Protein AF-0000000074616116 (afdb_homodimer)

Nearest PDB structures (foldseek):
  5i9f-assembly1_A  TM=6.399E-01  e=6.291E-17  unidentified
  5i9g-assembly1_C  TM=6.390E-01  e=1.702E-16  unidentified
  6een-assembly1_D  TM=7.008E-01  e=3.699E-13  Zea mays
  6een-assembly1_C  TM=6.831E-01  e=3.416E-13  Zea mays
  6een-assembly1_A  TM=6.807E-01  e=3.155E-13  Zea mays

pLDDT: mean 84.77, std 21.92, range [18.62, 98.56]

InterPro domains:
  IPR002885 Pentatricopeptide repeat [PF01535] (227-245)
  IPR002885 Pentatricopeptide repeat [PF01535] (395-420)
  IPR002885 Pentatricopeptide repeat [PF01535] (430-453)
  IPR002885 Pentatricopeptide repeat [PF13041] (247-294)
  IPR002885 Pentatricopeptide repeat [PF13041] (317-363)
  IPR002885 Pentatricopeptide repeat [PS51375] (248-282)
  IPR002885 Pentatricopeptide repeat [PS51375] (283-317)
  IPR002885 Pentatricopeptide repeat [PS51375] (318-352)
  IPR002885 Pentatricopeptide repeat [PS51375] (353-387)
  IPR002885 Pentatricopeptide repeat [PS51375] (388-422)
  IPR002885 Pentatricopeptide repeat [TIGR00756] (227-249)
  IPR002885 Pentatricopeptide repeat [TIGR00756] (250-284)
  IPR002885 Pentatricopeptide repeat [TIGR00756] (285-319)
  IPR002885 Pentatricopeptide repeat [TIGR00756] (321-353)
  IPR002885 Pentatricopeptide repeat [TIGR00756] (367-389)
  IPR011990 Tetratricopeptide-like helical domain superfamily [G3DSA:1.25.40.10] (89-278)
  IPR011990 Tetratricopeptide-like helical domain superfamily [G3DSA:1.25.40.10] (279-346)
  IPR011990 Tetratricopeptide-like helical domain superfamily [G3DSA:1.25.40.10] (347-496)
  IPR051240 Mitochondrial RNA Processing and Respiration [PTHR47933] (29-489)

Structure (mmCIF, N/CA/C/O backbone):
data_AF-0000000074616116-model_v1
#
loop_
_entity.id
_entity.type
_entity.pdbx_description
1 polymer 'Pentatricopeptide repeat-containing protein'
#
loop_
_atom_site.group_PDB
_atom_site.id
_atom_site.type_symbol
_atom_site.label_atom_id
_atom_site.label_alt_id
_atom_site.label_comp_id
_atom_site.label_asym_id
_atom_site.label_entity_id
_atom_site.label_seq_id
_atom_site.pdbx_PDB_ins_code
_atom_site.Cartn_x
_atom_site.Cartn_y
_atom_site.Cartn_z
_atom_site.occupancy
_atom_site.B_iso_or_equiv
_atom_site.auth_seq_id
_atom_site.auth_comp_id
_atom_site.auth_asym_id
_atom_site.auth_atom_id
_atom_site.pdbx_PDB_model_num
ATOM 1 N N . MET A 1 1 ? -58.969 -51.438 5.18 1 20.97 1 MET A N 1
ATOM 2 C CA . MET A 1 1 ? -58.312 -52.25 4.168 1 20.97 1 MET A CA 1
ATOM 3 C C . MET A 1 1 ? -57.312 -51.438 3.361 1 20.97 1 MET A C 1
ATOM 5 O O . MET A 1 1 ? -57.719 -50.594 2.553 1 20.97 1 MET A O 1
ATOM 9 N N . ALA A 1 2 ? -56.219 -51.125 3.98 1 21.45 2 ALA A N 1
ATOM 10 C CA . ALA A 1 2 ? -55.219 -50.094 4.277 1 21.45 2 ALA A CA 1
ATOM 11 C C . ALA A 1 2 ? -54.156 -50.031 3.188 1 21.45 2 ALA A C 1
ATOM 13 O O . ALA A 1 2 ? -53.281 -50.906 3.105 1 21.45 2 ALA A O 1
ATOM 14 N N . LEU A 1 3 ? -54.656 -49.719 1.864 1 20.5 3 LEU A N 1
ATOM 15 C CA . LEU A 1 3 ? -54 -49.812 0.57 1 20.5 3 LEU A CA 1
ATOM 16 C C . LEU A 1 3 ? -52.656 -49.094 0.584 1 20.5 3 LEU A C 1
ATOM 18 O O . LEU A 1 3 ? -52.594 -47.906 0.919 1 20.5 3 LEU A O 1
ATOM 22 N N . LYS A 1 4 ? -51.5 -49.812 0.824 1 24.41 4 LYS A N 1
ATOM 23 C CA . LYS A 1 4 ? -50.062 -49.719 1.037 1 24.41 4 LYS A CA 1
ATOM 24 C C . LYS A 1 4 ? -49.375 -48.969 -0.111 1 24.41 4 LYS A C 1
ATOM 26 O O . LYS A 1 4 ? -49.094 -49.562 -1.159 1 24.41 4 LYS A O 1
ATOM 31 N N . ILE A 1 5 ? -50.031 -47.781 -0.531 1 22.16 5 ILE A N 1
ATOM 32 C CA . ILE A 1 5 ? -49.656 -47.125 -1.783 1 22.16 5 ILE A CA 1
ATOM 33 C C . ILE A 1 5 ? -48.156 -46.906 -1.827 1 22.16 5 ILE A C 1
ATOM 35 O O . ILE A 1 5 ? -47.594 -46.344 -0.898 1 22.16 5 ILE A O 1
ATOM 39 N N . LEU A 1 6 ? -47.406 -47.75 -2.512 1 22.39 6 LEU A N 1
ATOM 40 C CA . LEU A 1 6 ? -46.031 -48.031 -2.854 1 22.39 6 LEU A CA 1
ATOM 41 C C . LEU A 1 6 ? -45.312 -46.781 -3.318 1 22.39 6 LEU A C 1
ATOM 43 O O . LEU A 1 6 ? -45.594 -46.25 -4.387 1 22.39 6 LEU A O 1
ATOM 47 N N . GLN A 1 7 ? -45.031 -45.719 -2.35 1 20.61 7 GLN A N 1
ATOM 48 C CA . GLN A 1 7 ? -44.594 -44.344 -2.422 1 20.61 7 GLN A CA 1
ATOM 49 C C . GLN A 1 7 ? -43.188 -44.25 -3.057 1 20.61 7 GLN A C 1
ATOM 51 O O . GLN A 1 7 ? -42.219 -44.781 -2.51 1 20.61 7 GLN A O 1
ATOM 56 N N . PHE A 1 8 ? -43.094 -44.438 -4.41 1 20.72 8 PHE A N 1
ATOM 57 C CA . PHE A 1 8 ? -41.938 -44.469 -5.289 1 20.72 8 PHE A CA 1
ATOM 58 C C . PHE A 1 8 ? -41.031 -43.281 -5.082 1 20.72 8 PHE A C 1
ATOM 60 O O . PHE A 1 8 ? -41.438 -42.125 -5.352 1 20.72 8 PHE A O 1
ATOM 67 N N . GLN A 1 9 ? -40.219 -43.156 -3.99 1 21.36 9 GLN A N 1
ATOM 68 C CA . GLN A 1 9 ? -39.406 -42.062 -3.502 1 21.36 9 GLN A CA 1
ATOM 69 C C . GLN A 1 9 ? -38.25 -41.75 -4.469 1 21.36 9 GLN A C 1
ATOM 71 O O . GLN A 1 9 ? -37.312 -42.531 -4.613 1 21.36 9 GLN A O 1
ATOM 76 N N . PRO A 1 10 ? -38.562 -41.219 -5.738 1 20.91 10 PRO A N 1
ATOM 77 C CA . PRO A 1 10 ? -37.531 -41.125 -6.766 1 20.91 10 PRO A CA 1
ATOM 78 C C . PRO A 1 10 ? -36.281 -40.375 -6.277 1 20.91 10 PRO A C 1
ATOM 80 O O . PRO A 1 10 ? -36.406 -39.406 -5.512 1 20.91 10 PRO A O 1
ATOM 83 N N . GLN A 1 11 ? -35.156 -41.031 -6.09 1 21.34 11 GLN A N 1
ATOM 84 C CA . GLN A 1 11 ? -33.781 -40.75 -5.645 1 21.34 11 GLN A CA 1
ATOM 85 C C . GLN A 1 11 ? -33.156 -39.656 -6.516 1 21.34 11 GLN A C 1
ATOM 87 O O . GLN A 1 11 ? -32.656 -39.938 -7.602 1 21.34 11 GLN A O 1
ATOM 92 N N . LEU A 1 12 ? -33.938 -38.531 -6.863 1 18.86 12 LEU A N 1
ATOM 93 C CA . LEU A 1 12 ? -33.375 -37.625 -7.844 1 18.86 12 LEU A CA 1
ATOM 94 C C . LEU A 1 12 ? -31.969 -37.188 -7.434 1 18.86 12 LEU A C 1
ATOM 96 O O . LEU A 1 12 ? -31.781 -36.594 -6.355 1 18.86 12 LEU A O 1
ATOM 100 N N . LYS A 1 13 ? -30.891 -37.875 -7.859 1 23.33 13 LYS A N 1
ATOM 101 C CA . LYS A 1 13 ? -29.438 -37.719 -7.812 1 23.33 13 LYS A CA 1
ATOM 102 C C . LYS A 1 13 ? -29.031 -36.312 -8.305 1 23.33 13 LYS A C 1
ATOM 104 O O . LYS A 1 13 ? -29.016 -36.062 -9.508 1 23.33 13 LYS A O 1
ATOM 109 N N . ARG A 1 14 ? -29.594 -35.25 -7.703 1 20.36 14 ARG A N 1
ATOM 110 C CA . ARG A 1 14 ? -29.359 -33.875 -8.125 1 20.36 14 ARG A CA 1
ATOM 111 C C . ARG A 1 14 ? -27.875 -33.562 -8.203 1 20.36 14 ARG A C 1
ATOM 113 O O . ARG A 1 14 ? -27.156 -33.688 -7.207 1 20.36 14 ARG A O 1
ATOM 120 N N . TYR A 1 15 ? -27.25 -33.875 -9.383 1 19.55 15 TYR A N 1
ATOM 121 C CA . TYR A 1 15 ? -25.891 -33.531 -9.773 1 19.55 15 TYR A CA 1
ATOM 122 C C . TYR A 1 15 ? -25.594 -32.062 -9.516 1 19.55 15 TYR A C 1
ATOM 124 O O . TYR A 1 15 ? -26.141 -31.188 -10.195 1 19.55 15 TYR A O 1
ATOM 132 N N . ALA A 1 16 ? -25.766 -31.547 -8.258 1 19.86 16 ALA A N 1
ATOM 133 C CA . ALA A 1 16 ? -25.484 -30.188 -7.828 1 19.86 16 ALA A CA 1
ATOM 134 C C . ALA A 1 16 ? -24.109 -29.719 -8.32 1 19.86 16 ALA A C 1
ATOM 136 O O . ALA A 1 16 ? -23.094 -30.328 -7.988 1 19.86 16 ALA A O 1
ATOM 137 N N . PHE A 1 17 ? -24.109 -29.281 -9.609 1 20.22 17 PHE A N 1
ATOM 138 C CA . PHE A 1 17 ? -22.953 -28.656 -10.25 1 20.22 17 PHE A CA 1
ATOM 139 C C . PHE A 1 17 ? -22.328 -27.609 -9.336 1 20.22 17 PHE A C 1
ATOM 141 O O . PHE A 1 17 ? -22.938 -26.578 -9.047 1 20.22 17 PHE A O 1
ATOM 148 N N . ASN A 1 18 ? -21.703 -27.969 -8.203 1 21.25 18 ASN A N 1
ATOM 149 C CA . ASN A 1 18 ? -20.891 -27.203 -7.262 1 21.25 18 ASN A CA 1
ATOM 150 C C . ASN A 1 18 ? -19.922 -26.266 -7.98 1 21.25 18 ASN A C 1
ATOM 152 O O . ASN A 1 18 ? -18.844 -26.688 -8.414 1 21.25 18 ASN A O 1
ATOM 156 N N . SER A 1 19 ? -20.438 -25.438 -8.969 1 22.75 19 SER A N 1
ATOM 157 C CA . SER A 1 19 ? -19.594 -24.453 -9.656 1 22.75 19 SER A CA 1
ATOM 158 C C . SER A 1 19 ? -18.891 -23.531 -8.664 1 22.75 19 SER A C 1
ATOM 160 O O . SER A 1 19 ? -19.531 -22.625 -8.109 1 22.75 19 SER A O 1
ATOM 162 N N . SER A 1 20 ? -18.203 -23.969 -7.633 1 25.7 20 SER A N 1
ATOM 163 C CA . SER A 1 20 ? -17.344 -23.219 -6.727 1 25.7 20 SER A CA 1
ATOM 164 C C . SER A 1 20 ? -16.469 -22.219 -7.484 1 25.7 20 SER A C 1
ATOM 166 O O . SER A 1 20 ? -15.539 -22.609 -8.188 1 25.7 20 SER A O 1
ATOM 168 N N . ILE A 1 21 ? -17.078 -21.281 -8.148 1 23.56 21 ILE A N 1
ATOM 169 C CA . ILE A 1 21 ? -16.312 -20.188 -8.734 1 23.56 21 ILE A CA 1
ATOM 170 C C . ILE A 1 21 ? -15.352 -19.609 -7.703 1 23.56 21 ILE A C 1
ATOM 172 O O . ILE A 1 21 ? -15.773 -18.969 -6.734 1 23.56 21 ILE A O 1
ATOM 176 N N . SER A 1 22 ? -14.461 -20.375 -7.129 1 24.86 22 SER A N 1
ATOM 177 C CA . SER A 1 22 ? -13.273 -20.031 -6.352 1 24.86 22 SER A CA 1
ATOM 178 C C . SER A 1 22 ? -12.523 -18.859 -6.977 1 24.86 22 SER A C 1
ATOM 180 O O . SER A 1 22 ? -12.148 -18.906 -8.148 1 24.86 22 SER A O 1
ATOM 182 N N . SER A 1 23 ? -13.078 -17.625 -6.852 1 25.2 23 SER A N 1
ATOM 183 C CA . SER A 1 23 ? -12.211 -16.484 -7.117 1 25.2 23 SER A CA 1
ATOM 184 C C . SER A 1 23 ? -10.742 -16.828 -6.91 1 25.2 23 SER A C 1
ATOM 186 O O . SER A 1 23 ? -10.312 -17.078 -5.785 1 25.2 23 SER A O 1
ATOM 188 N N . SER A 1 24 ? -10.234 -17.594 -7.734 1 24.34 24 SER A N 1
ATOM 189 C CA . SER A 1 24 ? -8.906 -18.156 -7.957 1 24.34 24 SER A CA 1
ATOM 190 C C . SER A 1 24 ? -7.855 -17.062 -8.047 1 24.34 24 SER A C 1
ATOM 192 O O . SER A 1 24 ? -7.688 -16.438 -9.094 1 24.34 24 SER A O 1
ATOM 194 N N . PHE A 1 25 ? -7.973 -15.953 -7.203 1 26.59 25 PHE A N 1
ATOM 195 C CA . PHE A 1 25 ? -6.641 -15.375 -7.074 1 26.59 25 PHE A CA 1
ATOM 196 C C . PHE A 1 25 ? -5.566 -16.453 -7.172 1 26.59 25 PHE A C 1
ATOM 198 O O . PHE A 1 25 ? -5.734 -17.547 -6.645 1 26.59 25 PHE A O 1
ATOM 205 N N . LEU A 1 26 ? -4.945 -16.422 -8.305 1 25.41 26 LEU A N 1
ATOM 206 C CA . LEU A 1 26 ? -3.816 -17.312 -8.516 1 25.41 26 LEU A CA 1
ATOM 207 C C . LEU A 1 26 ? -3.09 -17.594 -7.207 1 25.41 26 LEU A C 1
ATOM 209 O O . LEU A 1 26 ? -2.365 -16.734 -6.699 1 25.41 26 LEU A O 1
ATOM 213 N N . LYS A 1 27 ? -3.803 -18.062 -6.297 1 27.02 27 LYS A N 1
ATOM 214 C CA . LYS A 1 27 ? -3.074 -18.828 -5.285 1 27.02 27 LYS A CA 1
ATOM 215 C C . LYS A 1 27 ? -1.913 -19.594 -5.902 1 27.02 27 LYS A C 1
ATOM 217 O O . LYS A 1 27 ? -2.125 -20.516 -6.703 1 27.02 27 LYS A O 1
ATOM 222 N N . PHE A 1 28 ? -0.947 -18.875 -6.285 1 27.17 28 PHE A N 1
ATOM 223 C CA . PHE A 1 28 ? 0.203 -19.781 -6.312 1 27.17 28 PHE A CA 1
ATOM 224 C C . PHE A 1 28 ? 0.051 -20.891 -5.285 1 27.17 28 PHE A C 1
ATOM 226 O O . PHE A 1 28 ? 0.019 -20.625 -4.082 1 27.17 28 PHE A O 1
ATOM 233 N N . HIS A 1 29 ? -0.91 -21.703 -5.523 1 27.42 29 HIS A N 1
ATOM 234 C CA . HIS A 1 29 ? -0.774 -22.938 -4.754 1 27.42 29 HIS A CA 1
ATOM 235 C C . HIS A 1 29 ? 0.688 -23.219 -4.434 1 27.42 29 HIS A C 1
ATOM 237 O O . HIS A 1 29 ? 1.471 -23.547 -5.328 1 27.42 29 HIS A O 1
ATOM 243 N N . PHE A 1 30 ? 1.17 -22.359 -3.689 1 26.77 30 PHE A N 1
ATOM 244 C CA . PHE A 1 30 ? 2.336 -22.953 -3.051 1 26.77 30 PHE A CA 1
ATOM 245 C C . PHE A 1 30 ? 2.035 -24.375 -2.6 1 26.77 30 PHE A C 1
ATOM 247 O O . PHE A 1 30 ? 1.069 -24.609 -1.872 1 26.77 30 PHE A O 1
ATOM 254 N N . PHE A 1 31 ? 2.131 -25.281 -3.551 1 27.88 31 PHE A N 1
ATOM 255 C CA . PHE A 1 31 ? 2.215 -26.688 -3.156 1 27.88 31 PHE A CA 1
ATOM 256 C C . PHE A 1 31 ? 2.709 -26.812 -1.72 1 27.88 31 PHE A C 1
ATOM 258 O O . PHE A 1 31 ? 3.748 -26.25 -1.363 1 27.88 31 PHE A O 1
ATOM 265 N N . SER A 1 32 ? 1.782 -26.656 -0.846 1 29.41 32 SER A N 1
ATOM 266 C CA . SER A 1 32 ? 2.16 -27.219 0.446 1 29.41 32 SER A CA 1
ATOM 267 C C . SER A 1 32 ? 3.111 -28.406 0.277 1 29.41 32 SER A C 1
ATOM 269 O O . SER A 1 32 ? 2.852 -29.312 -0.519 1 29.41 32 SER A O 1
ATOM 271 N N . SER A 1 33 ? 4.332 -28.172 0.363 1 30.95 33 SER A N 1
ATOM 272 C CA . SER A 1 33 ? 5.156 -29.344 0.64 1 30.95 33 SER A CA 1
ATOM 273 C C . SER A 1 33 ? 4.414 -30.344 1.519 1 30.95 33 SER A C 1
ATOM 275 O O . SER A 1 33 ? 4.039 -30.031 2.65 1 30.95 33 SER A O 1
ATOM 277 N N . GLU A 1 34 ? 3.424 -31.125 1.016 1 31.2 34 GLU A N 1
ATOM 278 C CA . GLU A 1 34 ? 3.002 -32.312 1.751 1 31.2 34 GLU A CA 1
ATOM 279 C C . GLU A 1 34 ? 4.059 -32.75 2.768 1 31.2 34 GLU A C 1
ATOM 281 O O . GLU A 1 34 ? 5.234 -32.406 2.625 1 31.2 34 GLU A O 1
ATOM 286 N N . SER A 1 35 ? 3.533 -33.312 3.859 1 32.31 35 SER A N 1
ATOM 287 C CA . SER A 1 35 ? 4.227 -33.969 4.957 1 32.31 35 SER A CA 1
ATOM 288 C C . SER A 1 35 ? 5.453 -34.719 4.457 1 32.31 35 SER A C 1
ATOM 290 O O . SER A 1 35 ? 5.465 -35.219 3.33 1 32.31 35 SER A O 1
ATOM 292 N N . SER A 1 36 ? 6.543 -34.375 4.906 1 36.31 36 SER A N 1
ATOM 293 C CA . SER A 1 36 ? 7.723 -35.25 4.93 1 36.31 36 SER A CA 1
ATOM 294 C C . SER A 1 36 ? 7.328 -36.688 5.082 1 36.31 36 SER A C 1
ATOM 296 O O . SER A 1 36 ? 7.207 -37.219 6.199 1 36.31 36 SER A O 1
ATOM 298 N N . SER A 1 37 ? 6.258 -37.156 4.473 1 40 37 SER A N 1
ATOM 299 C CA . SER A 1 37 ? 6.277 -38.594 4.609 1 40 37 SER A CA 1
ATOM 300 C C . SER A 1 37 ? 7.672 -39.156 4.355 1 40 37 SER A C 1
ATOM 302 O O . SER A 1 37 ? 8.484 -38.531 3.666 1 40 37 SER A O 1
ATOM 304 N N . PRO A 1 38 ? 8.016 -40.094 5.031 1 46.81 38 PRO A N 1
ATOM 305 C CA . PRO A 1 38 ? 9.281 -40.812 4.82 1 46.81 38 PRO A CA 1
ATOM 306 C C . PRO A 1 38 ? 9.672 -40.906 3.346 1 46.81 38 PRO A C 1
ATOM 308 O O . PRO A 1 38 ? 8.797 -40.906 2.475 1 46.81 38 PRO A O 1
ATOM 311 N N . TYR A 1 39 ? 10.719 -40.344 3.041 1 54.72 39 TYR A N 1
ATOM 312 C CA . TYR A 1 39 ? 11.359 -40.469 1.74 1 54.72 39 TYR A CA 1
ATOM 313 C C . TYR A 1 39 ? 10.953 -41.75 1.06 1 54.72 39 TYR A C 1
ATOM 315 O O . TYR A 1 39 ? 11.398 -42.844 1.459 1 54.72 39 TYR A O 1
ATOM 323 N N . SER A 1 40 ? 9.711 -41.75 0.562 1 68.06 40 SER A N 1
ATOM 324 C CA . SER A 1 40 ? 9.227 -42.938 -0.176 1 68.06 40 SER A CA 1
ATOM 325 C C . SER A 1 40 ? 10.195 -43.312 -1.287 1 68.06 40 SER A C 1
ATOM 327 O O . SER A 1 40 ? 11.016 -42.5 -1.724 1 68.06 40 SER A O 1
ATOM 329 N N . PRO A 1 41 ? 10.25 -44.5 -1.5 1 75.94 41 PRO A N 1
ATOM 330 C CA . PRO A 1 41 ? 11.094 -44.969 -2.598 1 75.94 41 PRO A CA 1
ATOM 331 C C . PRO A 1 41 ? 10.867 -44.188 -3.896 1 75.94 41 PRO A C 1
ATOM 333 O O . PRO A 1 41 ? 11.812 -43.938 -4.648 1 75.94 41 PRO A O 1
ATOM 336 N N . LEU A 1 42 ? 9.664 -43.719 -4.004 1 83.88 42 LEU A N 1
ATOM 337 C CA . LEU A 1 42 ? 9.359 -42.938 -5.203 1 83.88 42 LEU A CA 1
ATOM 338 C C . LEU A 1 42 ? 10.086 -41.594 -5.176 1 83.88 42 LEU A C 1
ATOM 340 O O . LEU A 1 42 ? 10.586 -41.125 -6.203 1 83.88 42 LEU A O 1
ATOM 344 N N . ASP A 1 43 ? 10.211 -41.062 -4.031 1 83.81 43 ASP A N 1
ATOM 345 C CA . ASP A 1 43 ? 10.867 -39.75 -3.904 1 83.81 43 ASP A CA 1
ATOM 346 C C . ASP A 1 43 ? 12.359 -39.844 -4.211 1 83.81 43 ASP A C 1
ATOM 348 O O . ASP A 1 43 ? 12.945 -38.938 -4.781 1 83.81 43 ASP A O 1
ATOM 352 N N . LYS A 1 44 ? 12.891 -40.969 -3.879 1 84.75 44 LYS A N 1
ATOM 353 C CA . LYS A 1 44 ? 14.297 -41.188 -4.191 1 84.75 44 LYS A CA 1
ATOM 354 C C . LYS A 1 44 ? 14.516 -41.281 -5.699 1 84.75 44 LYS A C 1
ATOM 356 O O . LYS A 1 44 ? 15.484 -40.75 -6.227 1 84.75 44 LYS A O 1
ATOM 361 N N . ASP A 1 45 ? 13.578 -42.031 -6.281 1 88.56 45 ASP A N 1
ATOM 362 C CA . ASP A 1 45 ? 13.664 -42.156 -7.73 1 88.56 45 ASP A CA 1
ATOM 363 C C . ASP A 1 45 ? 13.516 -40.781 -8.414 1 88.56 45 ASP A C 1
ATOM 365 O O . ASP A 1 45 ? 14.203 -40.5 -9.391 1 88.56 45 ASP A O 1
ATOM 369 N N . VAL A 1 46 ? 12.617 -40 -7.879 1 91.31 46 VAL A N 1
ATOM 370 C CA . VAL A 1 46 ? 12.398 -38.688 -8.438 1 91.31 46 VAL A CA 1
ATOM 371 C C . VAL A 1 46 ? 13.672 -37.844 -8.32 1 91.31 46 VAL A C 1
ATOM 373 O O . VAL A 1 46 ? 14.094 -37.188 -9.281 1 91.31 46 VAL A O 1
ATOM 376 N N . ASP A 1 47 ? 14.328 -37.938 -7.184 1 86.56 47 ASP A N 1
ATOM 377 C CA . ASP A 1 47 ? 15.562 -37.188 -6.945 1 86.56 47 ASP A CA 1
ATOM 378 C C . ASP A 1 47 ? 16.672 -37.656 -7.895 1 86.56 47 ASP A C 1
ATOM 380 O O . ASP A 1 47 ? 17.406 -36.812 -8.438 1 86.56 47 ASP A O 1
ATOM 384 N N . LYS A 1 48 ? 16.719 -38.875 -8.031 1 87.38 48 LYS A N 1
ATOM 385 C CA . LYS A 1 48 ? 17.75 -39.438 -8.898 1 87.38 48 LYS A CA 1
ATOM 386 C C . LYS A 1 48 ? 17.562 -38.969 -10.344 1 87.38 48 LYS A C 1
ATOM 388 O O . LYS A 1 48 ? 18.5 -38.469 -10.969 1 87.38 48 LYS A O 1
ATOM 393 N N . LEU A 1 49 ? 16.375 -39.094 -10.828 1 90.5 49 LEU A N 1
ATOM 394 C CA . LEU A 1 49 ? 16.094 -38.719 -12.203 1 90.5 49 LEU A CA 1
ATOM 395 C C . LEU A 1 49 ? 16.281 -37.219 -12.398 1 90.5 49 LEU A C 1
ATOM 397 O O . LEU A 1 49 ? 16.812 -36.781 -13.422 1 90.5 49 LEU A O 1
ATOM 401 N N . PHE A 1 50 ? 15.789 -36.5 -11.383 1 90.06 50 PHE A N 1
ATOM 402 C CA . PHE A 1 50 ? 15.938 -35.031 -11.445 1 90.06 50 PHE A CA 1
ATOM 403 C C . PHE A 1 50 ? 17.406 -34.656 -11.562 1 90.06 50 PHE A C 1
ATOM 405 O O . PHE A 1 50 ? 17.766 -33.781 -12.359 1 90.06 50 PHE A O 1
ATOM 412 N N . HIS A 1 51 ? 18.25 -35.25 -10.812 1 85.62 51 HIS A N 1
ATOM 413 C CA . HIS A 1 51 ? 19.672 -34.969 -10.852 1 85.62 51 HIS A CA 1
ATOM 414 C C . HIS A 1 51 ? 20.281 -35.344 -12.195 1 85.62 51 HIS A C 1
ATOM 416 O O . HIS A 1 51 ? 21.172 -34.656 -12.695 1 85.62 51 HIS A O 1
ATOM 422 N N . ILE A 1 52 ? 19.812 -36.406 -12.703 1 86.88 52 ILE A N 1
ATOM 423 C CA . ILE A 1 52 ? 20.297 -36.812 -14.008 1 86.88 52 ILE A CA 1
ATOM 424 C C . ILE A 1 52 ? 19.938 -35.781 -15.062 1 86.88 52 ILE A C 1
ATOM 426 O O . ILE A 1 52 ? 20.781 -35.375 -15.867 1 86.88 52 ILE A O 1
ATOM 430 N N . ILE A 1 53 ? 18.719 -35.312 -15.062 1 88.25 53 ILE A N 1
ATOM 431 C CA . ILE A 1 53 ? 18.234 -34.344 -16.047 1 88.25 53 ILE A CA 1
ATOM 432 C C . ILE A 1 53 ? 18.984 -33.031 -15.898 1 88.25 53 ILE A C 1
ATOM 434 O O . ILE A 1 53 ? 19.391 -32.406 -16.906 1 88.25 53 ILE A O 1
ATOM 438 N N . HIS A 1 54 ? 19.203 -32.656 -14.648 1 82.31 54 HIS A N 1
ATOM 439 C CA . HIS A 1 54 ? 19.781 -31.359 -14.344 1 82.31 54 HIS A CA 1
ATOM 440 C C . HIS A 1 54 ? 21.266 -31.328 -14.703 1 82.31 54 HIS A C 1
ATOM 442 O O . HIS A 1 54 ? 21.797 -30.281 -15.094 1 82.31 54 HIS A O 1
ATOM 448 N N . ASN A 1 55 ? 21.984 -32.469 -14.539 1 77.44 55 ASN A N 1
ATOM 449 C CA . ASN A 1 55 ? 23.438 -32.469 -14.664 1 77.44 55 ASN A CA 1
ATOM 450 C C . ASN A 1 55 ? 23.875 -32.938 -16.047 1 77.44 55 ASN A C 1
ATOM 452 O O . ASN A 1 55 ? 25.047 -32.875 -16.391 1 77.44 55 ASN A O 1
ATOM 456 N N . CYS A 1 56 ? 23.031 -33.406 -16.812 1 77.62 56 CYS A N 1
ATOM 457 C CA . CYS A 1 56 ? 23.438 -33.938 -18.094 1 77.62 56 CYS A CA 1
ATOM 458 C C . CYS A 1 56 ? 23.625 -32.844 -19.125 1 77.62 56 CYS A C 1
ATOM 460 O O . CYS A 1 56 ? 22.703 -32.031 -19.344 1 77.62 56 CYS A O 1
ATOM 462 N N . PRO A 1 57 ? 24.859 -32.625 -19.641 1 74.19 57 PRO A N 1
ATOM 463 C CA . PRO A 1 57 ? 25.188 -31.516 -20.531 1 74.19 57 PRO A CA 1
ATOM 464 C C . PRO A 1 57 ? 24.547 -31.656 -21.922 1 74.19 57 PRO A C 1
ATOM 466 O O . PRO A 1 57 ? 24.406 -30.672 -22.641 1 74.19 57 PRO A O 1
ATOM 469 N N . SER A 1 58 ? 24.297 -33 -22.359 1 78.81 58 SER A N 1
ATOM 470 C CA . SER A 1 58 ? 23.766 -33.219 -23.703 1 78.81 58 SER A CA 1
ATOM 471 C C . SER A 1 58 ? 22.656 -34.281 -23.703 1 78.81 58 SER A C 1
ATOM 473 O O . SER A 1 58 ? 22.516 -35.031 -22.75 1 78.81 58 SER A O 1
ATOM 475 N N . ILE A 1 59 ? 21.875 -34.25 -24.781 1 82.38 59 ILE A N 1
ATOM 476 C CA . ILE A 1 59 ? 20.766 -35.188 -24.938 1 82.38 59 ILE A CA 1
ATOM 477 C C . ILE A 1 59 ? 21.297 -36.625 -25 1 82.38 59 ILE A C 1
ATOM 479 O O . ILE A 1 59 ? 20.672 -37.531 -24.469 1 82.38 59 ILE A O 1
ATOM 483 N N . GLU A 1 60 ? 22.422 -36.781 -25.703 1 85 60 GLU A N 1
ATOM 484 C CA . GLU A 1 60 ? 22.984 -38.094 -25.859 1 85 60 GLU A CA 1
ATOM 485 C C . GLU A 1 60 ? 23.422 -38.688 -24.516 1 85 60 GLU A C 1
ATOM 487 O O . GLU A 1 60 ? 23.172 -39.875 -24.234 1 85 60 GLU A O 1
ATOM 492 N N . THR A 1 61 ? 23.953 -37.812 -23.781 1 86.12 61 THR A N 1
ATOM 493 C CA . THR A 1 61 ? 24.391 -38.25 -22.469 1 86.12 61 THR A CA 1
ATOM 494 C C . THR A 1 61 ? 23.203 -38.594 -21.578 1 86.12 61 THR A C 1
ATOM 496 O O . THR A 1 61 ? 23.234 -39.531 -20.797 1 86.12 61 THR A O 1
ATOM 499 N N . LEU A 1 62 ? 22.156 -37.906 -21.766 1 87.62 62 LEU A N 1
ATOM 500 C CA . LEU A 1 62 ? 20.938 -38.125 -20.984 1 87.62 62 LEU A CA 1
ATOM 501 C C . LEU A 1 62 ? 20.328 -39.5 -21.312 1 87.62 62 LEU A C 1
ATOM 503 O O . LEU A 1 62 ? 20.016 -40.25 -20.406 1 87.62 62 LEU A O 1
ATOM 507 N N . LYS A 1 63 ? 20.297 -39.719 -22.578 1 85.62 63 LYS A N 1
ATOM 508 C CA . LYS A 1 63 ? 19.719 -41 -23.016 1 85.62 63 LYS A CA 1
ATOM 509 C C . LYS A 1 63 ? 20.547 -42.188 -22.516 1 85.62 63 LYS A C 1
ATOM 511 O O . LYS A 1 63 ? 20 -43.156 -22.047 1 85.62 63 LYS A O 1
ATOM 516 N N . LYS A 1 64 ? 21.828 -42 -22.641 1 86.88 64 LYS A N 1
ATOM 517 C CA . LYS A 1 64 ? 22.719 -43.062 -22.219 1 86.88 64 LYS A CA 1
ATOM 518 C C . LYS A 1 64 ? 22.609 -43.312 -20.703 1 86.88 64 LYS A C 1
ATOM 520 O O . LYS A 1 64 ? 22.547 -44.469 -20.266 1 86.88 64 LYS A O 1
ATOM 525 N N . THR A 1 65 ? 22.547 -42.25 -20.047 1 87.5 65 THR A N 1
ATOM 526 C CA . THR A 1 65 ? 22.484 -42.375 -18.594 1 87.5 65 THR A CA 1
ATOM 527 C C . THR A 1 65 ? 21.156 -42.969 -18.156 1 87.5 65 THR A C 1
ATOM 529 O O . THR A 1 65 ? 21.109 -43.844 -17.266 1 87.5 65 THR A O 1
ATOM 532 N N . LEU A 1 66 ? 20.078 -42.625 -18.766 1 87.81 66 LEU A N 1
ATOM 533 C CA . LEU A 1 66 ? 18.75 -43.125 -18.422 1 87.81 66 LEU A CA 1
ATOM 534 C C . LEU A 1 66 ? 18.609 -44.594 -18.797 1 87.81 66 LEU A C 1
ATOM 536 O O . LEU A 1 66 ? 17.984 -45.375 -18.062 1 87.81 66 LEU A O 1
ATOM 540 N N . LYS A 1 67 ? 19.203 -44.906 -19.891 1 85.25 67 LYS A N 1
ATOM 541 C CA . LYS A 1 67 ? 19.188 -46.312 -20.312 1 85.25 67 LYS A CA 1
ATOM 542 C C . LYS A 1 67 ? 19.953 -47.188 -19.328 1 85.25 67 LYS A C 1
ATOM 544 O O . LYS A 1 67 ? 19.531 -48.312 -19.047 1 85.25 67 LYS A O 1
ATOM 549 N N . SER A 1 68 ? 20.969 -46.594 -18.828 1 84.31 68 SER A N 1
ATOM 550 C CA . SER A 1 68 ? 21.828 -47.344 -17.922 1 84.31 68 SER A CA 1
ATOM 551 C C . SER A 1 68 ? 21.156 -47.5 -16.562 1 84.31 68 SER A C 1
ATOM 553 O O . SER A 1 68 ? 21.453 -48.469 -15.836 1 84.31 68 SER A O 1
ATOM 555 N N . THR A 1 69 ? 20.297 -46.688 -16.156 1 81.12 69 THR A N 1
ATOM 556 C CA . THR A 1 69 ? 19.656 -46.75 -14.844 1 81.12 69 THR A CA 1
ATOM 557 C C . THR A 1 69 ? 18.578 -47.812 -14.805 1 81.12 69 THR A C 1
ATOM 559 O O . THR A 1 69 ? 18.188 -48.281 -13.734 1 81.12 69 THR A O 1
ATOM 562 N N . GLU A 1 70 ? 18.156 -48.5 -15.812 1 76.94 70 GLU A N 1
ATOM 563 C CA . GLU A 1 70 ? 17.125 -49.531 -15.953 1 76.94 70 GLU A CA 1
ATOM 564 C C . GLU A 1 70 ? 15.93 -49.25 -15.055 1 76.94 70 GLU A C 1
ATOM 566 O O . GLU A 1 70 ? 15.383 -50.156 -14.43 1 76.94 70 GLU A O 1
ATOM 571 N N . MET A 1 71 ? 15.555 -48.031 -14.914 1 82 71 MET A N 1
ATOM 572 C CA . MET A 1 71 ? 14.414 -47.688 -14.07 1 82 71 MET A CA 1
ATOM 573 C C . MET A 1 71 ? 13.109 -47.75 -14.852 1 82 71 MET A C 1
ATOM 575 O O . MET A 1 71 ? 13.062 -47.406 -16.031 1 82 71 MET A O 1
ATOM 579 N N . HIS A 1 72 ? 12.102 -48.312 -14.125 1 84.62 72 HIS A N 1
ATOM 580 C CA . HIS A 1 72 ? 10.766 -48.344 -14.727 1 84.62 72 HIS A CA 1
ATOM 581 C C . HIS A 1 72 ? 10.094 -46.969 -14.625 1 84.62 72 HIS A C 1
ATOM 583 O O . HIS A 1 72 ? 9.93 -46.438 -13.523 1 84.62 72 HIS A O 1
ATOM 589 N N . LEU A 1 73 ? 9.742 -46.5 -15.812 1 89.88 73 LEU A N 1
ATOM 590 C CA . LEU A 1 73 ? 9.164 -45.156 -15.875 1 89.88 73 LEU A CA 1
ATOM 591 C C . LEU A 1 73 ? 7.641 -45.219 -15.867 1 89.88 73 LEU A C 1
ATOM 593 O O . LEU A 1 73 ? 7.031 -45.625 -16.859 1 89.88 73 LEU A O 1
ATOM 597 N N . SER A 1 74 ? 7.055 -44.969 -14.781 1 92 74 SER A N 1
ATOM 598 C CA . SER A 1 74 ? 5.605 -44.844 -14.672 1 92 74 SER A CA 1
ATOM 599 C C . SER A 1 74 ? 5.141 -43.406 -14.859 1 92 74 SER A C 1
ATOM 601 O O . SER A 1 74 ? 5.945 -42.469 -14.781 1 92 74 SER A O 1
ATOM 603 N N . ASN A 1 75 ? 3.865 -43.25 -15.156 1 93.69 75 ASN A N 1
ATOM 604 C CA . ASN A 1 75 ? 3.307 -41.906 -15.312 1 93.69 75 ASN A CA 1
ATOM 605 C C . ASN A 1 75 ? 3.439 -41.094 -14.031 1 93.69 75 ASN A C 1
ATOM 607 O O . ASN A 1 75 ? 3.729 -39.906 -14.086 1 93.69 75 ASN A O 1
ATOM 611 N N . GLU A 1 76 ? 3.213 -41.719 -12.945 1 93.69 76 GLU A N 1
ATOM 612 C CA . GLU A 1 76 ? 3.326 -41.062 -11.664 1 93.69 76 GLU A CA 1
ATOM 613 C C . GLU A 1 76 ? 4.742 -40.531 -11.438 1 93.69 76 GLU A C 1
ATOM 615 O O . GLU A 1 76 ? 4.93 -39.406 -10.992 1 93.69 76 GLU A O 1
ATOM 620 N N . LEU A 1 77 ? 5.684 -41.375 -11.781 1 93.69 77 LEU A N 1
ATOM 621 C CA . LEU A 1 77 ? 7.082 -41 -11.633 1 93.69 77 LEU A CA 1
ATOM 622 C C . LEU A 1 77 ? 7.426 -39.844 -12.547 1 93.69 77 LEU A C 1
ATOM 624 O O . LEU A 1 77 ? 8.031 -38.844 -12.109 1 93.69 77 LEU A O 1
ATOM 628 N N . VAL A 1 78 ? 7.023 -39.906 -13.766 1 94.94 78 VAL A N 1
ATOM 629 C CA . VAL A 1 78 ? 7.328 -38.906 -14.758 1 94.94 78 VAL A CA 1
ATOM 630 C C . VAL A 1 78 ? 6.684 -37.562 -14.359 1 94.94 78 VAL A C 1
ATOM 632 O O . VAL A 1 78 ? 7.312 -36.5 -14.445 1 94.94 78 VAL A O 1
ATOM 635 N N . GLU A 1 79 ? 5.438 -37.625 -13.883 1 95.12 79 GLU A N 1
ATOM 636 C CA . GLU A 1 79 ? 4.723 -36.438 -13.438 1 95.12 79 GLU A CA 1
ATOM 637 C C . GLU A 1 79 ? 5.465 -35.719 -12.305 1 95.12 79 GLU A C 1
ATOM 639 O O . GLU A 1 79 ? 5.633 -34.5 -12.32 1 95.12 79 GLU A O 1
ATOM 644 N N . LYS A 1 80 ? 5.91 -36.469 -11.398 1 93.62 80 LYS A N 1
ATOM 645 C CA . LYS A 1 80 ? 6.598 -35.906 -10.234 1 93.62 80 LYS A CA 1
ATOM 646 C C . LYS A 1 80 ? 7.945 -35.312 -10.625 1 93.62 80 LYS A C 1
ATOM 648 O O . LYS A 1 80 ? 8.352 -34.281 -10.078 1 93.62 80 LYS A O 1
ATOM 653 N N . VAL A 1 81 ? 8.586 -35.969 -11.523 1 93.69 81 VAL A N 1
ATOM 654 C CA . VAL A 1 81 ? 9.875 -35.469 -11.984 1 93.69 81 VAL A CA 1
ATOM 655 C C . VAL A 1 81 ? 9.688 -34.125 -12.703 1 93.69 81 VAL A C 1
ATOM 657 O O . VAL A 1 81 ? 10.414 -33.156 -12.438 1 93.69 81 VAL A O 1
ATOM 660 N N . LEU A 1 82 ? 8.664 -34.125 -13.562 1 94.44 82 LEU A N 1
ATOM 661 C CA . LEU A 1 82 ? 8.414 -32.875 -14.305 1 94.44 82 LEU A CA 1
ATOM 662 C C . LEU A 1 82 ? 7.98 -31.766 -13.367 1 94.44 82 LEU A C 1
ATOM 664 O O . LEU A 1 82 ? 8.352 -30.594 -13.57 1 94.44 82 LEU A O 1
ATOM 668 N N . LYS A 1 83 ? 7.199 -32.062 -12.406 1 91.75 83 LYS A N 1
ATOM 669 C CA . LYS A 1 83 ? 6.797 -31.078 -11.406 1 91.75 83 LYS A CA 1
ATOM 670 C C . LYS A 1 83 ? 8.008 -30.516 -10.672 1 91.75 83 LYS A C 1
ATOM 672 O O . LYS A 1 83 ? 8.086 -29.312 -10.43 1 91.75 83 LYS A O 1
ATOM 677 N N . ARG A 1 84 ? 8.898 -31.359 -10.367 1 86.19 84 ARG A N 1
ATOM 678 C CA . ARG A 1 84 ? 10.125 -30.922 -9.703 1 86.19 84 ARG A CA 1
ATOM 679 C C . ARG A 1 84 ? 10.93 -30 -10.609 1 86.19 84 ARG A C 1
ATOM 681 O O . ARG A 1 84 ? 11.484 -29 -10.141 1 86.19 84 ARG A O 1
ATOM 688 N N . VAL A 1 85 ? 11.008 -30.375 -11.828 1 87.69 85 VAL A N 1
ATOM 689 C CA . VAL A 1 85 ? 11.711 -29.547 -12.797 1 87.69 85 VAL A CA 1
ATOM 690 C C . VAL A 1 85 ? 11.047 -28.172 -12.883 1 87.69 85 VAL A C 1
ATOM 692 O O . VAL A 1 85 ? 11.734 -27.141 -12.914 1 87.69 85 VAL A O 1
ATOM 695 N N . ARG A 1 86 ? 9.781 -28.172 -12.844 1 88.81 86 ARG A N 1
ATOM 696 C CA . ARG A 1 86 ? 9.008 -26.938 -12.93 1 88.81 86 ARG A CA 1
ATOM 697 C C . ARG A 1 86 ? 9.312 -26.031 -11.742 1 88.81 86 ARG A C 1
ATOM 699 O O . ARG A 1 86 ? 9.594 -24.844 -11.922 1 88.81 86 ARG A O 1
ATOM 706 N N . PHE A 1 87 ? 9.367 -26.516 -10.578 1 77.81 87 PHE A N 1
ATOM 707 C CA . PHE A 1 87 ? 9.5 -25.719 -9.367 1 77.81 87 PHE A CA 1
ATOM 708 C C . PHE A 1 87 ? 10.945 -25.281 -9.164 1 77.81 87 PHE A C 1
ATOM 710 O O . PHE A 1 87 ? 11.203 -24.25 -8.547 1 77.81 87 PHE A O 1
ATOM 717 N N . SER A 1 88 ? 11.859 -26.094 -9.773 1 71.94 88 SER A N 1
ATOM 718 C CA . SER A 1 88 ? 13.273 -25.766 -9.617 1 71.94 88 SER A CA 1
ATOM 719 C C . SER A 1 88 ? 13.75 -24.812 -10.703 1 71.94 88 SER A C 1
ATOM 721 O O . SER A 1 88 ? 14.906 -24.391 -10.711 1 71.94 88 SER A O 1
ATOM 723 N N . HIS A 1 89 ? 12.898 -24.547 -11.602 1 74.69 89 HIS A N 1
ATOM 724 C CA . HIS A 1 89 ? 13.227 -23.672 -12.727 1 74.69 89 HIS A CA 1
ATOM 725 C C . HIS A 1 89 ? 14.43 -24.203 -13.5 1 74.69 89 HIS A C 1
ATOM 727 O O . HIS A 1 89 ? 15.32 -23.422 -13.859 1 74.69 89 HIS A O 1
ATOM 733 N N . SER A 1 90 ? 14.445 -25.438 -13.672 1 77 90 SER A N 1
ATOM 734 C CA . SER A 1 90 ? 15.531 -26.094 -14.383 1 77 90 SER A CA 1
ATOM 735 C C . SER A 1 90 ? 15.453 -25.828 -15.883 1 77 90 SER A C 1
ATOM 737 O O . SER A 1 90 ? 14.508 -25.203 -16.359 1 77 90 SER A O 1
ATOM 739 N N . ASN A 1 91 ? 16.453 -26.25 -16.562 1 84.56 91 ASN A N 1
ATOM 740 C CA . ASN A 1 91 ? 16.562 -26.016 -18 1 84.56 91 ASN A CA 1
ATOM 741 C C . ASN A 1 91 ? 15.422 -26.688 -18.75 1 84.56 91 ASN A C 1
ATOM 743 O O . ASN A 1 91 ? 15.266 -27.906 -18.703 1 84.56 91 ASN A O 1
ATOM 747 N N . PRO A 1 92 ? 14.68 -25.969 -19.453 1 91.75 92 PRO A N 1
ATOM 748 C CA . PRO A 1 92 ? 13.508 -26.516 -20.141 1 91.75 92 PRO A CA 1
ATOM 749 C C . PRO A 1 92 ? 13.875 -27.469 -21.266 1 91.75 92 PRO A C 1
ATOM 751 O O . PRO A 1 92 ? 13.109 -28.391 -21.578 1 91.75 92 PRO A O 1
ATOM 754 N N . ILE A 1 93 ? 15.039 -27.281 -21.891 1 91.25 93 ILE A N 1
ATOM 755 C CA . ILE A 1 93 ? 15.445 -28.109 -23.016 1 91.25 93 ILE A CA 1
ATOM 756 C C . ILE A 1 93 ? 15.789 -29.516 -22.516 1 91.25 93 ILE A C 1
ATOM 758 O O . ILE A 1 93 ? 15.422 -30.5 -23.141 1 91.25 93 ILE A O 1
ATOM 762 N N . GLN A 1 94 ? 16.422 -29.562 -21.375 1 90.69 94 GLN A N 1
ATOM 763 C CA . GLN A 1 94 ? 16.734 -30.859 -20.781 1 90.69 94 GLN A CA 1
ATOM 764 C C . GLN A 1 94 ? 15.461 -31.578 -20.359 1 90.69 94 GLN A C 1
ATOM 766 O O . GLN A 1 94 ? 15.359 -32.812 -20.5 1 90.69 94 GLN A O 1
ATOM 771 N N . ALA A 1 95 ? 14.602 -30.844 -19.844 1 93.56 95 ALA A N 1
ATOM 772 C CA . ALA A 1 95 ? 13.312 -31.422 -19.469 1 93.56 95 ALA A CA 1
ATOM 773 C C . ALA A 1 95 ? 12.578 -31.969 -20.688 1 93.56 95 ALA A C 1
ATOM 775 O O . ALA A 1 95 ? 11.992 -33.062 -20.625 1 93.56 95 ALA A O 1
ATOM 776 N N . LEU A 1 96 ? 12.648 -31.219 -21.781 1 95.25 96 LEU A N 1
ATOM 777 C CA . LEU A 1 96 ? 12.008 -31.641 -23.016 1 95.25 96 LEU A CA 1
ATOM 778 C C . LEU A 1 96 ? 12.656 -32.906 -23.562 1 95.25 96 LEU A C 1
ATOM 780 O O . LEU A 1 96 ? 11.969 -33.812 -24.062 1 95.25 96 LEU A O 1
ATOM 784 N N . ASP A 1 97 ? 13.969 -32.969 -23.438 1 93.31 97 ASP A N 1
ATOM 785 C CA . ASP A 1 97 ? 14.688 -34.156 -23.875 1 93.31 97 ASP A CA 1
ATOM 786 C C . ASP A 1 97 ? 14.25 -35.375 -23.078 1 93.31 97 ASP A C 1
ATOM 788 O O . ASP A 1 97 ? 14.055 -36.469 -23.641 1 93.31 97 ASP A O 1
ATOM 792 N N . PHE A 1 98 ? 14.117 -35.156 -21.844 1 94.44 98 PHE A N 1
ATOM 793 C CA . PHE A 1 98 ? 13.625 -36.219 -20.984 1 94.44 98 PHE A CA 1
ATOM 794 C C . PHE A 1 98 ? 12.211 -36.656 -21.391 1 94.44 98 PHE A C 1
ATOM 796 O O . PHE A 1 98 ? 11.906 -37.844 -21.469 1 94.44 98 PHE A O 1
ATOM 803 N N . PHE A 1 99 ? 11.398 -35.75 -21.656 1 95.69 99 PHE A N 1
ATOM 804 C CA . PHE A 1 99 ? 10.016 -35.969 -22.062 1 95.69 99 PHE A CA 1
ATOM 805 C C . PHE A 1 99 ? 9.969 -36.812 -23.328 1 95.69 99 PHE A C 1
ATOM 807 O O . PHE A 1 99 ? 9.219 -37.781 -23.406 1 95.69 99 PHE A O 1
ATOM 814 N N . TYR A 1 100 ? 10.797 -36.438 -24.312 1 93.38 100 TYR A N 1
ATOM 815 C CA . TYR A 1 100 ? 10.836 -37.188 -25.578 1 93.38 100 TYR A CA 1
ATOM 816 C C . TYR A 1 100 ? 11.406 -38.562 -25.375 1 93.38 100 TYR A C 1
ATOM 818 O O . TYR A 1 100 ? 10.961 -39.531 -26.031 1 93.38 100 TYR A O 1
ATOM 826 N N . TYR A 1 101 ? 12.336 -38.625 -24.469 1 91.5 101 TYR A N 1
ATOM 827 C CA . TYR A 1 101 ? 12.914 -39.906 -24.188 1 91.5 101 TYR A CA 1
ATOM 828 C C . TYR A 1 101 ? 11.852 -40.875 -23.656 1 91.5 101 TYR A C 1
ATOM 830 O O . TYR A 1 101 ? 11.758 -42.031 -24.109 1 91.5 101 TYR A O 1
ATOM 838 N N . VAL A 1 102 ? 11.164 -40.406 -22.734 1 92.88 102 VAL A N 1
ATOM 839 C CA . VAL A 1 102 ? 10.117 -41.219 -22.125 1 92.88 102 VAL A CA 1
ATOM 840 C C . VAL A 1 102 ? 9.055 -41.562 -23.172 1 92.88 102 VAL A C 1
ATOM 842 O O . VAL A 1 102 ? 8.562 -42.688 -23.219 1 92.88 102 VAL A O 1
ATOM 845 N N . ASP A 1 103 ? 8.773 -40.625 -23.984 1 91.81 103 ASP A N 1
ATOM 846 C CA . ASP A 1 103 ? 7.758 -40.75 -25.016 1 91.81 103 ASP A CA 1
ATOM 847 C C . ASP A 1 103 ? 8.148 -41.844 -26.031 1 91.81 103 ASP A C 1
ATOM 849 O O . ASP A 1 103 ? 7.285 -42.469 -26.641 1 91.81 103 ASP A O 1
ATOM 853 N N . SER A 1 104 ? 9.43 -42.031 -26.234 1 89.06 104 SER A N 1
ATOM 854 C CA . SER A 1 104 ? 9.93 -42.969 -27.234 1 89.06 104 SER A CA 1
ATOM 855 C C . SER A 1 104 ? 9.875 -44.406 -26.75 1 89.06 104 SER A C 1
ATOM 857 O O . SER A 1 104 ? 9.992 -45.344 -27.531 1 89.06 104 SER A O 1
ATOM 859 N N . LYS A 1 105 ? 9.641 -44.5 -25.516 1 87.88 105 LYS A N 1
ATOM 860 C CA . LYS A 1 105 ? 9.562 -45.844 -24.969 1 87.88 105 LYS A CA 1
ATOM 861 C C . LYS A 1 105 ? 8.297 -46.562 -25.438 1 87.88 105 LYS A C 1
ATOM 863 O O . LYS A 1 105 ? 7.215 -45.969 -25.438 1 87.88 105 LYS A O 1
ATOM 868 N N . LYS A 1 106 ? 8.539 -47.781 -25.875 1 85.44 106 LYS A N 1
ATOM 869 C CA . LYS A 1 106 ? 7.422 -48.562 -26.406 1 85.44 106 LYS A CA 1
ATOM 870 C C . LYS A 1 106 ? 6.336 -48.75 -25.359 1 85.44 106 LYS A C 1
ATOM 872 O O . LYS A 1 106 ? 6.621 -49.125 -24.219 1 85.44 106 LYS A O 1
ATOM 877 N N . GLY A 1 107 ? 5.172 -48.438 -25.703 1 84.19 107 GLY A N 1
ATOM 878 C CA . GLY A 1 107 ? 4.027 -48.656 -24.844 1 84.19 107 GLY A CA 1
ATOM 879 C C . GLY A 1 107 ? 3.771 -47.531 -23.859 1 84.19 107 GLY A C 1
ATOM 880 O O . GLY A 1 107 ? 2.791 -47.562 -23.109 1 84.19 107 GLY A O 1
ATOM 881 N N . PHE A 1 108 ? 4.559 -46.531 -23.828 1 89.19 108 PHE A N 1
ATOM 882 C CA . PHE A 1 108 ? 4.383 -45.469 -22.875 1 89.19 108 PHE A CA 1
ATOM 883 C C . PHE A 1 108 ? 3.641 -44.281 -23.516 1 89.19 108 PHE A C 1
ATOM 885 O O . PHE A 1 108 ? 3.967 -43.875 -24.625 1 89.19 108 PHE A O 1
ATOM 892 N N . TYR A 1 109 ? 2.643 -43.844 -22.812 1 89.62 109 TYR A N 1
ATOM 893 C CA . TYR A 1 109 ? 1.913 -42.656 -23.203 1 89.62 109 TYR A CA 1
ATOM 894 C C . TYR A 1 109 ? 1.885 -41.625 -22.078 1 89.62 109 TYR A C 1
ATOM 896 O O . TYR A 1 109 ? 1.52 -41.938 -20.953 1 89.62 109 TYR A O 1
ATOM 904 N N . HIS A 1 110 ? 2.24 -40.469 -22.469 1 93.81 110 HIS A N 1
ATOM 905 C CA . HIS A 1 110 ? 2.23 -39.406 -21.469 1 93.81 110 HIS A CA 1
ATOM 906 C C . HIS A 1 110 ? 0.813 -39.125 -20.984 1 93.81 110 HIS A C 1
ATOM 908 O O . HIS A 1 110 ? -0.146 -39.281 -21.75 1 93.81 110 HIS A O 1
ATOM 914 N N . SER A 1 111 ? 0.752 -38.844 -19.734 1 94 111 SER A N 1
ATOM 915 C CA . SER A 1 111 ? -0.52 -38.375 -19.203 1 94 111 SER A CA 1
ATOM 916 C C . SER A 1 111 ? -0.764 -36.906 -19.562 1 94 111 SER A C 1
ATOM 918 O O . SER A 1 111 ? 0.154 -36.219 -20 1 94 111 SER A O 1
ATOM 920 N N . GLN A 1 112 ? -1.997 -36.5 -19.391 1 93.94 112 GLN A N 1
ATOM 921 C CA . GLN A 1 112 ? -2.346 -35.125 -19.594 1 93.94 112 GLN A CA 1
ATOM 922 C C . GLN A 1 112 ? -1.564 -34.188 -18.656 1 93.94 112 GLN A C 1
ATOM 924 O O . GLN A 1 112 ? -1.129 -33.125 -19.047 1 93.94 112 GLN A O 1
ATOM 929 N N . ILE A 1 113 ? -1.399 -34.594 -17.438 1 94.56 113 ILE A N 1
ATOM 930 C CA . ILE A 1 113 ? -0.696 -33.812 -16.422 1 94.56 113 ILE A CA 1
ATOM 931 C C . ILE A 1 113 ? 0.758 -33.625 -16.844 1 94.56 113 ILE A C 1
ATOM 933 O O . ILE A 1 113 ? 1.296 -32.5 -16.719 1 94.56 113 ILE A O 1
ATOM 937 N N . SER A 1 114 ? 1.334 -34.688 -17.344 1 96.12 114 SER A N 1
ATOM 938 C CA . SER A 1 114 ? 2.717 -34.594 -17.812 1 96.12 114 SER A CA 1
ATOM 939 C C . SER A 1 114 ? 2.846 -33.625 -18.984 1 96.12 114 SER A C 1
ATOM 941 O O . SER A 1 114 ? 3.781 -32.844 -19.047 1 96.12 114 SER A O 1
ATOM 943 N N . LEU A 1 115 ? 1.911 -33.75 -19.875 1 96.56 115 LEU A N 1
ATOM 944 C CA . LEU A 1 115 ? 1.927 -32.875 -21.031 1 96.56 115 LEU A CA 1
ATOM 945 C C . LEU A 1 115 ? 1.782 -31.406 -20.594 1 96.56 115 LEU A C 1
ATOM 947 O O . LEU A 1 115 ? 2.59 -30.562 -20.969 1 96.56 115 LEU A O 1
ATOM 951 N N . ASP A 1 116 ? 0.738 -31.141 -19.797 1 96.75 116 ASP A N 1
ATOM 952 C CA . ASP A 1 116 ? 0.479 -29.797 -19.328 1 96.75 116 ASP A CA 1
ATOM 953 C C . ASP A 1 116 ? 1.69 -29.219 -18.594 1 96.75 116 ASP A C 1
ATOM 955 O O . ASP A 1 116 ? 2.033 -28.047 -18.75 1 96.75 116 ASP A O 1
ATOM 959 N N . THR A 1 117 ? 2.303 -30.047 -17.766 1 96.94 117 THR A N 1
ATOM 960 C CA . THR A 1 117 ? 3.467 -29.594 -17 1 96.94 117 THR A CA 1
ATOM 961 C C . THR A 1 117 ? 4.621 -29.25 -17.938 1 96.94 117 THR A C 1
ATOM 963 O O . THR A 1 117 ? 5.316 -28.25 -17.734 1 96.94 117 THR A O 1
ATOM 966 N N . MET A 1 118 ? 4.852 -30.062 -18.938 1 97 118 MET A N 1
ATOM 967 C CA . MET A 1 118 ? 5.922 -29.812 -19.906 1 97 118 MET A CA 1
ATOM 968 C C . MET A 1 118 ? 5.668 -28.531 -20.688 1 97 118 MET A C 1
ATOM 970 O O . MET A 1 118 ? 6.59 -27.734 -20.906 1 97 118 MET A O 1
ATOM 974 N N . LEU A 1 119 ? 4.41 -28.391 -21.062 1 97.56 119 LEU A N 1
ATOM 975 C CA . LEU A 1 119 ? 4.035 -27.172 -21.766 1 97.56 119 LEU A CA 1
ATOM 976 C C . LEU A 1 119 ? 4.246 -25.938 -20.891 1 97.56 119 LEU A C 1
ATOM 978 O O . LEU A 1 119 ? 4.707 -24.906 -21.375 1 97.56 119 LEU A O 1
ATOM 982 N N . TYR A 1 120 ? 3.865 -26.094 -19.641 1 96.38 120 TYR A N 1
ATOM 983 C CA . TYR A 1 120 ? 4.078 -25.016 -18.672 1 96.38 120 TYR A CA 1
ATOM 984 C C . TYR A 1 120 ? 5.555 -24.625 -18.594 1 96.38 120 TYR A C 1
ATOM 986 O O . TYR A 1 120 ? 5.898 -23.453 -18.641 1 96.38 120 TYR A O 1
ATOM 994 N N . ILE A 1 121 ? 6.41 -25.578 -18.516 1 95 121 ILE A N 1
ATOM 995 C CA . ILE A 1 121 ? 7.848 -25.375 -18.406 1 95 121 ILE A CA 1
ATOM 996 C C . ILE A 1 121 ? 8.359 -24.641 -19.641 1 95 121 ILE A C 1
ATOM 998 O O . ILE A 1 121 ? 9.109 -23.672 -19.516 1 95 121 ILE A O 1
ATOM 1002 N N . LEU A 1 122 ? 7.934 -25.078 -20.781 1 96.31 122 LEU A N 1
ATOM 1003 C CA . LEU A 1 122 ? 8.352 -24.453 -22.031 1 96.31 122 LEU A CA 1
ATOM 1004 C C . LEU A 1 122 ? 7.855 -23.016 -22.125 1 96.31 122 LEU A C 1
ATOM 1006 O O . LEU A 1 122 ? 8.617 -22.109 -22.484 1 96.31 122 LEU A O 1
ATOM 1010 N N . GLY A 1 123 ? 6.602 -22.828 -21.781 1 94.94 123 GLY A N 1
ATOM 1011 C CA . GLY A 1 123 ? 6.016 -21.484 -21.828 1 94.94 123 GLY A CA 1
ATOM 1012 C C . GLY A 1 123 ? 6.668 -20.516 -20.859 1 94.94 123 GLY A C 1
ATOM 1013 O O . GLY A 1 123 ? 6.898 -19.359 -21.203 1 94.94 123 GLY A O 1
ATOM 1014 N N . ARG A 1 124 ? 6.91 -20.969 -19.719 1 91.62 124 ARG A N 1
ATOM 1015 C CA . ARG A 1 124 ? 7.535 -20.109 -18.703 1 91.62 124 ARG A CA 1
ATOM 1016 C C . ARG A 1 124 ? 8.906 -19.625 -19.172 1 91.62 124 ARG A C 1
ATOM 1018 O O . ARG A 1 124 ? 9.32 -18.516 -18.844 1 91.62 124 ARG A O 1
ATOM 1025 N N . SER A 1 125 ? 9.57 -20.484 -19.953 1 90.75 125 SER A N 1
ATOM 1026 C CA . SER A 1 125 ? 10.914 -20.172 -20.438 1 90.75 125 SER A CA 1
ATOM 1027 C C . SER A 1 125 ? 10.867 -19.531 -21.812 1 90.75 125 SER A C 1
ATOM 1029 O O . SER A 1 125 ? 11.883 -19.5 -22.516 1 90.75 125 SER A O 1
ATOM 1031 N N . ARG A 1 126 ? 9.688 -19.188 -22.312 1 92.38 126 ARG A N 1
ATOM 1032 C CA . ARG A 1 126 ? 9.453 -18.453 -23.547 1 92.38 126 ARG A CA 1
ATOM 1033 C C . ARG A 1 126 ? 9.844 -19.297 -24.766 1 92.38 126 ARG A C 1
ATOM 1035 O O . ARG A 1 126 ? 10.281 -18.75 -25.781 1 92.38 126 ARG A O 1
ATOM 1042 N N . LYS A 1 127 ? 9.922 -20.547 -24.531 1 95.12 127 LYS A N 1
ATOM 1043 C CA . LYS A 1 127 ? 10.156 -21.453 -25.656 1 95.12 127 LYS A CA 1
ATOM 1044 C C . LYS A 1 127 ? 8.859 -21.781 -26.375 1 95.12 127 LYS A C 1
ATOM 1046 O O . LYS A 1 127 ? 8.492 -22.953 -26.5 1 95.12 127 LYS A O 1
ATOM 1051 N N . PHE A 1 128 ? 8.219 -20.844 -27 1 96.19 128 PHE A N 1
ATOM 1052 C CA . PHE A 1 128 ? 6.875 -20.969 -27.547 1 96.19 128 PHE A CA 1
ATOM 1053 C C . PHE A 1 128 ? 6.887 -21.828 -28.812 1 96.19 128 PHE A C 1
ATOM 1055 O O . PHE A 1 128 ? 5.953 -22.594 -29.047 1 96.19 128 PHE A O 1
ATOM 1062 N N . ASP A 1 129 ? 7.961 -21.656 -29.547 1 95.69 129 ASP A N 1
ATOM 1063 C CA . ASP A 1 129 ? 8.055 -22.484 -30.75 1 95.69 129 ASP A CA 1
ATOM 1064 C C . ASP A 1 129 ? 8.047 -23.969 -30.406 1 95.69 129 ASP A C 1
ATOM 1066 O O . ASP A 1 129 ? 7.336 -24.75 -31.047 1 95.69 129 ASP A O 1
ATOM 1070 N N . LYS A 1 130 ? 8.852 -24.281 -29.422 1 97 130 LYS A N 1
ATOM 1071 C CA . LYS A 1 130 ? 8.906 -25.672 -28.984 1 97 130 LYS A CA 1
ATOM 1072 C C . LYS A 1 130 ? 7.582 -26.109 -28.375 1 97 130 LYS A C 1
ATOM 1074 O O . LYS A 1 130 ? 7.176 -27.266 -28.5 1 97 130 LYS A O 1
ATOM 1079 N N . MET A 1 131 ? 6.941 -25.203 -27.719 1 97.56 131 MET A N 1
ATOM 1080 C CA . MET A 1 131 ? 5.637 -25.453 -27.109 1 97.56 131 MET A CA 1
ATOM 1081 C C . MET A 1 131 ? 4.609 -25.828 -28.172 1 97.56 131 MET A C 1
ATOM 1083 O O . MET A 1 131 ? 3.908 -26.828 -28.047 1 97.56 131 MET A O 1
ATOM 1087 N N . TRP A 1 132 ? 4.57 -25.078 -29.281 1 97.44 132 TRP A N 1
ATOM 1088 C CA . TRP A 1 132 ? 3.615 -25.328 -30.359 1 97.44 132 TRP A CA 1
ATOM 1089 C C . TRP A 1 132 ? 3.971 -26.609 -31.109 1 97.44 132 TRP A C 1
ATOM 1091 O O . TRP A 1 132 ? 3.084 -27.375 -31.5 1 97.44 132 TRP A O 1
ATOM 1101 N N . GLN A 1 133 ? 5.285 -26.812 -31.234 1 97.31 133 GLN A N 1
ATOM 1102 C CA . GLN A 1 133 ? 5.727 -28.047 -31.875 1 97.31 133 GLN A CA 1
ATOM 1103 C C . GLN A 1 133 ? 5.277 -29.281 -31.078 1 97.31 133 GLN A C 1
ATOM 1105 O O . GLN A 1 133 ? 4.801 -30.25 -31.656 1 97.31 133 GLN A O 1
ATOM 1110 N N . LEU A 1 134 ? 5.457 -29.156 -29.828 1 97.19 134 LEU A N 1
ATOM 1111 C CA . LEU A 1 134 ? 5.043 -30.266 -28.969 1 97.19 134 LEU A CA 1
ATOM 1112 C C . LEU A 1 134 ? 3.539 -30.516 -29.094 1 97.19 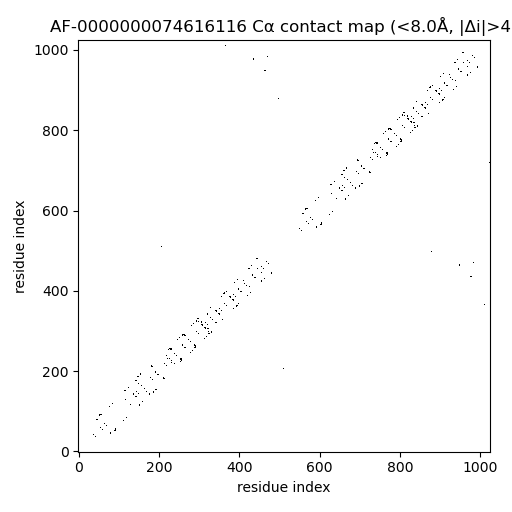134 LEU A C 1
ATOM 1114 O O . LEU A 1 134 ? 3.09 -31.656 -29.094 1 97.19 134 LEU A O 1
ATOM 1118 N N . LEU A 1 135 ? 2.766 -29.5 -29.203 1 97.75 135 LEU A N 1
ATOM 1119 C CA . LEU A 1 135 ? 1.317 -29.609 -29.344 1 97.75 135 LEU A CA 1
ATOM 1120 C C . LEU A 1 135 ? 0.939 -30.281 -30.656 1 97.75 135 LEU A C 1
ATOM 1122 O O . LEU A 1 135 ? 0.065 -31.141 -30.703 1 97.75 135 LEU A O 1
ATOM 1126 N N . ILE A 1 136 ? 1.589 -29.859 -31.656 1 96.81 136 ILE A N 1
ATOM 1127 C CA . ILE A 1 136 ? 1.318 -30.438 -32.969 1 96.81 136 ILE A CA 1
ATOM 1128 C C . ILE A 1 136 ? 1.659 -31.922 -32.969 1 96.81 136 ILE A C 1
ATOM 1130 O O . ILE A 1 136 ? 0.895 -32.75 -33.469 1 96.81 136 ILE A O 1
ATOM 1134 N N . GLU A 1 137 ? 2.781 -32.25 -32.312 1 95.31 137 GLU A N 1
ATOM 1135 C CA . GLU A 1 137 ? 3.189 -33.656 -32.188 1 95.31 137 GLU A CA 1
ATOM 1136 C C . GLU A 1 137 ? 2.184 -34.438 -31.391 1 95.31 137 GLU A C 1
ATOM 1138 O O . GLU A 1 137 ? 1.875 -35.594 -31.719 1 95.31 137 GLU A O 1
ATOM 1143 N N . THR A 1 138 ? 1.712 -33.844 -30.375 1 95.19 138 THR A N 1
ATOM 1144 C CA . THR A 1 138 ? 0.731 -34.5 -29.531 1 95.19 138 THR A CA 1
ATOM 1145 C C . THR A 1 138 ? -0.568 -34.75 -30.281 1 95.19 138 THR A C 1
ATOM 1147 O O . THR A 1 138 ? -1.181 -35.812 -30.156 1 95.19 138 THR A O 1
ATOM 1150 N N . LYS A 1 139 ? -0.941 -33.781 -31 1 94.88 139 LYS A N 1
ATOM 1151 C CA . LYS A 1 139 ? -2.146 -33.938 -31.812 1 94.88 139 LYS A CA 1
ATOM 1152 C C . LYS A 1 139 ? -2.033 -35.125 -32.75 1 94.88 139 LYS A C 1
ATOM 1154 O O . LYS A 1 139 ? -2.988 -35.906 -32.906 1 94.88 139 LYS A O 1
ATOM 1159 N N . ARG A 1 140 ? -0.861 -35.312 -33.375 1 92.19 140 ARG A N 1
ATOM 1160 C CA . ARG A 1 140 ? -0.631 -36.406 -34.312 1 92.19 140 ARG A CA 1
ATOM 1161 C C . ARG A 1 140 ? -0.682 -37.75 -33.594 1 92.19 140 ARG A C 1
ATOM 1163 O O . ARG A 1 140 ? -1.181 -38.719 -34.156 1 92.19 140 ARG A O 1
ATOM 1170 N N . LYS A 1 141 ? -0.256 -37.719 -32.375 1 90.62 141 LYS A N 1
ATOM 1171 C CA . LYS A 1 141 ? -0.205 -38.938 -31.625 1 90.62 141 LYS A CA 1
ATOM 1172 C C . LYS A 1 141 ? -1.54 -39.25 -30.953 1 90.62 141 LYS A C 1
ATOM 1174 O O . LYS A 1 141 ? -2.086 -40.344 -31.078 1 90.62 141 LYS A O 1
ATOM 1179 N N . ASP A 1 142 ? -1.946 -38.25 -30.188 1 91.5 142 ASP A N 1
ATOM 1180 C CA . ASP A 1 142 ? -3.211 -38.375 -29.469 1 91.5 142 ASP A CA 1
ATOM 1181 C C . ASP A 1 142 ? -3.838 -37.031 -29.219 1 91.5 142 ASP A C 1
ATOM 1183 O O . ASP A 1 142 ? -3.576 -36.406 -28.188 1 91.5 142 ASP A O 1
ATOM 1187 N N . LYS A 1 143 ? -4.758 -36.719 -29.984 1 91.5 143 LYS A N 1
ATOM 1188 C CA . LYS A 1 143 ? -5.402 -35.438 -29.938 1 91.5 143 LYS A CA 1
ATOM 1189 C C . LYS A 1 143 ? -6.203 -35.25 -28.641 1 91.5 143 LYS A C 1
ATOM 1191 O O . LYS A 1 143 ? -6.418 -34.125 -28.188 1 91.5 143 LYS A O 1
ATOM 1196 N N . SER A 1 144 ? -6.605 -36.344 -28.109 1 91.5 144 SER A N 1
ATOM 1197 C CA . SER A 1 144 ? -7.469 -36.281 -26.922 1 91.5 144 SER A CA 1
ATOM 1198 C C . SER A 1 144 ? -6.711 -35.781 -25.703 1 91.5 144 SER A C 1
ATOM 1200 O O . SER A 1 144 ? -7.32 -35.375 -24.719 1 91.5 144 SER A O 1
ATOM 1202 N N . LEU A 1 145 ? -5.41 -35.75 -25.781 1 93.25 145 LEU A N 1
ATOM 1203 C CA . LEU A 1 145 ? -4.582 -35.25 -24.672 1 93.25 145 LEU A CA 1
ATOM 1204 C C . LEU A 1 145 ? -4.641 -33.75 -24.562 1 93.25 145 LEU A C 1
ATOM 1206 O O . LEU A 1 145 ? -4.332 -33.156 -23.516 1 93.25 145 LEU A O 1
ATOM 1210 N N . ILE A 1 146 ? -5.031 -33.094 -25.656 1 95.31 146 ILE A N 1
ATOM 1211 C CA . ILE A 1 146 ? -5.133 -31.641 -25.672 1 95.31 146 ILE A CA 1
ATOM 1212 C C . ILE A 1 146 ? -6.52 -31.219 -25.203 1 95.31 146 ILE A C 1
ATOM 1214 O O . ILE A 1 146 ? -7.48 -31.234 -25.984 1 95.31 146 ILE A O 1
ATOM 1218 N N . SER A 1 147 ? -6.543 -30.891 -23.984 1 92.25 147 SER A N 1
ATOM 1219 C CA . SER A 1 147 ? -7.82 -30.578 -23.344 1 92.25 147 SER A CA 1
ATOM 1220 C C . SER A 1 147 ? -7.996 -29.078 -23.156 1 92.25 147 SER A C 1
ATOM 1222 O O . SER A 1 147 ? -7.137 -28.297 -23.562 1 92.25 147 SER A O 1
ATOM 1224 N N . HIS A 1 148 ? -9.148 -28.766 -22.531 1 91.06 148 HIS A N 1
ATOM 1225 C CA . HIS A 1 148 ? -9.422 -27.391 -22.172 1 91.06 148 HIS A CA 1
ATOM 1226 C C . HIS A 1 148 ? -8.398 -26.859 -21.172 1 91.06 148 HIS A C 1
ATOM 1228 O O . HIS A 1 148 ? -8.016 -25.688 -21.219 1 91.06 148 HIS A O 1
ATOM 1234 N N . ARG A 1 149 ? -8.039 -27.719 -20.359 1 92.44 149 ARG A N 1
ATOM 1235 C CA . ARG A 1 149 ? -7.027 -27.344 -19.375 1 92.44 149 ARG A CA 1
ATOM 1236 C C . ARG A 1 149 ? -5.699 -27.031 -20.047 1 92.44 149 ARG A C 1
ATOM 1238 O O . ARG A 1 149 ? -5.004 -26.078 -19.672 1 92.44 149 ARG A O 1
ATOM 1245 N N . THR A 1 150 ? -5.402 -27.828 -21.047 1 96.56 150 THR A N 1
ATOM 1246 C CA . THR A 1 150 ? -4.184 -27.609 -21.812 1 96.56 150 THR A CA 1
ATOM 1247 C C . THR A 1 150 ? -4.188 -26.219 -22.438 1 96.56 150 THR A C 1
ATOM 1249 O O . THR A 1 150 ? -3.186 -25.5 -22.391 1 96.56 150 THR A O 1
ATOM 1252 N N . LEU A 1 151 ? -5.348 -25.953 -22.984 1 96.75 151 LEU A N 1
ATOM 1253 C CA . LEU A 1 151 ? -5.52 -24.641 -23.578 1 96.75 151 LEU A CA 1
ATOM 1254 C C . LEU A 1 151 ? -5.25 -23.547 -22.562 1 96.75 151 LEU A C 1
ATOM 1256 O O . LEU A 1 151 ? -4.523 -22.594 -22.844 1 96.75 151 LEU A O 1
ATOM 1260 N N . GLN A 1 152 ? -5.742 -23.656 -21.406 1 96.06 152 GLN A N 1
ATOM 1261 C CA . GLN A 1 152 ? -5.586 -22.641 -20.359 1 96.06 152 GLN A CA 1
ATOM 1262 C C . GLN A 1 152 ? -4.133 -22.531 -19.922 1 96.06 152 GLN A C 1
ATOM 1264 O O . GLN A 1 152 ? -3.641 -21.422 -19.656 1 96.06 152 GLN A O 1
ATOM 1269 N N . VAL A 1 153 ? -3.473 -23.609 -19.812 1 96.56 153 VAL A N 1
ATOM 1270 C CA . VAL A 1 153 ? -2.068 -23.625 -19.406 1 96.56 153 VAL A CA 1
ATOM 1271 C C . VAL A 1 153 ? -1.235 -22.859 -20.422 1 96.56 153 VAL A C 1
ATOM 1273 O O . VAL A 1 153 ? -0.46 -21.969 -20.062 1 96.56 153 VAL A O 1
ATOM 1276 N N . VAL A 1 154 ? -1.461 -23.203 -21.688 1 97.81 154 VAL A N 1
ATOM 1277 C CA . VAL A 1 154 ? -0.68 -22.609 -22.766 1 97.81 154 VAL A CA 1
ATOM 1278 C C . VAL A 1 154 ? -0.986 -21.125 -22.875 1 97.81 154 VAL A C 1
ATOM 1280 O O . VAL A 1 154 ? -0.073 -20.297 -22.891 1 97.81 154 VAL A O 1
ATOM 1283 N N . LEU A 1 155 ? -2.266 -20.844 -22.891 1 97.62 155 LEU A N 1
ATOM 1284 C CA . LEU A 1 155 ? -2.654 -19.438 -23.016 1 97.62 155 LEU A CA 1
ATOM 1285 C C . LEU A 1 155 ? -2.215 -18.641 -21.781 1 97.62 155 LEU A C 1
ATOM 1287 O O . LEU A 1 155 ? -1.866 -17.453 -21.906 1 97.62 155 LEU A O 1
ATOM 1291 N N . GLY A 1 156 ? -2.316 -19.25 -20.656 1 97.19 156 GLY A N 1
ATOM 1292 C CA . GLY A 1 156 ? -1.855 -18.578 -19.453 1 97.19 156 GLY A CA 1
ATOM 1293 C C . GLY A 1 156 ? -0.403 -18.156 -19.516 1 97.19 156 GLY A C 1
ATOM 1294 O O . GLY A 1 156 ? -0.06 -17.047 -19.109 1 97.19 156 GLY A O 1
ATOM 1295 N N . ARG A 1 157 ? 0.414 -18.984 -20.062 1 95.69 157 ARG A N 1
ATOM 1296 C CA . ARG A 1 157 ? 1.835 -18.688 -20.188 1 95.69 157 ARG A CA 1
ATOM 1297 C C . ARG A 1 157 ? 2.068 -17.578 -21.203 1 95.69 157 ARG A C 1
ATOM 1299 O O . ARG A 1 157 ? 2.889 -16.688 -20.984 1 95.69 157 ARG A O 1
ATOM 1306 N N . ILE A 1 158 ? 1.33 -17.688 -22.25 1 96 158 ILE A N 1
ATOM 1307 C CA . ILE A 1 158 ? 1.454 -16.672 -23.297 1 96 158 ILE A CA 1
ATOM 1308 C C . ILE A 1 158 ? 0.997 -15.312 -22.766 1 96 158 ILE A C 1
ATOM 1310 O O . ILE A 1 158 ? 1.685 -14.305 -22.938 1 96 158 ILE A O 1
ATOM 1314 N N . ALA A 1 159 ? -0.155 -15.312 -22.109 1 95.69 159 ALA A N 1
ATOM 1315 C CA . ALA A 1 159 ? -0.752 -14.078 -21.609 1 95.69 159 ALA A CA 1
ATOM 1316 C C . ALA A 1 159 ? 0.147 -13.414 -20.578 1 95.69 159 ALA A C 1
ATOM 1318 O O . ALA A 1 159 ? 0.179 -12.18 -20.469 1 95.69 159 ALA A O 1
ATOM 1319 N N . LYS A 1 160 ? 0.836 -14.203 -19.875 1 91.56 160 LYS A N 1
ATOM 1320 C CA . LYS A 1 160 ? 1.719 -13.664 -18.844 1 91.56 160 LYS A CA 1
ATOM 1321 C C . LYS A 1 160 ? 2.883 -12.898 -19.453 1 91.56 160 LYS A C 1
ATOM 1323 O O . LYS A 1 160 ? 3.363 -11.914 -18.875 1 91.56 160 LYS A O 1
ATOM 1328 N N . ILE A 1 161 ? 3.303 -13.32 -20.625 1 88.94 161 ILE A N 1
ATOM 1329 C CA . ILE A 1 161 ? 4.535 -12.797 -21.188 1 88.94 161 ILE A CA 1
ATOM 1330 C C . ILE A 1 161 ? 4.211 -11.891 -22.375 1 88.94 161 ILE A C 1
ATOM 1332 O O . ILE A 1 161 ? 4.855 -10.859 -22.578 1 88.94 161 ILE A O 1
ATOM 1336 N N . CYS A 1 162 ? 3.207 -12.273 -23.125 1 89.88 162 CYS A N 1
ATOM 1337 C CA . CYS A 1 162 ? 2.957 -11.633 -24.422 1 89.88 162 CYS A CA 1
ATOM 1338 C C . CYS A 1 162 ? 1.755 -10.695 -24.344 1 89.88 162 CYS A C 1
ATOM 1340 O O . CYS A 1 162 ? 1.163 -10.531 -23.266 1 89.88 162 CYS A O 1
ATOM 1342 N N . SER A 1 163 ? 1.529 -9.969 -25.422 1 91 163 SER A N 1
ATOM 1343 C CA . SER A 1 163 ? 0.424 -9.023 -25.516 1 91 163 SER A CA 1
ATOM 1344 C C . SER A 1 163 ? -0.916 -9.742 -25.625 1 91 163 SER A C 1
ATOM 1346 O O . SER A 1 163 ? -0.958 -10.953 -25.844 1 91 163 SER A O 1
ATOM 1348 N N . VAL A 1 164 ? -1.947 -8.969 -25.438 1 94.25 164 VAL A N 1
ATOM 1349 C CA . VAL A 1 164 ? -3.303 -9.492 -25.578 1 94.25 164 VAL A CA 1
ATOM 1350 C C . VAL A 1 164 ? -3.512 -10.031 -27 1 94.25 164 VAL A C 1
ATOM 1352 O O . VAL A 1 164 ? -4.09 -11.102 -27.172 1 94.25 164 VAL A O 1
ATOM 1355 N N . ARG A 1 165 ? -3.006 -9.305 -27.969 1 93.56 165 ARG A N 1
ATOM 1356 C CA . ARG A 1 165 ? -3.143 -9.711 -29.359 1 93.56 165 ARG A CA 1
ATOM 1357 C C . ARG A 1 165 ? -2.498 -11.07 -29.609 1 93.56 165 ARG A C 1
ATOM 1359 O O . ARG A 1 165 ? -3.105 -11.945 -30.219 1 93.56 165 ARG A O 1
ATOM 1366 N N . GLN A 1 166 ? -1.347 -11.211 -29.062 1 95.06 166 GLN A N 1
ATOM 1367 C CA . GLN A 1 166 ? -0.625 -12.469 -29.234 1 95.06 166 GLN A CA 1
ATOM 1368 C C . GLN A 1 166 ? -1.343 -13.609 -28.516 1 95.06 166 GLN A C 1
ATOM 1370 O O . GLN A 1 166 ? -1.337 -14.75 -29 1 95.06 166 GLN A O 1
ATOM 1375 N N . THR A 1 167 ? -1.911 -13.273 -27.438 1 97.56 167 THR A N 1
ATOM 1376 C CA . THR A 1 167 ? -2.668 -14.281 -26.703 1 97.56 167 THR A CA 1
ATOM 1377 C C . THR A 1 167 ? -3.881 -14.742 -27.516 1 97.56 167 THR A C 1
ATOM 1379 O O . THR A 1 167 ? -4.148 -15.938 -27.609 1 97.56 167 THR A O 1
ATOM 1382 N N . VAL A 1 168 ? -4.539 -13.82 -28.141 1 97.69 168 VAL A N 1
ATOM 1383 C CA . VAL A 1 168 ? -5.723 -14.133 -28.938 1 97.69 168 VAL A CA 1
ATOM 1384 C C . VAL A 1 168 ? -5.309 -14.922 -30.188 1 97.69 168 VAL A C 1
ATOM 1386 O O . VAL A 1 168 ? -6.012 -15.844 -30.609 1 97.69 168 VAL A O 1
ATOM 1389 N N . GLU A 1 169 ? -4.195 -14.547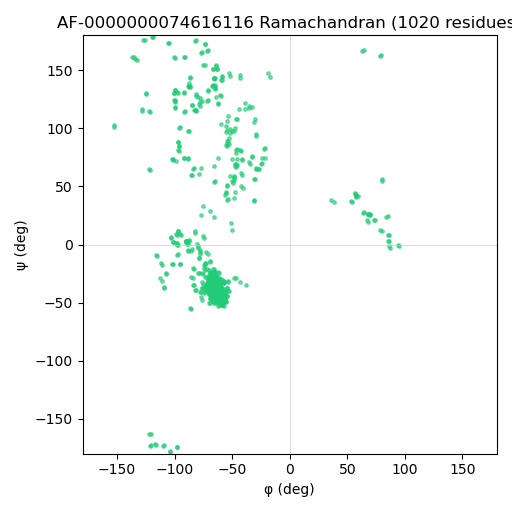 -30.719 1 96.81 169 GLU A N 1
ATOM 1390 C CA . GLU A 1 169 ? -3.67 -15.305 -31.859 1 96.81 169 GLU A CA 1
ATOM 1391 C C . GLU A 1 169 ? -3.377 -16.75 -31.453 1 96.81 169 GLU A C 1
ATOM 1393 O O . GLU A 1 169 ? -3.672 -17.672 -32.219 1 96.81 169 GLU A O 1
ATOM 1398 N N . GLY A 1 170 ? -2.729 -16.891 -30.266 1 97.25 170 GLY A N 1
ATOM 1399 C CA . GLY A 1 170 ? -2.518 -18.234 -29.75 1 97.25 170 GLY A CA 1
ATOM 1400 C C . GLY A 1 170 ? -3.809 -19 -29.547 1 97.25 170 GLY A C 1
ATOM 1401 O O . GLY A 1 170 ? -3.883 -20.188 -29.859 1 97.25 170 GLY A O 1
ATOM 1402 N N . PHE A 1 171 ? -4.844 -18.344 -29.094 1 98.12 171 PHE A N 1
ATOM 1403 C CA . PHE A 1 171 ? -6.16 -18.938 -28.906 1 98.12 171 PHE A CA 1
ATOM 1404 C C . PHE A 1 171 ? -6.707 -19.469 -30.234 1 98.12 171 PHE A C 1
ATOM 1406 O O . PHE A 1 171 ? -7.223 -20.578 -30.297 1 98.12 171 PHE A O 1
ATOM 1413 N N . LYS A 1 172 ? -6.543 -18.703 -31.25 1 96.81 172 LYS A N 1
ATOM 1414 C CA . LYS A 1 172 ? -7.086 -19.078 -32.562 1 96.81 172 LYS A CA 1
ATOM 1415 C C . LYS A 1 172 ? -6.363 -20.312 -33.125 1 96.81 172 LYS A C 1
ATOM 1417 O O . LYS A 1 172 ? -6.961 -21.109 -33.844 1 96.81 172 LYS A O 1
ATOM 1422 N N . LYS A 1 173 ? -5.145 -20.469 -32.75 1 96.19 173 LYS A N 1
ATOM 1423 C CA . LYS A 1 173 ? -4.383 -21.625 -33.188 1 96.19 173 LYS A CA 1
ATOM 1424 C C . LYS A 1 173 ? -4.969 -22.922 -32.625 1 96.19 173 LYS A C 1
ATOM 1426 O O . LYS A 1 173 ? -4.809 -23.984 -33.219 1 96.19 173 LYS A O 1
ATOM 1431 N N . PHE A 1 174 ? -5.664 -22.859 -31.562 1 96.94 174 PHE A N 1
ATOM 1432 C CA . PHE A 1 174 ? -6.219 -24.047 -30.922 1 96.94 174 PHE A CA 1
ATOM 1433 C C . PHE A 1 174 ? -7.395 -24.594 -31.719 1 96.94 174 PHE A C 1
ATOM 1435 O O . PHE A 1 174 ? -7.816 -25.734 -31.5 1 96.94 174 PHE A O 1
ATOM 1442 N N . ARG A 1 175 ? -7.883 -23.766 -32.594 1 94.62 175 ARG A N 1
ATOM 1443 C CA . ARG A 1 175 ? -8.977 -24.219 -33.438 1 94.62 175 ARG A CA 1
ATOM 1444 C C . ARG A 1 175 ? -8.609 -25.516 -34.156 1 94.62 175 ARG A C 1
ATOM 1446 O O . ARG A 1 175 ? -9.453 -26.406 -34.344 1 94.62 175 ARG A O 1
ATOM 1453 N N . ARG A 1 176 ? -7.281 -25.641 -34.469 1 93.44 176 ARG A N 1
ATOM 1454 C CA . ARG A 1 176 ? -6.816 -26.812 -35.219 1 93.44 176 ARG A CA 1
ATOM 1455 C C . ARG A 1 176 ? -6.258 -27.875 -34.25 1 93.44 176 ARG A C 1
ATOM 1457 O O . ARG A 1 176 ? -5.879 -28.953 -34.688 1 93.44 176 ARG A O 1
ATOM 1464 N N . LEU A 1 177 ? -6.262 -27.609 -33 1 95.31 177 LEU A N 1
ATOM 1465 C CA . LEU A 1 177 ? -5.559 -28.5 -32.094 1 95.31 177 LEU A CA 1
ATOM 1466 C C . LEU A 1 177 ? -6.543 -29.234 -31.188 1 95.31 177 LEU A C 1
ATOM 1468 O O . LEU A 1 177 ? -6.281 -30.375 -30.766 1 95.31 177 LEU A O 1
ATOM 1472 N N . VAL A 1 178 ? -7.699 -28.609 -30.891 1 93.81 178 VAL A N 1
ATOM 1473 C CA . VAL A 1 178 ? -8.656 -29.203 -29.969 1 93.81 178 VAL A CA 1
ATOM 1474 C C . VAL A 1 178 ? -9.789 -29.859 -30.75 1 93.81 178 VAL A C 1
ATOM 1476 O O . VAL A 1 178 ? -10.008 -29.547 -31.922 1 93.81 178 VAL A O 1
ATOM 1479 N N . TYR A 1 179 ? -10.461 -30.734 -30.031 1 90.69 179 TYR A N 1
ATOM 1480 C CA . TYR A 1 179 ? -11.594 -31.406 -30.656 1 90.69 179 TYR A CA 1
ATOM 1481 C C . TYR A 1 179 ? -12.742 -30.438 -30.875 1 90.69 179 TYR A C 1
ATOM 1483 O O . TYR A 1 179 ? -13.328 -30.391 -31.969 1 90.69 179 TYR A O 1
ATOM 1491 N N . ASP A 1 180 ? -13.07 -29.734 -29.797 1 91.19 180 ASP A N 1
ATOM 1492 C CA . ASP A 1 180 ? -14.164 -28.766 -29.859 1 91.19 180 ASP A CA 1
ATOM 1493 C C . ASP A 1 180 ? -13.68 -27.375 -29.484 1 91.19 180 ASP A C 1
ATOM 1495 O O . ASP A 1 180 ? -13.289 -27.125 -28.344 1 91.19 180 ASP A O 1
ATOM 1499 N N . PHE A 1 181 ? -13.742 -26.547 -30.453 1 95.12 181 PHE A N 1
ATOM 1500 C CA . PHE A 1 181 ? -13.414 -25.141 -30.25 1 95.12 181 PHE A CA 1
ATOM 1501 C C . PHE A 1 181 ? -14.672 -24.312 -30.016 1 95.12 181 PHE A C 1
ATOM 1503 O O . PHE A 1 181 ? -15.188 -23.672 -30.938 1 95.12 181 PHE A O 1
ATOM 1510 N N . ASP A 1 182 ? -15.109 -24.391 -28.75 1 95.44 182 ASP A N 1
ATOM 1511 C CA . ASP A 1 182 ? -16.438 -23.859 -28.422 1 95.44 182 ASP A CA 1
ATOM 1512 C C . ASP A 1 182 ? -16.344 -22.781 -27.344 1 95.44 182 ASP A C 1
ATOM 1514 O O . ASP A 1 182 ? -15.273 -22.203 -27.125 1 95.44 182 ASP A O 1
ATOM 1518 N N . THR A 1 183 ? -17.469 -22.5 -26.734 1 96.38 183 THR A N 1
ATOM 1519 C CA . THR A 1 183 ? -17.562 -21.422 -25.734 1 96.38 183 THR A CA 1
ATOM 1520 C C . THR A 1 183 ? -16.734 -21.75 -24.516 1 96.38 183 THR A C 1
ATOM 1522 O O . THR A 1 183 ? -16.219 -20.844 -23.844 1 96.38 183 THR A O 1
ATOM 1525 N N . ASN A 1 184 ? -16.562 -23.016 -24.297 1 95.62 184 ASN A N 1
ATOM 1526 C CA . ASN A 1 184 ? -15.711 -23.391 -23.172 1 95.62 184 ASN A CA 1
ATOM 1527 C C . ASN A 1 184 ? -14.266 -22.938 -23.406 1 95.62 184 ASN A C 1
ATOM 1529 O O . ASN A 1 184 ? -13.594 -22.5 -22.469 1 95.62 184 ASN A O 1
ATOM 1533 N N . CYS A 1 185 ? -13.852 -23.094 -24.594 1 96.88 185 CYS A N 1
ATOM 1534 C CA . CYS A 1 185 ? -12.531 -22.594 -24.953 1 96.88 185 CYS A CA 1
ATOM 1535 C C . CYS A 1 185 ? -12.461 -21.078 -24.812 1 96.88 185 CYS A C 1
ATOM 1537 O O . CYS 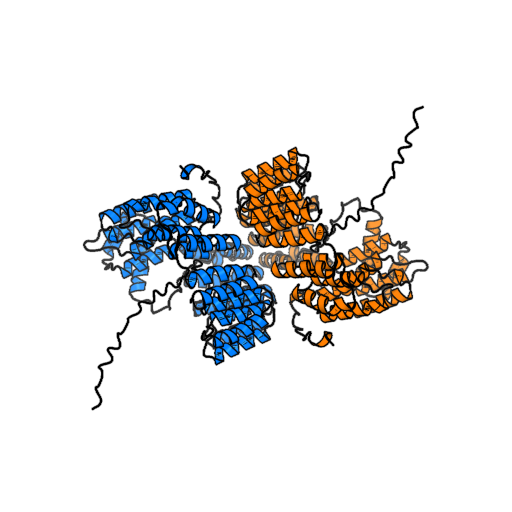A 1 185 ? -11.484 -20.531 -24.297 1 96.88 185 CYS A O 1
ATOM 1539 N N . PHE A 1 186 ? -13.531 -20.484 -25.266 1 97.69 186 PHE A N 1
ATOM 1540 C CA . PHE A 1 186 ? -13.641 -19.047 -25.172 1 97.69 186 PHE A CA 1
ATOM 1541 C C . PHE A 1 186 ? -13.586 -18.594 -23.719 1 97.69 186 PHE A C 1
ATOM 1543 O O . PHE A 1 186 ? -12.891 -17.625 -23.375 1 97.69 186 PHE A O 1
ATOM 1550 N N . ASN A 1 187 ? -14.281 -19.266 -22.875 1 96.81 187 ASN A N 1
ATOM 1551 C CA . ASN A 1 187 ? -14.258 -18.984 -21.438 1 96.81 187 ASN A CA 1
ATOM 1552 C C . ASN A 1 187 ? -12.859 -19.141 -20.859 1 96.81 187 ASN A C 1
ATOM 1554 O O . ASN A 1 187 ? -12.453 -18.375 -19.984 1 96.81 187 ASN A O 1
ATOM 1558 N N . GLY A 1 188 ? -12.18 -20.172 -21.344 1 96.75 188 GLY A N 1
ATOM 1559 C CA . GLY A 1 188 ? -10.797 -20.344 -20.922 1 96.75 188 GLY A CA 1
ATOM 1560 C C . GLY A 1 188 ? -9.914 -19.156 -21.266 1 96.75 188 GLY A C 1
ATOM 1561 O O . GLY A 1 188 ? -9.109 -18.719 -20.438 1 96.75 188 GLY A O 1
ATOM 1562 N N . LEU A 1 189 ? -10.102 -18.625 -22.422 1 97.88 189 LEU A N 1
ATOM 1563 C CA . LEU A 1 189 ? -9.375 -17.438 -22.844 1 97.88 189 LEU A CA 1
ATOM 1564 C C . LEU A 1 189 ? -9.68 -16.25 -21.938 1 97.88 189 LEU A C 1
ATOM 1566 O O . LEU A 1 189 ? -8.758 -15.594 -21.438 1 97.88 189 LEU A O 1
ATOM 1570 N N . LEU A 1 190 ? -10.953 -16.078 -21.688 1 97.06 190 LEU A N 1
ATOM 1571 C CA . LEU A 1 190 ? -11.375 -14.945 -20.859 1 97.06 190 LEU A CA 1
ATOM 1572 C C . LEU A 1 190 ? -10.828 -15.07 -19.438 1 97.06 190 LEU A C 1
ATOM 1574 O O . LEU A 1 190 ? -10.398 -14.086 -18.844 1 97.06 190 LEU A O 1
ATOM 1578 N N . ARG A 1 191 ? -10.82 -16.203 -18.953 1 95.69 191 ARG A N 1
ATOM 1579 C CA . ARG A 1 191 ? -10.312 -16.453 -17.594 1 95.69 191 ARG A CA 1
ATOM 1580 C C . ARG A 1 191 ? -8.828 -16.109 -17.516 1 95.69 191 ARG A C 1
ATOM 1582 O O . ARG A 1 191 ? -8.398 -15.445 -16.562 1 95.69 191 ARG A O 1
ATOM 1589 N N . VAL A 1 192 ? -8.156 -16.578 -18.469 1 96.06 192 VAL A N 1
ATOM 1590 C CA . VAL A 1 192 ? -6.719 -16.328 -18.516 1 96.06 192 VAL A CA 1
ATOM 1591 C C . VAL A 1 192 ? -6.461 -14.82 -18.609 1 96.06 192 VAL A C 1
ATOM 1593 O O . VAL A 1 192 ? -5.594 -14.289 -17.922 1 96.06 192 VAL A O 1
ATOM 1596 N N . LEU A 1 193 ? -7.203 -14.188 -19.438 1 95.94 193 LEU A N 1
ATOM 1597 C CA . LEU A 1 193 ? -7.016 -12.758 -19.625 1 95.94 193 LEU A CA 1
ATOM 1598 C C . LEU A 1 193 ? -7.379 -11.984 -18.359 1 95.94 193 LEU A C 1
ATOM 1600 O O . LEU A 1 193 ? -6.707 -11.008 -18.016 1 95.94 193 LEU A O 1
ATOM 1604 N N . CYS A 1 194 ? -8.391 -12.391 -17.672 1 93.25 194 CYS A N 1
ATOM 1605 C CA . CYS A 1 194 ? -8.805 -11.734 -16.438 1 93.25 194 CYS A CA 1
ATOM 1606 C C . CYS A 1 194 ? -7.699 -11.812 -15.391 1 93.25 194 CYS A C 1
ATOM 1608 O O . CYS A 1 194 ? -7.578 -10.922 -14.547 1 93.25 194 CYS A O 1
ATOM 1610 N N . GLN A 1 195 ? -6.957 -12.805 -15.5 1 91.38 195 GLN A N 1
ATOM 1611 C CA . GLN A 1 195 ? -5.91 -13.039 -14.516 1 91.38 195 GLN A CA 1
ATOM 1612 C C . GLN A 1 195 ? -4.652 -12.242 -14.844 1 91.38 195 GLN A C 1
ATOM 1614 O O . GLN A 1 195 ? -3.951 -11.781 -13.938 1 91.38 195 GLN A O 1
ATOM 1619 N N . GLU A 1 196 ? -4.379 -12.086 -16.141 1 90.06 196 GLU A N 1
ATOM 1620 C CA . GLU A 1 196 ? -3.051 -11.625 -16.531 1 90.06 196 GLU A CA 1
ATOM 1621 C C . GLU A 1 196 ? -3.107 -10.219 -17.109 1 90.06 196 GLU A C 1
ATOM 1623 O O . GLU A 1 196 ? -2.08 -9.539 -17.219 1 90.06 196 GLU A O 1
ATOM 1628 N N . LYS A 1 197 ? -4.301 -9.781 -17.516 1 88.44 197 LYS A N 1
ATOM 1629 C CA . LYS A 1 197 ? -4.426 -8.523 -18.234 1 88.44 197 LYS A CA 1
ATOM 1630 C C . LYS A 1 197 ? -5.43 -7.594 -17.562 1 88.44 197 LYS A C 1
ATOM 1632 O O . LYS A 1 197 ? -5.973 -7.926 -16.5 1 88.44 197 LYS A O 1
ATOM 1637 N N . SER A 1 198 ? -5.535 -6.383 -18.109 1 84.88 198 SER A N 1
ATOM 1638 C CA . SER A 1 198 ? -6.508 -5.441 -17.562 1 84.88 198 SER A CA 1
ATOM 1639 C C . SER A 1 198 ? -7.93 -5.824 -17.953 1 84.88 198 SER A C 1
ATOM 1641 O O . SER A 1 198 ? -8.148 -6.441 -19 1 84.88 198 SER A O 1
ATOM 1643 N N . MET A 1 199 ? -8.844 -5.43 -17.172 1 87.88 199 MET A N 1
ATOM 1644 C CA . MET A 1 199 ? -10.234 -5.75 -17.453 1 87.88 199 MET A CA 1
ATOM 1645 C C . MET A 1 199 ? -10.727 -4.98 -18.688 1 87.88 199 MET A C 1
ATOM 1647 O O . MET A 1 199 ? -11.688 -5.395 -19.344 1 87.88 199 MET A O 1
ATOM 1651 N N . VAL A 1 200 ? -10.102 -3.904 -18.938 1 82.75 200 VAL A N 1
ATOM 1652 C CA . VAL A 1 200 ? -10.438 -3.188 -20.172 1 82.75 200 VAL A CA 1
ATOM 1653 C C . VAL A 1 200 ? -10.07 -4.043 -21.375 1 82.75 200 VAL A C 1
ATOM 1655 O O . VAL A 1 200 ? -10.852 -4.148 -22.328 1 82.75 200 VAL A O 1
ATOM 1658 N N . ASP A 1 201 ? -8.945 -4.703 -21.328 1 88.19 201 ASP A N 1
ATOM 1659 C CA . ASP A 1 201 ? -8.531 -5.617 -22.391 1 88.19 201 ASP A CA 1
ATOM 1660 C C . ASP A 1 201 ? -9.492 -6.797 -22.5 1 88.19 201 ASP A C 1
ATOM 1662 O O . ASP A 1 201 ? -9.859 -7.199 -23.609 1 88.19 201 ASP A O 1
ATOM 1666 N N . VAL A 1 202 ? -9.859 -7.293 -21.391 1 94.56 202 VAL A N 1
ATOM 1667 C CA . VAL A 1 202 ? -10.781 -8.43 -21.359 1 94.56 202 VAL A CA 1
ATOM 1668 C C . VAL A 1 202 ? -12.102 -8.039 -22.016 1 94.56 202 VAL A C 1
ATOM 1670 O O . VAL A 1 202 ? -12.648 -8.797 -22.812 1 94.56 202 VAL A O 1
ATOM 1673 N N . ARG A 1 203 ? -12.562 -6.859 -21.672 1 92.19 203 ARG A N 1
ATOM 1674 C CA . ARG A 1 203 ? -13.805 -6.352 -22.266 1 92.19 203 ARG A CA 1
ATOM 1675 C C . ARG A 1 203 ? -13.695 -6.25 -23.781 1 92.19 203 ARG A C 1
ATOM 1677 O O . ARG A 1 203 ? -14.609 -6.656 -24.5 1 92.19 203 ARG A O 1
ATOM 1684 N N . ASN A 1 204 ? -12.609 -5.738 -24.219 1 91.75 204 ASN A N 1
ATOM 1685 C CA . ASN A 1 204 ? -12.398 -5.59 -25.656 1 91.75 204 ASN A CA 1
ATOM 1686 C C . ASN A 1 204 ? -12.375 -6.941 -26.359 1 91.75 204 ASN A C 1
ATOM 1688 O O . ASN A 1 204 ? -12.984 -7.098 -27.422 1 91.75 204 ASN A O 1
ATOM 1692 N N . VAL A 1 205 ? -11.742 -7.867 -25.797 1 96.56 205 VAL A N 1
ATOM 1693 C CA . VAL A 1 205 ? -11.672 -9.203 -26.391 1 96.56 205 VAL A CA 1
ATOM 1694 C C . VAL A 1 205 ? -13.047 -9.852 -26.375 1 96.56 205 VAL A C 1
ATOM 1696 O O . VAL A 1 205 ? -13.461 -10.477 -27.359 1 96.56 205 VAL A O 1
ATOM 1699 N N . TYR A 1 206 ? -13.727 -9.711 -25.297 1 97.38 206 TYR A N 1
ATOM 1700 C CA . TYR A 1 206 ? -15.078 -10.242 -25.188 1 97.38 206 TYR A CA 1
ATOM 1701 C C . TYR A 1 206 ? -15.961 -9.711 -26.297 1 97.38 206 TYR A C 1
ATOM 1703 O O . TYR A 1 206 ? -16.625 -10.484 -27 1 97.38 206 TYR A O 1
ATOM 1711 N N . HIS A 1 207 ? -15.953 -8.445 -26.516 1 95.5 207 HIS A N 1
ATOM 1712 C CA . HIS A 1 207 ? -16.828 -7.836 -27.516 1 95.5 207 HIS A CA 1
ATOM 1713 C C . HIS A 1 207 ? -16.391 -8.219 -28.938 1 95.5 207 HIS A C 1
ATOM 1715 O O . HIS A 1 207 ? -17.234 -8.367 -29.828 1 95.5 207 HIS A O 1
ATOM 1721 N N . ALA A 1 208 ? -15.148 -8.414 -29.094 1 95.38 208 ALA A N 1
ATOM 1722 C CA . ALA A 1 208 ? -14.633 -8.789 -30.406 1 95.38 208 ALA A CA 1
ATOM 1723 C C . ALA A 1 208 ? -15.023 -10.219 -30.766 1 95.38 208 ALA A C 1
ATOM 1725 O O . ALA A 1 208 ? -15.234 -10.539 -31.938 1 95.38 208 ALA A O 1
ATOM 1726 N N . LEU A 1 209 ? -15.203 -11.078 -29.766 1 96.94 209 LEU A N 1
ATOM 1727 C CA . LEU A 1 209 ? -15.336 -12.492 -30.062 1 96.94 209 LEU A CA 1
ATOM 1728 C C . LEU A 1 209 ? -16.719 -13.008 -29.688 1 96.94 209 LEU A C 1
ATOM 1730 O O . LEU A 1 209 ? -17.094 -14.133 -30.031 1 96.94 209 LEU A O 1
ATOM 1734 N N . LYS A 1 210 ? -17.484 -12.227 -29.016 1 95 210 LYS A N 1
ATOM 1735 C CA . LYS A 1 210 ? -18.781 -12.711 -28.5 1 95 210 LYS A CA 1
ATOM 1736 C C . LYS A 1 210 ? -19.703 -13.125 -29.641 1 95 210 LYS A C 1
ATOM 1738 O O . LYS A 1 210 ? -20.641 -13.891 -29.438 1 95 210 LYS A O 1
ATOM 1743 N N . GLY A 1 211 ? -19.5 -12.578 -30.875 1 94.88 211 GLY A N 1
ATOM 1744 C CA . GLY A 1 211 ? -20.266 -13 -32.031 1 94.88 211 GLY A CA 1
ATOM 1745 C C . GLY A 1 211 ? -19.938 -14.414 -32.5 1 94.88 211 GLY A C 1
ATOM 1746 O O . GLY A 1 211 ? -20.812 -15.133 -33 1 94.88 211 GLY A O 1
ATOM 1747 N N . ASP A 1 212 ? -18.703 -14.836 -32.344 1 95.31 212 ASP A N 1
ATOM 1748 C CA . ASP A 1 212 ? -18.219 -16.156 -32.75 1 95.31 212 ASP A CA 1
ATOM 1749 C C . ASP A 1 212 ? -18.516 -17.203 -31.672 1 95.31 212 ASP A C 1
ATOM 1751 O O . ASP A 1 212 ? -18.672 -18.375 -31.969 1 95.31 212 ASP A O 1
ATOM 1755 N N . PHE A 1 213 ? -18.562 -16.781 -30.453 1 97.25 213 PHE A N 1
ATOM 1756 C CA . PHE A 1 213 ? -18.812 -17.656 -29.312 1 97.25 213 PHE A CA 1
ATOM 1757 C C . PHE A 1 213 ? -19.938 -17.109 -28.453 1 97.25 213 PHE A C 1
ATOM 1759 O O . PHE A 1 213 ? -19.797 -16.062 -27.828 1 97.25 213 PHE A O 1
ATOM 1766 N N . ARG A 1 214 ? -20.922 -17.781 -28.375 1 95.44 214 ARG A N 1
ATOM 1767 C CA . ARG A 1 214 ? -22.078 -17.281 -27.625 1 95.44 214 ARG A CA 1
ATOM 1768 C C . ARG A 1 214 ? -21.812 -17.297 -26.125 1 95.44 214 ARG A C 1
ATOM 1770 O O . ARG A 1 214 ? -21.594 -18.359 -25.547 1 95.44 214 ARG A O 1
ATOM 1777 N N . PRO A 1 215 ? -21.938 -16.156 -25.5 1 96.94 215 PRO A N 1
ATOM 1778 C CA . PRO A 1 215 ? -21.688 -16.094 -24.047 1 96.94 215 PRO A CA 1
ATOM 1779 C C . PRO A 1 215 ? -22.703 -16.875 -23.25 1 96.94 215 PRO A C 1
ATOM 1781 O O . PRO A 1 215 ? -23.891 -16.922 -23.594 1 96.94 215 PRO A O 1
ATOM 1784 N N . ASN A 1 216 ? -22.281 -17.594 -22.297 1 97.06 216 ASN A N 1
ATOM 1785 C CA . ASN A 1 216 ? -23.141 -18.344 -21.391 1 97.06 216 ASN A CA 1
ATOM 1786 C C . ASN A 1 216 ? -22.922 -17.906 -19.938 1 97.06 216 ASN A C 1
ATOM 1788 O O . ASN A 1 216 ? -22.281 -16.891 -19.688 1 97.06 216 ASN A O 1
ATOM 1792 N N . LEU A 1 217 ? -23.562 -18.641 -19.031 1 96.5 217 LEU A N 1
ATOM 1793 C CA . LEU A 1 217 ? -23.5 -18.297 -17.609 1 96.5 217 LEU A CA 1
ATOM 1794 C C . LEU A 1 217 ? -22.062 -18.234 -17.125 1 96.5 217 LEU A C 1
ATOM 1796 O O . LEU A 1 217 ? -21.688 -17.297 -16.406 1 96.5 217 LEU A O 1
ATOM 1800 N N . GLN A 1 218 ? -21.297 -19.125 -17.562 1 96.44 218 GLN A N 1
ATOM 1801 C CA . GLN A 1 218 ? -19.891 -19.172 -17.172 1 96.44 218 GLN A CA 1
ATOM 1802 C C . GLN A 1 218 ? -19.125 -17.953 -17.703 1 96.44 218 GLN A C 1
ATOM 1804 O O . GLN A 1 218 ? -18.281 -17.391 -17 1 96.44 218 GLN A O 1
ATOM 1809 N N . THR A 1 219 ? -19.422 -17.516 -18.859 1 97.44 219 THR A N 1
ATOM 1810 C CA . THR A 1 219 ? -18.812 -16.344 -19.484 1 97.44 219 THR A CA 1
ATOM 1811 C C . THR A 1 219 ? -19.016 -15.109 -18.609 1 97.44 219 THR A C 1
ATOM 1813 O O . THR A 1 219 ? -18.047 -14.43 -18.25 1 97.44 219 THR A O 1
ATOM 1816 N N . PHE A 1 220 ? -20.234 -14.961 -18.25 1 97.06 220 PHE A N 1
ATOM 1817 C CA . PHE A 1 220 ? -20.578 -13.758 -17.5 1 97.06 220 PHE A CA 1
ATOM 1818 C C . PHE A 1 220 ? -20.016 -13.828 -16.078 1 97.06 220 PHE A C 1
ATOM 1820 O O . PHE A 1 220 ? -19.609 -12.812 -15.508 1 97.06 220 PHE A O 1
ATOM 1827 N N . ASN A 1 221 ? -20.016 -14.961 -15.516 1 95.75 221 ASN A N 1
ATOM 1828 C CA . ASN A 1 221 ? -19.422 -15.109 -14.188 1 95.75 221 ASN A CA 1
ATOM 1829 C C . ASN A 1 221 ? -17.938 -14.781 -14.188 1 95.75 221 ASN A C 1
ATOM 1831 O O . ASN A 1 221 ? -17.438 -14.164 -13.25 1 95.75 221 ASN A O 1
ATOM 1835 N N . ILE A 1 222 ? -17.219 -15.156 -15.203 1 96.06 222 ILE A N 1
ATOM 1836 C CA . ILE A 1 222 ? -15.805 -14.828 -15.359 1 96.06 222 ILE A CA 1
ATOM 1837 C C . ILE A 1 222 ? -15.641 -13.312 -15.461 1 96.06 222 ILE A C 1
ATOM 1839 O O . ILE A 1 222 ? -14.797 -12.727 -14.773 1 96.06 222 ILE A O 1
ATOM 1843 N N . LEU A 1 223 ? -16.453 -12.688 -16.219 1 95.31 223 LEU A N 1
ATOM 1844 C CA . LEU A 1 223 ? -16.375 -11.25 -16.453 1 95.31 223 LEU A CA 1
ATOM 1845 C C . LEU A 1 223 ? -16.719 -10.477 -15.18 1 95.31 223 LEU A C 1
ATOM 1847 O O . LEU A 1 223 ? -16.031 -9.523 -14.812 1 95.31 223 LEU A O 1
ATOM 1851 N N . LEU A 1 224 ? -17.734 -10.953 -14.5 1 94.56 224 LEU A N 1
ATOM 1852 C CA . LEU A 1 224 ? -18.203 -10.273 -13.297 1 94.56 224 LEU A CA 1
ATOM 1853 C C . LEU A 1 224 ? -17.188 -10.383 -12.172 1 94.56 224 LEU A C 1
ATOM 1855 O O . LEU A 1 224 ? -17.016 -9.445 -11.391 1 94.56 224 LEU A O 1
ATOM 1859 N N . SER A 1 225 ? -16.5 -11.391 -12.133 1 91 225 SER A N 1
ATOM 1860 C CA . SER A 1 225 ? -15.555 -11.633 -11.055 1 91 225 SER A CA 1
ATOM 1861 C C . SER A 1 225 ? -14.312 -10.758 -11.195 1 91 225 SER A C 1
ATOM 1863 O O . SER A 1 225 ? -13.594 -10.523 -10.219 1 91 225 SER A O 1
ATOM 1865 N N . GLY A 1 226 ? -14.109 -10.25 -12.305 1 87.94 226 GLY A N 1
ATOM 1866 C CA . GLY A 1 226 ? -12.891 -9.508 -12.562 1 87.94 226 GLY A CA 1
ATOM 1867 C C . GLY A 1 226 ? -13.047 -8.008 -12.367 1 87.94 226 GLY A C 1
ATOM 1868 O O . GLY A 1 226 ? -12.055 -7.289 -12.219 1 87.94 226 GLY A O 1
ATOM 1869 N N . TRP A 1 227 ? -14.227 -7.504 -12.328 1 82.19 227 TRP A N 1
ATOM 1870 C CA . TRP A 1 227 ? -14.422 -6.059 -12.344 1 82.19 227 TRP A CA 1
ATOM 1871 C C . TRP A 1 227 ? -14.352 -5.484 -10.93 1 82.19 227 TRP A C 1
ATOM 1873 O O . TRP A 1 227 ? -14.859 -6.086 -9.984 1 82.19 227 TRP A O 1
ATOM 1883 N N . LYS A 1 228 ? -13.781 -4.305 -10.977 1 78.81 228 LYS A N 1
ATOM 1884 C CA . LYS A 1 228 ? -13.719 -3.559 -9.727 1 78.81 228 LYS A CA 1
ATOM 1885 C C . LYS A 1 228 ? -14.695 -2.385 -9.742 1 78.81 228 LYS A C 1
ATOM 1887 O O . LYS A 1 228 ? -15.094 -1.894 -8.68 1 78.81 228 LYS A O 1
ATOM 1892 N N . SER A 1 229 ? -15.008 -1.923 -10.844 1 83.56 229 SER A N 1
ATOM 1893 C CA . SER A 1 229 ? -15.969 -0.83 -11 1 83.56 229 SER A CA 1
ATOM 1894 C C . SER A 1 229 ? -17.406 -1.338 -10.938 1 83.56 229 SER A C 1
ATOM 1896 O O . SER A 1 229 ? -17.766 -2.254 -11.68 1 83.56 229 SER A O 1
ATOM 1898 N N . SER A 1 230 ? -18.203 -0.708 -10.07 1 88 230 SER A N 1
ATOM 1899 C CA . SER A 1 230 ? -19.594 -1.117 -9.953 1 88 230 SER A CA 1
ATOM 1900 C C . SER A 1 230 ? -20.359 -0.857 -11.25 1 88 230 SER A C 1
ATOM 1902 O O . SER A 1 230 ? -21.188 -1.668 -11.656 1 88 230 SER A O 1
ATOM 1904 N N . GLU A 1 231 ? -20 0.242 -11.891 1 86.31 231 GLU A N 1
ATOM 1905 C CA . GLU A 1 231 ? -20.688 0.604 -13.133 1 86.31 231 GLU A CA 1
ATOM 1906 C C . GLU A 1 231 ? -20.438 -0.435 -14.219 1 86.31 231 GLU A C 1
ATOM 1908 O O . GLU A 1 231 ? -21.375 -0.853 -14.906 1 86.31 231 GLU A O 1
ATOM 1913 N N . GLU A 1 232 ? -19.234 -0.836 -14.344 1 87.06 232 GLU A N 1
ATOM 1914 C CA . GLU A 1 232 ? -18.891 -1.827 -15.359 1 87.06 232 GLU A CA 1
ATOM 1915 C C . GLU A 1 232 ? -19.5 -3.188 -15.031 1 87.06 232 GLU A C 1
ATOM 1917 O O . GLU A 1 232 ? -20.031 -3.863 -15.914 1 87.06 232 GLU A O 1
ATOM 1922 N N . ALA A 1 233 ? -19.406 -3.613 -13.812 1 92.88 233 ALA A N 1
ATOM 1923 C CA . ALA A 1 233 ? -19.984 -4.887 -13.391 1 92.88 233 ALA A CA 1
ATOM 1924 C C . ALA A 1 233 ? -21.5 -4.914 -13.633 1 92.88 233 ALA A C 1
ATOM 1926 O O . ALA A 1 233 ? -22.031 -5.914 -14.117 1 92.88 233 ALA A O 1
ATOM 1927 N N . GLU A 1 234 ? -22.156 -3.768 -13.336 1 94.31 234 GLU A N 1
ATOM 1928 C CA . GLU A 1 234 ? -23.594 -3.654 -13.578 1 94.31 234 GLU A CA 1
ATOM 1929 C C . GLU A 1 234 ? -23.922 -3.771 -15.062 1 94.31 234 GLU A C 1
ATOM 1931 O O . GLU A 1 234 ? -24.922 -4.383 -15.438 1 94.31 234 GLU A O 1
ATOM 1936 N N . GLY A 1 235 ? -23.078 -3.176 -15.836 1 92.94 235 GLY A N 1
ATOM 1937 C CA . GLY A 1 235 ? -23.25 -3.268 -17.281 1 92.94 235 GLY A CA 1
ATOM 1938 C C . GLY A 1 235 ? -23.25 -4.695 -17.781 1 92.94 235 GLY A C 1
ATOM 1939 O O . GLY A 1 235 ? -24.125 -5.082 -18.578 1 92.94 235 GLY A O 1
ATOM 1940 N N . PHE A 1 236 ? -22.359 -5.516 -17.359 1 95.31 236 PHE A N 1
ATOM 1941 C CA . PHE A 1 236 ? -22.281 -6.902 -17.797 1 95.31 236 PHE A CA 1
ATOM 1942 C C . PHE A 1 236 ? -23.422 -7.727 -17.219 1 95.31 236 PHE A C 1
ATOM 1944 O O . PHE A 1 236 ? -23.906 -8.656 -17.844 1 95.31 236 PHE A O 1
ATOM 1951 N N . PHE A 1 237 ? -23.812 -7.371 -16.031 1 96.62 237 PHE A N 1
ATOM 1952 C CA . PHE A 1 237 ? -24.938 -8.047 -15.406 1 96.62 237 PHE A CA 1
ATOM 1953 C C . PHE A 1 237 ? -26.219 -7.812 -16.188 1 96.62 237 PHE A C 1
ATOM 1955 O O . PHE A 1 237 ? -27 -8.742 -16.422 1 96.62 237 PHE A O 1
ATOM 1962 N N . GLU A 1 238 ? -26.406 -6.582 -16.625 1 96.19 238 GLU A N 1
ATOM 1963 C CA . GLU A 1 238 ? -27.562 -6.246 -17.453 1 96.19 238 GLU A CA 1
ATOM 1964 C C . GLU A 1 238 ? -27.484 -6.922 -18.812 1 96.19 238 GLU A C 1
ATOM 1966 O O . GLU A 1 238 ? -28.5 -7.414 -19.328 1 96.19 238 GLU A O 1
ATOM 1971 N N . GLU A 1 239 ? -26.297 -6.957 -19.359 1 96.06 239 GLU A N 1
ATOM 1972 C CA . GLU A 1 239 ? -26.125 -7.625 -20.641 1 96.06 239 GLU A CA 1
ATOM 1973 C C . GLU A 1 239 ? -26.453 -9.109 -20.547 1 96.06 239 GLU A C 1
ATOM 1975 O O . GLU A 1 239 ? -27.047 -9.688 -21.453 1 96.06 239 GLU A O 1
ATOM 1980 N N . MET A 1 240 ? -26.062 -9.719 -19.453 1 96.56 240 MET A N 1
ATOM 1981 C CA . MET A 1 240 ? -26.375 -11.125 -19.188 1 96.56 240 MET A CA 1
ATOM 1982 C C . MET A 1 240 ? -27.875 -11.375 -19.281 1 96.56 240 MET A C 1
ATOM 1984 O O . MET A 1 240 ? -28.312 -12.289 -19.969 1 96.56 240 MET A O 1
ATOM 1988 N N . LYS A 1 241 ? -28.641 -10.547 -18.734 1 95 241 LYS A N 1
ATOM 1989 C CA . LYS A 1 241 ? -30.094 -10.672 -18.719 1 95 241 LYS A CA 1
ATOM 1990 C C . LYS A 1 241 ? -30.688 -10.414 -20.109 1 95 241 LYS A C 1
ATOM 1992 O O . LYS A 1 241 ? -31.578 -11.133 -20.562 1 95 241 LYS A O 1
ATOM 1997 N N . GLU A 1 242 ? -30.109 -9.438 -20.75 1 95.88 242 GLU A N 1
ATOM 1998 C CA . GLU A 1 242 ? -30.578 -9.086 -22.078 1 95.88 242 GLU A CA 1
ATOM 1999 C C . GLU A 1 242 ? -30.344 -10.234 -23.062 1 95.88 242 GLU A C 1
ATOM 2001 O O . GLU A 1 242 ? -31.125 -10.422 -24 1 95.88 242 GLU A O 1
ATOM 2006 N N . MET A 1 243 ? -29.344 -10.984 -22.797 1 95.62 243 MET A N 1
ATOM 2007 C CA . MET A 1 243 ? -29 -12.094 -23.688 1 95.62 243 MET A CA 1
ATOM 2008 C C . MET A 1 243 ? -29.734 -13.359 -23.281 1 95.62 243 MET A C 1
ATOM 2010 O O . MET A 1 243 ? -29.516 -14.43 -23.859 1 95.62 243 MET A O 1
ATOM 2014 N N . GLY A 1 244 ? -30.547 -13.211 -22.203 1 95 244 GLY A N 1
ATOM 2015 C CA . GLY A 1 244 ? -31.391 -14.328 -21.797 1 95 244 GLY A CA 1
ATOM 2016 C C . GLY A 1 244 ? -30.688 -15.297 -20.875 1 95 244 GLY A C 1
ATOM 2017 O O . GLY A 1 244 ? -31.156 -16.422 -20.656 1 95 244 GLY A O 1
ATOM 2018 N N . VAL A 1 245 ? -29.531 -14.992 -20.422 1 96.62 245 VAL A N 1
ATOM 2019 C CA . VAL A 1 245 ? -28.797 -15.828 -19.469 1 96.62 245 VAL A CA 1
ATOM 2020 C C . VAL A 1 245 ? -29.25 -15.5 -18.047 1 96.62 245 VAL A C 1
ATOM 2022 O O . VAL A 1 245 ? -29.109 -14.359 -17.609 1 96.62 245 VAL A O 1
ATOM 2025 N N . LYS A 1 246 ? -29.766 -16.438 -17.359 1 95.31 246 LYS A N 1
ATOM 2026 C CA . LYS A 1 246 ? -30.25 -16.234 -15.992 1 95.31 246 LYS A CA 1
ATOM 2027 C C . LYS A 1 246 ? -29.109 -16.203 -14.992 1 95.31 246 LYS A C 1
ATOM 2029 O O . LYS A 1 246 ? -28.312 -17.125 -14.922 1 95.31 246 LYS A O 1
ATOM 2034 N N . PRO A 1 247 ? -29.031 -15.141 -14.195 1 96 247 PRO A N 1
ATOM 2035 C CA . PRO A 1 247 ? -27.984 -15.078 -13.18 1 96 247 PRO A CA 1
ATOM 2036 C C . PRO A 1 247 ? -28.141 -16.141 -12.094 1 96 247 PRO A C 1
ATOM 2038 O O . PRO A 1 247 ? -29.266 -16.516 -11.758 1 96 247 PRO A O 1
ATOM 2041 N N . ASP A 1 248 ? -27.094 -16.656 -11.641 1 95.62 248 ASP A N 1
ATOM 2042 C CA . ASP A 1 248 ? -27.094 -17.594 -10.523 1 95.62 248 ASP A CA 1
ATOM 2043 C C . ASP A 1 248 ? -26.484 -16.953 -9.273 1 95.62 248 ASP A C 1
ATOM 2045 O O . ASP A 1 248 ? -26.266 -15.742 -9.227 1 95.62 248 ASP A O 1
ATOM 2049 N N . VAL A 1 249 ? -26.312 -17.812 -8.242 1 95.44 249 VAL A N 1
ATOM 2050 C CA . VAL A 1 249 ? -25.812 -17.297 -6.965 1 95.44 249 VAL A CA 1
ATOM 2051 C C . VAL A 1 249 ? -24.422 -16.719 -7.145 1 95.44 249 VAL A C 1
ATOM 2053 O O . VAL A 1 249 ? -24.062 -15.727 -6.512 1 95.44 249 VAL A O 1
ATOM 2056 N N . VAL A 1 250 ? -23.625 -17.297 -7.98 1 95.62 250 VAL A N 1
ATOM 2057 C CA . VAL A 1 250 ? -22.266 -16.828 -8.234 1 95.62 250 VAL A CA 1
ATOM 2058 C C . VAL A 1 250 ? -22.297 -15.461 -8.906 1 95.62 250 VAL A C 1
ATOM 2060 O O . VAL A 1 250 ? -21.516 -14.578 -8.562 1 95.62 250 VAL A O 1
ATOM 2063 N N . SER A 1 251 ? -23.203 -15.242 -9.852 1 96.69 251 SER A N 1
ATOM 2064 C CA . SER A 1 251 ? -23.391 -13.961 -10.523 1 96.69 251 SER A CA 1
ATOM 2065 C C . SER A 1 251 ? -23.719 -12.852 -9.531 1 96.69 251 SER A C 1
ATOM 2067 O O . SER A 1 251 ? -23.078 -11.805 -9.523 1 96.69 251 SER A O 1
ATOM 2069 N N . TYR A 1 252 ? -24.672 -13.195 -8.719 1 96.62 252 TYR A N 1
ATOM 2070 C CA . TYR A 1 252 ? -25.109 -12.227 -7.723 1 96.62 252 TYR A CA 1
ATOM 2071 C C . TYR A 1 252 ? -23.984 -11.938 -6.723 1 96.62 252 TYR A C 1
ATOM 2073 O O . TYR A 1 252 ? -23.719 -10.781 -6.395 1 96.62 252 TYR A O 1
ATOM 2081 N N . ASN A 1 253 ? -23.359 -12.953 -6.273 1 95.94 253 ASN A N 1
ATOM 2082 C CA . ASN A 1 253 ? -22.281 -12.789 -5.305 1 95.94 253 ASN A CA 1
ATOM 2083 C C . ASN A 1 253 ? -21.141 -11.922 -5.863 1 95.94 253 ASN A C 1
ATOM 2085 O O . ASN A 1 253 ? -20.562 -11.125 -5.141 1 95.94 253 ASN A O 1
ATOM 2089 N N . SER A 1 254 ? -20.797 -12.094 -7.102 1 96.06 254 SER A N 1
ATOM 2090 C CA . SER A 1 254 ? -19.75 -11.289 -7.73 1 96.06 254 SER A CA 1
ATOM 2091 C C . SER A 1 254 ? -20.125 -9.805 -7.73 1 96.06 254 SER A C 1
ATOM 2093 O O . SER A 1 254 ? -19.281 -8.961 -7.406 1 96.06 254 SER A O 1
ATOM 2095 N N . LEU A 1 255 ? -21.328 -9.547 -8.062 1 96.44 255 LEU A N 1
ATOM 2096 C CA . LEU A 1 255 ? -21.781 -8.156 -8.094 1 96.44 255 LEU A CA 1
ATOM 2097 C C . LEU A 1 255 ? -21.875 -7.582 -6.684 1 96.44 255 LEU A C 1
ATOM 2099 O O . LEU A 1 255 ? -21.484 -6.438 -6.453 1 96.44 255 LEU A O 1
ATOM 2103 N N . ILE A 1 256 ? -22.375 -8.367 -5.75 1 96.38 256 ILE A N 1
ATOM 2104 C CA . ILE A 1 256 ? -22.453 -7.949 -4.355 1 96.38 256 ILE A CA 1
ATOM 2105 C C . ILE A 1 256 ? -21.047 -7.656 -3.828 1 96.38 256 ILE A C 1
ATOM 2107 O O . ILE A 1 256 ? -20.828 -6.676 -3.111 1 96.38 256 ILE A O 1
ATOM 2111 N N . ASP A 1 257 ? -20.141 -8.477 -4.176 1 95.31 257 ASP A N 1
ATOM 2112 C CA . ASP A 1 257 ? -18.75 -8.297 -3.758 1 95.31 257 ASP A CA 1
ATOM 2113 C C . ASP A 1 257 ? -18.188 -6.965 -4.254 1 95.31 257 ASP A C 1
ATOM 2115 O O . ASP A 1 257 ? -17.5 -6.262 -3.514 1 95.31 257 ASP A O 1
ATOM 2119 N N . VAL A 1 258 ? -18.5 -6.598 -5.438 1 93.12 258 VAL A N 1
ATOM 2120 C CA . VAL A 1 258 ? -18.047 -5.332 -6.008 1 93.12 258 VAL A CA 1
ATOM 2121 C C . VAL A 1 258 ? -18.641 -4.168 -5.223 1 93.12 258 VAL A C 1
ATOM 2123 O O . VAL A 1 258 ? -17.938 -3.229 -4.859 1 93.12 258 VAL A O 1
ATOM 2126 N N . TYR A 1 259 ? -19.922 -4.289 -4.965 1 93 259 TYR A N 1
ATOM 2127 C CA . TYR A 1 259 ? -20.594 -3.24 -4.199 1 93 259 TYR A CA 1
ATOM 2128 C C . TYR A 1 259 ? -19.938 -3.07 -2.828 1 93 259 TYR A C 1
ATOM 2130 O O . TYR A 1 259 ? -19.703 -1.946 -2.387 1 93 259 TYR A O 1
ATOM 2138 N N . CYS A 1 260 ? -19.656 -4.184 -2.225 1 93.06 260 CYS A N 1
ATOM 2139 C CA . CYS A 1 260 ? -19.109 -4.156 -0.878 1 93.06 260 CYS A CA 1
ATOM 2140 C C . CYS A 1 260 ? -17.688 -3.574 -0.884 1 93.06 260 CYS A C 1
ATOM 2142 O O . CYS A 1 260 ? -17.344 -2.768 -0.018 1 93.06 260 CYS A O 1
ATOM 2144 N N . LYS A 1 261 ? -16.938 -3.945 -1.788 1 89.19 261 LYS A N 1
ATOM 2145 C CA . LYS A 1 261 ? -15.562 -3.453 -1.885 1 89.19 261 LYS A CA 1
ATOM 2146 C C . LYS A 1 261 ? -15.531 -1.958 -2.195 1 89.19 261 LYS A C 1
ATOM 2148 O O . LYS A 1 261 ? -14.578 -1.262 -1.839 1 89.19 261 LYS A O 1
ATOM 2153 N N . ARG A 1 262 ? -16.562 -1.486 -2.762 1 85.56 262 ARG A N 1
ATOM 2154 C CA . ARG A 1 262 ? -16.672 -0.069 -3.094 1 85.56 262 ARG A CA 1
ATOM 2155 C C . ARG A 1 262 ? -17.469 0.682 -2.041 1 85.56 262 ARG A C 1
ATOM 2157 O O . ARG A 1 262 ? -17.812 1.85 -2.232 1 85.56 262 ARG A O 1
ATOM 2164 N N . MET A 1 263 ? -17.906 -0.025 -1.004 1 87.31 263 MET A N 1
ATOM 2165 C CA . MET A 1 263 ? -18.625 0.541 0.142 1 87.31 263 MET A CA 1
ATOM 2166 C C . MET A 1 263 ? -20 1.038 -0.263 1 87.31 263 MET A C 1
ATOM 2168 O O . MET A 1 263 ? -20.453 2.082 0.21 1 87.31 263 MET A O 1
ATOM 2172 N N . GLU A 1 264 ? -20.5 0.444 -1.304 1 89.88 264 GLU A N 1
ATOM 2173 C CA . GLU A 1 264 ? -21.875 0.677 -1.696 1 89.88 264 GLU A CA 1
ATOM 2174 C C . GLU A 1 264 ? -22.812 -0.345 -1.056 1 89.88 264 GLU A C 1
ATOM 2176 O O . GLU A 1 264 ? -23.406 -1.167 -1.752 1 89.88 264 GLU A O 1
ATOM 2181 N N . ILE A 1 265 ? -23.062 -0.179 0.221 1 91.56 265 ILE A N 1
ATOM 2182 C CA . ILE A 1 265 ? -23.703 -1.199 1.042 1 91.56 265 ILE A CA 1
ATOM 2183 C C . ILE A 1 265 ? -25.203 -1.231 0.745 1 91.56 265 ILE A C 1
ATOM 2185 O O . ILE A 1 265 ? -25.812 -2.305 0.699 1 91.56 265 ILE A O 1
ATOM 2189 N N . GLU A 1 266 ? -25.734 -0.054 0.531 1 91 266 GLU A N 1
ATOM 2190 C CA . GLU A 1 266 ? -27.156 -0.002 0.236 1 91 266 GLU A CA 1
ATOM 2191 C C . GLU A 1 266 ? -27.484 -0.735 -1.062 1 91 266 GLU A C 1
ATOM 2193 O O . GLU A 1 266 ? -28.484 -1.461 -1.142 1 91 266 GLU A O 1
ATOM 2198 N N . LYS A 1 267 ? -26.672 -0.566 -2.029 1 92.19 267 LYS A N 1
ATOM 2199 C CA . LYS A 1 267 ? -26.859 -1.276 -3.291 1 92.19 267 LYS A CA 1
ATOM 2200 C C . LYS A 1 267 ? -26.734 -2.785 -3.096 1 92.19 267 LYS A C 1
ATOM 2202 O O . LYS A 1 267 ? -27.469 -3.557 -3.717 1 92.19 267 LYS A O 1
ATOM 2207 N N . ALA A 1 268 ? -25.797 -3.184 -2.25 1 95.94 268 ALA A N 1
ATOM 2208 C CA . ALA A 1 268 ? -25.609 -4.602 -1.961 1 95.94 268 ALA A CA 1
ATOM 2209 C C . ALA A 1 268 ? -26.875 -5.203 -1.335 1 95.94 268 ALA A C 1
ATOM 2211 O O . ALA A 1 268 ? -27.328 -6.266 -1.758 1 95.94 268 ALA A O 1
ATOM 2212 N N . TYR A 1 269 ? -27.5 -4.445 -0.438 1 94.75 269 TYR A N 1
ATOM 2213 C CA . TYR A 1 269 ? -28.719 -4.922 0.211 1 94.75 269 TYR A CA 1
ATOM 2214 C C . TYR A 1 269 ? -29.859 -5.008 -0.784 1 94.75 269 TYR A C 1
ATOM 2216 O O . TYR A 1 269 ? -30.625 -5.977 -0.778 1 94.75 269 TYR A O 1
ATOM 2224 N N . ARG A 1 270 ? -29.938 -4.016 -1.601 1 95.88 270 ARG A N 1
ATOM 2225 C CA . ARG A 1 270 ? -30.984 -4.016 -2.609 1 95.88 270 ARG A CA 1
ATOM 2226 C C . ARG A 1 270 ? -30.844 -5.203 -3.553 1 95.88 270 ARG A C 1
ATOM 2228 O O . ARG A 1 270 ? -31.828 -5.809 -3.957 1 95.88 270 ARG A O 1
ATOM 2235 N N . LEU A 1 271 ? -29.625 -5.52 -3.906 1 96.81 271 LEU A N 1
ATOM 2236 C CA . LEU A 1 271 ? -29.391 -6.645 -4.801 1 96.81 271 LEU A CA 1
ATOM 2237 C C . LEU A 1 271 ? -29.734 -7.965 -4.129 1 96.81 271 LEU A C 1
ATOM 2239 O O . LEU A 1 271 ? -30.25 -8.883 -4.777 1 96.81 271 LEU A O 1
ATOM 2243 N N . ILE A 1 272 ? -29.516 -8.07 -2.852 1 95.19 272 ILE A N 1
ATOM 2244 C CA . ILE A 1 272 ? -29.859 -9.273 -2.105 1 95.19 272 ILE A CA 1
ATOM 2245 C C . ILE A 1 272 ? -31.375 -9.453 -2.092 1 95.19 272 ILE A C 1
ATOM 2247 O O . ILE A 1 272 ? -31.875 -10.578 -2.232 1 95.19 272 ILE A O 1
ATOM 2251 N N . ASP A 1 273 ? -32.031 -8.328 -1.985 1 95 273 ASP A N 1
ATOM 2252 C CA . ASP A 1 273 ? -33.5 -8.375 -2.055 1 95 273 ASP A CA 1
ATOM 2253 C C . ASP A 1 273 ? -33.969 -8.844 -3.432 1 95 273 ASP A C 1
ATOM 2255 O O . ASP A 1 273 ? -34.875 -9.664 -3.537 1 95 273 ASP A O 1
ATOM 2259 N N . LYS A 1 274 ? -33.281 -8.336 -4.379 1 94.81 274 LYS A N 1
ATOM 2260 C CA . LYS A 1 274 ? -33.625 -8.75 -5.742 1 94.81 274 LYS A CA 1
ATOM 2261 C C . LYS A 1 274 ? -33.344 -10.234 -5.945 1 94.81 274 LYS A C 1
ATOM 2263 O O . LYS A 1 274 ? -34.094 -10.93 -6.621 1 94.81 274 LYS A O 1
ATOM 2268 N N . MET A 1 275 ? -32.219 -10.695 -5.426 1 94.38 275 MET A N 1
ATOM 2269 C CA . MET A 1 275 ? -31.844 -12.109 -5.457 1 94.38 275 MET A CA 1
ATOM 2270 C C . MET A 1 275 ? -32.969 -12.977 -4.895 1 94.38 275 MET A C 1
ATOM 2272 O O . MET A 1 275 ? -33.344 -13.984 -5.496 1 94.38 275 MET A O 1
ATOM 2276 N N . ARG A 1 276 ? -33.594 -12.539 -3.865 1 91.81 276 ARG A N 1
ATOM 2277 C CA . ARG A 1 276 ? -34.656 -13.266 -3.211 1 91.81 276 ARG A CA 1
ATOM 2278 C C . ARG A 1 276 ? -35.938 -13.234 -4.055 1 91.81 276 ARG A C 1
ATOM 2280 O O . ARG A 1 276 ? -36.656 -14.234 -4.152 1 91.81 276 ARG A O 1
ATOM 2287 N N . GLU A 1 277 ? -36.156 -12.117 -4.617 1 94.19 277 GLU A N 1
ATOM 2288 C CA . GLU A 1 277 ? -37.312 -11.977 -5.477 1 94.19 277 GLU A CA 1
ATOM 2289 C C . GLU A 1 277 ? -37.25 -12.906 -6.688 1 94.19 277 GLU A C 1
ATOM 2291 O O . GLU A 1 277 ? -38.25 -13.367 -7.191 1 94.19 277 GLU A O 1
ATOM 2296 N N . GLU A 1 278 ? -36.031 -13.203 -7.109 1 93.69 278 GLU A N 1
ATOM 2297 C CA . GLU A 1 278 ? -35.844 -14.055 -8.273 1 93.69 278 GLU A CA 1
ATOM 2298 C C . GLU A 1 278 ? -35.594 -15.5 -7.863 1 93.69 278 GLU A C 1
ATOM 2300 O O . GLU A 1 278 ? -35.062 -16.297 -8.656 1 93.69 278 GLU A O 1
ATOM 2305 N N . ASP A 1 279 ? -35.812 -15.805 -6.598 1 91.75 279 ASP A N 1
ATOM 2306 C CA . ASP A 1 279 ? -35.781 -17.141 -6.023 1 91.75 279 ASP A CA 1
ATOM 2307 C C . ASP A 1 279 ? -34.344 -17.688 -5.988 1 91.75 279 ASP A C 1
ATOM 2309 O O . ASP A 1 279 ? -34.125 -18.859 -6.258 1 91.75 279 ASP A O 1
ATOM 2313 N N . VAL A 1 280 ? -33.406 -16.859 -5.941 1 93.81 280 VAL A N 1
ATOM 2314 C CA . VAL A 1 280 ? -32.031 -17.234 -5.66 1 93.81 280 VAL A CA 1
ATOM 2315 C C . VAL A 1 280 ? -31.703 -16.938 -4.199 1 93.81 280 VAL A C 1
ATOM 2317 O O . VAL A 1 280 ? -31.891 -15.812 -3.73 1 93.81 280 VAL A O 1
ATOM 2320 N N . CYS A 1 281 ? -31.25 -17.922 -3.463 1 90.94 281 CYS A N 1
ATOM 2321 C CA . CYS A 1 281 ? -31.016 -17.75 -2.031 1 90.94 281 CYS A CA 1
ATOM 2322 C C . CYS A 1 281 ? -29.578 -17.312 -1.756 1 90.94 281 CYS A C 1
ATOM 2324 O O . CYS A 1 281 ? -28.641 -17.906 -2.273 1 90.94 281 CYS A O 1
ATOM 2326 N N . PRO A 1 282 ? -29.469 -16.266 -0.939 1 93.56 282 PRO A N 1
ATOM 2327 C CA . PRO A 1 282 ? -28.125 -15.906 -0.49 1 93.56 282 PRO A CA 1
ATOM 2328 C C . PRO A 1 282 ? -27.438 -17.031 0.276 1 93.56 282 PRO A C 1
ATOM 2330 O O . PRO A 1 282 ? -28.094 -17.797 0.981 1 93.56 282 PRO A O 1
ATOM 2333 N N . ASP A 1 283 ? -26.234 -17.172 0.075 1 94.06 283 ASP A N 1
ATOM 2334 C CA . ASP A 1 283 ? -25.469 -18.203 0.774 1 94.06 283 ASP A CA 1
ATOM 2335 C C . ASP A 1 283 ? -24.391 -17.578 1.667 1 94.06 283 ASP A C 1
ATOM 2337 O O . ASP A 1 283 ? -24.406 -16.375 1.92 1 94.06 283 ASP A O 1
ATOM 2341 N N . VAL A 1 284 ? -23.547 -18.438 2.195 1 94.69 284 VAL A N 1
ATOM 2342 C CA . VAL A 1 284 ? -22.562 -17.984 3.17 1 94.69 284 VAL A CA 1
ATOM 2343 C C . VAL A 1 284 ? -21.609 -16.984 2.52 1 94.69 284 VAL A C 1
ATOM 2345 O O . VAL A 1 284 ? -21.172 -16.031 3.164 1 94.69 284 VAL A O 1
ATOM 2348 N N . ILE A 1 285 ? -21.328 -17.109 1.271 1 94.81 285 ILE A N 1
ATOM 2349 C CA . ILE A 1 285 ? -20.438 -16.219 0.537 1 94.81 285 ILE A CA 1
ATOM 2350 C C . ILE A 1 285 ? -21.062 -14.836 0.42 1 94.81 285 ILE A C 1
ATOM 2352 O O . ILE A 1 285 ? -20.375 -13.82 0.554 1 94.81 285 ILE A O 1
ATOM 2356 N N . THR A 1 286 ? -22.359 -14.812 0.205 1 95.88 286 THR A N 1
ATOM 2357 C CA . THR A 1 286 ? -23.109 -13.562 0.135 1 95.88 286 THR A CA 1
ATOM 2358 C C . THR A 1 286 ? -22.938 -12.758 1.424 1 95.88 286 THR A C 1
ATOM 2360 O O . THR A 1 286 ? -22.547 -11.594 1.39 1 95.88 286 THR A O 1
ATOM 2363 N N . TYR A 1 287 ? -23.203 -13.461 2.447 1 95.62 287 TYR A N 1
ATOM 2364 C CA . TYR A 1 287 ? -23.172 -12.789 3.742 1 95.62 287 TYR A CA 1
ATOM 2365 C C . TYR A 1 287 ? -21.75 -12.422 4.133 1 95.62 287 TYR A C 1
ATOM 2367 O O . TYR A 1 287 ? -21.516 -11.375 4.746 1 95.62 287 TYR A O 1
ATOM 2375 N N . THR A 1 288 ? -20.812 -13.25 3.809 1 96.31 288 THR A N 1
ATOM 2376 C CA . THR A 1 288 ? -19.406 -12.953 4.098 1 96.31 288 THR A CA 1
ATOM 2377 C C . THR A 1 288 ? -18.984 -11.672 3.396 1 96.31 288 THR A C 1
ATOM 2379 O O . THR A 1 288 ? -18.297 -10.828 3.992 1 96.31 288 THR A O 1
ATOM 2382 N N . SER A 1 289 ? -19.359 -11.438 2.139 1 96.12 289 SER A N 1
ATOM 2383 C CA . SER A 1 289 ? -19.062 -10.211 1.398 1 96.12 289 SER A CA 1
ATOM 2384 C C . SER A 1 289 ? -19.703 -9 2.07 1 96.12 289 SER A C 1
ATOM 2386 O O . SER A 1 289 ? -19.062 -7.949 2.197 1 96.12 289 SER A O 1
ATOM 2388 N N . LEU A 1 290 ? -20.875 -9.203 2.516 1 96.44 290 LEU A N 1
ATOM 2389 C CA . LEU A 1 290 ? -21.594 -8.117 3.18 1 96.44 290 LEU A CA 1
ATOM 2390 C C . LEU A 1 290 ? -20.922 -7.754 4.5 1 96.44 290 LEU A C 1
ATOM 2392 O O . LEU A 1 290 ? -20.781 -6.574 4.824 1 96.44 290 LEU A O 1
ATOM 2396 N N . ILE A 1 291 ? -20.547 -8.781 5.223 1 96.69 291 ILE A N 1
ATOM 2397 C CA . ILE A 1 291 ? -19.859 -8.578 6.492 1 96.69 291 ILE A CA 1
ATOM 2398 C C . ILE A 1 291 ? -18.562 -7.801 6.254 1 96.69 291 ILE A C 1
ATOM 2400 O O . ILE A 1 291 ? -18.281 -6.828 6.957 1 96.69 291 ILE A O 1
ATOM 2404 N N . GLY A 1 292 ? -17.828 -8.234 5.273 1 95.5 292 GLY A N 1
ATOM 2405 C CA . GLY A 1 292 ? -16.609 -7.504 4.914 1 95.5 292 GLY A CA 1
ATOM 2406 C C . GLY A 1 292 ? -16.875 -6.07 4.504 1 95.5 292 GLY A C 1
ATOM 2407 O O . GLY A 1 292 ? -16.156 -5.16 4.906 1 95.5 292 GLY A O 1
ATOM 2408 N N . GLY A 1 293 ? -17.906 -5.875 3.703 1 93.69 293 GLY A N 1
ATOM 2409 C CA . GLY A 1 293 ? -18.266 -4.547 3.24 1 93.69 293 GLY A CA 1
ATOM 2410 C C . GLY A 1 293 ? -18.656 -3.609 4.367 1 93.69 293 GLY A C 1
ATOM 2411 O O . GLY A 1 293 ? -18.281 -2.436 4.363 1 93.69 293 GLY A O 1
ATOM 2412 N N . LEU A 1 294 ? -19.391 -4.125 5.285 1 93.06 294 LEU A N 1
ATOM 2413 C CA . LEU A 1 294 ? -19.797 -3.33 6.438 1 93.06 294 LEU A CA 1
ATOM 2414 C C . LEU A 1 294 ? -18.594 -2.887 7.25 1 93.06 294 LEU A C 1
ATOM 2416 O O . LEU A 1 294 ? -18.562 -1.763 7.758 1 93.06 294 LEU A O 1
ATOM 2420 N N . GLY A 1 295 ? -17.641 -3.756 7.375 1 91.44 295 GLY A N 1
ATOM 2421 C CA . GLY A 1 295 ? -16.406 -3.389 8.039 1 91.44 295 GLY A CA 1
ATOM 2422 C C . GLY A 1 295 ? -15.664 -2.264 7.344 1 91.44 295 GLY A C 1
ATOM 2423 O O . GLY A 1 295 ? -15.203 -1.321 7.988 1 91.44 295 GLY A O 1
ATOM 2424 N N . LEU A 1 296 ? -15.562 -2.355 6.074 1 86.88 296 LEU A N 1
ATOM 2425 C CA . LEU A 1 296 ? -14.898 -1.331 5.277 1 86.88 296 LEU A CA 1
ATOM 2426 C C . LEU A 1 296 ? -15.609 0.011 5.414 1 86.88 296 LEU A C 1
ATOM 2428 O O . LEU A 1 296 ? -14.969 1.063 5.395 1 86.88 296 LEU A O 1
ATOM 2432 N N . ALA A 1 297 ? -16.859 -0.064 5.559 1 84.88 297 ALA A N 1
ATOM 2433 C CA . ALA A 1 297 ? -17.656 1.144 5.719 1 84.88 297 ALA A CA 1
ATOM 2434 C C . ALA A 1 297 ? -17.594 1.666 7.152 1 84.88 297 ALA A C 1
ATOM 2436 O O . ALA A 1 297 ? -18.297 2.607 7.512 1 84.88 297 ALA A O 1
ATOM 2437 N N . GLY A 1 298 ? -16.828 0.975 8.031 1 83.31 298 GLY A N 1
ATOM 2438 C CA . GLY A 1 298 ? -16.625 1.432 9.398 1 83.31 298 GLY A CA 1
ATOM 2439 C C . GLY A 1 298 ? -17.734 1.021 10.336 1 83.31 298 GLY A C 1
ATOM 2440 O O . GLY A 1 298 ? -18.031 1.731 11.297 1 83.31 298 GLY A O 1
ATOM 2441 N N . GLN A 1 299 ? -18.422 -0.052 9.961 1 89 299 GLN A N 1
ATOM 2442 C CA . GLN A 1 299 ? -19.531 -0.512 10.781 1 89 299 GLN A CA 1
ATOM 2443 C C . GLN A 1 299 ? -19.328 -1.949 11.25 1 89 299 GLN A C 1
ATOM 2445 O O . GLN A 1 299 ? -20.125 -2.83 10.945 1 89 299 GLN A O 1
ATOM 2450 N N . PRO A 1 300 ? -18.328 -2.201 12.047 1 92.81 300 PRO A N 1
ATOM 2451 C CA . PRO A 1 300 ? -18.031 -3.57 12.469 1 92.81 300 PRO A CA 1
ATOM 2452 C C . PRO A 1 300 ? -19.141 -4.168 13.344 1 92.81 300 PRO A C 1
ATOM 2454 O O . PRO A 1 300 ? -19.375 -5.375 13.289 1 92.81 300 PRO A O 1
ATOM 2457 N N . ASP A 1 301 ? -19.812 -3.314 14.109 1 93.56 301 ASP A N 1
ATOM 2458 C CA . ASP A 1 301 ? -20.891 -3.822 14.969 1 93.56 301 ASP A CA 1
ATOM 2459 C C . ASP A 1 301 ? -22.062 -4.32 14.141 1 93.56 301 ASP A C 1
ATOM 2461 O O . ASP A 1 301 ? -22.641 -5.367 14.438 1 93.56 301 ASP A O 1
ATOM 2465 N N . LYS A 1 302 ? -22.406 -3.543 13.141 1 93.19 302 LYS A N 1
ATOM 2466 C CA . LYS A 1 302 ? -23.469 -4 12.242 1 93.19 302 LYS A CA 1
ATOM 2467 C C . LYS A 1 302 ? -23.078 -5.309 11.562 1 93.19 302 LYS A C 1
ATOM 2469 O O . LYS A 1 302 ? -23.938 -6.168 11.32 1 93.19 302 LYS A O 1
ATOM 2474 N N . ALA A 1 303 ? -21.844 -5.484 11.219 1 95.56 303 ALA A N 1
ATOM 2475 C CA . ALA A 1 303 ? -21.328 -6.723 10.633 1 95.56 303 ALA A CA 1
ATOM 2476 C C . ALA A 1 303 ? -21.5 -7.895 11.586 1 95.56 303 ALA A C 1
ATOM 2478 O O . ALA A 1 303 ? -21.891 -8.992 11.18 1 95.56 303 ALA A O 1
ATOM 2479 N N . ARG A 1 304 ? -21.203 -7.625 12.805 1 95.88 304 ARG A N 1
ATOM 2480 C CA . ARG A 1 304 ? -21.375 -8.656 13.82 1 95.88 304 ARG A CA 1
ATOM 2481 C C . ARG A 1 304 ? -22.844 -9.07 13.93 1 95.88 304 ARG A C 1
ATOM 2483 O O . ARG A 1 304 ? -23.156 -10.258 14.07 1 95.88 304 ARG A O 1
ATOM 2490 N N . ASP A 1 305 ? -23.703 -8.086 13.898 1 95.38 305 ASP A N 1
ATOM 2491 C CA . ASP A 1 305 ? -25.125 -8.375 13.953 1 95.38 305 ASP A CA 1
ATOM 2492 C C . ASP A 1 305 ? -25.562 -9.242 12.773 1 95.38 305 ASP A C 1
ATOM 2494 O O . ASP A 1 305 ? -26.422 -10.117 12.922 1 95.38 305 ASP A O 1
ATOM 2498 N N . LEU A 1 306 ? -24.969 -8.984 11.711 1 95.19 306 LEU A N 1
ATOM 2499 C CA . LEU A 1 306 ? -25.297 -9.75 10.508 1 95.19 306 LEU A CA 1
ATOM 2500 C C . LEU A 1 306 ? -24.875 -11.211 10.664 1 95.19 306 LEU A C 1
ATOM 2502 O O . LEU A 1 306 ? -25.531 -12.109 10.141 1 95.19 306 LEU A O 1
ATOM 2506 N N . LEU A 1 307 ? -23.766 -11.461 11.312 1 93.38 307 LEU A N 1
ATOM 2507 C CA . LEU A 1 307 ? -23.312 -12.82 11.594 1 93.38 307 LEU A CA 1
ATOM 2508 C C . LEU A 1 307 ? -24.359 -13.602 12.367 1 93.38 307 LEU A C 1
ATOM 2510 O O . LEU A 1 307 ? -24.547 -14.805 12.141 1 93.38 307 LEU A O 1
ATOM 2514 N N . THR A 1 308 ? -25.078 -12.844 13.18 1 89.56 308 THR A N 1
ATOM 2515 C CA . THR A 1 308 ? -26.141 -13.461 13.953 1 89.56 308 THR A CA 1
ATOM 2516 C C . THR A 1 308 ? -27.406 -13.602 13.109 1 89.56 308 THR A C 1
ATOM 2518 O O . THR A 1 308 ? -28.078 -14.633 13.148 1 89.56 308 THR A O 1
ATOM 2521 N N . GLU A 1 309 ? -27.656 -12.633 12.336 1 90.81 309 GLU A N 1
ATOM 2522 C CA . GLU A 1 309 ? -28.875 -12.562 11.523 1 90.81 309 GLU A CA 1
ATOM 2523 C C . GLU A 1 309 ? -28.875 -13.656 10.453 1 90.81 309 GLU A C 1
ATOM 2525 O O . GLU A 1 309 ? -29.938 -14.211 10.141 1 90.81 309 GLU A O 1
ATOM 2530 N N . MET A 1 310 ? -27.75 -13.992 9.898 1 92.31 310 MET A N 1
ATOM 2531 C CA . MET A 1 310 ? -27.734 -14.938 8.789 1 92.31 310 MET A CA 1
ATOM 2532 C C . MET A 1 310 ? -28.172 -16.328 9.25 1 92.31 310 MET A C 1
ATOM 2534 O O . MET A 1 310 ? -28.719 -17.109 8.469 1 92.31 310 MET A O 1
ATOM 2538 N N . LYS A 1 311 ? -28.062 -16.562 10.586 1 89.88 311 LYS A N 1
ATOM 2539 C CA . LYS A 1 311 ? -28.531 -17.828 11.148 1 89.88 311 LYS A CA 1
ATOM 2540 C C . LYS A 1 311 ? -30.047 -17.922 11.078 1 89.88 311 LYS A C 1
ATOM 2542 O O . LYS A 1 311 ? -30.594 -19.016 10.898 1 89.88 311 LYS A O 1
ATOM 2547 N N . GLU A 1 312 ? -30.656 -16.812 11.164 1 88.69 312 GLU A N 1
ATOM 2548 C CA . GLU A 1 312 ? -32.125 -16.766 11.102 1 88.69 312 GLU A CA 1
ATOM 2549 C C . GLU A 1 312 ? -32.625 -17.125 9.711 1 88.69 312 GLU A C 1
ATOM 2551 O O . GLU A 1 312 ? -33.75 -17.625 9.555 1 88.69 312 GLU A O 1
ATOM 2556 N N . TYR A 1 313 ? -31.844 -16.969 8.758 1 86.31 313 TYR A N 1
ATOM 2557 C CA . TYR A 1 313 ? -32.219 -17.281 7.379 1 86.31 313 TYR A CA 1
ATOM 2558 C C . TYR A 1 313 ? -31.703 -18.656 6.973 1 86.31 313 TYR A C 1
ATOM 2560 O O . TYR A 1 313 ? -31.703 -19 5.785 1 86.31 313 TYR A O 1
ATOM 2568 N N . GLY A 1 314 ? -31.172 -19.375 8 1 86.88 314 GLY A N 1
ATOM 2569 C CA . GLY A 1 314 ? -30.75 -20.75 7.754 1 86.88 314 GLY A CA 1
ATOM 2570 C C . GLY A 1 314 ? -29.328 -20.844 7.219 1 86.88 314 GLY A C 1
ATOM 2571 O O . GLY A 1 314 ? -28.922 -21.891 6.719 1 86.88 314 GLY A O 1
ATOM 2572 N N . CYS A 1 315 ? -28.672 -19.812 7.098 1 91.19 315 CYS A N 1
ATOM 2573 C CA . CYS A 1 315 ? -27.281 -19.797 6.648 1 91.19 315 CYS A CA 1
ATOM 2574 C C . CYS A 1 315 ? -26.328 -19.672 7.832 1 91.19 315 CYS A C 1
ATOM 2576 O O . CYS A 1 315 ? -26.344 -18.672 8.539 1 91.19 315 CYS A O 1
ATOM 2578 N N . TYR A 1 316 ? -25.484 -20.625 8.055 1 92.5 316 TYR A N 1
ATOM 2579 C CA . TYR A 1 316 ? -24.594 -20.625 9.211 1 92.5 316 TYR A CA 1
ATOM 2580 C C . TYR A 1 316 ? -23.203 -20.141 8.82 1 92.5 316 TYR A C 1
ATOM 2582 O O . TYR A 1 316 ? -22.641 -20.562 7.801 1 92.5 316 TYR A O 1
ATOM 2590 N N . PRO A 1 317 ? -22.703 -19.234 9.664 1 95 317 PRO A N 1
ATOM 2591 C CA . PRO A 1 317 ? -21.375 -18.703 9.352 1 95 317 PRO A CA 1
ATOM 2592 C C . PRO A 1 317 ? -20.281 -19.766 9.43 1 95 317 PRO A C 1
ATOM 2594 O O . PRO A 1 317 ? -20.328 -20.656 10.289 1 95 317 PRO A O 1
ATOM 2597 N N . ASP A 1 318 ? -19.453 -19.781 8.5 1 95.31 318 ASP A N 1
ATOM 2598 C CA . ASP A 1 318 ? -18.266 -20.609 8.523 1 95.31 318 ASP A CA 1
ATOM 2599 C C . ASP A 1 318 ? -17.047 -19.812 8.969 1 95.31 318 ASP A C 1
ATOM 2601 O O . ASP A 1 318 ? -17.172 -18.656 9.391 1 95.31 318 ASP A O 1
ATOM 2605 N N . VAL A 1 319 ? -15.867 -20.422 8.922 1 94.88 319 VAL A N 1
ATOM 2606 C CA . VAL A 1 319 ? -14.648 -19.812 9.43 1 94.88 319 VAL A CA 1
ATOM 2607 C C . VAL A 1 319 ? -14.344 -18.531 8.641 1 94.88 319 VAL A C 1
ATOM 2609 O O . VAL A 1 319 ? -14.078 -17.484 9.234 1 94.88 319 VAL A O 1
ATOM 2612 N N . PRO A 1 320 ? -14.492 -18.516 7.301 1 94.56 320 PRO A N 1
ATOM 2613 C CA . PRO A 1 320 ? -14.242 -17.281 6.543 1 94.56 320 PRO A CA 1
ATOM 2614 C C . PRO A 1 320 ? -15.172 -16.141 6.941 1 94.56 320 PRO A C 1
ATOM 2616 O O . PRO A 1 320 ? -14.758 -14.984 6.977 1 94.56 320 PRO A O 1
ATOM 2619 N N . ALA A 1 321 ? -16.422 -16.484 7.234 1 96.5 321 ALA A N 1
ATOM 2620 C CA . ALA A 1 321 ? -17.359 -15.453 7.668 1 96.5 321 ALA A CA 1
ATOM 2621 C C . ALA A 1 321 ? -16.938 -14.859 9.008 1 96.5 321 ALA A C 1
ATOM 2623 O O . ALA A 1 321 ? -16.953 -13.633 9.188 1 96.5 321 ALA A O 1
ATOM 2624 N N . TYR A 1 322 ? -16.594 -15.742 9.938 1 96.69 322 TYR A N 1
ATOM 2625 C CA . TYR A 1 322 ? -16.094 -15.266 11.219 1 96.69 322 TYR A CA 1
ATOM 2626 C C . TYR A 1 322 ? -14.82 -14.453 11.039 1 96.69 322 TYR A C 1
ATOM 2628 O O . TYR A 1 322 ? -14.656 -13.406 11.672 1 96.69 322 TYR A O 1
ATOM 2636 N N . ASN A 1 323 ? -13.945 -14.906 10.219 1 96.69 323 ASN A N 1
ATOM 2637 C CA . ASN A 1 323 ? -12.703 -14.188 9.969 1 96.69 323 ASN A CA 1
ATOM 2638 C C . ASN A 1 323 ? -12.969 -12.781 9.422 1 96.69 323 ASN A C 1
ATOM 2640 O O . ASN A 1 323 ? -12.266 -11.836 9.766 1 96.69 323 ASN A O 1
ATOM 2644 N N . ALA A 1 324 ? -13.938 -12.641 8.555 1 97 324 ALA A N 1
ATOM 2645 C CA . ALA A 1 324 ? -14.305 -11.336 8.023 1 97 324 ALA A CA 1
ATOM 2646 C C . ALA A 1 324 ? -14.75 -10.391 9.141 1 97 324 ALA A C 1
ATOM 2648 O O . ALA A 1 324 ? -14.359 -9.227 9.164 1 97 324 ALA A O 1
ATOM 2649 N N . ALA A 1 325 ? -15.523 -10.93 10.031 1 97.19 325 ALA A N 1
ATOM 2650 C CA . ALA A 1 325 ? -15.992 -10.133 11.164 1 97.19 325 ALA A CA 1
ATOM 2651 C C . ALA A 1 325 ? -14.844 -9.773 12.094 1 97.19 325 ALA A C 1
ATOM 2653 O O . ALA A 1 325 ? -14.75 -8.641 12.578 1 97.19 325 ALA A O 1
ATOM 2654 N N . ILE A 1 326 ? -14 -10.727 12.344 1 97.19 326 ILE A N 1
ATOM 2655 C CA . ILE A 1 326 ? -12.836 -10.516 13.195 1 97.19 326 ILE A CA 1
ATOM 2656 C C . ILE A 1 326 ? -11.93 -9.445 12.586 1 97.19 326 ILE A C 1
ATOM 2658 O O . ILE A 1 326 ? -11.469 -8.539 13.281 1 97.19 326 ILE A O 1
ATOM 2662 N N . ARG A 1 327 ? -11.719 -9.539 11.344 1 96.88 327 ARG A N 1
ATOM 2663 C CA . ARG A 1 327 ? -10.898 -8.578 10.625 1 96.88 327 ARG A CA 1
ATOM 2664 C C . ARG A 1 327 ? -11.422 -7.16 10.812 1 96.88 327 ARG A C 1
ATOM 2666 O O . ARG A 1 327 ? -10.641 -6.223 11 1 96.88 327 ARG A O 1
ATOM 2673 N N . ASN A 1 328 ? -12.719 -7.039 10.734 1 95.38 328 ASN A N 1
ATOM 2674 C CA . ASN A 1 328 ? -13.328 -5.719 10.891 1 95.38 328 ASN A CA 1
ATOM 2675 C C . ASN A 1 328 ? -12.992 -5.105 12.242 1 95.38 328 ASN A C 1
ATOM 2677 O O . ASN A 1 328 ? -12.664 -3.92 12.328 1 95.38 328 ASN A O 1
ATOM 2681 N N . TYR A 1 329 ? -13.031 -5.906 13.25 1 95.25 329 TYR A N 1
ATOM 2682 C CA . TYR A 1 329 ? -12.703 -5.414 14.586 1 95.25 329 TYR A CA 1
ATOM 2683 C C . TYR A 1 329 ? -11.211 -5.148 14.719 1 95.25 329 TYR A C 1
ATOM 2685 O O . TYR A 1 329 ? -10.797 -4.219 15.414 1 95.25 329 TYR A O 1
ATOM 2693 N N . CYS A 1 330 ? -10.367 -5.949 14.07 1 92.88 330 CYS A N 1
ATOM 2694 C CA . CYS A 1 330 ? -8.93 -5.719 14.07 1 92.88 330 CYS A CA 1
ATOM 2695 C C . CYS A 1 330 ? -8.586 -4.391 13.406 1 92.88 330 CYS A C 1
ATOM 2697 O O . CYS A 1 330 ? -7.781 -3.617 13.938 1 92.88 330 CYS A O 1
ATOM 2699 N N . ILE A 1 331 ? -9.234 -4.105 12.352 1 86.69 331 ILE A N 1
ATOM 2700 C CA . ILE A 1 331 ? -9.023 -2.855 11.633 1 86.69 331 ILE A CA 1
ATOM 2701 C C . ILE A 1 331 ? -9.445 -1.678 12.508 1 86.69 331 ILE A C 1
ATOM 2703 O O . ILE A 1 331 ? -8.781 -0.64 12.523 1 86.69 331 ILE A O 1
ATOM 2707 N N . ALA A 1 332 ? -10.516 -1.913 13.219 1 85.5 332 ALA A N 1
ATOM 2708 C CA . ALA A 1 332 ? -11.031 -0.872 14.102 1 85.5 332 ALA A CA 1
ATOM 2709 C C . ALA A 1 332 ? -10.242 -0.811 15.406 1 85.5 332 ALA A C 1
ATOM 2711 O O . ALA A 1 332 ? -10.57 -0.034 16.297 1 85.5 332 ALA A O 1
ATOM 2712 N N . LYS A 1 333 ? -9.25 -1.76 15.562 1 83.38 333 LYS A N 1
ATOM 2713 C CA . LYS A 1 333 ? -8.383 -1.834 16.734 1 83.38 333 LYS A CA 1
ATOM 2714 C C . LYS A 1 333 ? -9.188 -2.141 18 1 83.38 333 LYS A C 1
ATOM 2716 O O . LYS A 1 333 ? -8.883 -1.626 19.078 1 83.38 333 LYS A O 1
ATOM 2721 N N . ARG A 1 334 ? -10.258 -2.779 17.859 1 90.88 334 ARG A N 1
ATOM 2722 C CA . ARG A 1 334 ? -11.086 -3.268 18.953 1 90.88 334 ARG A CA 1
ATOM 2723 C C . ARG A 1 334 ? -10.859 -4.758 19.188 1 90.88 334 ARG A C 1
ATOM 2725 O O . ARG A 1 334 ? -11.75 -5.57 18.922 1 90.88 334 ARG A O 1
ATOM 2732 N N . LEU A 1 335 ? -9.703 -5.117 19.781 1 93.31 335 LEU A N 1
ATOM 2733 C CA . LEU A 1 335 ? -9.203 -6.484 19.875 1 93.31 335 LEU A CA 1
ATOM 2734 C C . LEU A 1 335 ? -10.055 -7.309 20.828 1 93.31 335 LEU A C 1
ATOM 2736 O O . LEU A 1 335 ? -10.203 -8.523 20.656 1 93.31 335 LEU A O 1
ATOM 2740 N N . GLY A 1 336 ? -10.578 -6.57 21.828 1 94.12 336 GLY A N 1
ATOM 2741 C CA . GLY A 1 336 ? -11.477 -7.281 22.719 1 94.12 336 GLY A CA 1
ATOM 2742 C C . GLY A 1 336 ? -12.641 -7.934 22 1 94.12 336 GLY A C 1
ATOM 2743 O O . GLY A 1 336 ? -12.93 -9.109 22.234 1 94.12 336 GLY A O 1
ATOM 2744 N N . ASN A 1 337 ? -13.273 -7.176 21.156 1 95.62 337 ASN A N 1
ATOM 2745 C CA . ASN A 1 337 ? -14.383 -7.688 20.359 1 95.62 337 ASN A CA 1
ATOM 2746 C C . ASN A 1 337 ? -13.922 -8.789 19.406 1 95.62 337 ASN A C 1
ATOM 2748 O O . ASN A 1 337 ? -14.648 -9.758 19.188 1 95.62 337 ASN A O 1
ATOM 2752 N N . ALA A 1 338 ? -12.742 -8.641 18.875 1 96.88 338 ALA A N 1
ATOM 2753 C CA . ALA A 1 338 ? -12.188 -9.648 17.969 1 96.88 338 ALA A CA 1
ATOM 2754 C C . ALA A 1 338 ? -11.992 -10.984 18.688 1 96.88 338 ALA A C 1
ATOM 2756 O O . ALA A 1 338 ? -12.391 -12.031 18.188 1 96.88 338 ALA A O 1
ATOM 2757 N N . TYR A 1 339 ? -11.477 -10.906 19.906 1 95.94 339 TYR A N 1
ATOM 2758 C CA . TYR A 1 339 ? -11.266 -12.117 20.703 1 95.94 339 TYR A CA 1
ATOM 2759 C C . TYR A 1 339 ? -12.586 -12.75 21.094 1 95.94 339 TYR A C 1
ATOM 2761 O O . TYR A 1 339 ? -12.703 -13.977 21.156 1 95.94 339 TYR A O 1
ATOM 2769 N N . GLU A 1 340 ? -13.555 -11.891 21.344 1 96.56 340 GLU A N 1
ATOM 2770 C CA . GLU A 1 340 ? -14.883 -12.406 21.656 1 96.56 340 GLU A CA 1
ATOM 2771 C C . GLU A 1 340 ? -15.438 -13.234 20.5 1 96.56 340 GLU A C 1
ATOM 2773 O O . GLU A 1 340 ? -16.062 -14.273 20.719 1 96.56 340 GLU A O 1
ATOM 2778 N N . LEU A 1 341 ? -15.195 -12.812 19.344 1 97 341 LEU A N 1
ATOM 2779 C CA . LEU A 1 341 ? -15.672 -13.531 18.172 1 97 341 LEU A CA 1
ATOM 2780 C C . LEU A 1 341 ? -14.922 -14.844 17.984 1 97 341 LEU A C 1
ATOM 2782 O O . LEU A 1 341 ? -15.5 -15.844 17.562 1 97 341 LEU A O 1
ATOM 2786 N N . VAL A 1 342 ? -13.625 -14.867 18.281 1 96.25 342 VAL A N 1
ATOM 2787 C CA . VAL A 1 342 ? -12.852 -16.109 18.219 1 96.25 342 VAL A CA 1
ATOM 2788 C C . VAL A 1 342 ? -13.422 -17.125 19.188 1 96.25 342 VAL A C 1
ATOM 2790 O O . VAL A 1 342 ? -13.586 -18.297 18.844 1 96.25 342 VAL A O 1
ATOM 2793 N N . ASN A 1 343 ? -13.727 -16.609 20.375 1 95.19 343 ASN A N 1
ATOM 2794 C CA . ASN A 1 343 ? -14.312 -17.484 21.375 1 95.19 343 ASN A CA 1
ATOM 2795 C C . ASN A 1 343 ? -15.664 -18.031 20.922 1 95.19 343 ASN A C 1
ATOM 2797 O O . ASN A 1 343 ? -15.945 -19.219 21.094 1 95.19 343 ASN A O 1
ATOM 2801 N N . GLU A 1 344 ? -16.422 -17.141 20.391 1 94.69 344 GLU A N 1
ATOM 2802 C CA . GLU A 1 344 ? -17.719 -17.562 19.875 1 94.69 344 GLU A CA 1
ATOM 2803 C C . GLU A 1 344 ? -17.578 -18.625 18.797 1 94.69 344 GLU A C 1
ATOM 2805 O O . GLU A 1 344 ? -18.297 -19.625 18.781 1 94.69 344 GLU A O 1
ATOM 2810 N N . MET A 1 345 ? -16.719 -18.422 17.875 1 94.75 345 MET A N 1
ATOM 2811 C CA . MET A 1 345 ? -16.438 -19.359 16.797 1 94.75 345 MET A CA 1
ATOM 2812 C C . MET A 1 345 ? -16.047 -20.719 17.344 1 94.75 345 MET A C 1
ATOM 2814 O O . MET A 1 345 ? -16.547 -21.75 16.875 1 94.75 345 MET A O 1
ATOM 2818 N N . THR A 1 346 ? -15.203 -20.75 18.344 1 93.69 346 THR A N 1
ATOM 2819 C CA . THR A 1 346 ? -14.727 -21.984 18.953 1 93.69 346 THR A CA 1
ATOM 2820 C C . THR A 1 346 ? -15.867 -22.703 19.688 1 93.69 346 THR A C 1
ATOM 2822 O O . THR A 1 346 ? -15.977 -23.938 19.609 1 93.69 346 THR A O 1
ATOM 2825 N N . GLU A 1 347 ? -16.656 -21.938 20.328 1 94 347 GLU A N 1
ATOM 2826 C CA . GLU A 1 347 ? -17.797 -22.5 21.047 1 94 347 GLU A CA 1
ATOM 2827 C C . GLU A 1 347 ? -18.781 -23.156 20.094 1 94 347 GLU A C 1
ATOM 2829 O O . GLU A 1 347 ? -19.469 -24.125 20.453 1 94 347 GLU A O 1
ATOM 2834 N N . LYS A 1 348 ? -18.828 -22.75 18.922 1 92.75 348 LYS A N 1
ATOM 2835 C CA . LYS A 1 348 ? -19.734 -23.297 17.922 1 92.75 348 LYS A CA 1
ATOM 2836 C C . LYS A 1 348 ? -19.078 -24.453 17.172 1 92.75 348 LYS A C 1
ATOM 2838 O O . LYS A 1 348 ? -19.625 -24.938 16.172 1 92.75 348 LYS A O 1
ATOM 2843 N N . GLY A 1 349 ? -17.859 -24.781 17.609 1 93.06 349 GLY A N 1
ATOM 2844 C CA . GLY A 1 349 ? -17.203 -25.969 17.062 1 93.06 349 GLY A CA 1
ATOM 2845 C C . GLY A 1 349 ? -16.297 -25.641 15.891 1 93.06 349 GLY A C 1
ATOM 2846 O O . GLY A 1 349 ? -15.766 -26.562 15.25 1 93.06 349 GLY A O 1
ATOM 2847 N N . LEU A 1 350 ? -16.219 -24.453 15.523 1 94.25 350 LEU A N 1
ATOM 2848 C CA . LEU A 1 350 ? -15.312 -24.047 14.461 1 94.25 350 LEU A CA 1
ATOM 2849 C C . LEU A 1 350 ? -13.93 -23.75 15.016 1 94.25 350 LEU A C 1
ATOM 2851 O O . LEU A 1 350 ? -13.797 -23.125 16.078 1 94.25 350 LEU A O 1
ATOM 2855 N N . LYS A 1 351 ? -12.891 -24.219 14.375 1 92.12 351 LYS A N 1
ATOM 2856 C CA . LYS A 1 351 ? -11.523 -24.031 14.859 1 92.12 351 LYS A CA 1
ATOM 2857 C C . LYS A 1 351 ? -10.828 -22.891 14.117 1 92.12 351 LYS A C 1
ATOM 2859 O O . LYS A 1 351 ? -10.859 -22.828 12.891 1 92.12 351 LYS A O 1
ATOM 2864 N N . PRO A 1 352 ? -10.242 -22 14.961 1 92.56 352 PRO A N 1
ATOM 2865 C CA . PRO A 1 352 ? -9.414 -20.969 14.312 1 92.56 352 PRO A CA 1
ATOM 2866 C C . PRO A 1 352 ? -8.281 -21.562 13.484 1 92.56 352 PRO A C 1
ATOM 2868 O O . PRO A 1 352 ? -7.754 -22.625 13.82 1 92.56 352 PRO A O 1
ATOM 2871 N N . ASN A 1 353 ? -7.992 -20.953 12.422 1 92.94 353 ASN A N 1
ATOM 2872 C CA . ASN A 1 353 ? -6.93 -21.406 11.539 1 92.94 353 ASN A CA 1
ATOM 2873 C C . ASN A 1 353 ? -5.828 -20.359 11.398 1 92.94 353 ASN A C 1
ATOM 2875 O O . ASN A 1 353 ? -5.895 -19.297 12.023 1 92.94 353 ASN A O 1
ATOM 2879 N N . PRO A 1 354 ? -4.785 -20.609 10.656 1 93.5 354 PRO A N 1
ATOM 2880 C CA . PRO A 1 354 ? -3.66 -19.672 10.547 1 93.5 354 PRO A CA 1
ATOM 2881 C C . PRO A 1 354 ? -4.082 -18.297 10.023 1 93.5 354 PRO A C 1
ATOM 2883 O O . PRO A 1 354 ? -3.52 -17.281 10.438 1 93.5 354 PRO A O 1
ATOM 2886 N N . THR A 1 355 ? -5.078 -18.281 9.219 1 94.75 355 THR A N 1
ATOM 2887 C CA . THR A 1 355 ? -5.59 -17.016 8.688 1 94.75 355 THR A CA 1
ATOM 2888 C C . THR A 1 355 ? -6.23 -16.188 9.797 1 94.75 355 THR A C 1
ATOM 2890 O O . THR A 1 355 ? -6.086 -14.969 9.836 1 94.75 355 THR A O 1
ATOM 2893 N N . THR A 1 356 ? -6.902 -16.891 10.672 1 95.75 356 THR A N 1
ATOM 2894 C CA . THR A 1 356 ? -7.527 -16.219 11.805 1 95.75 356 THR A CA 1
ATOM 2895 C C . THR A 1 356 ? -6.48 -15.516 12.656 1 95.75 356 THR A C 1
ATOM 2897 O O . THR A 1 356 ? -6.613 -14.32 12.953 1 95.75 356 THR A O 1
ATOM 2900 N N . PHE A 1 357 ? -5.488 -16.281 12.953 1 95.94 357 PHE A N 1
ATOM 2901 C CA . PHE A 1 357 ? -4.465 -15.742 13.844 1 95.94 357 PHE A CA 1
ATOM 2902 C C . PHE A 1 357 ? -3.639 -14.672 13.133 1 95.94 357 PHE A C 1
ATOM 2904 O O . PHE A 1 357 ? -3.152 -13.734 13.773 1 95.94 357 PHE A O 1
ATOM 2911 N N . ASN A 1 358 ? -3.471 -14.805 11.852 1 96.62 358 ASN A N 1
ATOM 2912 C CA . ASN A 1 358 ? -2.734 -13.812 11.07 1 96.62 358 ASN A CA 1
ATOM 2913 C C . ASN A 1 358 ? -3.344 -12.422 11.219 1 96.62 358 ASN A C 1
ATOM 2915 O O . ASN A 1 358 ? -2.625 -11.422 11.195 1 96.62 358 ASN A O 1
ATOM 2919 N N . LEU A 1 359 ? -4.625 -12.352 11.398 1 96.81 359 LEU A N 1
ATOM 2920 C CA . LEU A 1 359 ? -5.312 -11.078 11.57 1 96.81 359 LEU A CA 1
ATOM 2921 C C . LEU A 1 359 ? -4.797 -10.344 12.805 1 96.81 359 LEU A C 1
ATOM 2923 O O . LEU A 1 359 ? -4.641 -9.125 12.781 1 96.81 359 LEU A O 1
ATOM 2927 N N . PHE A 1 360 ? -4.488 -11.078 13.789 1 97.12 360 PHE A N 1
ATOM 2928 C CA . PHE A 1 360 ? -3.986 -10.492 15.023 1 97.12 360 PHE A CA 1
ATOM 2929 C C . PHE A 1 360 ? -2.52 -10.094 14.883 1 97.12 360 PHE A C 1
ATOM 2931 O O . PHE A 1 360 ? -2.107 -9.039 15.359 1 97.12 360 PHE A O 1
ATOM 2938 N N . PHE A 1 361 ? -1.72 -10.922 14.234 1 97.38 361 PHE A N 1
ATOM 2939 C CA . PHE A 1 361 ? -0.306 -10.625 14.039 1 97.38 361 PHE A CA 1
ATOM 2940 C C . PHE A 1 361 ? -0.129 -9.312 13.281 1 97.38 361 PHE A C 1
ATOM 2942 O O . PHE A 1 361 ? 0.79 -8.539 13.57 1 97.38 361 PHE A O 1
ATOM 2949 N N . ARG A 1 362 ? -0.975 -9.078 12.352 1 95.81 362 ARG A N 1
ATOM 2950 C CA . ARG A 1 362 ? -0.938 -7.836 11.594 1 95.81 362 ARG A CA 1
ATOM 2951 C C . ARG A 1 362 ? -1.119 -6.633 12.508 1 95.81 362 ARG A C 1
ATOM 2953 O O . ARG A 1 362 ? -0.373 -5.656 12.414 1 95.81 362 ARG A O 1
ATOM 2960 N N . VAL A 1 363 ? -2.092 -6.777 13.367 1 94.69 363 VAL A N 1
ATOM 2961 C CA . VAL A 1 363 ? -2.365 -5.684 14.297 1 94.69 363 VAL A CA 1
ATOM 2962 C C . VAL A 1 363 ? -1.171 -5.484 15.227 1 94.69 363 VAL A C 1
ATOM 2964 O O . VAL A 1 363 ? -0.738 -4.352 15.453 1 94.69 363 VAL A O 1
ATOM 2967 N N . PHE A 1 364 ? -0.666 -6.605 15.68 1 96.44 364 PHE A N 1
ATOM 2968 C CA . PHE A 1 364 ? 0.459 -6.535 16.609 1 96.44 364 PHE A CA 1
ATOM 2969 C C . PHE A 1 364 ? 1.681 -5.926 15.93 1 96.44 364 PHE A C 1
ATOM 2971 O O . PHE A 1 364 ? 2.426 -5.164 16.547 1 96.44 364 PHE A O 1
ATOM 2978 N N . TYR A 1 365 ? 1.871 -6.16 14.656 1 96.19 365 TYR A N 1
ATOM 2979 C CA . TYR A 1 365 ? 2.994 -5.621 13.898 1 96.19 365 TYR A CA 1
ATOM 2980 C C . TYR A 1 365 ? 2.879 -4.109 13.75 1 96.19 365 TYR A C 1
ATOM 2982 O O . TYR A 1 365 ? 3.816 -3.375 14.07 1 96.19 365 TYR A O 1
ATOM 2990 N N . TRP A 1 366 ? 1.727 -3.775 13.438 1 88.5 366 TRP A N 1
ATOM 2991 C CA . TRP A 1 366 ? 1.536 -2.352 13.18 1 88.5 366 TRP A CA 1
ATOM 2992 C C . TRP A 1 366 ? 1.554 -1.56 14.484 1 88.5 366 TRP A C 1
ATOM 2994 O O . TRP A 1 366 ? 1.962 -0.396 14.508 1 88.5 366 TRP A O 1
ATOM 3004 N N . SER A 1 367 ? 1.166 -2.18 15.562 1 90.94 367 SER A N 1
ATOM 3005 C CA . SER A 1 367 ? 1.18 -1.52 16.859 1 90.94 367 SER A CA 1
ATOM 3006 C C . SER A 1 367 ? 2.512 -1.73 17.578 1 90.94 367 SER A C 1
ATOM 3008 O O . SER A 1 367 ? 2.676 -1.324 18.734 1 90.94 367 SER A O 1
ATOM 3010 N N . ASN A 1 368 ? 3.422 -2.385 16.938 1 94.12 368 ASN A N 1
ATOM 3011 C CA . ASN A 1 368 ? 4.723 -2.713 17.5 1 94.12 368 ASN A CA 1
ATOM 3012 C C . ASN A 1 368 ? 4.578 -3.434 18.844 1 94.12 368 ASN A C 1
ATOM 3014 O O . ASN A 1 368 ? 5.305 -3.143 19.797 1 94.12 368 ASN A O 1
ATOM 3018 N N . ASP A 1 369 ? 3.607 -4.25 18.938 1 95.56 369 ASP A N 1
ATOM 3019 C CA . ASP A 1 369 ? 3.305 -5 20.156 1 95.56 369 ASP A CA 1
ATOM 3020 C C . ASP A 1 369 ? 3.918 -6.398 20.109 1 95.56 369 ASP A C 1
ATOM 3022 O O . ASP A 1 369 ? 3.215 -7.383 19.875 1 95.56 369 ASP A O 1
ATOM 3026 N N . LEU A 1 370 ? 5.152 -6.539 20.469 1 97.25 370 LEU A N 1
ATOM 3027 C CA . LEU A 1 370 ? 5.895 -7.793 20.406 1 97.25 370 LEU A CA 1
ATOM 3028 C C . LEU A 1 370 ? 5.418 -8.766 21.469 1 97.25 370 LEU A C 1
ATOM 3030 O O . LEU A 1 370 ? 5.352 -9.977 21.234 1 97.25 370 LEU A O 1
ATOM 3034 N N . LYS A 1 371 ? 5.125 -8.242 22.594 1 96.75 371 LYS A N 1
ATOM 3035 C CA . LYS A 1 371 ? 4.707 -9.094 23.703 1 96.75 371 LYS A CA 1
ATOM 3036 C C . LYS A 1 371 ? 3.473 -9.906 23.328 1 96.75 371 LYS A C 1
ATOM 3038 O O . LYS A 1 371 ? 3.457 -11.133 23.5 1 96.75 371 LYS A O 1
ATOM 3043 N N . SER A 1 372 ? 2.498 -9.234 22.797 1 96.94 372 SER A N 1
ATOM 3044 C CA . SER A 1 372 ? 1.269 -9.914 22.406 1 96.94 372 SER A CA 1
ATOM 3045 C C . SER A 1 372 ? 1.508 -10.867 21.25 1 96.94 372 SER A C 1
ATOM 3047 O O . SER A 1 372 ? 0.961 -11.969 21.219 1 96.94 372 SER A O 1
ATOM 3049 N N . ALA A 1 373 ? 2.283 -10.477 20.312 1 97.88 373 ALA A N 1
ATOM 3050 C CA . ALA A 1 373 ? 2.592 -11.312 19.156 1 97.88 373 ALA A CA 1
ATOM 3051 C C . ALA A 1 373 ? 3.277 -12.609 19.578 1 97.88 373 ALA A C 1
ATOM 3053 O O . ALA A 1 373 ? 2.906 -13.695 19.125 1 97.88 373 ALA A O 1
ATOM 3054 N N . TRP A 1 374 ? 4.234 -12.453 20.453 1 97.81 374 TRP A N 1
ATOM 3055 C CA . TRP A 1 374 ? 5.004 -13.602 20.906 1 97.81 374 TRP A CA 1
ATOM 3056 C C . TRP A 1 374 ? 4.129 -14.555 21.719 1 97.81 374 TRP A C 1
ATOM 3058 O O . TRP A 1 374 ? 4.223 -15.773 21.578 1 97.81 374 TRP A O 1
ATOM 3068 N N . SER A 1 375 ? 3.32 -13.953 22.578 1 97.06 375 SER A N 1
ATOM 3069 C CA . SER A 1 375 ? 2.4 -14.766 23.359 1 97.06 375 SER A CA 1
ATOM 3070 C C . SER A 1 375 ? 1.46 -15.562 22.469 1 97.06 375 SER A C 1
ATOM 3072 O O . SER A 1 375 ? 1.232 -16.75 22.703 1 97.06 375 SER A O 1
ATOM 3074 N N . LEU A 1 376 ? 0.926 -14.93 21.5 1 96.94 376 LEU A N 1
ATOM 3075 C CA . LEU A 1 376 ? 0.034 -15.617 20.562 1 96.94 376 LEU A CA 1
ATOM 3076 C C . LEU A 1 376 ? 0.771 -16.719 19.828 1 96.94 376 LEU A C 1
ATOM 3078 O O . LEU A 1 376 ? 0.235 -17.812 19.641 1 96.94 376 LEU A O 1
ATOM 3082 N N . TYR A 1 377 ? 1.964 -16.469 19.391 1 97.94 377 TYR A N 1
ATOM 3083 C CA . TYR A 1 377 ? 2.756 -17.484 18.688 1 97.94 377 TYR A CA 1
ATOM 3084 C C . TYR A 1 377 ? 2.969 -18.703 19.562 1 97.94 377 TYR A C 1
ATOM 3086 O O . TYR A 1 377 ? 2.805 -19.844 19.094 1 97.94 377 TYR A O 1
ATOM 3094 N N . ARG A 1 378 ? 3.34 -18.422 20.766 1 95.88 378 ARG A N 1
ATOM 3095 C CA . ARG A 1 378 ? 3.568 -19.531 21.688 1 95.88 378 ARG A CA 1
ATOM 3096 C C . ARG A 1 378 ? 2.293 -20.328 21.906 1 95.88 378 ARG A C 1
ATOM 3098 O O . ARG A 1 378 ? 2.334 -21.562 21.984 1 95.88 378 ARG A O 1
ATOM 3105 N N . LYS A 1 379 ? 1.229 -19.641 21.984 1 93.94 379 LYS A N 1
ATOM 3106 C CA . LYS A 1 379 ? -0.053 -20.328 22.125 1 93.94 379 LYS A CA 1
ATOM 3107 C C . LYS A 1 379 ? -0.343 -21.188 20.891 1 93.94 379 LYS A C 1
ATOM 3109 O O . LYS A 1 379 ? -0.779 -22.328 21.016 1 93.94 379 LYS A O 1
ATOM 3114 N N . MET A 1 380 ? -0.137 -20.688 19.703 1 94.69 380 MET A N 1
ATOM 3115 C CA . MET A 1 380 ? -0.332 -21.438 18.469 1 94.69 380 MET A CA 1
ATOM 3116 C C . MET A 1 380 ? 0.527 -22.688 18.453 1 94.69 380 MET A C 1
ATOM 3118 O O . MET A 1 380 ? 0.048 -23.766 18.109 1 94.69 380 MET A O 1
ATOM 3122 N N . LYS A 1 381 ? 1.731 -22.516 18.859 1 92.69 381 LYS A N 1
ATOM 3123 C CA . LYS A 1 381 ? 2.668 -23.625 18.922 1 92.69 381 LYS A CA 1
ATOM 3124 C C . LYS A 1 381 ? 2.154 -24.719 19.859 1 92.69 381 LYS A C 1
ATOM 3126 O O . LYS A 1 381 ? 2.182 -25.906 19.5 1 92.69 381 LYS A O 1
ATOM 3131 N N . SER A 1 382 ? 1.677 -24.297 20.922 1 91.88 382 SER A N 1
ATOM 3132 C CA . SER A 1 382 ? 1.174 -25.234 21.922 1 91.88 382 SER A CA 1
ATOM 3133 C C . SER A 1 382 ? -0.067 -25.969 21.406 1 91.88 382 SER A C 1
ATOM 3135 O O . SER A 1 382 ? -0.269 -27.141 21.703 1 91.88 382 SER A O 1
ATOM 3137 N N . ASP A 1 383 ? -0.871 -25.312 20.625 1 89.81 383 ASP A N 1
ATOM 3138 C CA . ASP A 1 383 ? -2.109 -25.875 20.094 1 89.81 383 ASP A CA 1
ATOM 3139 C C . ASP A 1 383 ? -1.85 -26.656 18.812 1 89.81 383 ASP A C 1
ATOM 3141 O O . ASP A 1 383 ? -2.771 -27.234 18.234 1 89.81 383 ASP A O 1
ATOM 3145 N N . GLY A 1 384 ? -0.625 -26.609 18.344 1 90.19 384 GLY A N 1
ATOM 3146 C CA . GLY A 1 384 ? -0.269 -27.359 17.141 1 90.19 384 GLY A CA 1
ATOM 3147 C C . GLY A 1 384 ? -0.682 -26.656 15.867 1 90.19 384 GLY A C 1
ATOM 3148 O O . GLY A 1 384 ? -0.835 -27.297 14.828 1 90.19 384 GLY A O 1
ATOM 3149 N N . CYS A 1 385 ? -1.073 -25.422 15.953 1 92.44 385 CYS A N 1
ATOM 3150 C CA . CYS A 1 385 ? -1.425 -24.625 14.781 1 92.44 385 CYS A CA 1
ATOM 3151 C C . CYS A 1 385 ? -0.214 -23.875 14.258 1 92.44 385 CYS A C 1
ATOM 3153 O O . CYS A 1 385 ? 0.294 -22.969 14.93 1 92.44 385 CYS A O 1
ATOM 3155 N N . LEU A 1 386 ? 0.256 -24.188 13.055 1 93.81 386 LEU A N 1
ATOM 3156 C CA . LEU A 1 386 ? 1.461 -23.578 12.508 1 93.81 386 LEU A CA 1
ATOM 3157 C C . LEU A 1 386 ? 1.123 -22.281 11.758 1 93.81 386 LEU A C 1
ATOM 3159 O O . LEU A 1 386 ? 0.134 -22.234 11.023 1 93.81 386 LEU A O 1
ATOM 3163 N N . PRO A 1 387 ? 1.931 -21.266 11.992 1 94.94 387 PRO A N 1
ATOM 3164 C CA . PRO A 1 387 ? 1.671 -20 11.312 1 94.94 387 PRO A CA 1
ATOM 3165 C C . PRO A 1 387 ? 1.88 -20.094 9.797 1 94.94 387 PRO A C 1
ATOM 3167 O O . PRO A 1 387 ? 2.623 -20.953 9.328 1 94.94 387 PRO A O 1
ATOM 3170 N N . ASN A 1 388 ? 1.141 -19.266 9.07 1 94.12 388 ASN A N 1
ATOM 3171 C CA . ASN A 1 388 ? 1.416 -19.141 7.645 1 94.12 388 ASN A CA 1
ATOM 3172 C C . ASN A 1 388 ? 2.574 -18.188 7.379 1 94.12 388 ASN A C 1
ATOM 3174 O O . ASN A 1 388 ? 3.121 -17.594 8.312 1 94.12 388 ASN A O 1
ATOM 3178 N N . THR A 1 389 ? 3 -18.016 6.184 1 94.88 389 THR A N 1
ATOM 3179 C CA . THR A 1 389 ? 4.164 -17.234 5.801 1 94.88 389 THR A CA 1
ATOM 3180 C C . THR A 1 389 ? 3.988 -15.773 6.199 1 94.88 389 THR A C 1
ATOM 3182 O O . THR A 1 389 ? 4.918 -15.141 6.707 1 94.88 389 THR A O 1
ATOM 3185 N N . GLN A 1 390 ? 2.799 -15.289 5.988 1 96.06 390 GLN A N 1
ATOM 3186 C CA . GLN A 1 390 ? 2.545 -13.891 6.305 1 96.06 390 GLN A CA 1
ATOM 3187 C C . GLN A 1 390 ? 2.721 -13.625 7.797 1 96.06 390 GLN A C 1
ATOM 3189 O O . GLN A 1 390 ? 3.281 -12.602 8.188 1 96.06 390 GLN A O 1
ATOM 3194 N N . SER A 1 391 ? 2.188 -14.531 8.57 1 97.19 391 SER A N 1
ATOM 3195 C CA . SER A 1 391 ? 2.361 -14.422 10.008 1 97.19 391 SER A CA 1
ATOM 3196 C C . SER A 1 391 ? 3.838 -14.445 10.391 1 97.19 391 SER A C 1
ATOM 3198 O O . SER A 1 391 ? 4.285 -13.656 11.227 1 97.19 391 SER A O 1
ATOM 3200 N N . CYS A 1 392 ? 4.605 -15.328 9.758 1 97.88 392 CYS A N 1
ATOM 3201 C CA . CYS A 1 392 ? 6.039 -15.406 10.008 1 97.88 392 CYS A CA 1
ATOM 3202 C C . CYS A 1 392 ? 6.73 -14.094 9.648 1 97.88 392 CYS A C 1
ATOM 3204 O O . CYS A 1 392 ? 7.637 -13.656 10.359 1 97.88 392 CYS A O 1
ATOM 3206 N N . MET A 1 393 ? 6.309 -13.531 8.625 1 98 393 MET A N 1
ATOM 3207 C CA . MET A 1 393 ? 6.887 -12.266 8.18 1 98 393 MET A CA 1
ATOM 3208 C C . MET A 1 393 ? 6.609 -11.156 9.188 1 98 393 MET A C 1
ATOM 3210 O O . MET A 1 393 ? 7.496 -10.359 9.492 1 98 393 MET A O 1
ATOM 3214 N N . PHE A 1 394 ? 5.363 -11.125 9.688 1 97.94 394 PHE A N 1
ATOM 3215 C CA . PHE A 1 394 ? 5.051 -10.133 10.711 1 97.94 394 PHE A CA 1
ATOM 3216 C C . PHE A 1 394 ? 5.93 -10.32 11.938 1 97.94 394 PHE A C 1
ATOM 3218 O O . PHE A 1 394 ? 6.441 -9.352 12.5 1 97.94 394 PHE A O 1
ATOM 3225 N N . LEU A 1 395 ? 6.117 -11.539 12.32 1 98.31 395 LEU A N 1
ATOM 3226 C CA . LEU A 1 395 ? 6.906 -11.852 13.5 1 98.31 395 LEU A CA 1
ATOM 3227 C C . LEU A 1 395 ? 8.367 -11.461 13.297 1 98.31 395 LEU A C 1
ATOM 3229 O O . LEU A 1 395 ? 8.93 -10.711 14.102 1 98.31 395 LEU A O 1
ATOM 3233 N N . ILE A 1 396 ? 8.961 -11.891 12.18 1 98.44 396 ILE A N 1
ATOM 3234 C CA . ILE A 1 396 ? 10.391 -11.688 11.977 1 98.44 396 ILE A CA 1
ATOM 3235 C C . ILE A 1 396 ? 10.68 -10.195 11.82 1 98.44 396 ILE A C 1
ATOM 3237 O O . ILE A 1 396 ? 11.711 -9.703 12.273 1 98.44 396 ILE A O 1
ATOM 3241 N N . ARG A 1 397 ? 9.789 -9.523 11.203 1 97.81 397 ARG A N 1
ATOM 3242 C CA . ARG A 1 397 ? 9.961 -8.078 11.055 1 97.81 397 ARG A CA 1
ATOM 3243 C C . ARG A 1 397 ? 9.828 -7.371 12.398 1 97.81 397 ARG A C 1
ATOM 3245 O O . ARG A 1 397 ? 10.531 -6.395 12.664 1 97.81 397 ARG A O 1
ATOM 3252 N N . LEU A 1 398 ? 8.867 -7.844 13.172 1 97.69 398 LEU A N 1
ATOM 3253 C CA . LEU A 1 398 ? 8.727 -7.289 14.516 1 97.69 398 LEU A CA 1
ATOM 3254 C C . LEU A 1 398 ? 9.969 -7.559 15.352 1 97.69 398 LEU A C 1
ATOM 3256 O O . LEU A 1 398 ? 10.406 -6.691 16.109 1 97.69 398 LEU A O 1
ATOM 3260 N N . PHE A 1 399 ? 10.562 -8.734 15.219 1 98.19 399 PHE A N 1
ATOM 3261 C CA . PHE A 1 399 ? 11.812 -9.07 15.898 1 98.19 399 PHE A CA 1
ATOM 3262 C C . PHE A 1 399 ? 12.938 -8.141 15.461 1 98.19 399 PHE A C 1
ATOM 3264 O O . PHE A 1 399 ? 13.742 -7.695 16.281 1 98.19 399 PHE A O 1
ATOM 3271 N N . LYS A 1 400 ? 13.016 -7.875 14.195 1 96.62 400 LYS A N 1
ATOM 3272 C CA . LYS A 1 400 ? 14.039 -6.988 13.656 1 96.62 400 LYS A CA 1
ATOM 3273 C C . LYS A 1 400 ? 13.859 -5.562 14.172 1 96.62 400 LYS A C 1
ATOM 3275 O O . LYS A 1 400 ? 14.82 -4.922 14.586 1 96.62 400 LYS A O 1
ATOM 3280 N N . ARG A 1 401 ? 12.57 -5.16 14.156 1 94.5 401 ARG A N 1
ATOM 3281 C CA . ARG A 1 401 ? 12.266 -3.801 14.586 1 94.5 401 ARG A CA 1
ATOM 3282 C C . ARG A 1 401 ? 12.688 -3.576 16.031 1 94.5 401 ARG A C 1
ATOM 3284 O O . ARG A 1 401 ? 13.18 -2.498 16.375 1 94.5 401 ARG A O 1
ATOM 3291 N N . GLN A 1 402 ? 12.516 -4.594 16.797 1 95.94 402 GLN A N 1
ATOM 3292 C CA . GLN A 1 402 ? 12.852 -4.465 18.219 1 95.94 402 GLN A CA 1
ATOM 3293 C C . GLN A 1 402 ? 14.18 -5.148 18.531 1 95.94 402 GLN A C 1
ATOM 3295 O O . GLN A 1 402 ? 14.531 -5.324 19.703 1 95.94 402 GLN A O 1
ATOM 3300 N N . GLU A 1 403 ? 14.859 -5.617 17.531 1 94.94 403 GLU A N 1
ATOM 3301 C CA . GLU A 1 403 ? 16.203 -6.195 17.594 1 94.94 403 GLU A CA 1
ATOM 3302 C C . GLU A 1 403 ? 16.25 -7.367 18.578 1 94.94 403 GLU A C 1
ATOM 3304 O O . GLU A 1 403 ? 17.156 -7.449 19.406 1 94.94 403 GLU A O 1
ATOM 3309 N N . ARG A 1 404 ? 15.242 -8.211 18.5 1 97.06 404 ARG A N 1
ATOM 3310 C CA . ARG A 1 404 ? 15.18 -9.398 19.344 1 97.06 404 ARG A CA 1
ATOM 3311 C C . ARG A 1 404 ? 15.695 -10.633 18.609 1 97.06 404 ARG A C 1
ATOM 3313 O O . ARG A 1 404 ? 14.906 -11.438 18.109 1 97.06 404 ARG A O 1
ATOM 3320 N N . VAL A 1 405 ? 16.984 -10.867 18.688 1 97.5 405 VAL A N 1
ATOM 3321 C CA . VAL A 1 405 ? 17.688 -11.891 17.906 1 97.5 405 VAL A CA 1
ATOM 3322 C C . VAL A 1 405 ? 17.281 -13.281 18.406 1 97.5 405 VAL A C 1
ATOM 3324 O O . VAL A 1 405 ? 17.031 -14.18 17.609 1 97.5 405 VAL A O 1
ATOM 3327 N N . GLU A 1 406 ? 17.219 -13.406 19.688 1 97.31 406 GLU A N 1
ATOM 3328 C CA . GLU A 1 406 ? 16.922 -14.711 20.266 1 97.31 406 GLU A CA 1
ATOM 3329 C C . GLU A 1 406 ? 15.547 -15.203 19.812 1 97.31 406 GLU A C 1
ATOM 3331 O O . GLU A 1 406 ? 15.391 -16.375 19.453 1 97.31 406 GLU A O 1
ATOM 3336 N N . MET A 1 407 ? 14.617 -14.328 19.828 1 97.81 407 MET A N 1
ATOM 3337 C CA . MET A 1 407 ? 13.266 -14.688 19.391 1 97.81 407 MET A CA 1
ATOM 3338 C C . MET A 1 407 ? 13.242 -15.008 17.906 1 97.81 407 MET A C 1
ATOM 3340 O O . MET A 1 407 ? 12.57 -15.953 17.484 1 97.81 407 MET A O 1
ATOM 3344 N N . ALA A 1 408 ? 13.961 -14.258 17.125 1 98.5 408 ALA A N 1
ATOM 3345 C CA . ALA A 1 408 ? 14.047 -14.484 15.688 1 98.5 408 ALA A CA 1
ATOM 3346 C C . ALA A 1 408 ? 14.633 -15.852 15.383 1 98.5 408 ALA A C 1
ATOM 3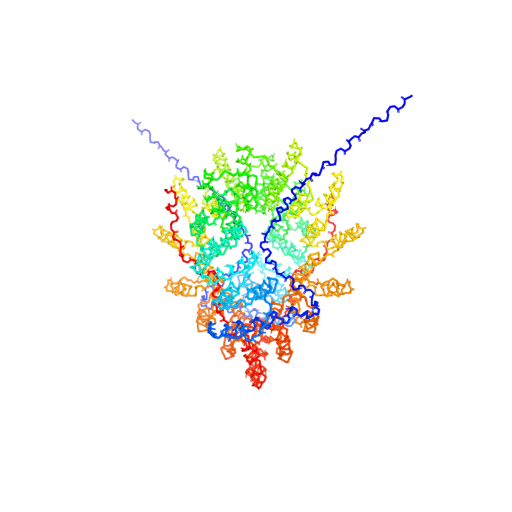348 O O . ALA A 1 408 ? 14.125 -16.578 14.523 1 98.5 408 ALA A O 1
ATOM 3349 N N . LEU A 1 409 ? 15.664 -16.172 16.141 1 98.44 409 LEU A N 1
ATOM 3350 C CA . LEU A 1 409 ? 16.328 -17.453 15.938 1 98.44 409 LEU A CA 1
ATOM 3351 C C . LEU A 1 409 ? 15.43 -18.609 16.375 1 98.44 409 LEU A C 1
ATOM 3353 O O . LEU A 1 409 ? 15.453 -19.688 15.781 1 98.44 409 LEU A O 1
ATOM 3357 N N . GLU A 1 410 ? 14.695 -18.391 17.391 1 97.75 410 GLU A N 1
ATOM 3358 C CA . GLU A 1 410 ? 13.75 -19.422 17.812 1 97.75 410 GLU A CA 1
ATOM 3359 C C . GLU A 1 410 ? 12.711 -19.688 16.734 1 97.75 410 GLU A C 1
ATOM 3361 O O . GLU A 1 410 ? 12.406 -20.844 16.438 1 97.75 410 GLU A O 1
ATOM 3366 N N . LEU A 1 411 ? 12.148 -18.656 16.219 1 98.19 411 LEU A N 1
ATOM 3367 C CA . LEU A 1 411 ? 11.195 -18.812 15.125 1 98.19 411 LEU A CA 1
ATOM 3368 C C . LEU A 1 411 ? 11.828 -19.562 13.953 1 98.19 411 LEU A C 1
ATOM 3370 O O . LEU A 1 411 ? 11.227 -20.484 13.406 1 98.19 411 LEU A O 1
ATOM 3374 N N . TRP A 1 412 ? 13.016 -19.156 13.617 1 98.12 412 TRP A N 1
ATOM 3375 C CA . TRP A 1 412 ? 13.727 -19.781 12.508 1 98.12 412 TRP A CA 1
ATOM 3376 C C . TRP A 1 412 ? 13.938 -21.266 12.766 1 98.12 412 TRP A C 1
ATOM 3378 O O . TRP A 1 412 ? 13.672 -22.094 11.898 1 98.12 412 TRP A O 1
ATOM 3388 N N . ASP A 1 413 ? 14.359 -21.578 13.922 1 97.31 413 ASP A N 1
ATOM 3389 C CA . ASP A 1 413 ? 14.578 -22.969 14.281 1 97.31 413 ASP A CA 1
ATOM 3390 C C . ASP A 1 413 ? 13.281 -23.781 14.203 1 97.31 413 ASP A C 1
ATOM 3392 O O . ASP A 1 413 ? 13.273 -24.906 13.727 1 97.31 413 ASP A O 1
ATOM 3396 N N . ASP A 1 414 ? 12.273 -23.156 14.68 1 96.81 414 ASP A N 1
ATOM 3397 C CA . ASP A 1 414 ? 10.977 -23.812 14.578 1 96.81 414 ASP A CA 1
ATOM 3398 C C . ASP A 1 414 ? 10.594 -24.078 13.125 1 96.81 414 ASP A C 1
ATOM 3400 O O . ASP A 1 414 ? 10.078 -25.141 12.789 1 96.81 414 ASP A O 1
ATOM 3404 N N . MET A 1 415 ? 10.781 -23.109 12.266 1 96.75 415 MET A N 1
ATOM 3405 C CA . MET A 1 415 ? 10.461 -23.234 10.844 1 96.75 415 MET A CA 1
ATOM 3406 C C . MET A 1 415 ? 11.242 -24.375 10.203 1 96.75 415 MET A C 1
ATOM 3408 O O . MET A 1 415 ? 10.68 -25.172 9.461 1 96.75 415 MET A O 1
ATOM 3412 N N . VAL A 1 416 ? 12.477 -24.453 10.578 1 94.88 416 VAL A N 1
ATOM 3413 C CA . VAL A 1 416 ? 13.367 -25.453 9.992 1 94.88 416 VAL A CA 1
ATOM 3414 C C . VAL A 1 416 ? 12.984 -26.844 10.516 1 94.88 416 VAL A C 1
ATOM 3416 O O . VAL A 1 416 ? 12.93 -27.797 9.75 1 94.88 416 VAL A O 1
ATOM 3419 N N . GLU A 1 417 ? 12.672 -26.875 11.711 1 93.19 417 GLU A N 1
ATOM 3420 C CA . GLU A 1 417 ? 12.375 -28.156 12.352 1 93.19 417 GLU A CA 1
ATOM 3421 C C . GLU A 1 417 ? 11.008 -28.688 11.93 1 93.19 417 GLU A C 1
ATOM 3423 O O . GLU A 1 417 ? 10.852 -29.875 11.641 1 93.19 417 GLU A O 1
ATOM 3428 N N . LYS A 1 418 ? 10.07 -27.781 11.867 1 92.69 418 LYS A N 1
ATOM 3429 C CA . LYS A 1 418 ? 8.695 -28.219 11.656 1 92.69 418 LYS A CA 1
ATOM 3430 C C . LYS A 1 418 ? 8.266 -28.016 10.203 1 92.69 418 LYS A C 1
ATOM 3432 O O . LYS A 1 418 ? 7.223 -28.516 9.781 1 92.69 418 LYS A O 1
ATOM 3437 N N . GLY A 1 419 ? 8.938 -27.25 9.461 1 90.31 419 GLY A N 1
ATOM 3438 C CA . GLY A 1 419 ? 8.695 -27.109 8.039 1 90.31 419 GLY A CA 1
ATOM 3439 C C . GLY A 1 419 ? 7.531 -26.188 7.715 1 90.31 419 GLY A C 1
ATOM 3440 O O . GLY A 1 419 ? 6.559 -26.609 7.09 1 90.31 419 GLY A O 1
ATOM 3441 N N . PHE A 1 420 ? 7.5 -25.078 8.141 1 92.31 420 PHE A N 1
ATOM 3442 C CA . PHE A 1 420 ? 6.441 -24.141 7.797 1 92.31 420 PHE A CA 1
ATOM 3443 C C . PHE A 1 420 ? 7.027 -22.781 7.398 1 92.31 420 PHE A C 1
ATOM 3445 O O . PHE A 1 420 ? 8.211 -22.516 7.633 1 92.31 420 PHE A O 1
ATOM 3452 N N . GLY A 1 421 ? 6.262 -21.984 6.66 1 91.88 421 GLY A N 1
ATOM 3453 C CA . GLY A 1 421 ? 6.703 -20.656 6.258 1 91.88 421 GLY A CA 1
ATOM 3454 C C . GLY A 1 421 ? 7.656 -20.672 5.078 1 91.88 421 GLY A C 1
ATOM 3455 O O . GLY A 1 421 ? 8.18 -21.734 4.719 1 91.88 421 GLY A O 1
ATOM 3456 N N . SER A 1 422 ? 7.801 -19.547 4.469 1 92.44 422 SER A N 1
ATOM 3457 C CA . SER A 1 422 ? 8.758 -19.406 3.381 1 92.44 422 SER A CA 1
ATOM 3458 C C . SER A 1 422 ? 10.164 -19.156 3.914 1 92.44 422 SER A C 1
ATOM 3460 O O . SER A 1 422 ? 10.438 -18.094 4.488 1 92.44 422 SER A O 1
ATOM 3462 N N . TYR A 1 423 ? 11.055 -20.078 3.66 1 92.62 423 TYR A N 1
ATOM 3463 C CA . TYR A 1 423 ? 12.43 -19.953 4.125 1 92.62 423 TYR A CA 1
ATOM 3464 C C . TYR A 1 423 ? 13.117 -18.75 3.492 1 92.62 423 TYR A C 1
ATOM 3466 O O . TYR A 1 423 ? 13.812 -18 4.172 1 92.62 423 TYR A O 1
ATOM 3474 N N . VAL A 1 424 ? 12.875 -18.562 2.305 1 90.38 424 VAL A N 1
ATOM 3475 C CA . VAL A 1 424 ? 13.57 -17.531 1.548 1 90.38 424 VAL A CA 1
ATOM 3476 C C . VAL A 1 424 ? 13.133 -16.156 2.039 1 90.38 424 VAL A C 1
ATOM 3478 O O . VAL A 1 424 ? 13.969 -15.297 2.346 1 90.38 424 VAL A O 1
ATOM 3481 N N . LEU A 1 425 ? 11.859 -15.953 2.199 1 92.94 425 LEU A N 1
ATOM 3482 C CA . LEU A 1 425 ? 11.344 -14.641 2.578 1 92.94 425 LEU A CA 1
ATOM 3483 C C . LEU A 1 425 ? 11.742 -14.289 4.008 1 92.94 425 LEU A C 1
ATOM 3485 O O . LEU A 1 425 ? 12.219 -13.18 4.27 1 92.94 425 LEU A O 1
ATOM 3489 N N . VAL A 1 426 ? 11.602 -15.242 4.859 1 96.44 426 VAL A N 1
ATOM 3490 C CA . VAL A 1 426 ? 11.875 -14.992 6.273 1 96.44 426 VAL A CA 1
ATOM 3491 C C . VAL A 1 426 ? 13.375 -14.836 6.492 1 96.44 426 VAL A C 1
ATOM 3493 O O . VAL A 1 426 ? 13.812 -13.977 7.258 1 96.44 426 VAL A O 1
ATOM 3496 N N . SER A 1 427 ? 14.18 -15.625 5.812 1 96.81 427 SER A N 1
ATOM 3497 C CA . SER A 1 427 ? 15.633 -15.57 5.996 1 96.81 427 SER A CA 1
ATOM 3498 C C . SER A 1 427 ? 16.188 -14.234 5.508 1 96.81 427 SER A C 1
ATOM 3500 O O . SER A 1 427 ? 17.172 -13.734 6.059 1 96.81 427 SER A O 1
ATOM 3502 N N . ASP A 1 428 ? 15.633 -13.68 4.516 1 95.19 428 ASP A N 1
ATOM 3503 C CA . ASP A 1 428 ? 16.094 -12.383 4.023 1 95.19 428 ASP A CA 1
ATOM 3504 C C . ASP A 1 428 ? 16.031 -11.328 5.129 1 95.19 428 ASP A C 1
ATOM 3506 O O . ASP A 1 428 ? 17 -10.578 5.32 1 95.19 428 ASP A O 1
ATOM 3510 N N . VAL A 1 429 ? 14.914 -11.344 5.777 1 96.81 429 VAL A N 1
ATOM 3511 C CA . VAL A 1 429 ? 14.758 -10.391 6.867 1 96.81 429 VAL A CA 1
ATOM 3512 C C . VAL A 1 429 ? 15.672 -10.766 8.031 1 96.81 429 VAL A C 1
ATOM 3514 O O . VAL A 1 429 ? 16.297 -9.898 8.641 1 96.81 429 VAL A O 1
ATOM 3517 N N . LEU A 1 430 ? 15.734 -12.023 8.297 1 97.94 430 LEU A N 1
ATOM 3518 C CA . LEU A 1 430 ? 16.578 -12.531 9.375 1 97.94 430 LEU A CA 1
ATOM 3519 C C . LEU A 1 430 ? 18.047 -12.156 9.133 1 97.94 430 LEU A C 1
ATOM 3521 O O . LEU A 1 430 ? 18.703 -11.625 10.031 1 97.94 430 LEU A O 1
ATOM 3525 N N . PHE A 1 431 ? 18.578 -12.383 7.988 1 96.94 431 PHE A N 1
ATOM 3526 C CA . PHE A 1 431 ? 19.969 -12.086 7.656 1 96.94 431 PHE A CA 1
ATOM 3527 C C . PHE A 1 431 ? 20.234 -10.594 7.723 1 96.94 431 PHE A C 1
ATOM 3529 O O . PHE A 1 431 ? 21.297 -10.164 8.164 1 96.94 431 PHE A O 1
ATOM 3536 N N . ASP A 1 432 ? 19.266 -9.883 7.246 1 94.06 432 ASP A N 1
ATOM 3537 C CA . ASP A 1 432 ? 19.391 -8.438 7.363 1 94.06 432 ASP A CA 1
ATOM 3538 C C . ASP A 1 432 ? 19.594 -8.016 8.812 1 94.06 432 ASP A C 1
ATOM 3540 O O . ASP A 1 432 ? 20.5 -7.242 9.125 1 94.06 432 ASP A O 1
ATOM 3544 N N . MET A 1 433 ? 18.766 -8.531 9.68 1 95.75 433 MET A N 1
ATOM 3545 C CA . MET A 1 433 ? 18.859 -8.203 11.102 1 95.75 433 MET A CA 1
ATOM 3546 C C . MET A 1 433 ? 20.188 -8.664 11.68 1 95.75 433 MET A C 1
ATOM 3548 O O . MET A 1 433 ? 20.859 -7.898 12.383 1 95.75 433 MET A O 1
ATOM 3552 N N . LEU A 1 434 ? 20.578 -9.852 11.383 1 96.38 434 LEU A N 1
ATOM 3553 C CA . LEU A 1 434 ? 21.812 -10.414 11.938 1 96.38 434 LEU A CA 1
ATOM 3554 C C . LEU A 1 434 ? 23.031 -9.641 11.445 1 96.38 434 LEU A C 1
ATOM 3556 O O . LEU A 1 434 ? 23.938 -9.352 12.227 1 96.38 434 LEU A O 1
ATOM 3560 N N . CYS A 1 435 ? 23.047 -9.281 10.203 1 92.88 435 CYS A N 1
ATOM 3561 C CA . CYS A 1 435 ? 24.156 -8.508 9.648 1 92.88 435 CYS A CA 1
ATOM 3562 C C . CYS A 1 435 ? 24.172 -7.098 10.219 1 92.88 435 CYS A C 1
ATOM 3564 O O . CYS A 1 435 ? 25.25 -6.574 10.539 1 92.88 435 CYS A O 1
ATOM 3566 N N . ASP A 1 436 ? 22.969 -6.562 10.336 1 90.75 436 ASP A N 1
ATOM 3567 C CA . ASP A 1 436 ? 22.891 -5.223 10.914 1 90.75 436 ASP A CA 1
ATOM 3568 C C . ASP A 1 436 ? 23.453 -5.199 12.336 1 90.75 436 ASP A C 1
ATOM 3570 O O . ASP A 1 436 ? 23.984 -4.184 12.773 1 90.75 436 ASP A O 1
ATOM 3574 N N . LEU A 1 437 ? 23.328 -6.312 13 1 93.62 437 LEU A N 1
ATOM 3575 C CA . LEU A 1 437 ? 23.75 -6.371 14.398 1 93.62 437 LEU A CA 1
ATOM 3576 C C . LEU A 1 437 ? 25.109 -7.043 14.531 1 93.62 437 LEU A C 1
ATOM 3578 O O . LEU A 1 437 ? 25.578 -7.281 15.648 1 93.62 437 LEU A O 1
ATOM 3582 N N . GLY A 1 438 ? 25.734 -7.426 13.391 1 91.69 438 GLY A N 1
ATOM 3583 C CA . GLY A 1 438 ? 27.078 -7.996 13.383 1 91.69 438 GLY A CA 1
ATOM 3584 C C . GLY A 1 438 ? 27.125 -9.43 13.891 1 91.69 438 GLY A C 1
ATOM 3585 O O . GLY A 1 438 ? 28.156 -9.883 14.375 1 91.69 438 GLY A O 1
ATOM 3586 N N . LYS A 1 439 ? 25.969 -10.102 13.859 1 94.5 439 LYS A N 1
ATOM 3587 C CA . LYS A 1 439 ? 25.891 -11.477 14.336 1 94.5 439 LYS A CA 1
ATOM 3588 C C . LYS A 1 439 ? 26.219 -12.461 13.219 1 94.5 439 LYS A C 1
ATOM 3590 O O . LYS A 1 439 ? 25.359 -13.242 12.805 1 94.5 439 LYS A O 1
ATOM 3595 N N . LEU A 1 440 ? 27.484 -12.578 12.859 1 94.12 440 LEU A N 1
ATOM 3596 C CA . LEU A 1 440 ? 27.938 -13.32 11.695 1 94.12 440 LEU A CA 1
ATOM 3597 C C . LEU A 1 440 ? 27.891 -14.828 11.953 1 94.12 440 LEU A C 1
ATOM 3599 O O . LEU A 1 440 ? 27.609 -15.602 11.039 1 94.12 440 LEU A O 1
ATOM 3603 N N . ASN A 1 441 ? 28.156 -15.172 13.211 1 94.5 441 ASN A N 1
ATOM 3604 C CA . ASN A 1 441 ? 28.094 -16.594 13.539 1 94.5 441 ASN A CA 1
ATOM 3605 C C . ASN A 1 441 ? 26.703 -17.172 13.336 1 94.5 441 ASN A C 1
ATOM 3607 O O . ASN A 1 441 ? 26.531 -18.219 12.727 1 94.5 441 ASN A O 1
ATOM 3611 N N . GLU A 1 442 ? 25.797 -16.453 13.875 1 96.44 442 GLU A N 1
ATOM 3612 C CA . GLU A 1 442 ? 24.422 -16.875 13.727 1 96.44 442 GLU A CA 1
ATOM 3613 C C . GLU A 1 442 ? 23.984 -16.859 12.258 1 96.44 442 GLU A C 1
ATOM 3615 O O . GLU A 1 442 ? 23.281 -17.75 11.805 1 96.44 442 GLU A O 1
ATOM 3620 N N . ALA A 1 443 ? 24.422 -15.859 11.523 1 96.62 443 ALA A N 1
ATOM 3621 C CA . ALA A 1 443 ? 24.109 -15.758 10.102 1 96.62 443 ALA A CA 1
ATOM 3622 C C . ALA A 1 443 ? 24.656 -16.953 9.32 1 96.62 443 ALA A C 1
ATOM 3624 O O . ALA A 1 443 ? 23.953 -17.516 8.477 1 96.62 443 ALA A O 1
ATOM 3625 N N . GLU A 1 444 ? 25.859 -17.297 9.664 1 95.31 444 GLU A N 1
ATOM 3626 C CA . GLU A 1 444 ? 26.484 -18.438 9.016 1 95.31 444 GLU A CA 1
ATOM 3627 C C . GLU A 1 444 ? 25.734 -19.719 9.305 1 95.31 444 GLU A C 1
ATOM 3629 O O . GLU A 1 444 ? 25.484 -20.531 8.406 1 95.31 444 GLU A O 1
ATOM 3634 N N . LYS A 1 445 ? 25.406 -19.875 10.5 1 95.44 445 LYS A N 1
ATOM 3635 C CA . LYS A 1 445 ? 24.672 -21.062 10.906 1 95.44 445 LYS A CA 1
ATOM 3636 C C . LYS A 1 445 ? 23.344 -21.172 10.164 1 95.44 445 LYS A C 1
ATOM 3638 O O . LYS A 1 445 ? 23.031 -22.234 9.602 1 95.44 445 LYS A O 1
ATOM 3643 N N . CYS A 1 446 ? 22.578 -20.141 10.188 1 96.88 446 CYS A N 1
ATOM 3644 C CA . CYS A 1 446 ? 21.266 -20.125 9.523 1 96.88 446 CYS A CA 1
ATOM 3645 C C . CYS A 1 446 ? 21.422 -20.344 8.023 1 96.88 446 CYS A C 1
ATOM 3647 O O . CYS A 1 446 ? 20.609 -21.031 7.406 1 96.88 446 CYS A O 1
ATOM 3649 N N . PHE A 1 447 ? 22.469 -19.766 7.477 1 95.88 447 PHE A N 1
ATOM 3650 C CA . PHE A 1 447 ? 22.766 -19.906 6.059 1 95.88 447 PHE A CA 1
ATOM 3651 C C . PHE A 1 447 ? 22.984 -21.375 5.699 1 95.88 447 PHE A C 1
ATOM 3653 O O . PHE A 1 447 ? 22.406 -21.875 4.734 1 95.88 447 PHE A O 1
ATOM 3660 N N . LEU A 1 448 ? 23.719 -21.984 6.496 1 93.56 448 LEU A N 1
ATOM 3661 C CA . LEU A 1 448 ? 24.047 -23.391 6.254 1 93.56 448 LEU A CA 1
ATOM 3662 C C . LEU A 1 448 ? 22.812 -24.266 6.461 1 93.56 448 LEU A C 1
ATOM 3664 O O . LEU A 1 448 ? 22.641 -25.281 5.773 1 93.56 448 LEU A O 1
ATOM 3668 N N . GLN A 1 449 ? 22 -23.906 7.34 1 94.06 449 GLN A N 1
ATOM 3669 C CA . GLN A 1 449 ? 20.75 -24.641 7.547 1 94.06 449 GLN A CA 1
ATOM 3670 C C . GLN A 1 449 ? 19.859 -24.578 6.305 1 94.06 449 GLN A C 1
ATOM 3672 O O . GLN A 1 449 ? 19.219 -25.562 5.957 1 94.06 449 GLN A O 1
ATOM 3677 N N . MET A 1 450 ? 19.781 -23.469 5.633 1 92.88 450 MET A N 1
ATOM 3678 C CA . MET A 1 450 ? 19.016 -23.344 4.395 1 92.88 450 MET A CA 1
ATOM 3679 C C . MET A 1 450 ? 19.562 -24.297 3.328 1 92.88 450 MET A C 1
ATOM 3681 O O . MET A 1 450 ? 18.781 -24.984 2.656 1 92.88 450 MET A O 1
ATOM 3685 N N . VAL A 1 451 ? 20.859 -24.328 3.291 1 87.5 451 VAL A N 1
ATOM 3686 C CA . VAL A 1 451 ? 21.5 -25.172 2.299 1 87.5 451 VAL A CA 1
ATOM 3687 C C . VAL A 1 451 ? 21.203 -26.641 2.596 1 87.5 451 VAL A C 1
ATOM 3689 O O . VAL A 1 451 ? 20.938 -27.422 1.681 1 87.5 451 VAL A O 1
ATOM 3692 N N . GLU A 1 452 ? 21.25 -26.953 3.811 1 86.44 452 GLU A N 1
ATOM 3693 C CA . GLU A 1 452 ? 20.953 -28.328 4.23 1 86.44 452 GLU A CA 1
ATOM 3694 C C . GLU A 1 452 ? 19.531 -28.719 3.857 1 86.44 452 GLU A C 1
ATOM 3696 O O . GLU A 1 452 ? 19.266 -29.875 3.527 1 86.44 452 GLU A O 1
ATOM 3701 N N . LYS A 1 453 ? 18.672 -27.797 3.885 1 84.88 453 LYS A N 1
ATOM 3702 C CA . LYS A 1 453 ? 17.281 -28.047 3.518 1 84.88 453 LYS A CA 1
ATOM 3703 C C . LYS A 1 453 ? 17.078 -27.875 2.016 1 84.88 453 LYS A C 1
ATOM 3705 O O . LYS A 1 453 ? 15.938 -27.844 1.543 1 84.88 453 LYS A O 1
ATOM 3710 N N . ARG A 1 454 ? 18.219 -27.609 1.371 1 78.94 454 ARG A N 1
ATOM 3711 C CA . ARG A 1 454 ? 18.234 -27.484 -0.083 1 78.94 454 ARG A CA 1
ATOM 3712 C C . ARG A 1 454 ? 17.469 -26.25 -0.543 1 78.94 454 ARG A C 1
ATOM 3714 O O . ARG A 1 454 ? 16.75 -26.297 -1.544 1 78.94 454 ARG A O 1
ATOM 3721 N N . GLN A 1 455 ? 17.438 -25.359 0.299 1 85.5 455 GLN A N 1
ATOM 3722 C CA . GLN A 1 455 ? 16.875 -24.047 -0.035 1 85.5 455 GLN A CA 1
ATOM 3723 C C . GLN A 1 455 ? 17.969 -23.031 -0.346 1 85.5 455 GLN A C 1
ATOM 3725 O O . GLN A 1 455 ? 18.891 -22.844 0.457 1 85.5 455 GLN A O 1
ATOM 3730 N N . LYS A 1 456 ? 17.938 -22.453 -1.475 1 86.06 456 LYS A N 1
ATOM 3731 C CA . LYS A 1 456 ? 18.953 -21.484 -1.869 1 86.06 456 LYS A CA 1
ATOM 3732 C C . LYS A 1 456 ? 18.719 -20.125 -1.224 1 86.06 456 LYS A C 1
ATOM 3734 O O . LYS A 1 456 ? 17.672 -19.516 -1.446 1 86.06 456 LYS A O 1
ATOM 3739 N N . PRO A 1 457 ? 19.609 -19.656 -0.467 1 90 457 PRO A N 1
ATOM 3740 C CA . PRO A 1 457 ? 19.484 -18.281 0.029 1 90 457 PRO A CA 1
ATOM 3741 C C . PRO A 1 457 ? 19.516 -17.234 -1.091 1 90 457 PRO A C 1
ATOM 3743 O O . PRO A 1 457 ? 20.062 -17.5 -2.166 1 90 457 PRO A O 1
ATOM 3746 N N . SER A 1 458 ? 18.875 -16.156 -0.877 1 89.38 458 SER A N 1
ATOM 3747 C CA . SER A 1 458 ? 18.844 -15.109 -1.89 1 89.38 458 SER A CA 1
ATOM 3748 C C . SER A 1 458 ? 20.25 -14.547 -2.141 1 89.38 458 SER A C 1
ATOM 3750 O O . SER A 1 458 ? 21.094 -14.562 -1.25 1 89.38 458 SER A O 1
ATOM 3752 N N . ASN A 1 459 ? 20.484 -14.023 -3.322 1 86.94 459 ASN A N 1
ATOM 3753 C CA . ASN A 1 459 ? 21.766 -13.422 -3.666 1 86.94 459 ASN A CA 1
ATOM 3754 C C . ASN A 1 459 ? 22.031 -12.164 -2.846 1 86.94 459 ASN A C 1
ATOM 3756 O O . ASN A 1 459 ? 23.172 -11.867 -2.504 1 86.94 459 ASN A O 1
ATOM 3760 N N . VAL A 1 460 ? 20.969 -11.555 -2.596 1 86.81 460 VAL A N 1
ATOM 3761 C CA . VAL A 1 460 ? 21.078 -10.32 -1.816 1 86.81 460 VAL A CA 1
ATOM 3762 C C . VAL A 1 460 ? 21.578 -10.648 -0.411 1 86.81 460 VAL A C 1
ATOM 3764 O O . VAL A 1 460 ? 22.5 -10 0.089 1 86.81 460 VAL A O 1
ATOM 3767 N N . SER A 1 461 ? 21.031 -11.625 0.202 1 90.62 461 SER A N 1
ATOM 3768 C CA . SER A 1 461 ? 21.453 -12.047 1.537 1 90.62 461 SER A CA 1
ATOM 3769 C C . SER A 1 461 ? 22.891 -12.539 1.536 1 90.62 461 SER A C 1
ATOM 3771 O O . SER A 1 461 ? 23.672 -12.195 2.428 1 90.62 461 SER A O 1
ATOM 3773 N N . PHE A 1 462 ? 23.234 -13.32 0.546 1 93.25 462 PHE A N 1
ATOM 3774 C CA . PHE A 1 462 ? 24.594 -13.844 0.452 1 93.25 462 PHE A CA 1
ATOM 3775 C C . PHE A 1 462 ? 25.609 -12.703 0.301 1 93.25 462 PHE A C 1
ATOM 3777 O O . PHE A 1 462 ? 26.656 -12.719 0.941 1 93.25 462 PHE A O 1
ATOM 3784 N N . LYS A 1 463 ? 25.312 -11.836 -0.514 1 90.62 463 LYS A N 1
ATOM 3785 C CA . LYS A 1 463 ? 26.203 -10.695 -0.744 1 90.62 463 LYS A CA 1
ATOM 3786 C C . LYS A 1 463 ? 26.438 -9.914 0.544 1 90.62 463 LYS A C 1
ATOM 3788 O O . LYS A 1 463 ? 27.562 -9.516 0.834 1 90.62 463 LYS A O 1
ATOM 3793 N N . ARG A 1 464 ? 25.438 -9.711 1.233 1 90.69 464 ARG A N 1
ATOM 3794 C CA . ARG A 1 464 ? 25.531 -8.977 2.49 1 90.69 464 ARG A CA 1
ATOM 3795 C C . ARG A 1 464 ? 26.438 -9.703 3.479 1 90.69 464 ARG A C 1
ATOM 3797 O O . ARG A 1 464 ? 27.312 -9.102 4.098 1 90.69 464 ARG A O 1
ATOM 3804 N N . ILE A 1 465 ? 26.203 -10.93 3.607 1 93.69 465 ILE A N 1
ATOM 3805 C CA . ILE A 1 465 ? 27 -11.742 4.512 1 93.69 465 ILE A CA 1
ATOM 3806 C C . ILE A 1 465 ? 28.453 -11.75 4.047 1 93.69 465 ILE A C 1
ATOM 3808 O O . ILE A 1 465 ? 29.375 -11.648 4.859 1 93.69 465 ILE A O 1
ATOM 3812 N N . LYS A 1 466 ? 28.609 -11.828 2.826 1 93.56 466 LYS A N 1
ATOM 3813 C CA . LYS A 1 466 ? 29.953 -11.859 2.227 1 93.56 466 LYS A CA 1
ATOM 3814 C C . LYS A 1 466 ? 30.734 -10.602 2.562 1 93.56 466 LYS A C 1
ATOM 3816 O O . LYS A 1 466 ? 31.891 -10.672 2.977 1 93.56 466 LYS A O 1
ATOM 3821 N N . VAL A 1 467 ? 30.109 -9.508 2.365 1 91.81 467 VAL A N 1
ATOM 3822 C CA . VAL A 1 467 ? 30.766 -8.227 2.619 1 91.81 467 VAL A CA 1
ATOM 3823 C C . VAL A 1 467 ? 31.203 -8.148 4.082 1 91.81 467 VAL A C 1
ATOM 3825 O O . VAL A 1 467 ? 32.312 -7.73 4.383 1 91.81 467 VAL A O 1
ATOM 3828 N N . LEU A 1 468 ? 30.344 -8.547 4.922 1 92.06 468 LEU A N 1
ATOM 3829 C CA . LEU A 1 468 ? 30.672 -8.484 6.344 1 92.06 468 LEU A CA 1
ATOM 3830 C C . LEU A 1 468 ? 31.781 -9.469 6.688 1 92.06 468 LEU A C 1
ATOM 3832 O O . LEU A 1 468 ? 32.656 -9.164 7.496 1 92.06 468 LEU A O 1
ATOM 3836 N N . MET A 1 469 ? 31.734 -10.562 6.102 1 93.38 469 MET A N 1
ATOM 3837 C CA . MET A 1 469 ? 32.781 -11.555 6.34 1 93.38 469 MET A CA 1
ATOM 3838 C C . MET A 1 469 ? 34.125 -11.062 5.824 1 93.38 469 MET A C 1
ATOM 3840 O O . MET A 1 469 ? 35.156 -11.297 6.449 1 93.38 469 MET A O 1
ATOM 3844 N N . GLU A 1 470 ? 34.062 -10.375 4.758 1 93 470 GLU A N 1
ATOM 3845 C CA . GLU A 1 470 ? 35.281 -9.781 4.211 1 93 470 GLU A CA 1
ATOM 3846 C C . GLU A 1 470 ? 35.812 -8.703 5.141 1 93 470 GLU A C 1
ATOM 3848 O O . GLU A 1 470 ? 37.031 -8.648 5.398 1 93 470 GLU A O 1
ATOM 3853 N N . LEU A 1 471 ? 34.938 -7.938 5.566 1 90.38 471 LEU A N 1
ATOM 3854 C CA . LEU A 1 471 ? 35.344 -6.871 6.48 1 90.38 471 LEU A CA 1
ATOM 3855 C C . LEU A 1 471 ? 35.875 -7.449 7.781 1 90.38 471 LEU A C 1
ATOM 3857 O O . LEU A 1 471 ? 36.844 -6.906 8.352 1 90.38 471 LEU A O 1
ATOM 3861 N N . ALA A 1 472 ? 35.344 -8.594 8.219 1 91.25 472 ALA A N 1
ATOM 3862 C CA . ALA A 1 472 ? 35.75 -9.227 9.469 1 91.25 472 ALA A CA 1
ATOM 3863 C C . ALA A 1 472 ? 36.906 -10.195 9.242 1 91.25 472 ALA A C 1
ATOM 3865 O O . ALA A 1 472 ? 37.344 -10.883 10.172 1 91.25 472 ALA A O 1
ATOM 3866 N N . ASN A 1 473 ? 37.406 -10.305 8.039 1 90.88 473 ASN A N 1
ATOM 3867 C CA . ASN A 1 473 ? 38.5 -11.164 7.66 1 90.88 473 ASN A CA 1
ATOM 3868 C C . ASN A 1 473 ? 38.219 -12.625 7.984 1 90.88 473 ASN A C 1
ATOM 3870 O O . ASN A 1 473 ? 39.062 -13.305 8.578 1 90.88 473 ASN A O 1
ATOM 3874 N N . ARG A 1 474 ? 37.031 -13.047 7.715 1 92.06 474 ARG A N 1
ATOM 3875 C CA . ARG A 1 474 ? 36.625 -14.438 7.875 1 92.06 474 ARG A CA 1
ATOM 3876 C C . ARG A 1 474 ? 36.656 -15.18 6.539 1 92.06 474 ARG A C 1
ATOM 3878 O O . ARG A 1 474 ? 35.625 -15.648 6.051 1 92.06 474 ARG A O 1
ATOM 3885 N N . ASP A 1 475 ? 37.812 -15.422 6.086 1 92.5 475 ASP A N 1
ATOM 3886 C CA . ASP A 1 475 ? 38 -15.914 4.73 1 92.5 475 ASP A CA 1
ATOM 3887 C C . ASP A 1 475 ? 37.594 -17.375 4.609 1 92.5 475 ASP A C 1
ATOM 3889 O O . ASP A 1 475 ? 37.031 -17.781 3.596 1 92.5 475 ASP A O 1
ATOM 3893 N N . GLU A 1 476 ? 37.875 -18.125 5.605 1 91.5 476 GLU A N 1
ATOM 3894 C CA . GLU A 1 476 ? 37.562 -19.531 5.559 1 91.5 476 GLU A CA 1
ATOM 3895 C C . GLU A 1 476 ? 36.031 -19.75 5.543 1 91.5 476 GLU A C 1
ATOM 3897 O O . GLU A 1 476 ? 35.531 -20.562 4.766 1 91.5 476 GLU A O 1
ATOM 3902 N N . ALA A 1 477 ? 35.469 -19.078 6.426 1 91.31 477 ALA A N 1
ATOM 3903 C CA . ALA A 1 477 ? 34 -19.172 6.48 1 91.31 477 ALA A CA 1
ATOM 3904 C C . ALA A 1 477 ? 33.375 -18.719 5.172 1 91.31 477 ALA A C 1
ATOM 3906 O O . ALA A 1 477 ? 32.406 -19.312 4.688 1 91.31 477 ALA A O 1
ATOM 3907 N N . LEU A 1 478 ? 33.875 -17.703 4.594 1 93.5 478 LEU A N 1
ATOM 3908 C CA . LEU A 1 478 ? 33.406 -17.156 3.332 1 93.5 478 LEU A CA 1
ATOM 3909 C C . LEU 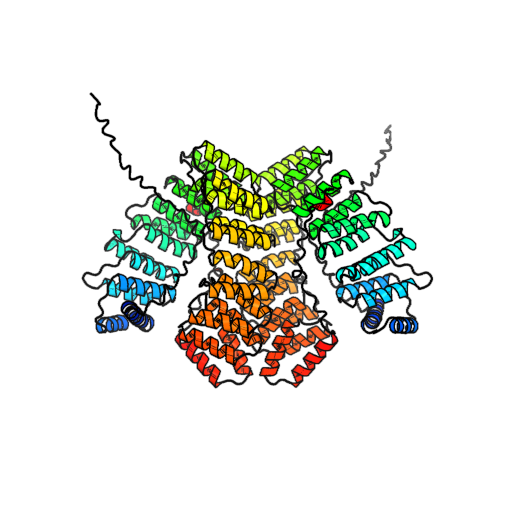A 1 478 ? 33.562 -18.172 2.209 1 93.5 478 LEU A C 1
ATOM 3911 O O . LEU A 1 478 ? 32.656 -18.312 1.366 1 93.5 478 LEU A O 1
ATOM 3915 N N . LYS A 1 479 ? 34.625 -18.812 2.227 1 92.75 479 LYS A N 1
ATOM 3916 C CA . LYS A 1 479 ? 34.875 -19.859 1.229 1 92.75 479 LYS A CA 1
ATOM 3917 C C . LYS A 1 479 ? 33.844 -20.969 1.35 1 92.75 479 LYS A C 1
ATOM 3919 O O . LYS A 1 479 ? 33.312 -21.438 0.343 1 92.75 479 LYS A O 1
ATOM 3924 N N . ARG A 1 480 ? 33.625 -21.359 2.488 1 91.31 480 ARG A N 1
ATOM 3925 C CA . ARG A 1 480 ? 32.625 -22.406 2.742 1 91.31 480 ARG A CA 1
ATOM 3926 C C . ARG A 1 480 ? 31.25 -22 2.24 1 91.31 480 ARG A C 1
ATOM 3928 O O . ARG A 1 480 ? 30.562 -22.797 1.602 1 91.31 480 ARG A O 1
ATOM 3935 N N . LEU A 1 481 ? 30.844 -20.812 2.516 1 92.81 481 LEU A N 1
ATOM 3936 C CA . LEU A 1 481 ? 29.547 -20.312 2.096 1 92.81 481 LEU A CA 1
ATOM 3937 C C . LEU A 1 481 ? 29.469 -20.203 0.577 1 92.81 481 LEU A C 1
ATOM 3939 O O . LEU A 1 481 ? 28.438 -20.531 -0.02 1 92.81 481 LEU A O 1
ATOM 3943 N N . SER A 1 482 ? 30.531 -19.812 -0.047 1 91.44 482 SER A N 1
ATOM 3944 C CA . SER A 1 482 ? 30.594 -19.672 -1.498 1 91.44 482 SER A CA 1
ATOM 3945 C C . SER A 1 482 ? 30.469 -21.016 -2.189 1 91.44 482 SER A C 1
ATOM 3947 O O . SER A 1 482 ? 29.781 -21.141 -3.211 1 91.44 482 SER A O 1
ATOM 3949 N N . GLU A 1 483 ? 31.078 -21.953 -1.583 1 89 483 GLU A N 1
ATOM 3950 C CA . GLU A 1 483 ? 30.969 -23.297 -2.115 1 89 483 GLU A CA 1
ATOM 3951 C C . GLU A 1 483 ? 29.562 -23.844 -1.986 1 89 483 GLU A C 1
ATOM 3953 O O . GLU A 1 483 ? 29.062 -24.531 -2.887 1 89 483 GLU A O 1
ATOM 3958 N N . SER A 1 484 ? 29.031 -23.531 -0.924 1 87.62 484 SER A N 1
ATOM 3959 C CA . SER A 1 484 ? 27.656 -23.969 -0.7 1 87.62 484 SER A CA 1
ATOM 3960 C C . SER A 1 484 ? 26.703 -23.312 -1.689 1 87.62 484 SER A C 1
ATOM 3962 O O . SER A 1 484 ? 25.734 -23.938 -2.141 1 87.62 484 SER A O 1
ATOM 3964 N N . MET A 1 485 ? 26.891 -22.062 -2.049 1 86.56 485 MET A N 1
ATOM 3965 C CA . MET A 1 485 ? 26.078 -21.328 -3.012 1 86.56 485 MET A CA 1
ATOM 3966 C C . MET A 1 485 ? 26.25 -21.891 -4.418 1 86.56 485 MET A C 1
ATOM 3968 O O . MET A 1 485 ? 25.312 -21.922 -5.203 1 86.56 485 MET A O 1
ATOM 3972 N N . ALA A 1 486 ? 27.422 -22.344 -4.668 1 80.94 486 ALA A N 1
ATOM 3973 C CA . ALA A 1 486 ? 27.766 -22.859 -5.992 1 80.94 486 ALA A CA 1
ATOM 3974 C C . ALA A 1 486 ? 27.016 -24.141 -6.309 1 80.94 486 ALA A C 1
ATOM 3976 O O . ALA A 1 486 ? 26.797 -24.469 -7.48 1 80.94 486 ALA A O 1
ATOM 3977 N N . VAL A 1 487 ? 26.672 -24.828 -5.277 1 73.19 487 VAL A N 1
ATOM 3978 C CA . VAL A 1 487 ? 25.953 -26.078 -5.449 1 73.19 487 VAL A CA 1
ATOM 3979 C C . VAL A 1 487 ? 24.625 -25.812 -6.164 1 73.19 487 VAL A C 1
ATOM 3981 O O . VAL A 1 487 ? 24.109 -26.688 -6.883 1 73.19 487 VAL A O 1
ATOM 3984 N N . PHE A 1 488 ? 23.953 -24.672 -5.984 1 74.44 488 PHE A N 1
ATOM 3985 C CA . PHE A 1 488 ? 22.656 -24.375 -6.555 1 74.44 488 PHE A CA 1
ATOM 3986 C C . PHE A 1 488 ? 22.797 -23.875 -7.992 1 74.44 488 PHE A C 1
ATOM 3988 O O . PHE A 1 488 ? 21.812 -23.828 -8.727 1 74.44 488 PHE A O 1
ATOM 3995 N N . GLY A 1 489 ? 23.844 -23.938 -8.648 1 61.72 489 GLY A N 1
ATOM 3996 C CA . GLY A 1 489 ? 24.078 -23.547 -10.031 1 61.72 489 GLY A CA 1
ATOM 3997 C C . GLY A 1 489 ? 23.859 -22.062 -10.266 1 61.72 489 GLY A C 1
ATOM 3998 O O . GLY A 1 489 ? 23.469 -21.328 -9.359 1 61.72 489 GLY A O 1
ATOM 3999 N N . PRO A 1 490 ? 24.344 -21.594 -11.461 1 53.56 490 PRO A N 1
ATOM 4000 C CA . PRO A 1 490 ? 24.281 -20.156 -11.781 1 53.56 490 PRO A CA 1
ATOM 4001 C C . PRO A 1 490 ? 22.844 -19.641 -11.891 1 53.56 490 PRO A C 1
ATOM 4003 O O . PRO A 1 490 ? 21.938 -20.391 -12.242 1 53.56 490 PRO A O 1
ATOM 4006 N N . GLN A 1 491 ? 22.516 -18.656 -11.227 1 50.62 491 GLN A N 1
ATOM 4007 C CA . GLN A 1 491 ? 21.203 -18.016 -11.211 1 50.62 491 GLN A CA 1
ATOM 4008 C C . GLN A 1 491 ? 20.766 -17.625 -12.625 1 50.62 491 GLN A C 1
ATOM 4010 O O . GLN A 1 491 ? 21.531 -17.016 -13.375 1 50.62 491 GLN A O 1
ATOM 4015 N N . ILE A 1 492 ? 19.953 -18.391 -13.281 1 41.66 492 ILE A N 1
ATOM 4016 C CA . ILE A 1 492 ? 19.328 -17.781 -14.453 1 41.66 492 ILE A CA 1
ATOM 4017 C C . ILE A 1 492 ? 18.766 -16.422 -14.078 1 41.66 492 ILE A C 1
ATOM 4019 O O . ILE A 1 492 ? 17.969 -16.297 -13.141 1 41.66 492 ILE A O 1
ATOM 4023 N N . GLN A 1 493 ? 19.469 -15.461 -14.352 1 42.19 493 GLN A N 1
ATOM 4024 C CA . GLN A 1 493 ? 19 -14.102 -14.133 1 42.19 493 GLN A CA 1
ATOM 4025 C C . GLN A 1 493 ? 17.578 -13.93 -14.656 1 42.19 493 GLN A C 1
ATOM 4027 O O . GLN A 1 493 ? 17.328 -14.031 -15.859 1 42.19 493 GLN A O 1
ATOM 4032 N N . PHE A 1 494 ? 16.703 -14.516 -14.109 1 35.94 494 PHE A N 1
ATOM 4033 C CA . PHE A 1 494 ? 15.367 -14.195 -14.594 1 35.94 494 PHE A CA 1
ATOM 4034 C C . PHE A 1 494 ? 15.117 -12.695 -14.516 1 35.94 494 PHE A C 1
ATOM 4036 O O . PHE A 1 494 ? 15.422 -12.055 -13.508 1 35.94 494 PHE A O 1
ATOM 4043 N N . ARG A 1 495 ? 15.219 -12.078 -15.656 1 36.31 495 ARG A N 1
ATOM 4044 C CA . ARG A 1 495 ? 14.711 -10.711 -15.766 1 36.31 495 ARG A CA 1
ATOM 4045 C C . ARG A 1 495 ? 13.328 -10.594 -15.125 1 36.31 495 ARG A C 1
ATOM 4047 O O . ARG A 1 495 ? 12.453 -11.43 -15.359 1 36.31 495 ARG A O 1
ATOM 4054 N N . ARG A 1 496 ? 13.273 -10.078 -14.211 1 37.22 496 ARG A N 1
ATOM 4055 C CA . ARG A 1 496 ? 11.961 -9.781 -13.641 1 37.22 496 ARG A CA 1
ATOM 4056 C C . ARG A 1 496 ? 11 -9.258 -14.703 1 37.22 496 ARG A C 1
ATOM 4058 O O . ARG A 1 496 ? 11.375 -8.391 -15.508 1 37.22 496 ARG A O 1
ATOM 4065 N N . PRO A 1 497 ? 9.898 -9.953 -15.016 1 33.31 497 PRO A N 1
ATOM 4066 C CA . PRO A 1 497 ? 8.969 -9.664 -16.109 1 33.31 497 PRO A CA 1
ATOM 4067 C C . PRO A 1 497 ? 8.734 -8.172 -16.312 1 33.31 497 PRO A C 1
ATOM 4069 O O . PRO A 1 497 ? 8.305 -7.742 -17.391 1 33.31 497 PRO A O 1
ATOM 4072 N N . ASN A 1 498 ? 8.719 -7.391 -15.289 1 32.66 498 ASN A N 1
ATOM 4073 C CA . ASN A 1 498 ? 8.039 -6.141 -15.617 1 32.66 498 ASN A CA 1
ATOM 4074 C C . ASN A 1 498 ? 8.914 -5.238 -16.484 1 32.66 498 ASN A C 1
ATOM 4076 O O . ASN A 1 498 ? 8.617 -4.055 -16.641 1 32.66 498 ASN A O 1
ATOM 4080 N N . GLU A 1 499 ? 10.031 -5.766 -16.906 1 30.98 499 GLU A N 1
ATOM 4081 C CA . GLU A 1 499 ? 10.859 -4.816 -17.641 1 30.98 499 GLU A CA 1
ATOM 4082 C C . GLU A 1 499 ? 10.336 -4.602 -19.062 1 30.98 499 GLU A C 1
ATOM 4084 O O . GLU A 1 499 ? 10.57 -3.555 -19.656 1 30.98 499 GLU A O 1
ATOM 4089 N N . ASP A 1 500 ? 9.984 -5.715 -19.766 1 29.98 500 ASP A N 1
ATOM 4090 C CA . ASP A 1 500 ? 9.875 -5.492 -21.203 1 29.98 500 ASP A CA 1
ATOM 4091 C C . ASP A 1 500 ? 8.594 -4.746 -21.547 1 29.98 500 ASP A C 1
ATOM 4093 O O . ASP A 1 500 ? 7.645 -5.336 -22.078 1 29.98 500 ASP A O 1
ATOM 4097 N N . PHE A 1 501 ? 8.078 -3.912 -20.844 1 29.52 501 PHE A N 1
ATOM 4098 C CA . PHE A 1 501 ? 6.828 -3.307 -21.297 1 29.52 501 PHE A CA 1
ATOM 4099 C C . PHE A 1 501 ? 7.059 -2.486 -22.562 1 29.52 501 PHE A C 1
ATOM 4101 O O . PHE A 1 501 ? 6.621 -1.339 -22.656 1 29.52 501 PHE A O 1
ATOM 4108 N N . ASP A 1 502 ? 8.086 -2.73 -23.359 1 25.7 502 ASP A N 1
ATOM 4109 C CA . ASP A 1 502 ? 8.133 -1.798 -24.484 1 25.7 502 ASP A CA 1
ATOM 4110 C C . ASP A 1 502 ? 6.988 -2.043 -25.469 1 25.7 502 ASP A C 1
ATOM 4112 O O . ASP A 1 502 ? 6.738 -1.229 -26.359 1 25.7 502 ASP A O 1
ATOM 4116 N N . ASP A 1 503 ? 6.52 -3.301 -25.766 1 24.27 503 ASP A N 1
ATOM 4117 C CA . ASP A 1 503 ? 5.922 -3.352 -27.109 1 24.27 503 ASP A CA 1
ATOM 4118 C C . ASP A 1 503 ? 4.508 -2.773 -27.094 1 24.27 503 ASP A C 1
ATOM 4120 O O . ASP A 1 503 ? 3.549 -3.473 -26.766 1 24.27 503 ASP A O 1
ATOM 4124 N N . ALA A 1 504 ? 4.156 -1.627 -26.781 1 25.78 504 ALA A N 1
ATOM 4125 C CA . ALA A 1 504 ? 2.902 -0.939 -27.078 1 25.78 504 ALA A CA 1
ATOM 4126 C C . ALA A 1 504 ? 2.52 -1.09 -28.547 1 25.78 504 ALA A C 1
ATOM 4128 O O . ALA A 1 504 ? 2.867 -0.245 -29.375 1 25.78 504 ALA A O 1
ATOM 4129 N N . THR A 1 505 ? 2.584 -2.26 -29.203 1 23.19 505 THR A N 1
ATOM 4130 C CA . THR A 1 505 ? 2.033 -2.291 -30.547 1 23.19 505 THR A CA 1
ATOM 4131 C C . THR A 1 505 ? 0.525 -2.059 -30.516 1 23.19 505 THR A C 1
ATOM 4133 O O . THR A 1 505 ? -0.151 -2.445 -29.562 1 23.19 505 THR A O 1
ATOM 4136 N N . SER A 1 506 ? -0.077 -1.252 -31.422 1 22.78 506 SER A N 1
ATOM 4137 C CA . SER A 1 506 ? -1.371 -0.71 -31.828 1 22.78 506 SER A CA 1
ATOM 4138 C C . SER A 1 506 ? -2.387 -1.823 -32.062 1 22.78 506 SER A C 1
ATOM 4140 O O . SER A 1 506 ? -2.141 -2.738 -32.844 1 22.78 506 SER A O 1
ATOM 4142 N N . LEU A 1 507 ? -3.047 -2.262 -31.156 1 23.73 507 LEU A N 1
ATOM 4143 C CA . LEU A 1 507 ? -4.191 -3.146 -31.328 1 23.73 507 LEU A CA 1
ATOM 4144 C C . LEU A 1 507 ? -5.18 -2.561 -32.344 1 23.73 507 LEU A C 1
ATOM 4146 O O . LEU A 1 507 ? -6.324 -3.01 -32.406 1 23.73 507 LEU A O 1
ATOM 4150 N N . GLN A 1 508 ? -4.93 -1.644 -33.219 1 22.34 508 GLN A N 1
ATOM 4151 C CA . GLN A 1 508 ? -5.93 -1.262 -34.219 1 22.34 508 GLN A CA 1
ATOM 4152 C C . GLN A 1 508 ? -6.422 -2.477 -35 1 22.34 508 GLN A C 1
ATOM 4154 O O . GLN A 1 508 ? -7.594 -2.545 -35.375 1 22.34 508 GLN A O 1
ATOM 4159 N N . HIS A 1 509 ? -5.551 -3.504 -35.344 1 22.27 509 HIS A N 1
ATOM 4160 C CA . HIS A 1 509 ? -5.957 -4.289 -36.531 1 22.27 509 HIS A CA 1
ATOM 4161 C C . HIS A 1 509 ? -6.945 -5.379 -36.125 1 22.27 509 HIS A C 1
ATOM 4163 O O . HIS A 1 509 ? -7.383 -6.16 -36.969 1 22.27 509 HIS A O 1
ATOM 4169 N N . VAL A 1 510 ? -7.078 -5.805 -35.031 1 20.09 510 VAL A N 1
ATOM 4170 C CA . VAL A 1 510 ? -7.926 -6.992 -34.969 1 20.09 510 VAL A CA 1
ATOM 4171 C C . VAL A 1 510 ? -9.383 -6.598 -35.188 1 20.09 510 VAL A C 1
ATOM 4173 O O . VAL A 1 510 ? -10.281 -7.438 -35.094 1 20.09 510 VAL A O 1
ATOM 4176 N N . ALA A 1 511 ? -9.773 -5.352 -35.281 1 19.36 511 ALA A N 1
ATOM 4177 C CA . ALA A 1 511 ? -11.172 -5.18 -35.656 1 19.36 511 ALA A CA 1
ATOM 4178 C C . ALA A 1 511 ? -11.398 -5.543 -37.125 1 19.36 511 ALA A C 1
ATOM 4180 O O . ALA A 1 511 ? -12.531 -5.547 -37.594 1 19.36 511 ALA A O 1
ATOM 4181 N N . ARG A 1 512 ? -10.5 -5.578 -38.031 1 18.62 512 ARG A N 1
ATOM 4182 C CA . ARG A 1 512 ? -11.039 -5.977 -39.344 1 18.62 512 ARG A CA 1
ATOM 4183 C C . ARG A 1 512 ? -11.164 -7.492 -39.438 1 18.62 512 ARG A C 1
ATOM 4185 O O . ARG A 1 512 ? -10.273 -8.227 -39 1 18.62 512 ARG A O 1
ATOM 4192 N N . MET B 1 1 ? -29.938 67.438 -29.469 1 19.88 1 MET B N 1
ATOM 4193 C CA . MET B 1 1 ? -29.406 68 -28.234 1 19.88 1 MET B CA 1
ATOM 4194 C C . MET B 1 1 ? -29.203 66.938 -27.188 1 19.88 1 MET B C 1
ATOM 4196 O O . MET B 1 1 ? -30.172 66.312 -26.719 1 19.88 1 MET B O 1
ATOM 4200 N N . ALA B 1 2 ? -28.109 66.25 -27.344 1 20.95 2 ALA B N 1
ATOM 4201 C CA . ALA B 1 2 ? -27.438 64.938 -27.375 1 20.95 2 ALA B CA 1
ATOM 4202 C C . ALA B 1 2 ? -27.016 64.5 -25.984 1 20.95 2 ALA B C 1
ATOM 4204 O O . ALA B 1 2 ? -26.047 65 -25.422 1 20.95 2 ALA B O 1
ATOM 4205 N N . LEU B 1 3 ? -28.156 64.375 -25.078 1 20.92 3 LEU B N 1
ATOM 4206 C CA . LEU B 1 3 ? -28.125 64.25 -23.625 1 20.92 3 LEU B CA 1
ATOM 4207 C C . LEU B 1 3 ? -27.125 63.219 -23.156 1 20.92 3 LEU B C 1
ATOM 4209 O O . LEU B 1 3 ? -27.141 62.094 -23.641 1 20.92 3 LEU B O 1
ATOM 4213 N N . LYS B 1 4 ? -25.938 63.625 -22.703 1 25.08 4 LYS B N 1
ATOM 4214 C CA . LYS B 1 4 ? -24.625 63.25 -22.156 1 25.08 4 LYS B CA 1
ATOM 4215 C C . LYS B 1 4 ? -24.766 62.219 -21.062 1 25.08 4 LYS B C 1
ATOM 4217 O O . LYS B 1 4 ? -25.344 62.469 -20.016 1 25.08 4 LYS B O 1
ATOM 4222 N N . ILE B 1 5 ? -25.109 60.844 -21.516 1 21.48 5 ILE B N 1
ATOM 4223 C CA . ILE B 1 5 ? -25.422 59.531 -20.953 1 21.48 5 ILE B CA 1
ATOM 4224 C C . ILE B 1 5 ? -24.344 59.125 -19.953 1 21.48 5 ILE B C 1
ATOM 4226 O O . ILE B 1 5 ? -23.188 58.938 -20.328 1 21.48 5 ILE B O 1
ATOM 4230 N N . LEU B 1 6 ? -24.188 60 -18.906 1 21.59 6 LEU B N 1
ATOM 4231 C CA . LEU B 1 6 ? -23.234 60 -17.797 1 21.59 6 LEU B CA 1
ATOM 4232 C C . LEU B 1 6 ? -23.125 58.625 -17.172 1 21.59 6 LEU B C 1
ATOM 4234 O O . LEU B 1 6 ? -24.094 58.125 -16.594 1 21.59 6 LEU B O 1
ATOM 4238 N N . GLN B 1 7 ? -22.281 57.656 -17.766 1 20.88 7 GLN B N 1
ATOM 4239 C CA . GLN B 1 7 ? -21.922 56.25 -17.797 1 20.88 7 GLN B CA 1
ATOM 4240 C C . GLN B 1 7 ? -21.312 55.812 -16.469 1 20.88 7 GLN B C 1
ATOM 4242 O O . GLN B 1 7 ? -20.172 56.156 -16.172 1 20.88 7 GLN B O 1
ATOM 4247 N N . PHE B 1 8 ? -22.031 56.031 -15.328 1 20.59 8 PHE B N 1
ATOM 4248 C CA . PHE B 1 8 ? -21.625 55.844 -13.945 1 20.59 8 PHE B CA 1
ATOM 4249 C C . PHE B 1 8 ? -21.109 54.406 -13.734 1 20.59 8 PHE B C 1
ATOM 4251 O O . PHE B 1 8 ? -21.859 53.469 -13.914 1 20.59 8 PHE B O 1
ATOM 4258 N N . GLN B 1 9 ? -19.812 54.094 -14.016 1 21.58 9 GLN B N 1
ATOM 4259 C CA . GLN B 1 9 ? -18.984 52.906 -14.094 1 21.58 9 GLN B CA 1
ATOM 4260 C C . GLN B 1 9 ? -18.828 52.25 -12.727 1 21.58 9 GLN B C 1
ATOM 4262 O O . GLN B 1 9 ? -18.047 52.719 -11.898 1 21.58 9 GLN B O 1
ATOM 4267 N N . PRO B 1 10 ? -20 51.938 -12.008 1 20.8 10 PRO B N 1
ATOM 4268 C CA . PRO B 1 10 ? -19.859 51.594 -10.594 1 20.8 10 PRO B CA 1
ATOM 4269 C C . PRO B 1 10 ? -18.859 50.438 -10.375 1 20.8 10 PRO B C 1
ATOM 4271 O O . PRO B 1 10 ? -18.812 49.5 -11.164 1 20.8 10 PRO B O 1
ATOM 4274 N N . GLN B 1 11 ? -17.656 50.719 -9.859 1 21.38 11 GLN B N 1
ATOM 4275 C CA . GLN B 1 11 ? -16.438 49.969 -9.516 1 21.38 11 GLN B CA 1
ATOM 4276 C C . GLN B 1 11 ? -16.766 48.812 -8.562 1 21.38 11 GLN B C 1
ATOM 4278 O O . GLN B 1 11 ? -16.891 49.031 -7.355 1 21.38 11 GLN B O 1
ATOM 4283 N N . LEU B 1 12 ? -17.859 48.031 -8.836 1 18.62 12 LEU B N 1
ATOM 4284 C CA . LEU B 1 12 ? -18.281 47.062 -7.84 1 18.62 12 LEU B CA 1
ATOM 4285 C C . LEU B 1 12 ? -17.125 46.125 -7.461 1 18.62 12 LEU B C 1
ATOM 4287 O O . LEU B 1 12 ? -16.594 45.438 -8.312 1 18.62 12 LEU B O 1
ATOM 4291 N N . LYS B 1 13 ? -16.25 46.5 -6.496 1 23.73 13 LYS B N 1
ATOM 4292 C CA . LYS B 1 13 ? -15.125 45.875 -5.789 1 23.73 13 LYS B CA 1
ATOM 4293 C C . LYS B 1 13 ? -15.516 44.5 -5.258 1 23.73 13 LYS B C 1
ATOM 4295 O O . LYS B 1 13 ? -16.188 44.406 -4.23 1 23.73 13 LYS B O 1
ATOM 4300 N N . ARG B 1 14 ? -16.031 43.625 -6.105 1 20.09 14 ARG B N 1
ATOM 4301 C CA . ARG B 1 14 ? -16.547 42.312 -5.719 1 20.09 14 ARG B CA 1
ATOM 4302 C C . ARG B 1 14 ? -15.5 41.531 -4.926 1 20.09 14 ARG B C 1
ATOM 4304 O O . ARG B 1 14 ? -14.383 41.312 -5.398 1 20.09 14 ARG B O 1
ATOM 4311 N N . TYR B 1 15 ? -15.523 41.719 -3.57 1 19.27 15 TYR B N 1
ATOM 4312 C CA . TYR B 1 15 ? -14.75 41 -2.562 1 19.27 15 TYR B CA 1
ATOM 4313 C C . TYR B 1 15 ? -14.836 39.5 -2.779 1 19.27 15 TYR B C 1
ATOM 4315 O O . TYR B 1 15 ? -15.898 38.906 -2.594 1 19.27 15 TYR B O 1
ATOM 4323 N N . ALA B 1 16 ? -14.453 38.969 -3.975 1 19.62 16 ALA B N 1
ATOM 4324 C CA . ALA B 1 16 ? -14.414 37.562 -4.34 1 19.62 16 ALA B CA 1
ATOM 4325 C C . ALA B 1 16 ? -13.75 36.719 -3.25 1 19.62 16 ALA B C 1
ATOM 4327 O O . ALA B 1 16 ? -12.57 36.938 -2.934 1 19.62 16 ALA B O 1
ATOM 4328 N N . PHE B 1 17 ? -14.539 36.438 -2.186 1 19.91 17 PHE B N 1
ATOM 4329 C CA . PHE B 1 17 ? -14.141 35.562 -1.092 1 19.91 17 PHE B CA 1
ATOM 4330 C C . PHE B 1 17 ? -13.539 34.281 -1.628 1 19.91 17 PHE B C 1
ATOM 4332 O O . PHE B 1 17 ? -14.234 33.469 -2.271 1 19.91 17 PHE B O 1
ATOM 4339 N N . ASN B 1 18 ? -12.352 34.281 -2.248 1 21.27 18 ASN B N 1
ATOM 4340 C CA . ASN B 1 18 ? -11.469 33.219 -2.705 1 21.27 18 ASN B CA 1
ATOM 4341 C C . ASN B 1 18 ? -11.383 32.062 -1.687 1 21.27 18 ASN B C 1
ATOM 4343 O O . ASN B 1 18 ? -10.617 32.156 -0.723 1 21.27 18 ASN B O 1
ATOM 4347 N N . SER B 1 19 ? -12.562 31.562 -1.182 1 22.83 19 SER B N 1
ATOM 4348 C CA . SER B 1 19 ? -12.555 30.438 -0.236 1 22.83 19 SER B CA 1
ATOM 4349 C C . SER B 1 19 ? -11.805 29.25 -0.801 1 22.83 19 SER B C 1
ATOM 4351 O O . SER B 1 19 ? -12.32 28.531 -1.674 1 22.83 19 SER B O 1
ATOM 4353 N N . SER B 1 20 ? -10.594 29.312 -1.315 1 25.45 20 SER B N 1
ATOM 4354 C CA . SER B 1 20 ? -9.68 28.25 -1.704 1 25.45 20 SER B CA 1
ATOM 4355 C C . SER B 1 20 ? -9.68 27.125 -0.676 1 25.45 20 SER B C 1
ATOM 4357 O O . SER B 1 20 ? -9.148 27.281 0.424 1 25.45 20 SER B O 1
ATOM 4359 N N . ILE B 1 21 ? -10.82 26.516 -0.463 1 23.5 21 ILE B N 1
ATOM 4360 C CA . ILE B 1 21 ? -10.852 25.312 0.371 1 23.5 21 ILE B CA 1
ATOM 4361 C C . ILE B 1 21 ? -9.766 24.344 -0.08 1 23.5 21 ILE B C 1
ATOM 4363 O O . ILE B 1 21 ? -9.859 23.75 -1.161 1 23.5 21 ILE B O 1
ATOM 4367 N N . SER B 1 22 ? -8.508 24.703 -0.084 1 24.75 22 SER B N 1
ATOM 4368 C CA . SER B 1 22 ? -7.277 23.922 -0.185 1 24.75 22 SER B CA 1
ATOM 4369 C C . SER B 1 22 ? -7.359 22.656 0.647 1 24.75 22 SER B C 1
ATOM 4371 O O . SER B 1 22 ? -7.605 22.703 1.854 1 24.75 22 SER B O 1
ATOM 4373 N N . SER B 1 23 ? -8.156 21.672 0.182 1 24.89 23 SER B N 1
ATOM 4374 C CA . SER B 1 23 ? -7.988 20.344 0.763 1 24.89 23 SER B CA 1
ATOM 4375 C C . SER B 1 23 ? -6.578 20.172 1.32 1 24.89 23 SER B C 1
ATOM 4377 O O . SER B 1 23 ? -5.609 20.094 0.562 1 24.89 23 SER B O 1
ATOM 4379 N N . SER B 1 24 ? -6.289 20.828 2.312 1 24.23 24 SER B N 1
ATOM 4380 C CA . SER B 1 24 ? -5.133 20.922 3.193 1 24.23 24 SER B CA 1
ATOM 4381 C C . SER B 1 24 ? -4.742 19.547 3.746 1 24.23 24 SER B C 1
ATOM 4383 O O . SER B 1 24 ? -5.359 19.062 4.695 1 24.23 24 SER B O 1
ATOM 4385 N N . PHE B 1 25 ? -4.805 18.453 2.932 1 25.53 25 PHE B N 1
ATOM 4386 C CA . PHE B 1 25 ? -3.887 17.469 3.469 1 25.53 25 PHE B CA 1
ATOM 4387 C C . PHE B 1 25 ? -2.717 18.125 4.18 1 25.53 25 PHE B C 1
ATOM 4389 O O . PHE B 1 25 ? -2.223 19.172 3.73 1 25.53 25 PHE B O 1
ATOM 4396 N N . LEU B 1 26 ? -2.781 18 5.453 1 25.16 26 LEU B N 1
ATOM 4397 C CA . LEU B 1 26 ? -1.692 18.5 6.281 1 25.16 26 LEU B CA 1
ATOM 4398 C C . LEU B 1 26 ? -0.36 18.406 5.547 1 25.16 26 LEU B C 1
ATOM 4400 O O . LEU B 1 26 ? 0.205 17.312 5.418 1 25.16 26 LEU B O 1
ATOM 4404 N N . LYS B 1 27 ? -0.312 19 4.438 1 26.67 27 LYS B N 1
ATOM 4405 C CA . LYS B 1 27 ? 1.023 19.406 4.016 1 26.67 27 LYS B CA 1
ATOM 4406 C C . LYS B 1 27 ? 1.879 19.812 5.211 1 26.67 27 LYS B C 1
ATOM 4408 O O . LYS B 1 27 ? 1.599 20.812 5.867 1 26.67 27 LYS B O 1
ATOM 4413 N N . PHE B 1 28 ? 2.199 18.859 5.973 1 26.61 28 PHE B N 1
ATOM 4414 C CA . PHE B 1 28 ? 3.398 19.328 6.656 1 26.61 28 PHE B CA 1
ATOM 4415 C C . PHE B 1 28 ? 4.176 20.312 5.785 1 26.61 28 PHE B C 1
ATOM 4417 O O . PHE B 1 28 ? 4.684 19.938 4.727 1 26.61 28 PHE B O 1
ATOM 4424 N N . HIS B 1 29 ? 3.564 21.391 5.543 1 26.94 29 HIS B N 1
ATOM 4425 C CA . HIS B 1 29 ? 4.477 22.422 5.047 1 26.94 29 HIS B CA 1
ATOM 4426 C C . HIS B 1 29 ? 5.891 22.203 5.578 1 26.94 29 HIS B C 1
ATOM 4428 O O . HIS B 1 29 ? 6.145 22.375 6.77 1 26.94 29 HIS B O 1
ATOM 4434 N N . PHE B 1 30 ? 6.383 21.156 5.16 1 26.97 30 PHE B N 1
ATOM 4435 C CA . PHE B 1 30 ? 7.828 21.312 5.277 1 26.97 30 PHE B CA 1
ATOM 4436 C C . PHE B 1 30 ? 8.266 22.703 4.836 1 26.97 30 PHE B C 1
ATOM 4438 O O . PHE B 1 30 ? 7.953 23.125 3.723 1 26.97 30 PHE B O 1
ATOM 4445 N N . PHE B 1 31 ? 8.109 23.641 5.742 1 27.34 31 PHE B N 1
ATOM 4446 C CA . PHE B 1 31 ? 8.805 24.906 5.547 1 27.34 31 PHE B CA 1
ATOM 4447 C C . PHE B 1 31 ? 9.992 24.734 4.598 1 27.34 31 PHE B C 1
ATOM 4449 O O . PHE B 1 31 ? 10.828 23.859 4.805 1 27.34 31 PHE B O 1
ATOM 4456 N N . SER B 1 32 ? 9.656 24.781 3.357 1 29.38 32 SER B N 1
ATOM 4457 C CA . SER B 1 32 ? 10.805 25.062 2.506 1 29.38 32 SER B CA 1
ATOM 4458 C C . SER B 1 32 ? 11.852 25.891 3.246 1 29.38 32 SER B C 1
ATOM 4460 O O . SER B 1 32 ? 11.523 26.891 3.865 1 29.38 32 SER B O 1
ATOM 4462 N N . SER B 1 33 ? 12.758 25.281 3.812 1 30.89 33 SER B N 1
ATOM 4463 C CA . SER B 1 33 ? 13.93 26.109 4.102 1 30.89 33 SER B CA 1
ATOM 4464 C C . SER B 1 33 ? 14.141 27.172 3.031 1 30.89 33 SER B C 1
ATOM 4466 O O . SER B 1 33 ? 14.312 26.859 1.854 1 30.89 33 SER B O 1
ATOM 4468 N N . GLU B 1 34 ? 13.352 28.297 3.002 1 31.25 34 GLU B N 1
ATOM 4469 C CA . GLU B 1 34 ? 13.797 29.469 2.254 1 31.25 34 GLU B CA 1
ATOM 4470 C C . GLU B 1 34 ? 15.289 29.406 1.951 1 31.25 34 GLU B C 1
ATOM 4472 O O . GLU B 1 34 ? 16.047 28.734 2.656 1 31.25 34 GLU B O 1
ATOM 4477 N N . SER B 1 35 ? 15.594 29.906 0.781 1 32.16 35 SER B N 1
ATOM 4478 C CA . SER B 1 35 ? 16.922 30.188 0.231 1 32.16 35 SER B CA 1
ATOM 4479 C C . SER B 1 35 ? 17.891 30.594 1.326 1 32.16 35 SER B C 1
ATOM 4481 O O . SER B 1 35 ? 17.5 31.203 2.318 1 32.16 35 SER B O 1
ATOM 4483 N N . SER B 1 36 ? 18.875 29.859 1.484 1 35.94 36 SER B N 1
ATOM 4484 C CA . SER B 1 36 ? 20.109 30.312 2.117 1 35.94 36 SER B CA 1
ATOM 4485 C C . SER B 1 36 ? 20.359 31.797 1.854 1 35.94 36 SER B C 1
ATOM 4487 O O . SER B 1 36 ? 20.984 32.156 0.861 1 35.94 36 SER B O 1
ATOM 4489 N N . SER B 1 37 ? 19.328 32.625 1.839 1 39.69 37 SER B N 1
ATOM 4490 C CA . SER B 1 37 ? 19.891 33.969 1.808 1 39.69 37 SER B CA 1
ATOM 4491 C C . SER B 1 37 ? 21.062 34.094 2.785 1 39.69 37 SER B C 1
ATOM 4493 O O . SER B 1 37 ? 21.156 33.344 3.752 1 39.69 37 SER B O 1
ATOM 4495 N N . PRO B 1 38 ? 21.969 34.812 2.471 1 46.09 38 PRO B N 1
ATOM 4496 C CA . PRO B 1 38 ? 23.094 35.094 3.357 1 46.09 38 PRO B CA 1
ATOM 4497 C C . PRO B 1 38 ? 22.672 35.25 4.82 1 46.09 38 PRO B C 1
ATOM 4499 O O . PRO B 1 38 ? 21.547 35.625 5.109 1 46.09 38 PRO B O 1
ATOM 4502 N N . TYR B 1 39 ? 23.141 34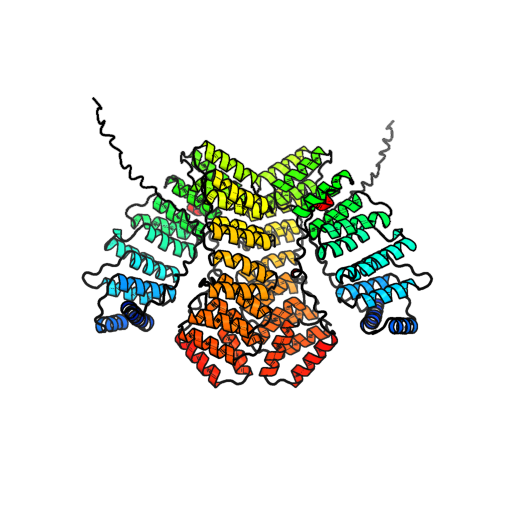.406 5.594 1 54.41 39 TYR B N 1
ATOM 4503 C CA . TYR B 1 39 ? 23.031 34.469 7.047 1 54.41 39 TYR B CA 1
ATOM 4504 C C . TYR B 1 39 ? 22.766 35.906 7.516 1 54.41 39 TYR B C 1
ATOM 4506 O O . TYR B 1 39 ? 23.672 36.75 7.508 1 54.41 39 TYR B O 1
ATOM 4514 N N . SER B 1 40 ? 21.531 36.344 7.297 1 68 40 SER B N 1
ATOM 4515 C CA . SER B 1 40 ? 21.141 37.656 7.789 1 68 40 SER B CA 1
ATOM 4516 C C . SER B 1 40 ? 21.469 37.812 9.266 1 68 40 SER B C 1
ATOM 4518 O O . SER B 1 40 ? 21.656 36.812 9.984 1 68 40 SER B O 1
ATOM 4520 N N . PRO B 1 41 ? 21.812 38.938 9.57 1 75.94 41 PRO B N 1
ATOM 4521 C CA . PRO B 1 41 ? 22.094 39.219 10.984 1 75.94 41 PRO B CA 1
ATOM 4522 C C . PRO B 1 41 ? 21 38.656 11.914 1 75.94 41 PRO B C 1
ATOM 4524 O O . PRO B 1 41 ? 21.312 38.188 13.016 1 75.94 41 PRO B O 1
ATOM 4527 N N . LEU B 1 42 ? 19.812 38.594 11.367 1 84.06 42 LEU B N 1
ATOM 4528 C CA . LEU B 1 42 ? 18.719 38.062 12.18 1 84.06 42 LEU B CA 1
ATOM 4529 C C . LEU B 1 42 ? 18.875 36.562 12.406 1 84.06 42 LEU B C 1
ATOM 4531 O O . LEU B 1 42 ? 18.609 36.062 13.5 1 84.06 42 LEU B O 1
ATOM 4535 N N . ASP B 1 43 ? 19.391 35.906 11.438 1 83.88 43 ASP B N 1
ATOM 4536 C CA . ASP B 1 43 ? 19.562 34.469 11.547 1 83.88 43 ASP B CA 1
ATOM 4537 C C . ASP B 1 43 ? 20.641 34.125 12.57 1 83.88 43 ASP B C 1
ATOM 4539 O O . ASP B 1 43 ? 20.531 33.125 13.273 1 83.88 43 ASP B O 1
ATOM 4543 N N . LYS B 1 44 ? 21.594 34.969 12.648 1 84.75 44 LYS B N 1
ATOM 4544 C CA . LYS B 1 44 ? 22.641 34.781 13.641 1 84.75 44 LYS B CA 1
ATOM 4545 C C . LYS B 1 44 ? 22.094 34.938 15.055 1 84.75 44 LYS B C 1
ATOM 4547 O O . LYS B 1 44 ? 22.438 34.156 15.953 1 84.75 44 LYS B O 1
ATOM 4552 N N . ASP B 1 45 ? 21.266 35.969 15.148 1 88.62 45 ASP B N 1
ATOM 4553 C CA . ASP B 1 45 ? 20.656 36.188 16.453 1 88.62 45 ASP B CA 1
ATOM 4554 C C . ASP B 1 45 ? 19.766 35.031 16.844 1 88.62 45 ASP B C 1
ATOM 4556 O O . ASP B 1 45 ? 19.734 34.625 18.016 1 88.62 45 ASP B O 1
ATOM 4560 N N . VAL B 1 46 ? 19.062 34.531 15.875 1 91.12 46 VAL B N 1
ATOM 4561 C CA . VAL B 1 46 ? 18.188 33.375 16.125 1 91.12 46 VAL B CA 1
ATOM 4562 C C . VAL B 1 46 ? 19 32.188 16.594 1 91.12 46 VAL B C 1
ATOM 4564 O O . VAL B 1 46 ? 18.641 31.531 17.578 1 91.12 46 VAL B O 1
ATOM 4567 N N . ASP B 1 47 ? 20.125 31.953 15.953 1 86.56 47 ASP B N 1
ATOM 4568 C CA . ASP B 1 47 ? 21 30.844 16.312 1 86.56 47 ASP B CA 1
ATOM 4569 C C . ASP B 1 47 ? 21.562 31 17.719 1 86.56 47 ASP B C 1
ATOM 4571 O O . ASP B 1 47 ? 21.625 30.031 18.484 1 86.56 47 ASP B O 1
ATOM 4575 N N . LYS B 1 48 ? 21.938 32.156 17.953 1 87.25 48 LYS B N 1
ATOM 4576 C CA . LYS B 1 48 ? 22.5 32.438 19.281 1 87.25 48 LYS B CA 1
ATOM 4577 C C . LYS B 1 48 ? 21.484 32.188 20.375 1 87.25 48 LYS B C 1
ATOM 4579 O O . LYS B 1 48 ? 21.766 31.484 21.359 1 87.25 48 LYS B O 1
ATOM 4584 N N . LEU B 1 49 ? 20.328 32.719 20.219 1 90.44 49 LEU B N 1
ATOM 4585 C CA . LEU B 1 49 ? 19.281 32.562 21.219 1 90.44 49 LEU B CA 1
ATOM 4586 C C . LEU B 1 49 ? 18.859 31.109 21.344 1 90.44 49 LEU B C 1
ATOM 4588 O O . LEU B 1 49 ? 18.625 30.625 22.453 1 90.44 49 LEU B O 1
ATOM 4592 N N . PHE B 1 50 ? 18.734 30.484 20.172 1 89.94 50 PHE B N 1
ATOM 4593 C CA . PHE B 1 50 ? 18.375 29.078 20.172 1 89.94 50 PHE B CA 1
ATOM 4594 C C . PHE B 1 50 ? 19.375 28.266 20.984 1 89.94 50 PHE B C 1
ATOM 4596 O O . PHE B 1 50 ? 18.984 27.391 21.766 1 89.94 50 PHE B O 1
ATOM 4603 N N . HIS B 1 51 ? 20.609 28.5 20.812 1 85.56 51 HIS B N 1
ATOM 4604 C CA . HIS B 1 51 ? 21.641 27.781 21.531 1 85.56 51 HIS B CA 1
ATOM 4605 C C . HIS B 1 51 ? 21.562 28.047 23.031 1 85.56 51 HIS B C 1
ATOM 4607 O O . HIS B 1 51 ? 21.812 27.156 23.844 1 85.56 51 HIS B O 1
ATOM 4613 N N . ILE B 1 52 ? 21.281 29.25 23.328 1 86.75 52 ILE B N 1
ATOM 4614 C CA . ILE B 1 52 ? 21.141 29.609 24.734 1 86.75 52 ILE B CA 1
ATOM 4615 C C . ILE B 1 52 ? 20 28.828 25.359 1 86.75 52 ILE B C 1
ATOM 4617 O O . ILE B 1 52 ? 20.141 28.266 26.438 1 86.75 52 ILE B O 1
ATOM 4621 N N . ILE B 1 53 ? 18.859 28.766 24.703 1 88.06 53 ILE B N 1
ATOM 4622 C CA . ILE B 1 53 ? 17.672 28.094 25.219 1 88.06 53 ILE B CA 1
ATOM 4623 C C . ILE B 1 53 ? 17.938 26.609 25.359 1 88.06 53 ILE B C 1
ATOM 4625 O O . ILE B 1 53 ? 17.562 25.984 26.359 1 88.06 53 ILE B O 1
ATOM 4629 N N . HIS B 1 54 ? 18.625 26.078 24.359 1 82.19 54 HIS B N 1
ATOM 4630 C CA . HIS B 1 54 ? 18.844 24.641 24.266 1 82.19 54 HIS B CA 1
ATOM 4631 C C . HIS B 1 54 ? 19.844 24.172 25.312 1 82.19 54 HIS B C 1
ATOM 4633 O O . HIS B 1 54 ? 19.75 23.047 25.812 1 82.19 54 HIS B O 1
ATOM 4639 N N . ASN B 1 55 ? 20.859 24.984 25.609 1 77.31 55 ASN B N 1
ATOM 4640 C CA . ASN B 1 55 ? 21.969 24.547 26.453 1 77.31 55 ASN B CA 1
ATOM 4641 C C . ASN B 1 55 ? 21.781 24.984 27.906 1 77.31 55 ASN B C 1
ATOM 4643 O O . ASN B 1 55 ? 22.531 24.562 28.781 1 77.31 55 ASN B O 1
ATOM 4647 N N . CYS B 1 56 ? 20.875 25.734 28.188 1 77.62 56 CYS B N 1
ATOM 4648 C CA . CYS B 1 56 ? 20.719 26.234 29.562 1 77.62 56 CYS B CA 1
ATOM 4649 C C . CYS B 1 56 ? 19.984 25.219 30.422 1 77.62 56 CYS B C 1
ATOM 4651 O O . CYS B 1 56 ? 18.875 24.797 30.094 1 77.62 56 CYS B O 1
ATOM 4653 N N . PRO B 1 57 ? 20.672 24.656 31.484 1 74 57 PRO B N 1
ATOM 4654 C CA . PRO B 1 57 ? 20.125 23.578 32.312 1 74 57 PRO B CA 1
ATOM 4655 C C . PRO B 1 57 ? 18.969 24.031 33.188 1 74 57 PRO B C 1
ATOM 4657 O O . PRO B 1 57 ? 18.172 23.203 33.656 1 74 57 PRO B O 1
ATOM 4660 N N . SER B 1 58 ? 18.969 25.422 33.594 1 78.81 58 SER B N 1
ATOM 4661 C CA . SER B 1 58 ? 17.938 25.906 34.5 1 78.81 58 SER B CA 1
ATOM 4662 C C . SER B 1 58 ? 17.375 27.25 34.031 1 78.81 58 SER B C 1
ATOM 4664 O O . SER B 1 58 ? 17.984 27.938 33.188 1 78.81 58 SER B O 1
ATOM 4666 N N . ILE B 1 59 ? 16.203 27.562 34.562 1 82.19 59 ILE B N 1
ATOM 4667 C CA . ILE B 1 59 ? 15.523 28.797 34.219 1 82.19 59 ILE B CA 1
ATOM 4668 C C . ILE B 1 59 ? 16.359 29.984 34.688 1 82.19 59 ILE B C 1
ATOM 4670 O O . ILE B 1 59 ? 16.406 31.016 34 1 82.19 59 ILE B O 1
ATOM 4674 N N . GLU B 1 60 ? 16.969 29.844 35.844 1 84.81 60 GLU B N 1
ATOM 4675 C CA . GLU B 1 60 ? 17.766 30.938 36.375 1 84.81 60 GLU B CA 1
ATOM 4676 C C . GLU B 1 60 ? 18.969 31.25 35.5 1 84.81 60 GLU B C 1
ATOM 4678 O O . GLU B 1 60 ? 19.281 32.406 35.25 1 84.81 60 GLU B O 1
ATOM 4683 N N . THR B 1 61 ? 19.5 30.203 35.062 1 85.81 61 THR B N 1
ATOM 4684 C CA . THR B 1 61 ? 20.656 30.375 34.188 1 85.81 61 THR B CA 1
ATOM 4685 C C . THR B 1 61 ? 20.234 30.984 32.844 1 85.81 61 THR B C 1
ATOM 4687 O O . THR B 1 61 ? 20.969 31.797 32.281 1 85.81 61 THR B O 1
ATOM 4690 N N . LEU B 1 62 ? 19.094 30.672 32.406 1 87.56 62 LEU B N 1
ATOM 4691 C CA . LEU B 1 62 ? 18.578 31.219 31.156 1 87.56 62 LEU B CA 1
ATOM 4692 C C . LEU B 1 62 ? 18.344 32.719 31.266 1 87.56 62 LEU B C 1
ATOM 4694 O O . LEU B 1 62 ? 18.781 33.469 30.406 1 87.56 62 LEU B O 1
ATOM 4698 N N . LYS B 1 63 ? 17.766 33.062 32.375 1 85.5 63 LYS B N 1
ATOM 4699 C CA . LYS B 1 63 ? 17.469 34.469 32.594 1 85.5 63 LYS B CA 1
ATOM 4700 C C . LYS B 1 63 ? 18.75 35.312 32.688 1 85.5 63 LYS B C 1
ATOM 4702 O O . LYS B 1 63 ? 18.859 36.375 32.094 1 85.5 63 LYS B O 1
ATOM 4707 N N . LYS B 1 64 ? 19.672 34.719 33.375 1 86.94 64 LYS B N 1
ATOM 4708 C CA . LYS B 1 64 ? 20.953 35.406 33.562 1 86.94 64 LYS B CA 1
ATOM 4709 C C . LYS B 1 64 ? 21.688 35.562 32.25 1 86.94 64 LYS B C 1
ATOM 4711 O O . LYS B 1 64 ? 22.219 36.625 31.938 1 86.94 64 LYS B O 1
ATOM 4716 N N . THR B 1 65 ? 21.656 34.562 31.531 1 87.19 65 THR B N 1
ATOM 4717 C CA . THR B 1 65 ? 22.359 34.562 30.266 1 87.19 65 THR B CA 1
ATOM 4718 C C . THR B 1 65 ? 21.688 35.531 29.281 1 87.19 65 THR B C 1
ATOM 4720 O O . THR B 1 65 ? 22.375 36.281 28.578 1 87.19 65 THR B O 1
ATOM 4723 N N . LEU B 1 66 ? 20.406 35.562 29.25 1 87.62 66 LEU B N 1
ATOM 4724 C CA . LEU B 1 66 ? 19.672 36.438 28.328 1 87.62 66 LEU B CA 1
ATOM 4725 C C . LEU B 1 66 ? 19.828 37.906 28.719 1 87.62 66 LEU B C 1
ATOM 4727 O O . LEU B 1 66 ? 19.922 38.75 27.844 1 87.62 66 LEU B O 1
ATOM 4731 N N . LYS B 1 67 ? 19.875 38.094 30 1 84.88 67 LYS B N 1
ATOM 4732 C CA . LYS B 1 67 ? 20.078 39.438 30.469 1 84.88 67 LYS B CA 1
ATOM 4733 C C . LYS B 1 67 ? 21.469 39.969 30.078 1 84.88 67 LYS B C 1
ATOM 4735 O O . LYS B 1 67 ? 21.625 41.125 29.75 1 84.88 67 LYS B O 1
ATOM 4740 N N . SER B 1 68 ? 22.344 39.031 30.094 1 84.06 68 SER B N 1
ATOM 4741 C CA . SER B 1 68 ? 23.734 39.406 29.812 1 84.06 68 SER B CA 1
ATOM 4742 C C . SER B 1 68 ? 23.938 39.656 28.312 1 84.06 68 SER B C 1
ATOM 4744 O O . SER B 1 68 ? 24.828 40.406 27.922 1 84.06 68 SER B O 1
ATOM 4746 N N . THR B 1 69 ? 23.188 39.125 27.469 1 81 69 THR B N 1
ATOM 4747 C CA . THR B 1 69 ? 23.359 39.25 26.016 1 81 69 THR B CA 1
ATOM 4748 C C . THR B 1 69 ? 22.844 40.594 25.547 1 81 69 THR B C 1
ATOM 4750 O O . THR B 1 69 ? 23.234 41.094 24.469 1 81 69 THR B O 1
ATOM 4753 N N . GLU B 1 70 ? 22.203 41.469 26.234 1 77 70 GLU B N 1
ATOM 4754 C CA . GLU B 1 70 ? 21.656 42.781 25.938 1 77 70 GLU B CA 1
ATOM 4755 C C . GLU B 1 70 ? 21.047 42.812 24.531 1 77 70 GLU B C 1
ATOM 4757 O O . GLU B 1 70 ? 21.219 43.812 23.812 1 77 70 GLU B O 1
ATOM 4762 N N . MET B 1 71 ? 20.438 41.781 24.094 1 82 71 MET B N 1
ATOM 4763 C CA . MET B 1 71 ? 19.844 41.719 22.766 1 82 71 MET B CA 1
ATOM 4764 C C . MET B 1 71 ? 18.422 42.281 22.781 1 82 71 MET B C 1
ATOM 4766 O O . MET B 1 71 ? 17.688 42.062 23.734 1 82 71 MET B O 1
ATOM 4770 N N . HIS B 1 72 ? 18.156 43.094 21.719 1 84.69 72 HIS B N 1
ATOM 4771 C CA . HIS B 1 72 ? 16.781 43.562 21.562 1 84.69 72 HIS B CA 1
ATOM 4772 C C . HIS B 1 72 ? 15.867 42.5 21.016 1 84.69 72 HIS B C 1
ATOM 4774 O O . HIS B 1 72 ? 16.109 41.938 19.938 1 84.69 72 HIS B O 1
ATOM 4780 N N . LEU B 1 73 ? 14.836 42.281 21.828 1 89.81 73 LEU B N 1
ATOM 4781 C CA . LEU B 1 73 ? 13.914 41.188 21.469 1 89.81 73 LEU B CA 1
ATOM 4782 C C . LEU B 1 73 ? 12.711 41.719 20.703 1 89.81 73 LEU B C 1
ATOM 4784 O O . LEU B 1 73 ? 11.844 42.375 21.297 1 89.81 73 LEU B O 1
ATOM 4788 N N . SER B 1 74 ? 12.703 41.594 19.453 1 92.12 74 SER B N 1
ATOM 4789 C CA . SER B 1 74 ? 11.562 41.938 18.625 1 92.12 74 SER B CA 1
ATOM 4790 C C . SER B 1 74 ? 10.633 40.75 18.422 1 92.12 74 SER B C 1
ATOM 4792 O O . SER B 1 74 ? 11.023 39.594 18.672 1 92.12 74 SER B O 1
ATOM 4794 N N . ASN B 1 75 ? 9.398 41.031 18.016 1 93.62 75 ASN B N 1
ATOM 4795 C CA . ASN B 1 75 ? 8.445 39.938 17.75 1 93.62 75 ASN B CA 1
ATOM 4796 C C . ASN B 1 75 ? 8.938 39.031 16.641 1 93.62 75 ASN B C 1
ATOM 4798 O O . ASN B 1 75 ? 8.758 37.812 16.734 1 93.62 75 ASN B O 1
ATOM 4802 N N . GLU B 1 76 ? 9.5 39.594 15.656 1 93.69 76 GLU B N 1
ATOM 4803 C CA . GLU B 1 76 ? 10.023 38.812 14.547 1 93.69 76 GLU B CA 1
ATOM 4804 C C . GLU B 1 76 ? 11.102 37.844 15.023 1 93.69 76 GLU B C 1
ATOM 4806 O O . GLU B 1 76 ? 11.125 36.656 14.625 1 93.69 76 GLU B O 1
ATOM 4811 N N . LEU B 1 77 ? 11.961 38.406 15.875 1 93.62 77 LEU B N 1
ATOM 4812 C CA . LEU B 1 77 ? 13.039 37.562 16.422 1 93.62 77 LEU B CA 1
ATOM 4813 C C . LEU B 1 77 ? 12.477 36.438 17.281 1 93.62 77 LEU B C 1
ATOM 4815 O O . LEU B 1 77 ? 12.883 35.281 17.125 1 93.62 77 LEU B O 1
ATOM 4819 N N . VAL B 1 78 ? 11.57 36.75 18.125 1 94.88 78 VAL B N 1
ATOM 4820 C CA . VAL B 1 78 ? 10.992 35.781 19.047 1 94.88 78 VAL B CA 1
ATOM 4821 C C . VAL B 1 78 ? 10.258 34.688 18.266 1 94.88 78 VAL B C 1
ATOM 4823 O O . VAL B 1 78 ? 10.383 33.5 18.562 1 94.88 78 VAL B O 1
ATOM 4826 N N . GLU B 1 79 ? 9.508 35.094 17.219 1 95.12 79 GLU B N 1
ATOM 4827 C CA . GLU B 1 79 ? 8.781 34.156 16.375 1 95.12 79 GLU B CA 1
ATOM 4828 C C . GLU B 1 79 ? 9.727 33.156 15.719 1 95.12 79 GLU B C 1
ATOM 4830 O O . GLU B 1 79 ? 9.461 31.953 15.703 1 95.12 79 GLU B O 1
ATOM 4835 N N . LYS B 1 80 ? 10.766 33.625 15.219 1 93.56 80 LYS B N 1
ATOM 4836 C CA . LYS B 1 80 ? 11.727 32.781 14.516 1 93.56 80 LYS B CA 1
ATOM 4837 C C . LYS B 1 80 ? 12.422 31.828 15.477 1 93.56 80 LYS B C 1
ATOM 4839 O O . LYS B 1 80 ? 12.703 30.672 15.117 1 93.56 80 LYS B O 1
ATOM 4844 N N . VAL B 1 81 ? 12.695 32.312 16.625 1 93.69 81 VAL B N 1
ATOM 4845 C CA . VAL B 1 81 ? 13.344 31.484 17.641 1 93.69 81 VAL B CA 1
ATOM 4846 C C . VAL B 1 81 ? 12.406 30.344 18.047 1 93.69 81 VAL B C 1
ATOM 4848 O O . VAL B 1 81 ? 12.82 29.188 18.109 1 93.69 81 VAL B O 1
ATOM 4851 N N . LEU B 1 82 ? 11.156 30.734 18.266 1 94.31 82 LEU B N 1
ATOM 4852 C CA . LEU B 1 82 ? 10.195 29.734 18.672 1 94.31 82 LEU B CA 1
ATOM 4853 C C . LEU B 1 82 ? 9.953 28.719 17.547 1 94.31 82 LEU B C 1
ATOM 4855 O O . LEU B 1 82 ? 9.781 27.531 17.812 1 94.31 82 LEU B O 1
ATOM 4859 N N . LYS B 1 83 ? 9.898 29.156 16.359 1 91.69 83 LYS B N 1
ATOM 4860 C CA . LYS B 1 83 ? 9.766 28.266 15.211 1 91.69 83 LYS B CA 1
ATOM 4861 C C . LYS B 1 83 ? 10.93 27.281 15.141 1 91.69 83 LYS B C 1
ATOM 4863 O O . LYS B 1 83 ? 10.734 26.094 14.859 1 91.69 83 LYS B O 1
ATOM 4868 N N . ARG B 1 84 ? 12.07 27.797 15.391 1 86 84 ARG B N 1
ATOM 4869 C CA . ARG B 1 84 ? 13.242 26.922 15.398 1 86 84 ARG B CA 1
ATOM 4870 C C . ARG B 1 84 ? 13.148 25.875 16.5 1 86 84 ARG B C 1
ATOM 4872 O O . ARG B 1 84 ? 13.508 24.719 16.297 1 86 84 ARG B O 1
ATOM 4879 N N . VAL B 1 85 ? 12.727 26.312 17.625 1 87.62 85 VAL B N 1
ATOM 4880 C CA . VAL B 1 85 ? 12.531 25.391 18.734 1 87.62 85 VAL B CA 1
ATOM 4881 C C . VAL B 1 85 ? 11.523 24.312 18.359 1 87.62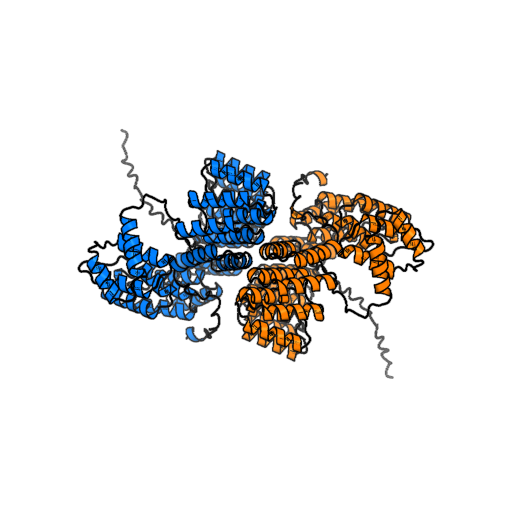 85 VAL B C 1
ATOM 4883 O O . VAL B 1 85 ? 11.734 23.125 18.641 1 87.62 85 VAL B O 1
ATOM 4886 N N . ARG B 1 86 ? 10.531 24.703 17.688 1 88.81 86 ARG B N 1
ATOM 4887 C CA . ARG B 1 86 ? 9.477 23.797 17.266 1 88.81 86 ARG B CA 1
ATOM 4888 C C . ARG B 1 86 ? 10.023 22.734 16.312 1 88.81 86 ARG B C 1
ATOM 4890 O O . ARG B 1 86 ? 9.781 21.531 16.516 1 88.81 86 ARG B O 1
ATOM 4897 N N . PHE B 1 87 ? 10.797 23.078 15.398 1 77.75 87 PHE B N 1
ATOM 4898 C CA . PHE B 1 87 ? 11.258 22.172 14.352 1 77.75 87 PHE B CA 1
ATOM 4899 C C . PHE B 1 87 ? 12.383 21.281 14.859 1 77.75 87 PHE B C 1
ATOM 4901 O O . PHE B 1 87 ? 12.586 20.172 14.359 1 77.75 87 PHE B O 1
ATOM 4908 N N . SER B 1 88 ? 13.086 21.812 15.906 1 71.94 88 SER B N 1
ATOM 4909 C CA . SER B 1 88 ? 14.195 21.031 16.453 1 71.94 88 SER B CA 1
ATOM 4910 C C . SER B 1 88 ? 13.719 20.078 17.547 1 71.94 88 SER B C 1
ATOM 4912 O O . SER B 1 88 ? 14.516 19.312 18.094 1 71.94 88 SER B O 1
ATOM 4914 N N . HIS B 1 89 ? 12.5 20.172 17.875 1 74.62 89 HIS B N 1
ATOM 4915 C CA . HIS B 1 89 ? 11.922 19.344 18.922 1 74.62 89 HIS B CA 1
ATOM 4916 C C . HIS B 1 89 ? 12.664 19.516 20.234 1 74.62 89 HIS B C 1
ATOM 4918 O O . HIS B 1 89 ? 12.961 18.547 20.922 1 74.62 89 HIS B O 1
ATOM 4924 N N . SER B 1 90 ? 12.977 20.703 20.5 1 76.81 90 SER B N 1
ATOM 4925 C CA . SER B 1 90 ? 13.703 21.047 21.719 1 76.81 90 SER B CA 1
ATOM 4926 C C . SER B 1 90 ? 12.797 20.953 22.938 1 76.81 90 SER B C 1
ATOM 4928 O O . SER B 1 90 ? 11.594 20.703 22.812 1 76.81 90 SER B O 1
ATOM 4930 N N . ASN B 1 91 ? 13.398 21.094 24.078 1 84.62 91 ASN B N 1
ATOM 4931 C CA . ASN B 1 91 ? 12.688 20.969 25.344 1 84.62 91 ASN B CA 1
ATOM 4932 C C . ASN B 1 91 ? 11.602 22.031 25.484 1 84.62 91 ASN B C 1
ATOM 4934 O O . ASN B 1 91 ? 11.898 23.234 25.469 1 84.62 91 ASN B O 1
ATOM 4938 N N . PRO B 1 92 ? 10.422 21.641 25.641 1 91.81 92 PRO B N 1
ATOM 4939 C CA . PRO B 1 92 ? 9.312 22.594 25.688 1 91.81 92 PRO B CA 1
ATOM 4940 C C . PRO B 1 92 ? 9.344 23.484 26.938 1 91.81 92 PRO B C 1
ATOM 4942 O O . PRO B 1 92 ? 8.867 24.625 26.891 1 91.81 92 PRO B O 1
ATOM 4945 N N . ILE B 1 93 ? 9.914 22.984 28.016 1 91.38 93 ILE B N 1
ATOM 4946 C CA . ILE B 1 93 ? 9.938 23.75 29.266 1 91.38 93 ILE B CA 1
ATOM 4947 C C . ILE B 1 93 ? 10.906 24.922 29.141 1 91.38 93 ILE B C 1
ATOM 4949 O O . ILE B 1 93 ? 10.617 26.031 29.578 1 91.38 93 ILE B O 1
ATOM 4953 N N . GLN B 1 94 ? 12 24.656 28.469 1 90.69 94 GLN B N 1
ATOM 4954 C CA . GLN B 1 94 ? 12.953 25.734 28.25 1 90.69 94 GLN B CA 1
ATOM 4955 C C . GLN B 1 94 ? 12.383 26.781 27.297 1 90.69 94 GLN B C 1
ATOM 4957 O O . GLN B 1 94 ? 12.617 27.984 27.484 1 90.69 94 GLN B O 1
ATOM 4962 N N . ALA B 1 95 ? 11.711 26.297 26.359 1 93.56 95 ALA B N 1
ATOM 4963 C CA . ALA B 1 95 ? 11.047 27.219 25.438 1 93.56 95 ALA B CA 1
ATOM 4964 C C . ALA B 1 95 ? 10.023 28.078 26.172 1 93.56 95 ALA B C 1
ATOM 4966 O O . ALA B 1 95 ? 9.922 29.281 25.922 1 93.56 95 ALA B O 1
ATOM 4967 N N . LEU B 1 96 ? 9.305 27.469 27.078 1 95.38 96 LEU B N 1
ATOM 4968 C CA . LEU B 1 96 ? 8.305 28.188 27.859 1 95.38 96 LEU B CA 1
ATOM 4969 C C . LEU B 1 96 ? 8.953 29.234 28.766 1 95.38 96 LEU B C 1
ATOM 4971 O O . LEU B 1 96 ? 8.438 30.344 28.922 1 95.38 96 LEU B O 1
ATOM 4975 N N . ASP B 1 97 ? 10.062 28.859 29.297 1 93.12 97 ASP B N 1
ATOM 4976 C CA . ASP B 1 97 ? 10.812 29.797 30.141 1 93.12 97 ASP B CA 1
ATOM 4977 C C . ASP B 1 97 ? 11.258 31.016 29.328 1 93.12 97 ASP B C 1
ATOM 4979 O O . ASP B 1 97 ? 11.156 32.156 29.812 1 93.12 97 ASP B O 1
ATOM 4983 N N . PHE B 1 98 ? 11.695 30.766 28.156 1 94.62 98 PHE B N 1
ATOM 4984 C CA . PHE B 1 98 ? 12.07 31.844 27.266 1 94.62 98 PHE B CA 1
ATOM 4985 C C . PHE B 1 98 ? 10.867 32.719 26.938 1 94.62 98 PHE B C 1
ATOM 4987 O O . PHE B 1 98 ? 10.961 33.969 26.969 1 94.62 98 PHE B O 1
ATOM 4994 N N . PHE B 1 99 ? 9.789 32.094 26.719 1 95.81 99 PHE B N 1
ATOM 4995 C CA . PHE B 1 99 ? 8.547 32.812 26.406 1 95.81 99 PHE B CA 1
ATOM 4996 C C . PHE B 1 99 ? 8.141 33.719 27.547 1 95.81 99 PHE B C 1
ATOM 4998 O O . PHE B 1 99 ? 7.801 34.875 27.312 1 95.81 99 PHE B O 1
ATOM 5005 N N . TYR B 1 100 ? 8.195 33.219 28.766 1 93.44 100 TYR B N 1
ATOM 5006 C CA . TYR B 1 100 ? 7.828 34 29.938 1 93.44 100 TYR B CA 1
ATOM 5007 C C . TYR B 1 100 ? 8.828 35.125 30.188 1 93.44 100 TYR B C 1
ATOM 5009 O O . TYR B 1 100 ? 8.453 36.219 30.609 1 93.44 100 TYR B O 1
ATOM 5017 N N . TYR B 1 101 ? 10.047 34.781 29.891 1 91.56 101 TYR B N 1
ATOM 5018 C CA . TYR B 1 101 ? 11.078 35.812 30.047 1 91.56 101 TYR B CA 1
ATOM 5019 C C . TYR B 1 101 ? 10.805 37 29.141 1 91.56 101 TYR B C 1
ATOM 5021 O O . TYR B 1 101 ? 10.859 38.156 29.594 1 91.56 101 TYR B O 1
ATOM 5029 N N . VAL B 1 102 ? 10.562 36.688 27.969 1 92.94 102 VAL B N 1
ATOM 5030 C CA . VAL B 1 102 ? 10.289 37.75 26.984 1 92.94 102 VAL B CA 1
ATOM 5031 C C . VAL B 1 102 ? 9.023 38.5 27.375 1 92.94 102 VAL B C 1
ATOM 5033 O O . VAL B 1 102 ? 8.961 39.719 27.266 1 92.94 102 VAL B O 1
ATOM 5036 N N . ASP B 1 103 ? 8.078 37.781 27.844 1 91.94 103 ASP B N 1
ATOM 5037 C CA . ASP B 1 103 ? 6.789 38.312 28.234 1 91.94 103 ASP B CA 1
ATOM 5038 C C . ASP B 1 103 ? 6.941 39.312 29.391 1 91.94 103 ASP B C 1
ATOM 5040 O O . ASP B 1 103 ? 6.137 40.219 29.547 1 91.94 103 ASP B O 1
ATOM 5044 N N . SER B 1 104 ? 7.934 39.094 30.234 1 89.19 104 SER B N 1
ATOM 5045 C CA . SER B 1 104 ? 8.125 39.906 31.438 1 89.19 104 SER B CA 1
ATOM 5046 C C . SER B 1 104 ? 8.781 41.25 31.109 1 89.19 104 SER B C 1
ATOM 5048 O O . SER B 1 104 ? 8.773 42.156 31.922 1 89.19 104 SER B O 1
ATOM 5050 N N . LYS B 1 105 ? 9.234 41.281 29.938 1 87.94 105 LYS B N 1
ATOM 5051 C CA . LYS B 1 105 ? 9.875 42.531 29.547 1 87.94 105 LYS B CA 1
ATOM 5052 C C . LYS B 1 105 ? 8.852 43.656 29.375 1 87.94 105 LYS B C 1
ATOM 5054 O O . LYS B 1 105 ? 7.793 43.438 28.766 1 87.94 105 LYS B O 1
ATOM 5059 N N . LYS B 1 106 ? 9.219 44.781 29.984 1 85.38 106 LYS B N 1
ATOM 5060 C CA . LYS B 1 106 ? 8.297 45.906 29.938 1 85.38 106 LYS B CA 1
ATOM 5061 C C . LYS B 1 106 ? 8.023 46.344 28.5 1 85.38 106 LYS B C 1
ATOM 5063 O O . LYS B 1 106 ? 8.945 46.531 27.703 1 85.38 106 LYS B O 1
ATOM 5068 N N . GLY B 1 107 ? 6.809 46.438 28.188 1 84.38 107 GLY B N 1
ATOM 5069 C CA . GLY B 1 107 ? 6.402 46.938 26.891 1 84.38 107 GLY B CA 1
ATOM 5070 C C . GLY B 1 107 ? 6.332 45.875 25.828 1 84.38 107 GLY B C 1
ATOM 5071 O O . GLY B 1 107 ? 5.926 46.125 24.688 1 84.38 107 GLY B O 1
ATOM 5072 N N . PHE B 1 108 ? 6.668 44.688 26.094 1 89.25 108 PHE B N 1
ATOM 5073 C CA . PHE B 1 108 ? 6.66 43.625 25.094 1 89.25 108 PHE B CA 1
ATOM 5074 C C . PHE B 1 108 ? 5.367 42.812 25.172 1 89.25 108 PHE B C 1
ATOM 5076 O O . PHE B 1 108 ? 4.934 42.438 26.25 1 89.25 108 PHE B O 1
ATOM 5083 N N . TYR B 1 109 ? 4.77 42.656 24.016 1 89.69 109 TYR B N 1
ATOM 5084 C CA . TYR B 1 109 ? 3.6 41.781 23.891 1 89.69 109 TYR B CA 1
ATOM 5085 C C . TYR B 1 109 ? 3.812 40.719 22.812 1 89.69 109 TYR B C 1
ATOM 5087 O O . TYR B 1 109 ? 4.191 41.062 21.688 1 89.69 109 TYR B O 1
ATOM 5095 N N . HIS B 1 110 ? 3.537 39.594 23.234 1 93.88 110 HIS B N 1
ATOM 5096 C CA . HIS B 1 110 ? 3.697 38.5 22.281 1 93.88 110 HIS B CA 1
ATOM 5097 C C . HIS B 1 110 ? 2.707 38.625 21.125 1 93.88 110 HIS B C 1
ATOM 5099 O O . HIS B 1 110 ? 1.598 39.156 21.312 1 93.88 110 HIS B O 1
ATOM 5105 N N . SER B 1 111 ? 3.193 38.281 20 1 94 111 SER B N 1
ATOM 5106 C CA . SER B 1 111 ? 2.291 38.188 18.859 1 94 111 SER B CA 1
ATOM 5107 C C . SER B 1 111 ? 1.445 36.906 18.922 1 94 111 SER B C 1
ATOM 5109 O O . SER B 1 111 ? 1.738 36 19.688 1 94 111 SER B O 1
ATOM 5111 N N . GLN B 1 112 ? 0.415 36.906 18.094 1 93.94 112 GLN B N 1
ATOM 5112 C CA . GLN B 1 112 ? -0.421 35.719 17.984 1 93.94 112 GLN B CA 1
ATOM 5113 C C . GLN B 1 112 ? 0.388 34.5 17.5 1 93.94 112 GLN B C 1
ATOM 5115 O O . GLN B 1 112 ? 0.194 33.375 17.969 1 93.94 112 GLN B O 1
ATOM 5120 N N . ILE B 1 113 ? 1.267 34.75 16.562 1 94.69 113 ILE B N 1
ATOM 5121 C CA . ILE B 1 113 ? 2.094 33.688 15.977 1 94.69 113 ILE B CA 1
ATOM 5122 C C . ILE B 1 113 ? 2.986 33.062 17.062 1 94.69 113 ILE B C 1
ATOM 5124 O O . ILE B 1 113 ? 3.131 31.844 17.125 1 94.69 113 ILE B O 1
ATOM 5128 N N . SER B 1 114 ? 3.537 33.969 17.875 1 96.06 114 SER B N 1
ATOM 5129 C CA . SER B 1 114 ? 4.387 33.469 18.969 1 96.06 114 SER B CA 1
ATOM 5130 C C . SER B 1 114 ? 3.592 32.625 19.953 1 96.06 114 SER B C 1
ATOM 5132 O O . SER B 1 114 ? 4.066 31.578 20.406 1 96.06 114 SER B O 1
ATOM 5134 N N . LEU B 1 115 ? 2.43 33.125 20.25 1 96.62 115 LEU B N 1
ATOM 5135 C CA . LEU B 1 115 ? 1.577 32.375 21.172 1 96.62 115 LEU B CA 1
ATOM 5136 C C . LEU B 1 115 ? 1.222 31 20.594 1 96.62 115 LEU B C 1
ATOM 5138 O O . LEU B 1 115 ? 1.414 29.984 21.25 1 96.62 115 LEU B O 1
ATOM 5142 N N . ASP B 1 116 ? 0.711 31.016 19.359 1 96.75 116 ASP B N 1
ATOM 5143 C CA . ASP B 1 116 ? 0.308 29.781 18.703 1 96.75 116 ASP B CA 1
ATOM 5144 C C . ASP B 1 116 ? 1.472 28.797 18.625 1 96.75 116 ASP B C 1
ATOM 5146 O O . ASP B 1 116 ? 1.287 27.594 18.844 1 96.75 116 ASP B O 1
ATOM 5150 N N . THR B 1 117 ? 2.635 29.297 18.312 1 96.94 117 THR B N 1
ATOM 5151 C CA . THR B 1 117 ? 3.812 28.438 18.203 1 96.94 117 THR B CA 1
ATOM 5152 C C . THR B 1 117 ? 4.164 27.828 19.562 1 96.94 117 THR B C 1
ATOM 5154 O O . THR B 1 117 ? 4.504 26.641 19.641 1 96.94 117 THR B O 1
ATOM 5157 N N . MET B 1 118 ? 4.098 28.609 20.594 1 97.06 118 MET B N 1
ATOM 5158 C CA . MET B 1 118 ? 4.391 28.125 21.938 1 97.06 118 MET B CA 1
ATOM 5159 C C . MET B 1 118 ? 3.385 27.047 22.359 1 97.06 118 MET B C 1
ATOM 5161 O O . MET B 1 118 ? 3.762 26.031 22.953 1 97.06 118 MET B O 1
ATOM 5165 N N . LEU B 1 119 ? 2.143 27.359 22.047 1 97.62 119 LEU B N 1
ATOM 5166 C CA . LEU B 1 119 ? 1.097 26.391 22.359 1 97.62 119 LEU B CA 1
ATOM 5167 C C . LEU B 1 119 ? 1.317 25.094 21.594 1 97.62 119 LEU B C 1
ATOM 5169 O O . LEU B 1 119 ? 1.12 24 22.156 1 97.62 119 LEU B O 1
ATOM 5173 N N . TYR B 1 120 ? 1.693 25.234 20.359 1 96.38 120 TYR B N 1
ATOM 5174 C CA . TYR B 1 120 ? 2.008 24.062 19.547 1 96.38 120 TYR B CA 1
ATOM 5175 C C . TYR B 1 120 ? 3.109 23.234 20.188 1 96.38 120 TYR B C 1
ATOM 5177 O O . TYR B 1 120 ? 2.988 22 20.297 1 96.38 120 TYR B O 1
ATOM 5185 N N . ILE B 1 121 ? 4.137 23.844 20.625 1 95 121 ILE B N 1
ATOM 5186 C CA . ILE B 1 121 ? 5.281 23.188 21.234 1 95 121 ILE B CA 1
ATOM 5187 C C . ILE B 1 121 ? 4.836 22.438 22.5 1 95 121 ILE B C 1
ATOM 5189 O O . ILE B 1 121 ? 5.191 21.266 22.688 1 95 121 ILE B O 1
ATOM 5193 N N . LEU B 1 122 ? 4.059 23.078 23.297 1 96.31 122 LEU B N 1
ATOM 5194 C CA . LEU B 1 122 ? 3.568 22.469 24.516 1 96.31 122 LEU B CA 1
ATOM 5195 C C . LEU B 1 122 ? 2.668 21.281 24.219 1 96.31 122 LEU B C 1
ATOM 5197 O O . LEU B 1 122 ? 2.811 20.219 24.812 1 96.31 122 LEU B O 1
ATOM 5201 N N . GLY B 1 123 ? 1.774 21.469 23.281 1 95 123 GLY B N 1
ATOM 5202 C CA . GLY B 1 123 ? 0.854 20.406 22.906 1 95 123 GLY B CA 1
ATOM 5203 C C . GLY B 1 123 ? 1.55 19.203 22.328 1 95 123 GLY B C 1
ATOM 5204 O O . GLY B 1 123 ? 1.191 18.062 22.641 1 95 123 GLY B O 1
ATOM 5205 N N . ARG B 1 124 ? 2.451 19.438 21.484 1 91.69 124 ARG B N 1
ATOM 5206 C CA . ARG B 1 124 ? 3.195 18.359 20.859 1 91.69 124 ARG B CA 1
ATOM 5207 C C . ARG B 1 124 ? 3.906 17.5 21.906 1 91.69 124 ARG B C 1
ATOM 5209 O O . ARG B 1 124 ? 4.047 16.281 21.734 1 91.69 124 ARG B O 1
ATOM 5216 N N . SER B 1 125 ? 4.324 18.156 23 1 90.69 125 SER B N 1
ATOM 5217 C CA . SER B 1 125 ? 5.066 17.469 24.047 1 90.69 125 SER B CA 1
ATOM 5218 C C . SER B 1 125 ? 4.133 17 25.156 1 90.69 125 SER B C 1
ATOM 5220 O O . SER B 1 125 ? 4.582 16.703 26.266 1 90.69 125 SER B O 1
ATOM 5222 N N . ARG B 1 126 ? 2.824 17.094 24.969 1 92.31 126 ARG B N 1
ATOM 5223 C CA . ARG B 1 126 ? 1.777 16.594 25.844 1 92.31 126 ARG B CA 1
ATOM 5224 C C . ARG B 1 126 ? 1.755 17.359 27.172 1 92.31 126 ARG B C 1
ATOM 5226 O O . ARG B 1 126 ? 1.424 16.812 28.219 1 92.31 126 ARG B O 1
ATOM 5233 N N . LYS B 1 127 ? 2.324 18.516 27.125 1 95.12 127 LYS B N 1
ATOM 5234 C CA . LYS B 1 127 ? 2.238 19.391 28.281 1 95.12 127 LYS B CA 1
ATOM 5235 C C . LYS B 1 127 ? 0.934 20.188 28.281 1 95.12 127 LYS B C 1
ATOM 5237 O O . LYS B 1 127 ? 0.95 21.406 28.312 1 95.12 127 LYS B O 1
ATOM 5242 N N . PHE B 1 128 ? -0.187 19.547 28.406 1 96.19 128 PHE B N 1
ATOM 5243 C CA . PHE B 1 128 ? -1.498 20.141 28.219 1 96.19 128 PHE B CA 1
ATOM 5244 C C . PHE B 1 128 ? -1.849 21.062 29.375 1 96.19 128 PHE B C 1
ATOM 5246 O O . PHE B 1 128 ? -2.479 22.109 29.188 1 96.19 128 PHE B O 1
ATOM 5253 N N . ASP B 1 129 ? -1.423 20.625 30.531 1 95.69 129 ASP B N 1
ATOM 5254 C CA . ASP B 1 129 ? -1.693 21.469 31.688 1 95.69 129 ASP B CA 1
ATOM 5255 C C . ASP B 1 129 ? -1.049 22.844 31.531 1 95.69 129 ASP B C 1
ATOM 5257 O O . ASP B 1 129 ? -1.684 23.875 31.781 1 95.69 129 ASP B O 1
ATOM 5261 N N . LYS B 1 130 ? 0.192 22.781 31.125 1 96.94 130 LYS B N 1
ATOM 5262 C CA . LYS B 1 130 ? 0.903 24.047 30.891 1 96.94 130 LYS B CA 1
ATOM 5263 C C . LYS B 1 130 ? 0.291 24.812 29.734 1 96.94 130 LYS B C 1
ATOM 5265 O O . LYS B 1 130 ? 0.274 26.047 29.734 1 96.94 130 LYS B O 1
ATOM 5270 N N . MET B 1 131 ? -0.188 24.125 28.766 1 97.62 131 MET B N 1
ATOM 5271 C CA . MET B 1 131 ? -0.846 24.719 27.609 1 97.62 131 MET B CA 1
ATOM 5272 C C . MET B 1 131 ? -2.092 25.5 28.031 1 97.62 131 MET B C 1
ATOM 5274 O O . MET B 1 131 ? -2.27 26.656 27.656 1 97.62 131 MET B O 1
ATOM 5278 N N . TRP B 1 132 ? -2.908 24.906 28.906 1 97.44 132 TRP B N 1
ATOM 5279 C CA . TRP B 1 132 ? -4.133 25.547 29.359 1 97.44 132 TRP B CA 1
ATOM 5280 C C . TRP B 1 132 ? -3.814 26.703 30.297 1 97.44 132 TRP B C 1
ATOM 5282 O O . TRP B 1 132 ? -4.484 27.734 30.266 1 97.44 132 TRP B O 1
ATOM 5292 N N . GLN B 1 133 ? -2.766 26.5 31.078 1 97.31 133 GLN B N 1
ATOM 5293 C CA . GLN B 1 133 ? -2.344 27.578 31.969 1 97.31 133 GLN B CA 1
ATOM 5294 C C . GLN B 1 133 ? -1.914 28.797 31.172 1 97.31 133 GLN B C 1
ATOM 5296 O O . GLN B 1 133 ? -2.275 29.922 31.516 1 97.31 133 GLN B O 1
ATOM 5301 N N . LEU B 1 134 ? -1.185 28.531 30.188 1 97.19 134 LEU B N 1
ATOM 5302 C CA . LEU B 1 134 ? -0.733 29.625 29.344 1 97.19 134 LEU B CA 1
ATOM 5303 C C . LEU B 1 134 ? -1.919 30.344 28.703 1 97.19 134 LEU B C 1
ATOM 5305 O O . LEU B 1 134 ? -1.919 31.578 28.578 1 97.19 134 LEU B O 1
ATOM 5309 N N . LEU B 1 135 ? -2.922 29.641 28.328 1 97.75 135 LEU B N 1
ATOM 5310 C CA . LEU B 1 135 ? -4.113 30.219 27.719 1 97.75 135 LEU B CA 1
ATOM 5311 C C . LEU B 1 135 ? -4.875 31.078 28.719 1 97.75 135 LEU B C 1
ATOM 5313 O O . LEU B 1 135 ? -5.32 32.188 28.391 1 97.75 135 LEU B O 1
ATOM 5317 N N . ILE B 1 136 ? -4.961 30.578 29.859 1 96.81 136 ILE B N 1
ATOM 5318 C CA . ILE B 1 136 ? -5.656 31.328 30.906 1 96.81 136 ILE B CA 1
ATOM 5319 C C . ILE B 1 136 ? -4.902 32.625 31.203 1 96.81 136 ILE B C 1
ATOM 5321 O O . ILE B 1 136 ? -5.512 33.688 31.328 1 96.81 136 ILE B O 1
ATOM 5325 N N . GLU B 1 137 ? -3.6 32.5 31.25 1 95.38 137 GLU B N 1
ATOM 5326 C CA . GLU B 1 137 ? -2.77 33.688 31.484 1 95.38 137 GLU B CA 1
ATOM 5327 C C . GLU B 1 137 ? -2.906 34.688 30.344 1 95.38 137 GLU B C 1
ATOM 5329 O O . GLU B 1 137 ? -2.961 35.906 30.594 1 95.38 137 GLU B O 1
ATOM 5334 N N . THR B 1 138 ? -2.971 34.188 29.188 1 95.19 138 THR B N 1
ATOM 5335 C CA . THR B 1 138 ? -3.119 35.031 28.016 1 95.19 138 THR B CA 1
ATOM 5336 C C . THR B 1 138 ? -4.469 35.75 28.047 1 95.19 138 THR B C 1
ATOM 5338 O O . THR B 1 138 ? -4.555 36.938 27.719 1 95.19 138 THR B O 1
ATOM 5341 N N . LYS B 1 139 ? -5.426 35.031 28.391 1 94.94 139 LYS B N 1
ATOM 5342 C CA . LYS B 1 139 ? -6.754 35.625 28.5 1 94.94 139 LYS B CA 1
ATOM 5343 C C . LYS B 1 139 ? -6.746 36.812 29.469 1 94.94 139 LYS B C 1
ATOM 5345 O O . LYS B 1 139 ? -7.352 37.844 29.188 1 94.94 139 LYS B O 1
ATOM 5350 N N . ARG B 1 140 ? -6.059 36.656 30.578 1 92.31 140 ARG B N 1
ATOM 5351 C CA . ARG B 1 140 ? -5.996 37.688 31.609 1 92.31 140 ARG B CA 1
ATOM 5352 C C . ARG B 1 140 ? -5.254 38.906 31.094 1 92.31 140 ARG B C 1
ATOM 5354 O O . ARG B 1 140 ? -5.621 40.062 31.422 1 92.31 140 ARG B O 1
ATOM 5361 N N . LYS B 1 141 ? -4.324 38.625 30.266 1 90.69 141 LYS B N 1
ATOM 5362 C CA . LYS B 1 141 ? -3.506 39.719 29.766 1 90.69 141 LYS B CA 1
ATOM 5363 C C . LYS B 1 141 ? -4.137 40.375 28.531 1 90.69 141 LYS B C 1
ATOM 5365 O O . LYS B 1 141 ? -4.293 41.594 28.469 1 90.69 141 LYS B O 1
ATOM 5370 N N . ASP B 1 142 ? -4.387 39.5 27.578 1 91.44 142 ASP B N 1
ATOM 5371 C CA . ASP B 1 142 ? -4.992 39.969 26.344 1 91.44 142 ASP B CA 1
ATOM 5372 C C . ASP B 1 142 ? -5.809 38.844 25.688 1 91.44 142 ASP B C 1
ATOM 5374 O O . ASP B 1 142 ? -5.285 38.094 24.875 1 91.44 142 ASP B O 1
ATOM 5378 N N . LYS B 1 143 ? -7.027 38.938 25.828 1 91.56 143 LYS B N 1
ATOM 5379 C CA . LYS B 1 143 ? -7.945 37.938 25.344 1 91.56 143 LYS B CA 1
ATOM 5380 C C . LYS B 1 143 ? -7.992 37.906 23.828 1 91.56 143 LYS B C 1
ATOM 5382 O O . LYS B 1 143 ? -8.289 36.875 23.219 1 91.56 143 LYS B O 1
ATOM 5387 N N . SER B 1 144 ? -7.688 39 23.25 1 91.56 144 SER B N 1
ATOM 5388 C CA . SER B 1 144 ? -7.801 39.125 21.812 1 91.56 144 SER B CA 1
ATOM 5389 C C . SER B 1 144 ? -6.75 38.281 21.094 1 91.56 144 SER B C 1
ATOM 5391 O O . SER B 1 144 ? -6.875 38 19.906 1 91.56 144 SER B O 1
ATOM 5393 N N . LEU B 1 145 ? -5.762 37.844 21.797 1 93.25 145 LEU B N 1
ATOM 5394 C CA . LEU B 1 145 ? -4.695 37.031 21.234 1 93.25 145 LEU B CA 1
ATOM 5395 C C . LEU B 1 145 ? -5.184 35.625 20.969 1 93.25 145 LEU B C 1
ATOM 5397 O O . LEU B 1 145 ? -4.59 34.875 20.172 1 93.25 145 LEU B O 1
ATOM 5401 N N . ILE B 1 146 ? -6.254 35.219 21.656 1 95.38 146 ILE B N 1
ATOM 5402 C CA . ILE B 1 146 ? -6.809 33.875 21.484 1 95.38 146 ILE B CA 1
ATOM 5403 C C . ILE B 1 146 ? -7.82 33.875 20.344 1 95.38 146 ILE B C 1
ATOM 5405 O O . ILE B 1 146 ? -8.969 34.281 20.531 1 95.38 146 ILE B O 1
ATOM 5409 N N . SER B 1 147 ? -7.332 33.469 19.25 1 92.31 147 SER B N 1
ATOM 5410 C CA . SER B 1 147 ? -8.133 33.531 18.031 1 92.31 147 SER B CA 1
ATOM 5411 C C . SER B 1 147 ? -8.664 32.125 17.656 1 92.31 147 SER B C 1
ATOM 5413 O O . SER B 1 147 ? -8.43 31.156 18.375 1 92.31 147 SER B O 1
ATOM 5415 N N . HIS B 1 148 ? -9.359 32.156 16.516 1 91.06 148 HIS B N 1
ATOM 5416 C CA . HIS B 1 148 ? -9.844 30.906 15.945 1 91.06 148 HIS B CA 1
ATOM 5417 C C . HIS B 1 148 ? -8.68 30 15.562 1 91.06 148 HIS B C 1
ATOM 5419 O O . HIS B 1 148 ? -8.773 28.781 15.688 1 91.06 148 HIS B O 1
ATOM 5425 N N . ARG B 1 149 ? -7.715 30.625 15.109 1 92.5 149 ARG B N 1
ATOM 5426 C CA . ARG B 1 149 ? -6.527 29.859 14.742 1 92.5 149 ARG B CA 1
ATOM 5427 C C . ARG B 1 149 ? -5.906 29.203 15.977 1 92.5 149 ARG B C 1
ATOM 5429 O O . ARG B 1 149 ? -5.457 28.062 15.906 1 92.5 149 ARG B O 1
ATOM 5436 N N . THR B 1 150 ? -5.91 29.969 17.047 1 96.62 150 THR B N 1
ATOM 5437 C CA . THR B 1 150 ? -5.387 29.422 18.297 1 96.62 150 THR B CA 1
ATOM 5438 C C . THR B 1 150 ? -6.152 28.172 18.719 1 96.62 150 THR B C 1
ATOM 5440 O O . THR B 1 150 ? -5.551 27.188 19.125 1 96.62 150 THR B O 1
ATOM 5443 N N . LEU B 1 151 ? -7.438 28.344 18.578 1 96.88 151 LEU B N 1
ATOM 5444 C CA . LEU B 1 151 ? -8.297 27.203 18.875 1 96.88 151 LEU B CA 1
ATOM 5445 C C . LEU B 1 151 ? -7.918 26 18.047 1 96.88 151 LEU B C 1
ATOM 5447 O O . LEU B 1 151 ? -7.781 24.891 18.578 1 96.88 151 LEU B O 1
ATOM 5451 N N . GLN B 1 152 ? -7.695 26.156 16.812 1 96.06 152 GLN B N 1
ATOM 5452 C CA . GLN B 1 152 ? -7.371 25.062 15.906 1 96.06 152 GLN B CA 1
ATOM 5453 C C . GLN B 1 152 ? -6.016 24.438 16.25 1 96.06 152 GLN B C 1
ATOM 5455 O O . GLN B 1 152 ? -5.844 23.219 16.172 1 96.06 152 GLN B O 1
ATOM 5460 N N . VAL B 1 153 ? -5.082 25.25 16.578 1 96.56 153 VAL B N 1
ATOM 5461 C CA . VAL B 1 153 ? -3.752 24.766 16.938 1 96.56 153 VAL B CA 1
ATOM 5462 C C . VAL B 1 153 ? -3.844 23.875 18.172 1 96.56 153 VAL B C 1
ATOM 5464 O O . VAL B 1 153 ? -3.32 22.766 18.188 1 96.56 153 VAL B O 1
ATOM 5467 N N . VAL B 1 154 ? -4.547 24.375 19.172 1 97.75 154 VAL B N 1
ATOM 5468 C CA . VAL B 1 154 ? -4.652 23.672 20.453 1 97.75 154 VAL B CA 1
ATOM 5469 C C . VAL B 1 154 ? -5.426 22.375 20.25 1 97.75 154 VAL B C 1
ATOM 5471 O O . VAL B 1 154 ? -4.965 21.312 20.656 1 97.75 154 VAL B O 1
ATOM 5474 N N . LEU B 1 155 ? -6.543 22.516 19.594 1 97.62 155 LEU B N 1
ATOM 5475 C CA . LEU B 1 155 ? -7.367 21.328 19.391 1 97.62 155 LEU B CA 1
ATOM 5476 C C . LEU B 1 155 ? -6.656 20.328 18.484 1 97.62 155 LEU B C 1
ATOM 5478 O O . LEU B 1 155 ? -6.812 19.125 18.656 1 97.62 155 LEU B O 1
ATOM 5482 N N . GLY B 1 156 ? -5.98 20.844 17.516 1 97.12 156 GLY B N 1
ATOM 5483 C CA . GLY B 1 156 ? -5.219 19.969 16.641 1 97.12 156 GLY B CA 1
ATOM 5484 C C . GLY B 1 156 ? -4.227 19.094 17.391 1 97.12 156 GLY B C 1
ATOM 5485 O O . GLY B 1 156 ? -4.102 17.906 17.125 1 97.12 156 GLY B O 1
ATOM 5486 N N . ARG B 1 157 ? -3.568 19.672 18.344 1 95.69 157 ARG B N 1
ATOM 5487 C CA . ARG B 1 157 ? -2.588 18.938 19.141 1 95.69 157 ARG B CA 1
ATOM 5488 C C . ARG B 1 157 ? -3.27 17.906 20.031 1 95.69 157 ARG B C 1
ATOM 5490 O O . ARG B 1 157 ? -2.785 16.781 20.188 1 95.69 157 ARG B O 1
ATOM 5497 N N . ILE B 1 158 ? -4.348 18.344 20.578 1 95.88 158 ILE B N 1
ATOM 5498 C CA . ILE B 1 158 ? -5.098 17.438 21.453 1 95.88 158 ILE B CA 1
ATOM 5499 C C . ILE B 1 158 ? -5.633 16.266 20.641 1 95.88 158 ILE B C 1
ATOM 5501 O O . ILE B 1 158 ? -5.496 15.109 21.047 1 95.88 158 ILE B O 1
ATOM 5505 N N . ALA B 1 159 ? -6.227 16.578 19.516 1 95.69 159 ALA B N 1
ATOM 5506 C CA . ALA B 1 159 ? -6.855 15.562 18.672 1 95.69 159 ALA B CA 1
ATOM 5507 C C . ALA B 1 159 ? -5.828 14.547 18.188 1 95.69 159 ALA B C 1
ATOM 5509 O O . ALA B 1 159 ? -6.141 13.367 18 1 95.69 159 ALA B O 1
ATOM 5510 N N . LYS B 1 160 ? -4.668 15.008 17.984 1 91.44 160 LYS B N 1
ATOM 5511 C CA . LYS B 1 160 ? -3.611 14.125 17.484 1 91.44 160 LYS B CA 1
ATOM 5512 C C . LYS B 1 160 ? -3.24 13.078 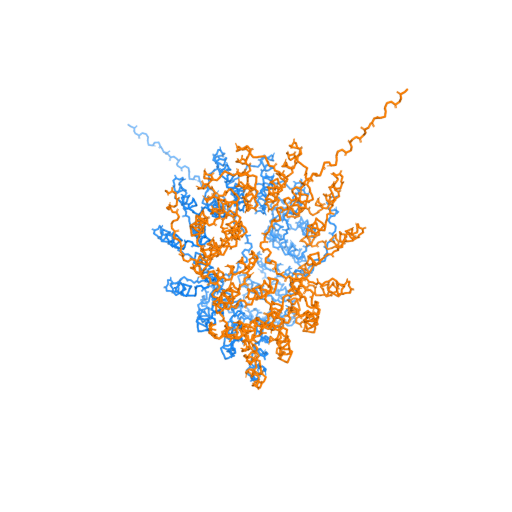18.531 1 91.44 160 LYS B C 1
ATOM 5514 O O . LYS B 1 160 ? -2.875 11.945 18.188 1 91.44 160 LYS B O 1
ATOM 5519 N N . ILE B 1 161 ? -3.35 13.445 19.781 1 88.69 161 ILE B N 1
ATOM 5520 C CA . ILE B 1 161 ? -2.814 12.602 20.844 1 88.69 161 ILE B CA 1
ATOM 5521 C C . ILE B 1 161 ? -3.961 11.961 21.625 1 88.69 161 ILE B C 1
ATOM 5523 O O . ILE B 1 161 ? -3.873 10.797 22.031 1 88.69 161 ILE B O 1
ATOM 5527 N N . CYS B 1 162 ? -5.02 12.719 21.812 1 89.62 162 CYS B N 1
ATOM 5528 C CA . CYS B 1 162 ? -6.074 12.312 22.734 1 89.62 162 CYS B CA 1
ATOM 5529 C C . CYS B 1 162 ? -7.297 11.812 21.969 1 89.62 162 CYS B C 1
ATOM 5531 O O . CYS B 1 162 ? -7.289 11.742 20.75 1 89.62 162 CYS B O 1
ATOM 5533 N N . SER B 1 163 ? -8.25 11.289 22.734 1 91.06 163 SER B N 1
ATOM 5534 C CA . SER B 1 163 ? -9.492 10.758 22.172 1 91.06 163 SER B CA 1
ATOM 5535 C C . SER B 1 163 ? -10.391 11.867 21.641 1 91.06 163 SER B C 1
ATOM 5537 O O . SER B 1 163 ? -10.141 13.047 21.906 1 91.06 163 SER B O 1
ATOM 5539 N N . VAL B 1 164 ? -11.367 11.453 20.922 1 94.19 164 VAL B N 1
ATOM 5540 C CA . VAL B 1 164 ? -12.359 12.391 20.391 1 94.19 164 VAL B CA 1
ATOM 5541 C C . VAL B 1 164 ? -13.062 13.102 21.547 1 94.19 164 VAL B C 1
ATOM 5543 O O . VAL B 1 164 ? -13.273 14.312 21.516 1 94.19 164 VAL B O 1
ATOM 5546 N N . ARG B 1 165 ? -13.375 12.352 22.578 1 93.38 165 ARG B N 1
ATOM 5547 C CA . ARG B 1 165 ? -14.062 12.906 23.75 1 93.38 165 ARG B CA 1
ATOM 5548 C C . ARG B 1 165 ? -13.227 14.008 24.406 1 93.38 165 ARG B C 1
ATOM 5550 O O . ARG B 1 165 ? -13.742 15.086 24.703 1 93.38 165 ARG B O 1
ATOM 5557 N N . GLN B 1 166 ? -12 13.719 24.531 1 95.06 166 GLN B N 1
ATOM 5558 C CA . GLN B 1 166 ? -11.102 14.688 25.141 1 95.06 166 GLN B CA 1
ATOM 5559 C C . GLN B 1 166 ? -10.953 15.93 24.281 1 95.06 166 GLN B C 1
ATOM 5561 O O . GLN B 1 166 ? -10.82 17.047 24.781 1 95.06 166 GLN B O 1
ATOM 5566 N N . THR B 1 167 ? -10.977 15.688 23.016 1 97.5 167 THR B N 1
ATOM 5567 C CA . THR B 1 167 ? -10.898 16.812 22.094 1 97.5 167 THR B CA 1
ATOM 5568 C C . THR B 1 167 ? -12.133 17.703 22.219 1 97.5 167 THR B C 1
ATOM 5570 O O . THR B 1 167 ? -12.016 18.938 22.266 1 97.5 167 THR B O 1
ATOM 5573 N N . VAL B 1 168 ? -13.266 17.109 22.344 1 97.62 168 VAL B N 1
ATOM 5574 C CA . VAL B 1 168 ? -14.516 17.859 22.469 1 97.62 168 VAL B CA 1
ATOM 5575 C C . VAL B 1 168 ? -14.562 18.578 23.812 1 97.62 168 VAL B C 1
ATOM 5577 O O . VAL B 1 168 ? -15.039 19.719 23.891 1 97.62 168 VAL B O 1
ATOM 5580 N N . GLU B 1 169 ? -14.055 17.922 24.797 1 96.81 169 GLU B N 1
ATOM 5581 C CA . GLU B 1 169 ? -13.953 18.578 26.094 1 96.81 169 GLU B CA 1
ATOM 5582 C C . GLU B 1 169 ? -13.062 19.812 26.031 1 96.81 169 GLU B C 1
ATOM 5584 O O . GLU B 1 169 ? -13.375 20.859 26.609 1 96.81 169 GLU B O 1
ATOM 5589 N N . GLY B 1 170 ? -11.938 19.656 25.359 1 97.25 170 GLY B N 1
ATOM 5590 C CA . GLY B 1 170 ? -11.07 20.797 25.141 1 97.25 170 GLY B CA 1
ATOM 5591 C C . GLY B 1 170 ? -11.758 21.922 24.375 1 97.25 170 GLY B C 1
ATOM 5592 O O . GLY B 1 170 ? -11.594 23.094 24.703 1 97.25 170 GLY B O 1
ATOM 5593 N N . PHE B 1 171 ? -12.562 21.531 23.438 1 98.25 171 PHE B N 1
ATOM 5594 C CA . PHE B 1 171 ? -13.328 22.5 22.672 1 98.25 171 PHE B CA 1
ATOM 5595 C C . PHE B 1 171 ? -14.273 23.297 23.562 1 98.25 171 PHE B C 1
ATOM 5597 O O . PHE B 1 171 ? -14.359 24.516 23.453 1 98.25 171 PHE B O 1
ATOM 5604 N N . LYS B 1 172 ? -14.867 22.625 24.438 1 96.88 172 LYS B N 1
ATOM 5605 C CA . LYS B 1 172 ? -15.836 23.281 25.312 1 96.88 172 LYS B CA 1
ATOM 5606 C C . LYS B 1 172 ? -15.148 24.25 26.266 1 96.88 172 LYS B C 1
ATOM 5608 O O . LYS B 1 172 ? -15.734 25.266 26.656 1 96.88 172 LYS B O 1
ATOM 5613 N N . LYS B 1 173 ? -13.945 23.984 26.578 1 96.12 173 LYS B N 1
ATOM 5614 C CA . LYS B 1 173 ? -13.188 24.875 27.453 1 96.12 173 LYS B CA 1
ATOM 5615 C C . LYS B 1 173 ? -12.961 26.234 26.781 1 96.12 173 LYS B C 1
ATOM 5617 O O . LYS B 1 173 ? -12.789 27.234 27.469 1 96.12 173 LYS B O 1
ATOM 5622 N N . PHE B 1 174 ? -13 26.297 25.516 1 96.94 174 PHE B N 1
ATOM 5623 C CA . PHE B 1 174 ? -12.742 27.531 24.781 1 96.94 174 PHE B CA 1
ATOM 5624 C C . PHE B 1 174 ? -13.914 28.5 24.922 1 96.94 174 PHE B C 1
ATOM 5626 O O . PHE B 1 174 ? -13.781 29.688 24.625 1 96.94 174 PHE B O 1
ATOM 5633 N N . ARG B 1 175 ? -15.016 27.938 25.359 1 94.62 175 ARG B N 1
ATOM 5634 C CA . ARG B 1 175 ? -16.172 28.797 25.578 1 94.62 175 ARG B CA 1
ATOM 5635 C C . ARG B 1 175 ? -15.828 29.969 26.5 1 94.62 175 ARG B C 1
ATOM 5637 O O . ARG B 1 175 ? -16.328 31.078 26.312 1 94.62 175 ARG B O 1
ATOM 5644 N N . ARG B 1 176 ? -14.867 29.703 27.438 1 93.31 176 ARG B N 1
ATOM 5645 C CA . ARG B 1 176 ? -14.492 30.719 28.406 1 93.31 176 ARG B CA 1
ATOM 5646 C C . ARG B 1 176 ? -13.234 31.453 27.969 1 93.31 176 ARG B C 1
ATOM 5648 O O . ARG B 1 176 ? -12.797 32.406 28.641 1 93.31 176 ARG B O 1
ATOM 5655 N N . LEU B 1 177 ? -12.695 31.094 26.875 1 95.38 177 LEU B N 1
ATOM 5656 C CA . LEU B 1 177 ? -11.383 31.625 26.5 1 95.38 177 LEU B CA 1
ATOM 5657 C C . LEU B 1 177 ? -11.484 32.562 25.297 1 95.38 177 LEU B C 1
ATOM 5659 O O . LEU B 1 177 ? -10.703 33.5 25.172 1 95.38 177 LEU B O 1
ATOM 5663 N N . VAL B 1 178 ? -12.461 32.281 24.406 1 93.88 178 VAL B N 1
ATOM 5664 C CA . VAL B 1 178 ? -12.562 33.062 23.188 1 93.88 178 VAL B CA 1
ATOM 5665 C C . VAL B 1 178 ? -13.656 34.125 23.344 1 93.88 178 VAL B C 1
ATOM 5667 O O . VAL B 1 178 ? -14.523 34 24.219 1 93.88 178 VAL B O 1
ATOM 5670 N N . TYR B 1 179 ? -13.547 35.125 22.469 1 90.75 179 TYR B N 1
ATOM 5671 C CA . TYR B 1 179 ? -14.555 36.188 22.5 1 90.75 179 TYR B CA 1
ATOM 5672 C C . TYR B 1 179 ? -15.906 35.656 22.016 1 90.75 179 TYR B C 1
ATOM 5674 O O . TYR B 1 179 ? -16.938 35.906 22.656 1 90.75 179 TYR B O 1
ATOM 5682 N N . ASP B 1 180 ? -15.859 35 20.859 1 91.25 180 ASP B N 1
ATOM 5683 C CA . ASP B 1 180 ? -17.078 34.438 20.281 1 91.25 180 ASP B CA 1
ATOM 5684 C C . ASP B 1 180 ? -16.953 32.938 20.078 1 91.25 180 ASP B C 1
ATOM 5686 O O . ASP B 1 180 ? -16.141 32.469 19.266 1 91.25 180 ASP B O 1
ATOM 5690 N N . PHE B 1 181 ? -17.75 32.25 20.812 1 95.06 181 PHE B N 1
ATOM 5691 C CA . PHE B 1 181 ? -17.828 30.797 20.672 1 95.06 181 PHE B CA 1
ATOM 5692 C C . PHE B 1 181 ? -18.984 30.391 19.766 1 95.06 181 PHE B C 1
ATOM 5694 O O . PHE B 1 181 ? -20.062 30.047 20.25 1 95.06 181 PHE B O 1
ATOM 5701 N N . ASP B 1 182 ? -18.688 30.5 18.469 1 95.44 182 ASP B N 1
ATOM 5702 C CA . ASP B 1 182 ? -19.75 30.391 17.469 1 95.44 182 ASP B CA 1
ATOM 5703 C C . ASP B 1 182 ? -19.469 29.234 16.5 1 95.44 182 ASP B C 1
ATOM 5705 O O . ASP B 1 182 ? -18.688 28.344 16.797 1 95.44 182 ASP B O 1
ATOM 5709 N N . THR B 1 183 ? -20.172 29.281 15.352 1 96.38 183 THR B N 1
ATOM 5710 C CA . THR B 1 183 ? -20.078 28.203 14.359 1 96.38 183 THR B CA 1
ATOM 5711 C C . THR B 1 183 ? -18.688 28.141 13.758 1 96.38 183 THR B C 1
ATOM 5713 O O . THR B 1 183 ? -18.234 27.062 13.359 1 96.38 183 THR B O 1
ATOM 5716 N N . ASN B 1 184 ? -18.047 29.266 13.789 1 95.69 184 ASN B N 1
ATOM 5717 C CA . ASN B 1 184 ? -16.672 29.25 13.297 1 95.69 184 ASN B CA 1
ATOM 5718 C C . ASN B 1 184 ? -15.773 28.391 14.18 1 95.69 184 ASN B C 1
ATOM 5720 O O . ASN B 1 184 ? -14.898 27.672 13.672 1 95.69 184 ASN B O 1
ATOM 5724 N N . CYS B 1 185 ? -16 28.484 15.422 1 96.81 185 CYS B N 1
ATOM 5725 C CA . CYS B 1 185 ? -15.281 27.641 16.359 1 96.81 185 CYS B CA 1
ATOM 5726 C C . CYS B 1 185 ? -15.641 26.172 16.141 1 96.81 185 CYS B C 1
ATOM 5728 O O . CYS B 1 185 ? -14.766 25.297 16.141 1 96.81 185 CYS B O 1
ATOM 5730 N N . PHE B 1 186 ? -16.922 25.984 15.938 1 97.69 186 PHE B N 1
ATOM 5731 C CA . PHE B 1 186 ? -17.422 24.641 15.664 1 97.69 186 PHE B CA 1
ATOM 5732 C C . PHE B 1 186 ? -16.781 24.078 14.406 1 97.69 186 PHE B C 1
ATOM 5734 O O . PHE B 1 186 ? -16.359 22.922 14.383 1 97.69 186 PHE B O 1
ATOM 5741 N N . ASN B 1 187 ? -16.688 24.875 13.375 1 97 187 ASN B N 1
ATOM 5742 C CA . ASN B 1 187 ? -16.047 24.469 12.133 1 97 187 ASN B CA 1
ATOM 5743 C C . ASN B 1 187 ? -14.57 24.125 12.359 1 97 187 ASN B C 1
ATOM 5745 O O . ASN B 1 187 ? -14.047 23.188 11.742 1 97 187 ASN B O 1
ATOM 5749 N N . GLY B 1 188 ? -13.945 24.922 13.203 1 96.75 188 GLY B N 1
ATOM 5750 C CA . GLY B 1 188 ? -12.57 24.609 13.562 1 96.75 188 GLY B CA 1
ATOM 5751 C C . GLY B 1 188 ? -12.414 23.25 14.188 1 96.75 188 GLY B C 1
ATOM 5752 O O . GLY B 1 188 ? -11.484 22.5 13.852 1 96.75 188 GLY B O 1
ATOM 5753 N N . LEU B 1 189 ? -13.328 22.906 15.039 1 97.88 189 LEU B N 1
ATOM 5754 C CA . LEU B 1 189 ? -13.328 21.594 15.664 1 97.88 189 LEU B CA 1
ATOM 5755 C C . LEU B 1 189 ? -13.492 20.484 14.625 1 97.88 189 LEU B C 1
ATOM 5757 O O . LEU B 1 189 ? -12.719 19.531 14.609 1 97.88 189 LEU B O 1
ATOM 5761 N N . LEU B 1 190 ? -14.438 20.703 13.75 1 97.06 190 LEU B N 1
ATOM 5762 C CA . LEU B 1 190 ? -14.719 19.703 12.734 1 97.06 190 LEU B CA 1
ATOM 5763 C C . LEU B 1 190 ? -13.523 19.516 11.805 1 97.06 190 LEU B C 1
ATOM 5765 O O . LEU B 1 190 ? -13.195 18.391 11.422 1 97.06 190 LEU B O 1
ATOM 5769 N N . ARG B 1 191 ? -12.914 20.531 11.469 1 95.69 191 ARG B N 1
ATOM 5770 C CA . ARG B 1 191 ? -11.742 20.484 10.594 1 95.69 191 ARG B CA 1
ATOM 5771 C C . ARG B 1 191 ? -10.617 19.688 11.242 1 95.69 191 ARG B C 1
ATOM 5773 O O . ARG B 1 191 ? -10.008 18.828 10.594 1 95.69 191 ARG B O 1
ATOM 5780 N N . VAL B 1 192 ? -10.422 19.984 12.461 1 96.06 192 VAL B N 1
ATOM 5781 C CA . VAL B 1 192 ? -9.375 19.297 13.203 1 96.06 192 VAL B CA 1
ATOM 5782 C C . VAL B 1 192 ? -9.695 17.812 13.289 1 96.06 192 VAL B C 1
ATOM 5784 O O . VAL B 1 192 ? -8.82 16.969 13.086 1 96.06 192 VAL B O 1
ATOM 5787 N N . LEU B 1 193 ? -10.898 17.531 13.547 1 95.88 193 LEU B N 1
ATOM 5788 C CA . LEU B 1 193 ? -11.305 16.125 13.688 1 95.88 193 LEU B CA 1
ATOM 5789 C C . LEU B 1 193 ? -11.203 15.398 12.352 1 95.88 193 LEU B C 1
ATOM 5791 O O . LEU B 1 193 ? -10.797 14.242 12.305 1 95.88 193 LEU B O 1
ATOM 5795 N N . CYS B 1 194 ? -11.539 16.031 11.289 1 93.19 194 CYS B N 1
ATOM 5796 C CA . CYS B 1 194 ? -11.453 15.438 9.961 1 93.19 194 CYS B CA 1
ATOM 5797 C C . CYS B 1 194 ? -10.016 15.062 9.625 1 93.19 194 CYS B C 1
ATOM 5799 O O . CYS B 1 194 ? -9.773 14.102 8.891 1 93.19 194 CYS B O 1
ATOM 5801 N N . GLN B 1 195 ? -9.156 15.789 10.18 1 91.19 195 GLN B N 1
ATOM 5802 C CA . GLN B 1 195 ? -7.742 15.586 9.883 1 91.19 195 GLN B CA 1
ATOM 5803 C C . GLN B 1 195 ? -7.16 14.461 10.734 1 91.19 195 GLN B C 1
ATOM 5805 O O . GLN B 1 195 ? -6.289 13.719 10.273 1 91.19 195 GLN B O 1
ATOM 5810 N N . GLU B 1 196 ? -7.645 14.336 11.977 1 89.94 196 GLU B N 1
ATOM 5811 C CA . GLU B 1 196 ? -6.918 13.508 12.938 1 89.94 196 GLU B CA 1
ATOM 5812 C C . GLU B 1 196 ? -7.711 12.258 13.289 1 89.94 196 GLU B C 1
ATOM 5814 O O . GLU B 1 196 ? -7.156 11.305 13.844 1 89.94 196 GLU B O 1
ATOM 5819 N N . LYS B 1 197 ? -8.992 12.258 12.977 1 88.38 197 LYS B N 1
ATOM 5820 C CA . LYS B 1 197 ? -9.859 11.18 13.43 1 88.38 197 LYS B CA 1
ATOM 5821 C C . LYS B 1 197 ? -10.625 10.562 12.258 1 88.38 197 LYS B C 1
ATOM 5823 O O . LYS B 1 197 ? -10.414 10.945 11.102 1 88.38 197 LYS B O 1
ATOM 5828 N N . SER B 1 198 ? -11.383 9.508 12.57 1 84.81 198 SER B N 1
ATOM 5829 C CA . SER B 1 198 ? -12.18 8.883 11.523 1 84.81 198 SER B CA 1
ATOM 5830 C C . SER B 1 198 ? -13.398 9.734 11.18 1 84.81 198 SER B C 1
ATOM 5832 O O . SER B 1 198 ? -13.906 10.477 12.023 1 84.81 198 SER B O 1
ATOM 5834 N N . MET B 1 199 ? -13.867 9.586 10.008 1 87.75 199 MET B N 1
ATOM 5835 C CA . MET B 1 199 ? -15.031 10.359 9.578 1 87.75 199 MET B CA 1
ATOM 5836 C C . MET B 1 199 ? -16.281 9.898 10.312 1 87.75 199 MET B C 1
ATOM 5838 O O . MET B 1 199 ? -17.25 10.656 10.422 1 87.75 199 MET B O 1
ATOM 5842 N N . VAL B 1 200 ? -16.25 8.719 10.75 1 82.69 200 VAL B N 1
ATOM 5843 C CA . VAL B 1 200 ? -17.359 8.258 11.578 1 82.69 200 VAL B CA 1
ATOM 5844 C C . VAL B 1 200 ? -17.422 9.07 12.875 1 82.69 200 VAL B C 1
ATOM 5846 O O . VAL B 1 200 ? -18.484 9.5 13.305 1 82.69 200 VAL B O 1
ATOM 5849 N N . ASP B 1 201 ? -16.281 9.305 13.469 1 88.12 201 ASP B N 1
ATOM 5850 C CA . ASP B 1 201 ? -16.188 10.133 14.664 1 88.12 201 ASP B CA 1
ATOM 5851 C C . ASP B 1 201 ? -16.641 11.562 14.375 1 88.12 201 ASP B C 1
ATOM 5853 O O . ASP B 1 201 ? -17.375 12.164 15.172 1 88.12 201 ASP B O 1
ATOM 5857 N N . VAL B 1 202 ? -16.219 12.047 13.273 1 94.44 202 VAL B N 1
ATOM 5858 C CA . VAL B 1 202 ? -16.578 13.406 12.883 1 94.44 202 VAL B CA 1
ATOM 5859 C C . VAL B 1 202 ? -18.094 13.516 12.742 1 94.44 202 VAL B C 1
ATOM 5861 O O . VAL B 1 202 ? -18.703 14.477 13.227 1 94.44 202 VAL B O 1
ATOM 5864 N N . ARG B 1 203 ? -18.672 12.531 12.117 1 92.06 203 ARG B N 1
ATOM 5865 C CA . ARG B 1 203 ? -20.109 12.5 11.945 1 92.06 203 ARG B CA 1
ATOM 5866 C C . ARG B 1 203 ? -20.828 12.508 13.297 1 92.06 203 ARG B C 1
ATOM 5868 O O . ARG B 1 203 ? -21.797 13.25 13.492 1 92.06 203 ARG B O 1
ATOM 5875 N N . ASN B 1 204 ? -20.344 11.719 14.18 1 91.62 204 ASN B N 1
ATOM 5876 C CA . ASN B 1 204 ? -20.953 11.641 15.508 1 91.62 204 ASN B CA 1
ATOM 5877 C C . ASN B 1 204 ? -20.859 12.977 16.25 1 91.62 204 ASN B C 1
ATOM 5879 O O . ASN B 1 204 ? -21.828 13.414 16.859 1 91.62 204 ASN B O 1
ATOM 5883 N N . VAL B 1 205 ? -19.766 13.586 16.172 1 96.44 205 VAL B N 1
ATOM 5884 C CA . VAL B 1 205 ? -19.578 14.867 16.844 1 96.44 205 VAL B CA 1
ATOM 5885 C C . VAL B 1 205 ? -20.469 15.93 16.188 1 96.44 205 VAL B C 1
ATOM 5887 O O . VAL B 1 205 ? -21.094 16.734 16.875 1 96.44 205 VAL B O 1
ATOM 5890 N N . TYR B 1 206 ? -20.516 15.906 14.898 1 97.38 206 TYR B N 1
ATOM 5891 C CA . TYR B 1 206 ? -21.375 16.828 14.164 1 97.38 206 TYR B CA 1
ATOM 5892 C C . TYR B 1 206 ? -22.828 16.703 14.625 1 97.38 206 TYR B C 1
ATOM 5894 O O . TYR B 1 206 ? -23.469 17.703 14.969 1 97.38 206 TYR B O 1
ATOM 5902 N N . HIS B 1 207 ? -23.312 15.547 14.703 1 95.38 207 HIS B N 1
ATOM 5903 C CA . HIS B 1 207 ? -24.719 15.344 15.07 1 95.38 207 HIS B CA 1
ATOM 5904 C C . HIS B 1 207 ? -24.969 15.695 16.531 1 95.38 207 HIS B C 1
ATOM 5906 O O . HIS B 1 207 ? -26.047 16.188 16.891 1 95.38 207 HIS B O 1
ATOM 5912 N N . ALA B 1 208 ? -23.969 15.492 17.312 1 95.19 208 ALA B N 1
ATOM 5913 C CA . ALA B 1 208 ? -24.109 15.797 18.734 1 95.19 208 ALA B CA 1
ATOM 5914 C C . ALA B 1 208 ? -24.141 17.297 18.969 1 95.19 208 ALA B C 1
ATOM 5916 O O . ALA B 1 208 ? -24.812 17.781 19.906 1 95.19 208 ALA B O 1
ATOM 5917 N N . LEU B 1 209 ? -23.516 18.078 18.109 1 96.88 209 LEU B N 1
ATOM 5918 C CA . LEU B 1 209 ? -23.328 19.484 18.422 1 96.88 209 LEU B CA 1
ATOM 5919 C C . LEU B 1 209 ? -24.078 20.375 17.438 1 96.88 209 LEU B C 1
ATOM 5921 O O . LEU B 1 209 ? -24.188 21.578 17.641 1 96.88 209 LEU B O 1
ATOM 5925 N N . LYS B 1 210 ? -24.609 19.828 16.391 1 94.94 210 LYS B N 1
ATOM 5926 C CA . LYS B 1 210 ? -25.234 20.641 15.344 1 94.94 210 LYS B CA 1
ATOM 5927 C C . LYS B 1 210 ? -26.406 21.438 15.891 1 94.94 210 LYS B C 1
ATOM 5929 O O . LYS B 1 210 ? -26.812 22.438 15.312 1 94.94 210 LYS B O 1
ATOM 5934 N N . GLY B 1 211 ? -27.047 20.969 17.016 1 94.88 211 GLY B N 1
ATOM 5935 C CA . GLY B 1 211 ? -28.125 21.719 17.656 1 94.88 211 GLY B CA 1
ATOM 5936 C C . GLY B 1 211 ? -27.641 22.984 18.344 1 94.88 211 GLY B C 1
ATOM 5937 O O . GLY B 1 211 ? -28.359 23.984 18.391 1 94.88 211 GLY B O 1
ATOM 5938 N N . ASP B 1 212 ? -26.422 22.969 18.859 1 95.25 212 ASP B N 1
ATOM 5939 C CA . ASP B 1 212 ? -25.828 24.094 19.578 1 95.25 212 ASP B CA 1
ATOM 5940 C C . ASP B 1 212 ? -25.172 25.078 18.594 1 95.25 212 ASP B C 1
ATOM 5942 O O . ASP B 1 212 ? -25.062 26.266 18.875 1 95.25 212 ASP B O 1
ATOM 5946 N N . PHE B 1 213 ? -24.734 24.594 17.484 1 97.25 213 PHE B N 1
ATOM 5947 C CA . PHE B 1 213 ? -24.078 25.375 16.469 1 97.25 213 PHE B CA 1
ATOM 5948 C C . PHE B 1 213 ? -24.734 25.156 15.102 1 97.25 213 PHE B C 1
ATOM 5950 O O . PHE B 1 213 ? -24.625 24.062 14.539 1 97.25 213 PHE B O 1
ATOM 5957 N N . ARG B 1 214 ? -25.281 26.094 14.594 1 95.5 214 ARG B N 1
ATOM 5958 C CA . ARG B 1 214 ? -25.984 25.922 13.328 1 95.5 214 ARG B CA 1
ATOM 5959 C C . ARG B 1 214 ? -25 25.703 12.18 1 95.5 214 ARG B C 1
ATOM 5961 O O . ARG B 1 214 ? -24.203 26.594 11.875 1 95.5 214 ARG B O 1
ATOM 5968 N N . PRO B 1 215 ? -25.156 24.625 11.477 1 96.94 215 PRO B N 1
ATOM 5969 C CA . PRO B 1 215 ? -24.234 24.344 10.359 1 96.94 215 PRO B CA 1
ATOM 5970 C C . PRO B 1 215 ? -24.391 25.344 9.211 1 96.94 215 PRO B C 1
ATOM 5972 O O . PRO B 1 215 ? -25.516 25.781 8.922 1 96.94 215 PRO B O 1
ATOM 5975 N N . ASN B 1 216 ? -23.344 25.797 8.688 1 97.06 216 ASN B N 1
ATOM 5976 C CA . ASN B 1 216 ? -23.328 26.688 7.531 1 97.06 216 ASN B CA 1
ATOM 5977 C C . ASN B 1 216 ? -22.562 26.078 6.359 1 97.06 216 ASN B C 1
ATOM 5979 O O . ASN B 1 216 ? -22.25 24.875 6.371 1 97.06 216 ASN B O 1
ATOM 5983 N N . LEU B 1 217 ? -22.375 26.891 5.32 1 96.44 217 LEU B N 1
ATOM 5984 C CA . LEU B 1 217 ? -21.734 26.406 4.102 1 96.44 217 LEU B CA 1
ATOM 5985 C C . LEU B 1 217 ? -20.344 25.844 4.406 1 96.44 217 LEU B C 1
ATOM 5987 O O . LEU B 1 217 ? -19.984 24.781 3.898 1 96.44 217 LEU B O 1
ATOM 5991 N N . GLN B 1 218 ? -19.672 26.484 5.266 1 96.44 218 GLN B N 1
ATOM 5992 C CA . GLN B 1 218 ? -18.328 26.047 5.637 1 96.44 218 GLN B CA 1
ATOM 5993 C C . GLN B 1 218 ? -18.375 24.703 6.371 1 96.44 218 GLN B C 1
ATOM 5995 O O . GLN B 1 218 ? -17.516 23.844 6.16 1 96.44 218 GLN B O 1
ATOM 6000 N N . THR B 1 219 ? -19.359 24.484 7.176 1 97.38 219 THR B N 1
ATOM 6001 C CA . THR B 1 219 ? -19.547 23.25 7.906 1 97.38 219 THR B CA 1
ATOM 6002 C C . THR B 1 219 ? -19.656 22.062 6.945 1 97.38 219 THR B C 1
ATOM 6004 O O . THR B 1 219 ? -18.922 21.078 7.066 1 97.38 219 THR B O 1
ATOM 6007 N N . PHE B 1 220 ? -20.5 22.281 6.008 1 97.06 220 PHE B N 1
ATOM 6008 C CA . PHE B 1 220 ? -20.766 21.188 5.086 1 97.06 220 PHE B CA 1
ATOM 6009 C C . PHE B 1 220 ? -19.594 20.953 4.152 1 97.06 220 PHE B C 1
ATOM 6011 O O . PHE B 1 220 ? -19.297 19.812 3.791 1 97.06 220 PHE B O 1
ATOM 6018 N N . ASN B 1 221 ? -18.938 21.969 3.775 1 95.75 221 ASN B N 1
ATOM 6019 C CA . ASN B 1 221 ? -17.75 21.797 2.947 1 95.75 221 ASN B CA 1
ATOM 6020 C C . ASN B 1 221 ? -16.672 21.016 3.678 1 95.75 221 ASN B C 1
ATOM 6022 O O . ASN B 1 221 ? -15.984 20.188 3.074 1 95.75 221 ASN B O 1
ATOM 6026 N N . ILE B 1 222 ? -16.484 21.234 4.949 1 96 222 ILE B N 1
ATOM 6027 C CA . ILE B 1 222 ? -15.539 20.484 5.77 1 96 222 ILE B CA 1
ATOM 6028 C C . ILE B 1 222 ? -15.945 19.016 5.812 1 96 222 ILE B C 1
ATOM 6030 O O . ILE B 1 222 ? -15.109 18.125 5.598 1 96 222 ILE B O 1
ATOM 6034 N N . LEU B 1 223 ? -17.172 18.75 5.988 1 95.31 223 LEU B N 1
ATOM 6035 C CA . LEU B 1 223 ? -17.688 17.391 6.094 1 95.31 223 LEU B CA 1
ATOM 6036 C C . LEU B 1 223 ? -17.562 16.656 4.762 1 95.31 223 LEU B C 1
ATOM 6038 O O . LEU B 1 223 ? -17.125 15.508 4.715 1 95.31 223 LEU B O 1
ATOM 6042 N N . LEU B 1 224 ? -17.875 17.375 3.711 1 94.62 224 LEU B N 1
ATOM 6043 C CA . LEU B 1 224 ? -17.859 16.766 2.383 1 94.62 224 LEU B CA 1
ATOM 6044 C C . LEU B 1 224 ? -16.438 16.438 1.95 1 94.62 224 LEU B C 1
ATOM 6046 O O . LEU B 1 224 ? -16.188 15.438 1.28 1 94.62 224 LEU B O 1
ATOM 6050 N N . SER B 1 225 ? -15.547 17.172 2.336 1 90.81 225 SER B N 1
ATOM 6051 C CA . SER B 1 225 ? -14.156 17.016 1.918 1 90.81 225 SER B CA 1
ATOM 6052 C C . SER B 1 225 ? -13.516 15.805 2.598 1 90.81 225 SER B C 1
ATOM 6054 O O . SER B 1 225 ? -12.523 15.266 2.111 1 90.81 225 SER B O 1
ATOM 6056 N N . GLY B 1 226 ? -14.094 15.359 3.615 1 87.75 226 GLY B N 1
ATOM 6057 C CA . GLY B 1 226 ? -13.484 14.297 4.391 1 87.75 226 GLY B CA 1
ATOM 6058 C C . GLY B 1 226 ? -13.984 12.914 4.008 1 87.75 226 GLY B C 1
ATOM 6059 O O . GLY B 1 226 ? -13.352 11.906 4.316 1 87.75 226 GLY B O 1
ATOM 6060 N N . TRP B 1 227 ? -15.062 12.812 3.326 1 82.12 227 TRP B N 1
ATOM 6061 C CA . TRP B 1 227 ? -15.688 11.516 3.111 1 82.12 227 TRP B CA 1
ATOM 6062 C C . TRP B 1 227 ? -15.102 10.82 1.888 1 82.12 227 TRP B C 1
ATOM 6064 O O . TRP B 1 227 ? -14.836 11.469 0.87 1 82.12 227 TRP B O 1
ATOM 6074 N N . LYS B 1 228 ? -15.031 9.523 2.117 1 78.88 228 LYS B N 1
ATOM 6075 C CA . LYS B 1 228 ? -14.586 8.695 1.008 1 78.88 228 LYS B CA 1
ATOM 6076 C C . LYS B 1 228 ? -15.742 7.895 0.413 1 78.88 228 LYS B C 1
ATOM 6078 O O . LYS B 1 228 ? -15.688 7.48 -0.746 1 78.88 228 LYS B O 1
ATOM 6083 N N . SER B 1 229 ? -16.703 7.66 1.146 1 83.69 229 SER B N 1
ATOM 6084 C CA . SER B 1 229 ? -17.891 6.945 0.693 1 83.69 229 SER B CA 1
ATOM 6085 C C . SER B 1 229 ? -18.844 7.879 -0.046 1 83.69 229 SER B C 1
ATOM 6087 O O . SER B 1 229 ? -19.234 8.93 0.476 1 83.69 229 SER B O 1
ATOM 6089 N N . SER B 1 230 ? -19.266 7.457 -1.247 1 88.06 230 SER B N 1
ATOM 6090 C CA . SER B 1 230 ? -20.188 8.273 -2.023 1 88.06 230 SER B CA 1
ATOM 6091 C C . SER B 1 230 ? -21.531 8.391 -1.328 1 88.06 230 SER B C 1
ATOM 6093 O O . SER B 1 230 ? -22.156 9.453 -1.33 1 88.06 230 SER B O 1
ATOM 6095 N N . GLU B 1 231 ? -21.922 7.301 -0.697 1 86.31 231 GLU B N 1
ATOM 6096 C CA . GLU B 1 231 ? -23.219 7.285 -0.021 1 86.31 231 GLU B CA 1
ATOM 6097 C C . GLU B 1 231 ? -23.25 8.289 1.129 1 86.31 231 GLU B C 1
ATOM 6099 O O . GLU B 1 231 ? -24.219 9.039 1.277 1 86.31 231 GLU B O 1
ATOM 6104 N N . GLU B 1 232 ? -22.219 8.297 1.892 1 86.94 232 GLU B N 1
ATOM 6105 C CA . GLU B 1 232 ? -22.141 9.211 3.027 1 86.94 232 GLU B CA 1
ATOM 6106 C C . GLU B 1 232 ? -22.016 10.656 2.561 1 86.94 232 GLU B C 1
ATOM 6108 O O . GLU B 1 232 ? -22.688 11.547 3.107 1 86.94 232 GLU B O 1
ATOM 6113 N N . ALA B 1 233 ? -21.203 10.914 1.596 1 92.75 233 ALA B N 1
ATOM 6114 C CA . ALA B 1 233 ? -21.031 12.258 1.056 1 92.75 233 ALA B CA 1
ATOM 6115 C C . ALA B 1 233 ? -22.359 12.789 0.5 1 92.75 233 ALA B C 1
ATOM 6117 O O . ALA B 1 233 ? -22.703 13.945 0.724 1 92.75 233 ALA B O 1
ATOM 6118 N N . GLU B 1 234 ? -23.109 11.898 -0.196 1 94.38 234 GLU B N 1
ATOM 6119 C CA . GLU B 1 234 ? -24.406 12.273 -0.732 1 94.38 234 GLU B CA 1
ATOM 6120 C C . GLU B 1 234 ? -25.391 12.617 0.386 1 94.38 234 GLU B C 1
ATOM 6122 O O . GLU B 1 234 ? -26.188 13.547 0.253 1 94.38 234 GLU B O 1
ATOM 6127 N N . GLY B 1 235 ? -25.297 11.867 1.428 1 92.75 235 GLY B N 1
ATOM 6128 C CA . GLY B 1 235 ? -26.141 12.148 2.578 1 92.75 235 GLY B CA 1
ATOM 6129 C C . GLY B 1 235 ? -25.953 13.539 3.143 1 92.75 235 GLY B C 1
ATOM 6130 O O . GLY B 1 235 ? -26.922 14.25 3.412 1 92.75 235 GLY B O 1
ATOM 6131 N N . PHE B 1 236 ? -24.75 13.977 3.328 1 95.25 236 PHE B N 1
ATOM 6132 C CA . PHE B 1 236 ? -24.469 15.305 3.867 1 95.25 236 PHE B CA 1
ATOM 6133 C C . PHE B 1 236 ? -24.828 16.391 2.855 1 95.25 236 PHE B C 1
ATOM 6135 O O . PHE B 1 236 ? -25.25 17.484 3.232 1 95.25 236 PHE B O 1
ATOM 6142 N N . PHE B 1 237 ? -24.641 16.078 1.61 1 96.69 237 PHE B N 1
ATOM 6143 C CA . PHE B 1 237 ? -25.016 17.016 0.559 1 96.69 237 PHE B CA 1
ATOM 6144 C C . PHE B 1 237 ? -26.516 17.266 0.561 1 96.69 237 PHE B C 1
ATOM 6146 O O . PHE B 1 237 ? -26.953 18.422 0.44 1 96.69 237 PHE B O 1
ATOM 6153 N N . GLU B 1 238 ? -27.266 16.203 0.739 1 96.19 238 GLU B N 1
ATOM 6154 C CA . GLU B 1 238 ? -28.719 16.328 0.821 1 96.19 238 GLU B CA 1
ATOM 6155 C C . GLU B 1 238 ? -29.141 17.062 2.09 1 96.19 238 GLU B C 1
ATOM 6157 O O . GLU B 1 238 ? -30.047 17.891 2.057 1 96.19 238 GLU B O 1
ATOM 6162 N N . GLU B 1 239 ? -28.453 16.766 3.154 1 96 239 GLU B N 1
ATOM 6163 C CA . GLU B 1 239 ? -28.75 17.453 4.402 1 96 239 GLU B CA 1
ATOM 6164 C C . GLU B 1 239 ? -28.5 18.953 4.281 1 96 239 GLU B C 1
ATOM 6166 O O . GLU B 1 239 ? -29.25 19.766 4.82 1 96 239 GLU B O 1
ATOM 6171 N N . MET B 1 240 ? -27.438 19.297 3.604 1 96.56 240 MET B N 1
ATOM 6172 C CA . MET B 1 240 ? -27.109 20.703 3.346 1 96.56 240 MET B CA 1
ATOM 6173 C C . MET B 1 240 ? -28.281 21.422 2.68 1 96.56 240 MET B C 1
ATOM 6175 O O . MET B 1 240 ? -28.688 22.484 3.133 1 96.56 240 MET B O 1
ATOM 6179 N N . LYS B 1 241 ? -28.875 20.844 1.752 1 95 241 LYS B N 1
ATOM 6180 C CA . LYS B 1 241 ? -30 21.422 1.018 1 95 241 LYS B CA 1
ATOM 6181 C C . LYS B 1 241 ? -31.25 21.5 1.888 1 95 241 LYS B C 1
ATOM 6183 O O . LYS B 1 241 ? -31.969 22.5 1.876 1 95 241 LYS B O 1
ATOM 6188 N N . GLU B 1 242 ? -31.422 20.453 2.635 1 96 242 GLU B N 1
ATOM 6189 C CA . GLU B 1 242 ? -32.594 20.391 3.512 1 96 242 GLU B CA 1
ATOM 6190 C C . GLU B 1 242 ? -32.531 21.5 4.57 1 96 242 GLU B C 1
ATOM 6192 O O . GLU B 1 242 ? -33.594 22 4.992 1 96 242 GLU B O 1
ATOM 6197 N N . MET B 1 243 ? -31.359 21.859 4.918 1 95.62 243 MET B N 1
ATOM 6198 C CA . MET B 1 243 ? -31.188 22.875 5.953 1 95.62 243 MET B CA 1
ATOM 6199 C C . MET B 1 243 ? -31.172 24.281 5.344 1 95.62 243 MET B C 1
ATOM 6201 O O . MET B 1 243 ? -30.953 25.266 6.047 1 95.62 243 MET B O 1
ATOM 6205 N N . GLY B 1 244 ? -31.328 24.281 4.008 1 94.94 244 GLY B N 1
ATOM 6206 C CA . GLY B 1 244 ? -31.438 25.562 3.328 1 94.94 244 GLY B CA 1
ATOM 6207 C C . GLY B 1 244 ? -30.094 26.172 2.986 1 94.94 244 GLY B C 1
ATOM 6208 O O . GLY B 1 244 ? -30 27.359 2.676 1 94.94 244 GLY B O 1
ATOM 6209 N N . VAL B 1 245 ? -29.031 25.484 3.152 1 96.56 245 VAL B N 1
ATOM 6210 C CA . VAL B 1 245 ? -27.703 25.953 2.783 1 96.56 245 VAL B CA 1
ATOM 6211 C C . VAL B 1 245 ? -27.438 25.656 1.311 1 96.56 245 VAL B C 1
ATOM 6213 O O . VAL B 1 245 ? -27.484 24.5 0.888 1 96.56 245 VAL B O 1
ATOM 6216 N N . LYS B 1 246 ? -27.188 26.656 0.537 1 95.25 246 LYS B N 1
ATOM 6217 C CA . LYS B 1 246 ? -26.969 26.484 -0.896 1 95.25 246 LYS B CA 1
ATOM 6218 C C . LYS B 1 246 ? -25.547 26 -1.175 1 95.25 246 LYS B C 1
ATOM 6220 O O . LYS B 1 246 ? -24.578 26.625 -0.734 1 95.25 246 LYS B O 1
ATOM 6225 N N . PRO B 1 247 ? -25.422 24.906 -1.916 1 96 247 PRO B N 1
ATOM 6226 C CA . PRO B 1 247 ? -24.078 24.406 -2.256 1 96 247 PRO B CA 1
ATOM 6227 C C . PRO B 1 247 ? -23.328 25.375 -3.17 1 96 247 PRO B C 1
ATOM 6229 O O . PRO B 1 247 ? -23.922 26.062 -3.994 1 96 247 PRO B O 1
ATOM 6232 N N . ASP B 1 248 ? -22.094 25.484 -2.982 1 95.69 248 ASP B N 1
ATOM 6233 C CA . ASP B 1 248 ? -21.234 26.266 -3.861 1 95.69 248 ASP B CA 1
ATOM 6234 C C . ASP B 1 248 ? -20.312 25.359 -4.672 1 95.69 248 ASP B C 1
ATOM 6236 O O . ASP B 1 248 ? -20.5 24.141 -4.719 1 95.69 248 ASP B O 1
ATOM 6240 N N . VAL B 1 249 ? -19.375 26.016 -5.41 1 95.44 249 VAL B N 1
ATOM 6241 C CA . VAL B 1 249 ? -18.5 25.266 -6.301 1 95.44 249 VAL B CA 1
ATOM 6242 C C . VAL B 1 249 ? -17.656 24.281 -5.484 1 95.44 249 VAL B C 1
ATOM 6244 O O . VAL B 1 249 ? -17.375 23.172 -5.938 1 95.44 249 VAL B O 1
ATOM 6247 N N . VAL B 1 250 ? -17.266 24.641 -4.305 1 95.62 250 VAL B N 1
ATOM 6248 C CA . VAL B 1 250 ? -16.438 23.797 -3.438 1 95.62 250 VAL B CA 1
ATOM 6249 C C . VAL B 1 250 ? -17.25 22.578 -3.006 1 95.62 250 VAL B C 1
ATOM 6251 O O . VAL B 1 250 ? -16.719 21.453 -2.979 1 95.62 250 VAL B O 1
ATOM 6254 N N . SER B 1 251 ? -18.516 22.734 -2.678 1 96.62 251 SER B N 1
ATOM 6255 C CA . SER B 1 251 ? -19.422 21.641 -2.307 1 96.62 251 SER B CA 1
ATOM 6256 C C . SER B 1 251 ? -19.531 20.625 -3.428 1 96.62 251 SER B C 1
ATOM 6258 O O . SER B 1 251 ? -19.344 19.422 -3.201 1 96.62 251 SER B O 1
ATOM 6260 N N . TYR B 1 252 ? -19.766 21.172 -4.582 1 96.62 252 TYR B N 1
ATOM 6261 C CA . TYR B 1 252 ? -19.922 20.297 -5.742 1 96.62 252 TYR B CA 1
ATOM 6262 C C . TYR B 1 252 ? -18.609 19.594 -6.055 1 96.62 252 TYR B C 1
ATOM 6264 O O . TYR B 1 252 ? -18.594 18.375 -6.305 1 96.62 252 TYR B O 1
ATOM 6272 N N . ASN B 1 253 ? -17.547 20.312 -6.035 1 95.81 253 ASN B N 1
ATOM 6273 C CA . ASN B 1 253 ? -16.234 19.719 -6.32 1 95.81 253 ASN B CA 1
ATOM 6274 C C . ASN B 1 253 ? -15.906 18.594 -5.348 1 95.81 253 ASN B C 1
ATOM 6276 O O . ASN B 1 253 ? -15.32 17.578 -5.742 1 95.81 253 ASN B O 1
ATOM 6280 N N . SER B 1 254 ? -16.203 18.75 -4.098 1 96.06 254 SER B N 1
ATOM 6281 C CA . SER B 1 254 ? -15.945 17.719 -3.098 1 96.06 254 SER B CA 1
ATOM 6282 C C . SER B 1 254 ? -16.703 16.438 -3.416 1 96.06 254 SER B C 1
ATOM 6284 O O . SER B 1 254 ? -16.141 15.336 -3.34 1 96.06 254 SER B O 1
ATOM 6286 N N . LEU B 1 255 ? -17.922 16.609 -3.771 1 96.44 255 LEU B N 1
ATOM 6287 C CA . LEU B 1 255 ? -18.734 15.453 -4.098 1 96.44 255 LEU B CA 1
ATOM 6288 C C . LEU B 1 255 ? -18.266 14.805 -5.398 1 96.44 255 LEU B C 1
ATOM 6290 O O . LEU B 1 255 ? -18.203 13.578 -5.496 1 96.44 255 LEU B O 1
ATOM 6294 N N . ILE B 1 256 ? -17.953 15.609 -6.387 1 96.38 256 ILE B N 1
ATOM 6295 C CA . ILE B 1 256 ? -17.438 15.117 -7.656 1 96.38 256 ILE B CA 1
ATOM 6296 C C . ILE B 1 256 ? -16.141 14.344 -7.418 1 96.38 256 ILE B C 1
ATOM 6298 O O . ILE B 1 256 ? -15.914 13.289 -8.008 1 96.38 256 ILE B O 1
ATOM 6302 N N . ASP B 1 257 ? -15.32 14.852 -6.578 1 95.25 257 ASP B N 1
ATOM 6303 C CA . ASP B 1 257 ? -14.055 14.211 -6.246 1 95.25 257 ASP B CA 1
ATOM 6304 C C . ASP B 1 257 ? -14.289 12.82 -5.652 1 95.25 257 ASP B C 1
ATOM 6306 O O . ASP B 1 257 ? -13.578 11.867 -5.996 1 95.25 257 ASP B O 1
ATOM 6310 N N . VAL B 1 258 ? -15.25 12.68 -4.836 1 93 258 VAL B N 1
ATOM 6311 C CA . VAL B 1 258 ? -15.586 11.398 -4.23 1 93 258 VAL B CA 1
ATOM 6312 C C . VAL B 1 258 ? -16.031 10.414 -5.316 1 93 258 VAL B C 1
ATOM 6314 O O . VAL B 1 258 ? -15.578 9.266 -5.344 1 93 258 VAL B O 1
ATOM 6317 N N . TYR B 1 259 ? -16.891 10.914 -6.172 1 93 259 TYR B N 1
ATOM 6318 C CA . TYR B 1 259 ? -17.359 10.07 -7.262 1 93 259 TYR B CA 1
ATOM 6319 C C . TYR B 1 259 ? -16.203 9.578 -8.117 1 93 259 TYR B C 1
ATOM 6321 O O . TYR B 1 259 ? -16.125 8.398 -8.469 1 93 259 TYR B O 1
ATOM 6329 N N . CYS B 1 260 ? -15.312 10.484 -8.406 1 93.06 260 CYS B N 1
ATOM 6330 C CA . CYS B 1 260 ? -14.188 10.164 -9.266 1 93.06 260 CYS B CA 1
ATOM 6331 C C . CYS B 1 260 ? -13.25 9.164 -8.594 1 93.06 260 CYS B C 1
ATOM 6333 O O . CYS B 1 260 ? -12.797 8.211 -9.227 1 93.06 260 CYS B O 1
ATOM 6335 N N . LYS B 1 261 ? -12.992 9.344 -7.387 1 89.12 261 LYS B N 1
ATOM 6336 C CA . LYS B 1 261 ? -12.102 8.453 -6.645 1 89.12 261 LYS B CA 1
ATOM 6337 C C . LYS B 1 261 ? -12.719 7.062 -6.504 1 89.12 261 LYS B C 1
ATOM 6339 O O . LYS B 1 261 ? -12 6.07 -6.391 1 89.12 261 LYS B O 1
ATOM 6344 N N . ARG B 1 262 ? -13.977 7.008 -6.598 1 85.5 262 ARG B N 1
ATOM 6345 C CA . ARG B 1 262 ? -14.68 5.73 -6.496 1 85.5 262 ARG B CA 1
ATOM 6346 C C . ARG B 1 262 ? -15.023 5.188 -7.879 1 85.5 262 ARG B C 1
ATOM 6348 O O . ARG B 1 262 ? -15.773 4.215 -8 1 85.5 262 ARG B O 1
ATOM 6355 N N . MET B 1 263 ? -14.625 5.898 -8.914 1 87.38 263 MET B N 1
ATOM 6356 C CA . MET B 1 263 ? -14.781 5.484 -10.305 1 87.38 263 MET B CA 1
ATOM 6357 C C . MET B 1 263 ? -16.25 5.492 -10.711 1 87.38 263 MET B C 1
ATOM 6359 O O . MET B 1 263 ? -16.703 4.605 -11.445 1 87.38 263 MET B O 1
ATOM 6363 N N . GLU B 1 264 ? -16.984 6.301 -10.016 1 89.88 264 GLU B N 1
ATOM 6364 C CA . GLU B 1 264 ? -18.359 6.555 -10.414 1 89.88 264 GLU B CA 1
ATOM 6365 C C . GLU B 1 264 ? -18.469 7.762 -11.344 1 89.88 264 GLU B C 1
ATOM 6367 O O . GLU B 1 264 ? -19.031 8.789 -10.977 1 89.88 264 GLU B O 1
ATOM 6372 N N . ILE B 1 265 ? -18.062 7.578 -12.586 1 91.75 265 ILE B N 1
ATOM 6373 C CA . ILE B 1 265 ? -17.828 8.672 -13.523 1 91.75 265 ILE B CA 1
ATOM 6374 C C . ILE B 1 265 ? -19.172 9.203 -14.031 1 91.75 265 ILE B C 1
ATOM 6376 O O . ILE B 1 265 ? -19.344 10.406 -14.211 1 91.75 265 ILE B O 1
ATOM 6380 N N . GLU B 1 266 ? -20.078 8.273 -14.227 1 91.12 266 GLU B N 1
ATOM 6381 C CA . GLU B 1 266 ? -21.391 8.703 -14.703 1 91.12 266 GLU B CA 1
ATOM 6382 C C . GLU B 1 266 ? -22.078 9.609 -13.688 1 91.12 266 GLU B C 1
ATOM 6384 O O . GLU B 1 266 ? -22.688 10.617 -14.062 1 91.12 266 GLU B O 1
ATOM 6389 N N . LYS B 1 267 ? -21.969 9.281 -12.461 1 92.31 267 LYS B N 1
ATOM 6390 C CA . LYS B 1 267 ? -22.531 10.125 -11.406 1 92.31 267 LYS B CA 1
ATOM 6391 C C . LYS B 1 267 ? -21.859 11.492 -11.375 1 92.31 267 LYS B C 1
ATOM 6393 O O . LYS B 1 267 ? -22.516 12.508 -11.148 1 92.31 267 LYS B O 1
ATOM 6398 N N . ALA B 1 268 ? -20.562 11.492 -11.586 1 96 268 ALA B N 1
ATOM 6399 C CA . ALA B 1 268 ? -19.812 12.742 -11.617 1 96 268 ALA B CA 1
ATOM 6400 C C . ALA B 1 268 ? -20.297 13.656 -12.734 1 96 268 ALA B C 1
ATOM 6402 O O . ALA B 1 268 ? -20.562 14.844 -12.516 1 96 268 ALA B O 1
ATOM 6403 N N . TYR B 1 269 ? -20.594 13.055 -13.898 1 94.75 269 TYR B N 1
ATOM 6404 C CA . TYR B 1 269 ? -21.078 13.828 -15.031 1 94.75 269 TYR B CA 1
ATOM 6405 C C . TYR B 1 269 ? -22.484 14.367 -14.758 1 94.75 269 TYR B C 1
ATOM 6407 O O . TYR B 1 269 ? -22.781 15.523 -15.07 1 94.75 269 TYR B O 1
ATOM 6415 N N . ARG B 1 270 ? -23.266 13.523 -14.172 1 95.88 270 ARG B N 1
ATOM 6416 C CA . ARG B 1 270 ? -24.625 13.953 -13.852 1 95.88 270 ARG B CA 1
ATOM 6417 C C . ARG B 1 270 ? -24.609 15.117 -12.859 1 95.88 270 ARG B C 1
ATOM 6419 O O . ARG B 1 270 ? -25.422 16.031 -12.969 1 95.88 270 ARG B O 1
ATOM 6426 N N . LEU B 1 271 ? -23.703 15.07 -11.922 1 96.88 271 LEU B N 1
ATOM 6427 C CA . LEU B 1 271 ? -23.609 16.141 -10.93 1 96.88 271 LEU B CA 1
ATOM 6428 C C . LEU B 1 271 ? -23.141 17.438 -11.57 1 96.88 271 LEU B C 1
ATOM 6430 O O . LEU B 1 271 ? -23.578 18.516 -11.188 1 96.88 271 LEU B O 1
ATOM 6434 N N . ILE B 1 272 ? -22.281 17.344 -12.531 1 95.12 272 ILE B N 1
ATOM 6435 C CA . ILE B 1 272 ? -21.797 18.531 -13.242 1 95.12 272 ILE B CA 1
ATOM 6436 C C . ILE B 1 272 ? -22.938 19.172 -14.008 1 95.12 272 ILE B C 1
ATOM 6438 O O . ILE B 1 272 ? -23.062 20.406 -14.047 1 95.12 272 ILE B O 1
ATOM 6442 N N . ASP B 1 273 ? -23.766 18.312 -14.539 1 95 273 ASP B N 1
ATOM 6443 C CA . ASP B 1 273 ? -24.953 18.828 -15.219 1 95 273 ASP B CA 1
ATOM 6444 C C . ASP B 1 273 ? -25.891 19.547 -14.242 1 95 273 ASP B C 1
ATOM 6446 O O . ASP B 1 273 ? -26.406 20.609 -14.547 1 95 273 ASP B O 1
ATOM 6450 N N . LYS B 1 274 ? -25.984 18.938 -13.125 1 94.69 274 LYS B N 1
ATOM 6451 C CA . LYS B 1 274 ? -26.812 19.547 -12.086 1 94.69 274 LYS B CA 1
ATOM 6452 C C . LYS B 1 274 ? -26.219 20.891 -11.633 1 94.69 274 LYS B C 1
ATOM 6454 O O . LYS B 1 274 ? -26.953 21.844 -11.375 1 94.69 274 LYS B O 1
ATOM 6459 N N . MET B 1 275 ? -24.906 20.922 -11.469 1 94.38 275 MET B N 1
ATOM 6460 C CA . MET B 1 275 ? -24.188 22.141 -11.125 1 94.38 275 MET B CA 1
ATOM 6461 C C . MET B 1 275 ? -24.516 23.266 -12.102 1 94.38 275 MET B C 1
ATOM 6463 O O . MET B 1 275 ? -24.812 24.391 -11.688 1 94.38 275 MET B O 1
ATOM 6467 N N . ARG B 1 276 ? -24.625 22.969 -13.336 1 91.62 276 ARG B N 1
ATOM 6468 C CA . ARG B 1 276 ? -24.938 23.938 -14.383 1 91.62 276 ARG B CA 1
ATOM 6469 C C . ARG B 1 276 ? -26.391 24.391 -14.312 1 91.62 276 ARG B C 1
ATOM 6471 O O . ARG B 1 276 ? -26.688 25.562 -14.5 1 91.62 276 ARG B O 1
ATOM 6478 N N . GLU B 1 277 ? -27.203 23.453 -14.023 1 94.06 277 GLU B N 1
ATOM 6479 C CA . GLU B 1 277 ? -28.625 23.766 -13.898 1 94.06 277 GLU B CA 1
ATOM 6480 C C . GLU B 1 277 ? -28.875 24.719 -12.734 1 94.06 277 GLU B C 1
ATOM 6482 O O . GLU B 1 277 ? -29.797 25.531 -12.781 1 94.06 277 GLU B O 1
ATOM 6487 N N . GLU B 1 278 ? -28.031 24.656 -11.75 1 93.56 278 GLU B N 1
ATOM 6488 C CA . GLU B 1 278 ? -28.188 25.5 -10.57 1 93.56 278 GLU B CA 1
ATOM 6489 C C . GLU B 1 278 ? -27.312 26.75 -10.664 1 93.56 278 GLU B C 1
ATOM 6491 O O . GLU B 1 278 ? -27.047 27.406 -9.656 1 93.56 278 GLU B O 1
ATOM 6496 N N . ASP B 1 279 ? -26.75 27 -11.836 1 91.69 279 ASP B N 1
ATOM 6497 C CA . ASP B 1 279 ? -26 28.203 -12.18 1 91.69 279 ASP B CA 1
ATOM 6498 C C . ASP B 1 279 ? -24.672 28.25 -11.438 1 91.69 279 ASP B C 1
ATOM 6500 O O . ASP B 1 279 ? -24.25 29.312 -10.977 1 91.69 279 ASP B O 1
ATOM 6504 N N . VAL B 1 280 ? -24.172 27.188 -11.07 1 93.75 280 VAL B N 1
ATOM 6505 C CA . VAL B 1 280 ? -22.797 27.062 -10.578 1 93.75 280 VAL B CA 1
ATOM 6506 C C . VAL B 1 280 ? -21.891 26.547 -11.68 1 93.75 280 VAL B C 1
ATOM 6508 O O . VAL B 1 280 ? -22.156 25.5 -12.281 1 93.75 280 VAL B O 1
ATOM 6511 N N . CYS B 1 281 ? -20.828 27.25 -12 1 90.81 281 CYS B N 1
ATOM 6512 C CA . CYS B 1 281 ? -19.969 26.891 -13.117 1 90.81 281 CYS B CA 1
ATOM 6513 C C . CYS B 1 281 ? -18.828 26 -12.664 1 90.81 281 CYS B C 1
ATOM 6515 O O . CYS B 1 281 ? -18.156 26.297 -11.68 1 90.81 281 CYS B O 1
ATOM 6517 N N . PRO B 1 282 ? -18.656 24.891 -13.398 1 93.44 282 PRO B N 1
ATOM 6518 C CA . PRO B 1 282 ? -17.469 24.078 -13.133 1 93.44 282 PRO B CA 1
ATOM 6519 C C . PRO B 1 282 ? -16.172 24.844 -13.328 1 93.44 282 PRO B C 1
ATOM 6521 O O . PRO B 1 282 ? -16.094 25.719 -14.195 1 93.44 282 PRO B O 1
ATOM 6524 N N . ASP B 1 283 ? -15.25 24.625 -12.539 1 94 283 ASP B N 1
ATOM 6525 C CA . ASP B 1 283 ? -13.961 25.281 -12.648 1 94 283 ASP B CA 1
ATOM 6526 C C . ASP B 1 283 ? -12.844 24.281 -12.93 1 94 283 ASP B C 1
ATOM 6528 O O . ASP B 1 283 ? -13.109 23.125 -13.266 1 94 283 ASP B O 1
ATOM 6532 N N . VAL B 1 284 ? -11.633 24.781 -12.883 1 94.44 284 VAL B N 1
ATOM 6533 C CA . VAL B 1 284 ? -10.484 23.953 -13.25 1 94.44 284 VAL B CA 1
ATOM 6534 C C . VAL B 1 284 ? -10.375 22.766 -12.305 1 94.44 284 VAL B C 1
ATOM 6536 O O . VAL B 1 284 ? -9.992 21.672 -12.711 1 94.44 284 VAL B O 1
ATOM 6539 N N . ILE B 1 285 ? -10.742 22.906 -11.07 1 94.62 285 ILE B N 1
ATOM 6540 C CA . ILE B 1 285 ? -10.688 21.844 -10.07 1 94.62 285 ILE B CA 1
ATOM 6541 C C . ILE B 1 285 ? -11.695 20.75 -10.414 1 94.62 285 ILE B C 1
ATOM 6543 O O . ILE B 1 285 ? -11.406 19.562 -10.273 1 94.62 285 ILE B O 1
ATOM 6547 N N . THR B 1 286 ? -12.852 21.156 -10.883 1 95.75 286 THR B N 1
ATOM 6548 C CA . THR B 1 286 ? -13.891 20.234 -11.32 1 95.75 286 THR B CA 1
ATOM 6549 C C . THR B 1 286 ? -13.359 19.297 -12.414 1 95.75 286 THR B C 1
ATOM 6551 O O . THR B 1 286 ? -13.43 18.078 -12.289 1 95.75 286 THR B O 1
ATOM 6554 N N . TYR B 1 287 ? -12.82 19.953 -13.375 1 95.56 287 TYR B N 1
ATOM 6555 C CA . TYR B 1 287 ? -12.352 19.188 -14.531 1 95.56 287 TYR B CA 1
ATOM 6556 C C . TYR B 1 287 ? -11.133 18.344 -14.164 1 95.56 287 TYR B C 1
ATOM 6558 O O . TYR B 1 287 ? -10.969 17.234 -14.664 1 95.56 287 TYR B O 1
ATOM 6566 N N . THR B 1 288 ? -10.281 18.859 -13.312 1 96.19 288 THR B N 1
ATOM 6567 C CA . THR B 1 288 ? -9.109 18.109 -12.875 1 96.19 288 THR B CA 1
ATOM 6568 C C . THR B 1 288 ? -9.531 16.828 -12.172 1 96.19 288 THR B C 1
ATOM 6570 O O . THR B 1 288 ? -8.953 15.766 -12.414 1 96.19 288 THR B O 1
ATOM 6573 N N . SER B 1 289 ? -10.547 16.844 -11.328 1 96 289 SER B N 1
ATOM 6574 C CA . SER B 1 289 ? -11.078 15.664 -10.656 1 96 289 SER B CA 1
ATOM 6575 C C . SER B 1 289 ? -11.625 14.656 -11.664 1 96 289 SER B C 1
ATOM 6577 O O . SER B 1 289 ? -11.383 13.453 -11.539 1 96 289 SER B O 1
ATOM 6579 N N . LEU B 1 290 ? -12.281 15.195 -12.633 1 96.38 290 LEU B N 1
ATOM 6580 C CA . LEU B 1 290 ? -12.859 14.336 -13.656 1 96.38 290 LEU B CA 1
ATOM 6581 C C . LEU B 1 290 ? -11.758 13.664 -14.477 1 96.38 290 LEU B C 1
ATOM 6583 O O . LEU B 1 290 ? -11.852 12.477 -14.789 1 96.38 290 LEU B O 1
ATOM 6587 N N . ILE B 1 291 ? -10.766 14.453 -14.82 1 96.69 291 ILE B N 1
ATOM 6588 C CA . ILE B 1 291 ? -9.625 13.922 -15.562 1 96.69 291 ILE B CA 1
ATOM 6589 C C . ILE B 1 291 ? -8.961 12.805 -14.766 1 96.69 291 ILE B C 1
ATOM 6591 O O . ILE B 1 291 ? -8.688 11.727 -15.305 1 96.69 291 ILE B O 1
ATOM 6595 N N . GLY B 1 292 ? -8.734 13.062 -13.508 1 95.62 292 GLY B N 1
ATOM 6596 C CA . GLY B 1 292 ? -8.18 12.023 -12.648 1 95.62 292 GLY B CA 1
ATOM 6597 C C . GLY B 1 292 ? -9.062 10.789 -12.562 1 95.62 292 GLY B C 1
ATOM 6598 O O . GLY B 1 292 ? -8.562 9.664 -12.617 1 95.62 292 GLY B O 1
ATOM 6599 N N . GLY B 1 293 ? -10.344 11 -12.414 1 93.69 293 GLY B N 1
ATOM 6600 C CA . GLY B 1 293 ? -11.289 9.906 -12.32 1 93.69 293 GLY B CA 1
ATOM 6601 C C . GLY B 1 293 ? -11.328 9.039 -13.57 1 93.69 293 GLY B C 1
ATOM 6602 O O . GLY B 1 293 ? -11.391 7.812 -13.477 1 93.69 293 GLY B O 1
ATOM 6603 N N . LEU B 1 294 ? -11.281 9.672 -14.688 1 93.12 294 LEU B N 1
ATOM 6604 C CA . LEU B 1 294 ? -11.273 8.953 -15.953 1 93.12 294 LEU B CA 1
ATOM 6605 C C . LEU B 1 294 ? -10.031 8.07 -16.078 1 93.12 294 LEU B C 1
ATOM 6607 O O . LEU B 1 294 ? -10.102 6.957 -16.594 1 93.12 294 LEU B O 1
ATOM 6611 N N . GLY B 1 295 ? -8.938 8.586 -15.617 1 91.38 295 GLY B N 1
ATOM 6612 C CA . GLY B 1 295 ? -7.723 7.785 -15.586 1 91.38 295 GLY B CA 1
ATOM 6613 C C . GLY B 1 295 ? -7.844 6.551 -14.711 1 91.38 295 GLY B C 1
ATOM 6614 O O . GLY B 1 295 ? -7.445 5.457 -15.109 1 91.38 295 GLY B O 1
ATOM 6615 N N . LEU B 1 296 ? -8.383 6.727 -13.562 1 87 296 LEU B N 1
ATOM 6616 C CA . LEU B 1 296 ? -8.594 5.621 -12.633 1 87 296 LEU B CA 1
ATOM 6617 C C . LEU B 1 296 ? -9.516 4.566 -13.234 1 87 296 LEU B C 1
ATOM 6619 O O . LEU B 1 296 ? -9.344 3.373 -12.984 1 87 296 LEU B O 1
ATOM 6623 N N . ALA B 1 297 ? -10.414 5.016 -13.992 1 84.88 297 ALA B N 1
ATOM 6624 C CA . ALA B 1 297 ? -11.359 4.117 -14.656 1 84.88 297 ALA B CA 1
ATOM 6625 C C . ALA B 1 297 ? -10.734 3.473 -15.883 1 84.88 297 ALA B C 1
ATOM 6627 O O . ALA B 1 297 ? -11.414 2.773 -16.641 1 84.88 297 ALA B O 1
ATOM 6628 N N . GLY B 1 298 ? -9.469 3.801 -16.203 1 83.5 298 GLY B N 1
ATOM 6629 C CA . GLY B 1 298 ? -8.75 3.18 -17.297 1 83.5 298 GLY B CA 1
ATOM 6630 C C . GLY B 1 298 ? -9.023 3.836 -18.641 1 83.5 298 GLY B C 1
ATOM 6631 O O . GLY B 1 298 ? -8.992 3.174 -19.672 1 83.5 298 GLY B O 1
ATOM 6632 N N . GLN B 1 299 ? -9.414 5.094 -18.562 1 89.12 299 GLN B N 1
ATOM 6633 C CA . GLN B 1 299 ? -9.742 5.809 -19.797 1 89.12 299 GLN B CA 1
ATOM 6634 C C . GLN B 1 299 ? -8.883 7.055 -19.953 1 89.12 299 GLN B C 1
ATOM 6636 O O . GLN B 1 299 ? -9.398 8.172 -20.031 1 89.12 299 GLN B O 1
ATOM 6641 N N . PRO B 1 300 ? -7.59 6.906 -20.109 1 93.06 300 PRO B N 1
ATOM 6642 C CA . PRO B 1 300 ? -6.703 8.07 -20.203 1 93.06 300 PRO B CA 1
ATOM 6643 C C . PRO B 1 300 ? -6.949 8.906 -21.453 1 93.06 300 PRO B C 1
ATOM 6645 O O . PRO B 1 300 ? -6.793 10.125 -21.422 1 93.06 300 PRO B O 1
ATOM 6648 N N . ASP B 1 301 ? -7.387 8.242 -22.547 1 93.75 301 ASP B N 1
ATOM 6649 C CA . ASP B 1 301 ? -7.641 8.984 -23.766 1 93.75 301 ASP B CA 1
ATOM 6650 C C . ASP B 1 301 ? -8.852 9.898 -23.625 1 93.75 301 ASP B C 1
ATOM 6652 O O . ASP B 1 301 ? -8.836 11.047 -24.078 1 93.75 301 ASP B O 1
ATOM 6656 N N . LYS B 1 302 ? -9.875 9.359 -23 1 93.31 302 LYS B N 1
ATOM 6657 C CA . LYS B 1 302 ? -11.039 10.203 -22.734 1 93.31 302 LYS B CA 1
ATOM 6658 C C . LYS B 1 302 ? -10.664 11.383 -21.844 1 93.31 302 LYS B C 1
ATOM 6660 O O . LYS B 1 302 ? -11.195 12.484 -22 1 93.31 302 LYS B O 1
ATOM 6665 N N . ALA B 1 303 ? -9.781 11.18 -20.891 1 95.69 303 ALA B N 1
ATOM 6666 C CA . ALA B 1 303 ? -9.289 12.234 -20.016 1 95.69 303 ALA B CA 1
ATOM 6667 C C . ALA B 1 303 ? -8.555 13.312 -20.812 1 95.69 303 ALA B C 1
ATOM 6669 O O . ALA B 1 303 ? -8.734 14.508 -20.562 1 95.69 303 ALA B O 1
ATOM 6670 N N . ARG B 1 304 ? -7.793 12.875 -21.734 1 95.88 304 ARG B N 1
ATOM 6671 C CA . ARG B 1 304 ? -7.086 13.82 -22.609 1 95.88 304 ARG B CA 1
ATOM 6672 C C . ARG B 1 304 ? -8.062 14.664 -23.406 1 95.88 304 ARG B C 1
ATOM 6674 O O . ARG B 1 304 ? -7.863 15.867 -23.578 1 95.88 304 ARG B O 1
ATOM 6681 N N . ASP B 1 305 ? -9.078 14.008 -23.906 1 95.31 305 ASP B N 1
ATOM 6682 C CA . ASP B 1 305 ? -10.094 14.727 -24.656 1 95.31 305 ASP B CA 1
ATOM 6683 C C . ASP B 1 305 ? -10.773 15.789 -23.797 1 95.31 305 ASP B C 1
ATOM 6685 O O . ASP B 1 305 ? -11.109 16.875 -24.281 1 95.31 305 ASP B O 1
ATOM 6689 N N . LEU B 1 306 ? -10.914 15.445 -22.578 1 95.12 306 LEU B N 1
ATOM 6690 C CA . LEU B 1 306 ? -11.547 16.375 -21.656 1 95.12 306 LEU B CA 1
ATOM 6691 C C . LEU B 1 306 ? -10.672 17.609 -21.438 1 95.12 306 LEU B C 1
ATOM 6693 O O . LEU B 1 306 ? -11.188 18.719 -21.266 1 95.12 306 LEU B O 1
ATOM 6697 N N . LEU B 1 307 ? -9.375 17.438 -21.422 1 93.25 307 LEU B N 1
ATOM 6698 C CA . LEU B 1 307 ? -8.43 18.547 -21.312 1 93.25 307 LEU B CA 1
ATOM 6699 C C . LEU B 1 307 ? -8.633 19.562 -22.438 1 93.25 307 LEU B C 1
ATOM 6701 O O . LEU B 1 307 ? -8.516 20.766 -22.219 1 93.25 307 LEU B O 1
ATOM 6705 N N . THR B 1 308 ? -9.023 19 -23.562 1 89.25 308 THR B N 1
ATOM 6706 C CA . THR B 1 308 ? -9.289 19.844 -24.719 1 89.25 308 THR B CA 1
ATOM 6707 C C . THR B 1 308 ? -10.688 20.453 -24.625 1 89.25 308 THR B C 1
ATOM 6709 O O . THR B 1 308 ? -10.867 21.641 -24.906 1 89.25 308 THR B O 1
ATOM 6712 N N . GLU B 1 309 ? -11.586 19.688 -24.172 1 90.75 309 GLU B N 1
ATOM 6713 C CA . GLU B 1 309 ? -12.992 20.078 -24.109 1 90.75 309 GLU B CA 1
ATOM 6714 C C . GLU B 1 309 ? -13.195 21.203 -23.109 1 90.75 309 GLU B C 1
ATOM 6716 O O . GLU B 1 309 ? -14.031 22.094 -23.312 1 90.75 309 GLU B O 1
ATOM 6721 N N . MET B 1 310 ? -12.477 21.219 -22.016 1 91.94 310 MET B N 1
ATOM 6722 C CA . MET B 1 310 ? -12.727 22.219 -20.969 1 91.94 310 MET B CA 1
ATOM 6723 C C . MET B 1 310 ? -12.406 23.625 -21.469 1 91.94 310 MET B C 1
ATOM 6725 O O . MET B 1 310 ? -13 24.594 -21 1 91.94 310 MET B O 1
ATOM 6729 N N . LYS B 1 311 ? -11.562 23.703 -22.531 1 89.31 311 LYS B N 1
ATOM 6730 C CA . LYS B 1 311 ? -11.25 24.984 -23.141 1 89.31 311 LYS B CA 1
ATOM 6731 C C . LYS B 1 311 ? -12.477 25.578 -23.844 1 89.31 311 LYS B C 1
ATOM 6733 O O . LYS B 1 311 ? -12.656 26.797 -23.859 1 89.31 311 LYS B O 1
ATOM 6738 N N . GLU B 1 312 ? -13.273 24.688 -24.312 1 88.31 312 GLU B N 1
ATOM 6739 C CA . GLU B 1 312 ? -14.484 25.125 -25.016 1 88.31 312 GLU B CA 1
ATOM 6740 C C . GLU B 1 312 ? -15.484 25.75 -24.047 1 88.31 312 GLU B C 1
ATOM 6742 O O . GLU B 1 312 ? -16.297 26.578 -24.438 1 88.31 312 GLU B O 1
ATOM 6747 N N . TYR B 1 313 ? -15.391 25.453 -22.844 1 85.62 313 TYR B N 1
ATOM 6748 C CA . TYR B 1 313 ? -16.297 25.984 -21.828 1 85.62 313 TYR B CA 1
ATOM 6749 C C . TYR B 1 313 ? -15.648 27.156 -21.094 1 85.62 313 TYR B C 1
ATOM 6751 O O . TYR B 1 313 ? -16.141 27.594 -20.047 1 85.62 313 TYR B O 1
ATOM 6759 N N . GLY B 1 314 ? -14.477 27.578 -21.641 1 86.56 314 GLY B N 1
ATOM 6760 C CA . GLY B 1 314 ? -13.828 28.75 -21.078 1 86.56 314 GLY B CA 1
ATOM 6761 C C . GLY B 1 314 ? -12.938 28.438 -19.891 1 86.56 314 GLY B C 1
ATOM 6762 O O . GLY B 1 314 ? -12.523 29.328 -19.156 1 86.56 314 GLY B O 1
ATOM 6763 N N . CYS B 1 315 ? -12.789 27.281 -19.547 1 90.81 315 CYS B N 1
ATOM 6764 C CA . CYS B 1 315 ? -11.914 26.844 -18.453 1 90.81 315 CYS B CA 1
ATOM 6765 C C . CYS B 1 315 ? -10.586 26.312 -19 1 90.81 315 CYS B C 1
ATOM 6767 O O . CYS B 1 315 ? -10.562 25.312 -19.703 1 90.81 315 CYS B O 1
ATOM 6769 N N . TYR B 1 316 ? -9.477 26.922 -18.672 1 92.25 316 TYR B N 1
ATOM 6770 C CA . TYR B 1 316 ? -8.18 26.531 -19.203 1 92.25 316 TYR B CA 1
ATOM 6771 C C . TYR B 1 316 ? -7.418 25.672 -18.219 1 92.25 316 TYR B C 1
ATOM 6773 O O . TYR B 1 316 ? -7.363 25.984 -17.016 1 92.25 316 TYR B O 1
ATOM 6781 N N . PRO B 1 317 ? -6.883 24.578 -18.766 1 94.88 317 PRO B N 1
ATOM 6782 C CA . PRO B 1 317 ? -6.156 23.672 -17.875 1 94.88 317 PRO B CA 1
ATOM 6783 C C . PRO B 1 317 ? -4.898 24.312 -17.281 1 94.88 317 PRO B C 1
ATOM 6785 O O . PRO B 1 317 ? -4.219 25.078 -17.969 1 94.88 317 PRO B O 1
ATOM 6788 N N . ASP B 1 318 ? -4.703 24.156 -16.078 1 95.31 318 ASP B N 1
ATOM 6789 C CA . ASP B 1 318 ? -3.471 24.562 -15.398 1 95.31 318 ASP B CA 1
ATOM 6790 C C . ASP B 1 318 ? -2.523 23.375 -15.227 1 95.31 318 ASP B C 1
ATOM 6792 O O . ASP B 1 318 ? -2.771 22.297 -15.758 1 95.31 318 ASP B O 1
ATOM 6796 N N . VAL B 1 319 ? -1.422 23.578 -14.531 1 94.81 319 VAL B N 1
ATOM 6797 C CA . VAL B 1 319 ? -0.385 22.562 -14.383 1 94.81 319 VAL B CA 1
ATOM 6798 C C . VAL B 1 319 ? -0.955 21.344 -13.672 1 94.81 319 VAL B C 1
ATOM 6800 O O . VAL B 1 319 ? -0.772 20.219 -14.133 1 94.81 319 VAL B O 1
ATOM 6803 N N . PRO B 1 320 ? -1.769 21.516 -12.609 1 94.44 320 PRO B N 1
ATOM 6804 C CA . PRO B 1 320 ? -2.35 20.344 -11.945 1 94.44 320 PRO B CA 1
ATOM 6805 C C . PRO B 1 320 ? -3.25 19.516 -12.867 1 94.44 320 PRO B C 1
ATOM 6807 O O . PRO B 1 320 ? -3.266 18.297 -12.789 1 94.44 320 PRO B O 1
ATOM 6810 N N . ALA B 1 321 ? -3.988 20.203 -13.719 1 96.44 321 ALA B N 1
ATOM 6811 C CA . ALA B 1 321 ? -4.844 19.484 -14.672 1 96.44 321 ALA B CA 1
ATOM 6812 C C . ALA B 1 321 ? -4.012 18.672 -15.656 1 96.44 321 ALA B C 1
ATOM 6814 O O . ALA B 1 321 ? -4.316 17.5 -15.922 1 96.44 321 ALA B O 1
ATOM 6815 N N . TYR B 1 322 ? -2.982 19.312 -16.203 1 96.62 322 TYR B N 1
ATOM 6816 C CA . TYR B 1 322 ? -2.074 18.578 -17.078 1 96.62 322 TYR B CA 1
ATOM 6817 C C . TYR B 1 322 ? -1.41 17.422 -16.344 1 96.62 322 TYR B C 1
ATOM 6819 O O . TYR B 1 322 ? -1.285 16.328 -16.891 1 96.62 322 TYR B O 1
ATOM 6827 N N . ASN B 1 323 ? -0.975 17.656 -15.148 1 96.75 323 ASN B N 1
ATOM 6828 C CA . ASN B 1 323 ? -0.346 16.594 -14.359 1 96.75 323 ASN B CA 1
ATOM 6829 C C . ASN B 1 323 ? -1.286 15.414 -14.164 1 96.75 323 ASN B C 1
ATOM 6831 O O . ASN B 1 323 ? -0.851 14.258 -14.18 1 96.75 323 ASN B O 1
ATOM 6835 N N . ALA B 1 324 ? -2.555 15.664 -13.922 1 97 324 ALA B N 1
ATOM 6836 C CA . ALA B 1 324 ? -3.539 14.602 -13.781 1 97 324 ALA B CA 1
ATOM 6837 C C . ALA B 1 324 ? -3.617 13.75 -15.055 1 97 324 ALA B C 1
ATOM 6839 O O . ALA B 1 324 ? -3.664 12.523 -14.984 1 97 324 ALA B O 1
ATOM 6840 N N . ALA B 1 325 ? -3.607 14.43 -16.156 1 97.25 325 ALA B N 1
ATOM 6841 C CA . ALA B 1 325 ? -3.658 13.719 -17.438 1 97.25 325 ALA B CA 1
ATOM 6842 C C . ALA B 1 325 ? -2.375 12.938 -17.688 1 97.25 325 ALA B C 1
ATOM 6844 O O . ALA B 1 325 ? -2.418 11.797 -18.156 1 97.25 325 ALA B O 1
ATOM 6845 N N . ILE B 1 326 ? -1.27 13.547 -17.375 1 97.25 326 ILE B N 1
ATOM 6846 C CA . ILE B 1 326 ? 0.027 12.898 -17.531 1 97.25 326 ILE B CA 1
ATOM 6847 C C . ILE B 1 326 ? 0.093 11.656 -16.641 1 97.25 326 ILE B C 1
ATOM 6849 O O . ILE B 1 326 ? 0.533 10.594 -17.078 1 97.25 326 ILE B O 1
ATOM 6853 N N . ARG B 1 327 ? -0.34 11.797 -15.469 1 97 327 ARG B N 1
ATOM 6854 C CA . ARG B 1 327 ? -0.356 10.688 -14.516 1 97 327 ARG B CA 1
ATOM 6855 C C . ARG B 1 327 ? -1.13 9.5 -15.078 1 97 327 ARG B C 1
ATOM 6857 O O . ARG B 1 327 ? -0.71 8.352 -14.922 1 97 327 ARG B O 1
ATOM 6864 N N . ASN B 1 328 ? -2.238 9.805 -15.688 1 95.38 328 ASN B N 1
ATOM 6865 C CA . ASN B 1 328 ? -3.064 8.742 -16.25 1 95.38 328 ASN B CA 1
ATOM 6866 C C . ASN B 1 328 ? -2.301 7.926 -17.297 1 95.38 328 ASN B C 1
ATOM 6868 O O . ASN B 1 328 ? -2.373 6.695 -17.297 1 95.38 328 ASN B O 1
ATOM 6872 N N . TYR B 1 329 ? -1.568 8.609 -18.109 1 95.38 329 TYR B N 1
ATOM 6873 C CA . TYR B 1 329 ? -0.785 7.914 -19.125 1 95.38 329 TYR B CA 1
ATOM 6874 C C . TYR B 1 329 ? 0.392 7.176 -18.5 1 95.38 329 TYR B C 1
ATOM 6876 O O . TYR B 1 329 ? 0.782 6.105 -18.969 1 95.38 329 TYR B O 1
ATOM 6884 N N . CYS B 1 330 ? 0.984 7.723 -17.438 1 92.88 330 CYS B N 1
ATOM 6885 C CA . CYS B 1 330 ? 2.059 7.047 -16.734 1 92.88 330 CYS B CA 1
ATOM 6886 C C . CYS B 1 330 ? 1.565 5.746 -16.109 1 92.88 330 CYS B C 1
ATOM 6888 O O . CYS B 1 330 ? 2.225 4.711 -16.219 1 92.88 330 CYS B O 1
ATOM 6890 N N . ILE B 1 331 ? 0.433 5.785 -15.555 1 87 331 ILE B N 1
ATOM 6891 C CA . ILE B 1 331 ? -0.161 4.602 -14.945 1 87 331 ILE B CA 1
ATOM 6892 C C . ILE B 1 331 ? -0.427 3.545 -16.016 1 87 331 ILE B C 1
ATOM 6894 O O . ILE B 1 331 ? -0.214 2.352 -15.781 1 87 331 ILE B O 1
ATOM 6898 N N . ALA B 1 332 ? -0.857 4.043 -17.141 1 85.5 332 ALA B N 1
ATOM 6899 C CA . ALA B 1 332 ? -1.154 3.148 -18.266 1 85.5 332 ALA B CA 1
ATOM 6900 C C . ALA B 1 332 ? 0.125 2.717 -18.969 1 85.5 332 ALA B C 1
ATOM 6902 O O . ALA B 1 332 ? 0.073 2.004 -19.984 1 85.5 332 ALA B O 1
ATOM 6903 N N . LYS B 1 333 ? 1.29 3.289 -18.531 1 83.5 333 LYS B N 1
ATOM 6904 C CA . LYS B 1 333 ? 2.605 2.975 -19.094 1 83.5 333 LYS B CA 1
ATOM 6905 C C . LYS B 1 333 ? 2.703 3.404 -20.547 1 83.5 333 LYS B C 1
ATOM 6907 O O . LYS B 1 333 ? 3.328 2.719 -21.359 1 83.5 333 LYS B O 1
ATOM 6912 N N . ARG B 1 334 ? 1.995 4.363 -20.922 1 90.88 334 ARG B N 1
ATOM 6913 C CA . ARG B 1 334 ? 2.059 4.984 -22.234 1 90.88 334 ARG B CA 1
ATOM 6914 C C . ARG B 1 334 ? 2.828 6.301 -22.188 1 90.88 334 ARG B C 1
ATOM 6916 O O . ARG B 1 334 ? 2.246 7.375 -22.344 1 90.88 334 ARG B O 1
ATOM 6923 N N . LEU B 1 335 ? 4.172 6.203 -22.062 1 93.5 335 LEU B N 1
ATOM 6924 C CA . LEU B 1 335 ? 5.051 7.328 -21.766 1 93.5 335 LEU B CA 1
ATOM 6925 C C . LEU B 1 335 ? 5.125 8.289 -22.938 1 93.5 335 LEU B C 1
ATOM 6927 O O . LEU B 1 335 ? 5.305 9.492 -22.75 1 93.5 335 LEU B O 1
ATOM 6931 N N . GLY B 1 336 ? 4.973 7.668 -24.125 1 94.38 336 GLY B N 1
ATOM 6932 C CA . GLY B 1 336 ? 4.941 8.539 -25.281 1 94.38 336 GLY B CA 1
ATOM 6933 C C . GLY B 1 336 ? 3.854 9.594 -25.203 1 94.38 336 GLY B C 1
ATOM 6934 O O . GLY B 1 336 ? 4.109 10.781 -25.453 1 94.38 336 GLY B O 1
ATOM 6935 N N . ASN B 1 337 ? 2.678 9.156 -24.875 1 95.75 337 ASN B N 1
ATOM 6936 C CA . ASN B 1 337 ? 1.55 10.07 -24.719 1 95.75 337 ASN B CA 1
ATOM 6937 C C . ASN B 1 337 ? 1.775 11.047 -23.578 1 95.75 337 ASN B C 1
ATOM 6939 O O . ASN B 1 337 ? 1.393 12.219 -23.656 1 95.75 337 ASN B O 1
ATOM 6943 N N . ALA B 1 338 ? 2.402 10.578 -22.516 1 97 338 ALA B N 1
ATOM 6944 C CA . ALA B 1 338 ? 2.705 11.43 -21.359 1 97 338 ALA B CA 1
ATOM 6945 C C . ALA B 1 338 ? 3.652 12.562 -21.766 1 97 338 ALA B C 1
ATOM 6947 O O . ALA B 1 338 ? 3.416 13.727 -21.422 1 97 338 ALA B O 1
ATOM 6948 N N . TYR B 1 339 ? 4.652 12.211 -22.547 1 96.12 339 TYR B N 1
ATOM 6949 C CA . TYR B 1 339 ? 5.613 13.211 -23 1 96.12 339 TYR B CA 1
ATOM 6950 C C . TYR B 1 339 ? 4.961 14.211 -23.953 1 96.12 339 TYR B C 1
ATOM 6952 O O . TYR B 1 339 ? 5.297 15.391 -23.953 1 96.12 339 TYR B O 1
ATOM 6960 N N . GLU B 1 340 ? 4.062 13.672 -24.75 1 96.62 340 GLU B N 1
ATOM 6961 C CA . GLU B 1 340 ? 3.332 14.562 -25.656 1 96.62 340 GLU B CA 1
ATOM 6962 C C . GLU B 1 340 ? 2.559 15.625 -24.875 1 96.62 340 GLU B C 1
ATOM 6964 O O . GLU B 1 340 ? 2.5 16.781 -25.281 1 96.62 340 GLU B O 1
ATOM 6969 N N . LEU B 1 341 ? 2.012 15.25 -23.797 1 97.06 341 LEU B N 1
ATOM 6970 C CA . LEU B 1 341 ? 1.256 16.188 -22.969 1 97.06 341 LEU B CA 1
ATOM 6971 C C . LEU B 1 341 ? 2.182 17.203 -22.312 1 97.06 341 LEU B C 1
ATOM 6973 O O . LEU B 1 341 ? 1.817 18.375 -22.156 1 97.06 341 LEU B O 1
ATOM 6977 N N . VAL B 1 342 ? 3.379 16.781 -21.906 1 96.31 342 VAL B N 1
ATOM 6978 C CA . VAL B 1 342 ? 4.352 17.703 -21.344 1 96.31 342 VAL B CA 1
ATOM 6979 C C . VAL B 1 342 ? 4.723 18.766 -22.375 1 96.31 342 VAL B C 1
ATOM 6981 O O . VAL B 1 342 ? 4.793 19.953 -22.062 1 96.31 342 VAL B O 1
ATOM 6984 N N . ASN B 1 343 ? 4.906 18.266 -23.594 1 95.31 343 ASN B N 1
ATOM 6985 C CA . ASN B 1 343 ? 5.23 19.188 -24.672 1 95.31 343 ASN B CA 1
ATOM 6986 C C . ASN B 1 343 ? 4.098 20.172 -24.938 1 95.31 343 ASN B C 1
ATOM 6988 O O . ASN B 1 343 ? 4.336 21.359 -25.109 1 95.31 343 ASN B O 1
ATOM 6992 N N . GLU B 1 344 ? 2.941 19.625 -24.922 1 94.69 344 GLU B N 1
ATOM 6993 C CA . GLU B 1 344 ? 1.779 20.484 -25.109 1 94.69 344 GLU B CA 1
ATOM 6994 C C . GLU B 1 344 ? 1.685 21.531 -24.016 1 94.69 344 GLU B C 1
ATOM 6996 O O . GLU B 1 344 ? 1.425 22.703 -24.297 1 94.69 344 GLU B O 1
ATOM 7001 N N . MET B 1 345 ? 1.835 21.156 -22.812 1 94.69 345 MET B N 1
ATOM 7002 C CA . MET B 1 345 ? 1.801 22.047 -21.656 1 94.69 345 MET B CA 1
ATOM 7003 C C . MET B 1 345 ? 2.838 23.156 -21.797 1 94.69 345 MET B C 1
ATOM 7005 O O . MET B 1 345 ? 2.533 24.328 -21.562 1 94.69 345 MET B O 1
ATOM 7009 N N . THR B 1 346 ? 4.023 22.844 -22.219 1 93.69 346 THR B N 1
ATOM 7010 C CA . THR B 1 346 ? 5.113 23.797 -22.391 1 93.69 346 THR B CA 1
ATOM 7011 C C . THR B 1 346 ? 4.805 24.766 -23.531 1 93.69 346 THR B C 1
ATOM 7013 O O . THR B 1 346 ? 5.074 25.969 -23.422 1 93.69 346 THR B O 1
ATOM 7016 N N . GLU B 1 347 ? 4.242 24.234 -24.578 1 94.06 347 GLU B N 1
ATOM 7017 C CA . GLU B 1 347 ? 3.879 25.062 -25.719 1 94.06 347 GLU B CA 1
ATOM 7018 C C . GLU B 1 347 ? 2.82 26.094 -25.344 1 94.06 347 GLU B C 1
ATOM 7020 O O . GLU B 1 347 ? 2.771 27.188 -25.922 1 94.06 347 GLU B O 1
ATOM 7025 N N . LYS B 1 348 ? 2.068 25.812 -24.406 1 92.62 348 LYS B N 1
ATOM 7026 C CA . LYS B 1 348 ? 1.004 26.703 -23.969 1 92.62 348 LYS B CA 1
ATOM 7027 C C . LYS B 1 348 ? 1.502 27.672 -22.875 1 92.62 348 LYS B C 1
ATOM 7029 O O . LYS B 1 348 ? 0.712 28.391 -22.281 1 92.62 348 LYS B O 1
ATOM 7034 N N . GLY B 1 349 ? 2.803 27.547 -22.594 1 93.12 349 GLY B N 1
ATOM 7035 C CA . GLY B 1 349 ? 3.414 28.5 -21.688 1 93.12 349 GLY B CA 1
ATOM 7036 C C . GLY B 1 349 ? 3.451 28.016 -20.25 1 93.12 349 GLY B C 1
ATOM 7037 O O . GLY B 1 349 ? 3.828 28.766 -19.344 1 93.12 349 GLY B O 1
ATOM 7038 N N . LEU B 1 350 ? 2.943 26.875 -20 1 94.25 350 LEU B N 1
ATOM 7039 C CA . LEU B 1 350 ? 2.99 26.312 -18.656 1 94.25 350 LEU B CA 1
ATOM 7040 C C . LEU B 1 350 ? 4.285 25.531 -18.453 1 94.25 350 LEU B C 1
ATOM 7042 O O . LEU B 1 350 ? 4.703 24.766 -19.328 1 94.25 350 LEU B O 1
ATOM 7046 N N . LYS B 1 351 ? 4.945 25.703 -17.328 1 92.06 351 LYS B N 1
ATOM 7047 C CA . LYS B 1 351 ? 6.219 25.047 -17.062 1 92.06 351 LYS B CA 1
ATOM 7048 C C . LYS B 1 351 ? 6.031 23.828 -16.172 1 92.06 351 LYS B C 1
ATOM 7050 O O . LYS B 1 351 ? 5.352 23.891 -15.148 1 92.06 351 LYS B O 1
ATOM 7055 N N . PRO B 1 352 ? 6.656 22.719 -16.672 1 92.75 352 PRO B N 1
ATOM 7056 C CA . PRO B 1 352 ? 6.652 21.547 -15.797 1 92.75 352 PRO B CA 1
ATOM 7057 C C . PRO B 1 352 ? 7.324 21.828 -14.453 1 92.75 352 PRO B C 1
ATOM 7059 O O . PRO B 1 352 ? 8.258 22.625 -14.375 1 92.75 352 PRO B O 1
ATOM 7062 N N . ASN B 1 353 ? 6.828 21.25 -13.453 1 93 353 ASN B N 1
ATOM 7063 C CA . ASN B 1 353 ? 7.367 21.422 -12.109 1 93 353 ASN B CA 1
ATOM 7064 C C . ASN B 1 353 ? 7.844 20.094 -11.531 1 93 353 ASN B C 1
ATOM 7066 O O . ASN B 1 353 ? 7.773 19.062 -12.195 1 93 353 ASN B O 1
ATOM 7070 N N . PRO B 1 354 ? 8.391 20.062 -10.336 1 93.62 354 PRO B N 1
ATOM 7071 C CA . PRO B 1 354 ? 8.93 18.828 -9.758 1 93.62 354 PRO B CA 1
ATOM 7072 C C . PRO B 1 354 ? 7.887 17.719 -9.641 1 93.62 354 PRO B C 1
ATOM 7074 O O . PRO B 1 354 ? 8.219 16.547 -9.797 1 93.62 354 PRO B O 1
ATOM 7077 N N . THR B 1 355 ? 6.668 18.094 -9.461 1 94.88 355 THR B N 1
ATOM 7078 C CA . THR B 1 355 ? 5.59 17.109 -9.383 1 94.88 355 THR B CA 1
ATOM 7079 C C . THR B 1 355 ? 5.375 16.438 -10.734 1 94.88 355 THR B C 1
ATOM 7081 O O . THR B 1 355 ? 5.109 15.234 -10.797 1 94.88 355 THR B O 1
ATOM 7084 N N . THR B 1 356 ? 5.504 17.234 -11.766 1 95.94 356 THR B N 1
ATOM 7085 C CA . THR B 1 356 ? 5.375 16.703 -13.117 1 95.94 356 THR B CA 1
ATOM 7086 C C . THR B 1 356 ? 6.418 15.617 -13.375 1 95.94 356 THR B C 1
ATOM 7088 O O . THR B 1 356 ? 6.078 14.516 -13.797 1 95.94 356 THR B O 1
ATOM 7091 N N . PHE B 1 357 ? 7.605 15.992 -13.062 1 96 357 PHE B N 1
ATOM 7092 C CA . PHE B 1 357 ? 8.703 15.078 -13.344 1 96 357 PHE B CA 1
ATOM 7093 C C . PHE B 1 357 ? 8.664 13.875 -12.414 1 96 357 PHE B C 1
ATOM 7095 O O . PHE B 1 357 ? 9.07 12.773 -12.797 1 96 357 PHE B O 1
ATOM 7102 N N . ASN B 1 358 ? 8.195 14.062 -11.219 1 96.75 358 ASN B N 1
ATOM 7103 C CA . ASN B 1 358 ? 8.07 12.969 -10.266 1 96.75 358 ASN B CA 1
ATOM 7104 C C . ASN B 1 358 ? 7.211 11.836 -10.828 1 96.75 358 ASN B C 1
ATOM 7106 O O . ASN B 1 358 ? 7.453 10.664 -10.531 1 96.75 358 ASN B O 1
ATOM 7110 N N . LEU B 1 359 ? 6.262 12.172 -11.641 1 96.94 359 LEU B N 1
ATOM 7111 C CA . LEU B 1 359 ? 5.391 11.18 -12.258 1 96.94 359 LEU B CA 1
ATOM 7112 C C . LEU B 1 359 ? 6.199 10.203 -13.109 1 96.94 359 LEU B C 1
ATOM 7114 O O . LEU B 1 359 ? 5.918 9 -13.125 1 96.94 359 LEU B O 1
ATOM 7118 N N . PHE B 1 360 ? 7.164 10.703 -13.734 1 97.25 360 PHE B N 1
ATOM 7119 C CA . PHE B 1 360 ? 8.008 9.875 -14.594 1 97.25 360 PHE B CA 1
ATOM 7120 C C . PHE B 1 360 ? 8.977 9.047 -13.758 1 97.25 360 PHE B C 1
ATOM 7122 O O . PHE B 1 360 ? 9.211 7.875 -14.047 1 97.25 360 PHE B O 1
ATOM 7129 N N . PHE B 1 361 ? 9.562 9.617 -12.711 1 97.38 361 PHE B N 1
ATOM 7130 C CA . PHE B 1 361 ? 10.492 8.898 -11.852 1 97.38 361 PHE B CA 1
ATOM 7131 C C . PHE B 1 361 ? 9.828 7.672 -11.234 1 97.38 361 PHE B C 1
ATOM 7133 O O . PHE B 1 361 ? 10.461 6.625 -11.086 1 97.38 361 PHE B O 1
ATOM 7140 N N . ARG B 1 362 ? 8.609 7.816 -10.906 1 96.06 362 ARG B N 1
ATOM 7141 C CA . ARG B 1 362 ? 7.852 6.699 -10.352 1 96.06 362 ARG B CA 1
ATOM 7142 C C . ARG B 1 362 ? 7.793 5.539 -11.336 1 96.06 362 ARG B C 1
ATOM 7144 O O . ARG B 1 362 ? 8.039 4.387 -10.969 1 96.06 362 ARG B O 1
ATOM 7151 N N . VAL B 1 363 ? 7.492 5.922 -12.539 1 94.81 363 VAL B N 1
ATOM 7152 C CA . VAL B 1 363 ? 7.402 4.895 -13.57 1 94.81 363 VAL B CA 1
ATOM 7153 C C . VAL B 1 363 ? 8.766 4.242 -13.766 1 94.81 363 VAL B C 1
ATOM 7155 O O . VAL B 1 363 ? 8.867 3.014 -13.852 1 94.81 363 VAL B O 1
ATOM 7158 N N . PHE B 1 364 ? 9.766 5.066 -13.828 1 96.88 364 PHE B N 1
ATOM 7159 C CA . PHE B 1 364 ? 11.109 4.555 -14.055 1 96.88 364 PHE B CA 1
ATOM 7160 C C . PHE B 1 364 ? 11.539 3.65 -12.906 1 96.88 364 PHE B C 1
ATOM 7162 O O . PHE B 1 364 ? 12.203 2.633 -13.125 1 96.88 364 PHE B O 1
ATOM 7169 N N . TYR B 1 365 ? 11.125 3.975 -11.703 1 95.75 365 TYR B N 1
ATOM 7170 C CA . TYR B 1 365 ? 11.469 3.176 -10.531 1 95.75 365 TYR B CA 1
ATOM 7171 C C . TYR B 1 365 ? 10.82 1.797 -10.602 1 95.75 365 TYR B C 1
ATOM 7173 O O . TYR B 1 365 ? 11.5 0.777 -10.461 1 95.75 365 TYR B O 1
ATOM 7181 N N . TRP B 1 366 ? 9.617 1.863 -10.906 1 89.31 366 TRP B N 1
ATOM 7182 C CA . TRP B 1 366 ? 8.875 0.605 -10.922 1 89.31 366 TRP B CA 1
ATOM 7183 C C . TRP B 1 366 ? 9.305 -0.261 -12.102 1 89.31 366 TRP B C 1
ATOM 7185 O O . TRP B 1 366 ? 9.273 -1.492 -12.023 1 89.31 366 TRP B O 1
ATOM 7195 N N . SER B 1 367 ? 9.75 0.346 -13.172 1 90.88 367 SER B N 1
ATOM 7196 C CA . SER B 1 367 ? 10.211 -0.397 -14.336 1 90.88 367 SER B CA 1
ATOM 7197 C C . SER B 1 367 ? 11.703 -0.693 -14.242 1 90.88 367 SER B C 1
ATOM 7199 O O . SER B 1 367 ? 12.297 -1.229 -15.188 1 90.88 367 SER B O 1
ATOM 7201 N N . ASN B 1 368 ? 12.312 -0.315 -13.195 1 94.19 368 ASN B N 1
ATOM 7202 C CA . ASN B 1 368 ? 13.75 -0.474 -12.992 1 94.19 368 ASN B CA 1
ATOM 7203 C C . ASN B 1 368 ? 14.547 0.135 -14.141 1 94.19 368 ASN B C 1
ATOM 7205 O O . ASN B 1 368 ? 15.531 -0.451 -14.602 1 94.19 368 ASN B O 1
ATOM 7209 N N . ASP B 1 369 ? 14.086 1.202 -14.648 1 95.56 369 ASP B N 1
ATOM 7210 C CA . ASP B 1 369 ? 14.703 1.898 -15.773 1 95.56 369 ASP B CA 1
ATOM 7211 C C . ASP B 1 369 ? 15.609 3.023 -15.289 1 95.56 369 ASP B C 1
ATOM 7213 O O . ASP B 1 369 ? 15.25 4.199 -15.352 1 95.56 369 ASP B O 1
ATOM 7217 N N . LEU B 1 370 ? 16.828 2.723 -14.961 1 97.31 370 LEU B N 1
ATOM 7218 C CA . LEU B 1 370 ? 17.797 3.672 -14.414 1 97.31 370 LEU B CA 1
ATOM 7219 C C . LEU B 1 370 ? 18.266 4.648 -15.484 1 97.31 370 LEU B C 1
ATOM 7221 O O . LEU B 1 370 ? 18.484 5.828 -15.195 1 97.31 370 LEU B O 1
ATOM 7225 N N . LYS B 1 371 ? 18.422 4.156 -16.641 1 96.81 371 LYS B N 1
ATOM 7226 C CA . LYS B 1 371 ? 18.922 4.996 -17.734 1 96.81 371 LYS B CA 1
ATOM 7227 C C . LYS B 1 371 ? 18.016 6.195 -17.969 1 96.81 371 LYS B C 1
ATOM 7229 O O . LYS B 1 371 ? 18.469 7.34 -18 1 96.81 371 LYS B O 1
ATOM 7234 N N . SER B 1 372 ? 16.75 5.918 -18.078 1 97 372 SER B N 1
ATOM 7235 C CA . SER B 1 372 ? 15.781 6.988 -18.297 1 97 372 SER B CA 1
ATOM 7236 C C . SER B 1 372 ? 15.68 7.91 -17.094 1 97 372 SER B C 1
ATOM 7238 O O . SER B 1 372 ? 15.578 9.133 -17.234 1 97 372 SER B O 1
ATOM 7240 N N . ALA B 1 373 ? 15.711 7.371 -15.914 1 97.94 373 ALA B N 1
ATOM 7241 C CA . ALA B 1 373 ? 15.633 8.156 -14.688 1 97.94 373 ALA B CA 1
ATOM 7242 C C . ALA B 1 373 ? 16.812 9.125 -14.586 1 97.94 373 ALA B C 1
ATOM 7244 O O . ALA B 1 373 ? 16.625 10.305 -14.281 1 97.94 373 ALA B O 1
ATOM 7245 N N . TRP B 1 374 ? 17.969 8.594 -14.875 1 97.81 374 TRP B N 1
ATOM 7246 C CA . TRP B 1 374 ? 19.188 9.391 -14.773 1 97.81 374 TRP B CA 1
ATOM 7247 C C . TRP B 1 374 ? 19.203 10.492 -15.828 1 97.81 374 TRP B C 1
ATOM 7249 O O . TRP B 1 374 ? 19.594 11.633 -15.539 1 97.81 374 TRP B O 1
ATOM 7259 N N . SER B 1 375 ? 18.797 10.117 -17.016 1 97.12 375 SER B N 1
ATOM 7260 C CA . SER B 1 375 ? 18.719 11.102 -18.078 1 97.12 375 SER B CA 1
ATOM 7261 C C . SER B 1 375 ? 17.766 12.242 -17.719 1 97.12 375 SER B C 1
ATOM 7263 O O . SER B 1 375 ? 18.078 13.414 -17.938 1 97.12 375 SER B O 1
ATOM 7265 N N . LEU B 1 376 ? 16.641 11.898 -17.219 1 96.94 376 LEU B N 1
ATOM 7266 C CA . LEU B 1 376 ? 15.672 12.914 -16.812 1 96.94 376 LEU B CA 1
ATOM 7267 C C . LEU B 1 376 ? 16.234 13.789 -15.695 1 96.94 376 LEU B C 1
ATOM 7269 O O . LEU B 1 376 ? 16.062 15.008 -15.711 1 96.94 376 LEU B O 1
ATOM 7273 N N . TYR B 1 377 ? 16.906 13.219 -14.734 1 97.94 377 TYR B N 1
ATOM 7274 C CA . TYR B 1 377 ? 17.5 13.984 -13.641 1 97.94 377 TYR B CA 1
ATOM 7275 C C . TYR B 1 377 ? 18.516 14.992 -14.172 1 97.94 377 TYR B C 1
ATOM 7277 O O . TYR B 1 377 ? 18.5 16.156 -13.75 1 97.94 377 TYR B O 1
ATOM 7285 N N . ARG B 1 378 ? 19.297 14.492 -15.055 1 96 378 ARG B N 1
ATOM 7286 C CA . ARG B 1 378 ? 20.312 15.375 -15.633 1 96 378 ARG B CA 1
ATOM 7287 C C . ARG B 1 378 ? 19.656 16.531 -16.391 1 96 378 ARG B C 1
ATOM 7289 O O . ARG B 1 378 ? 20.125 17.656 -16.328 1 96 378 ARG B O 1
ATOM 7296 N N . LYS B 1 379 ? 18.625 16.188 -17.062 1 94.12 379 LYS B N 1
ATOM 7297 C CA . LYS B 1 379 ? 17.875 17.234 -17.766 1 94.12 379 LYS B CA 1
ATOM 7298 C C . LYS B 1 379 ? 17.297 18.25 -16.781 1 94.12 379 LYS B C 1
ATOM 7300 O O . LYS B 1 379 ? 17.375 19.469 -17.016 1 94.12 379 LYS B O 1
ATOM 7305 N N . MET B 1 380 ? 16.719 17.812 -15.703 1 94.81 380 MET B N 1
ATOM 7306 C CA . MET B 1 380 ? 16.172 18.703 -14.672 1 94.81 380 MET B CA 1
ATOM 7307 C C . MET B 1 380 ? 17.25 19.609 -14.109 1 94.81 380 MET B C 1
ATOM 7309 O O . MET B 1 380 ? 17.031 20.812 -13.953 1 94.81 380 MET B O 1
ATOM 7313 N N . LYS B 1 381 ? 18.359 19.031 -13.875 1 93 381 LYS B N 1
ATOM 7314 C CA . LYS B 1 381 ? 19.5 19.766 -13.344 1 93 381 LYS B CA 1
ATOM 7315 C C . LYS B 1 381 ? 19.922 20.891 -14.297 1 93 381 LYS B C 1
ATOM 7317 O O . LYS B 1 381 ? 20.141 22.031 -13.875 1 93 381 LYS B O 1
ATOM 7322 N N . SER B 1 382 ? 19.938 20.547 -15.5 1 92.19 382 SER B N 1
ATOM 7323 C CA . SER B 1 382 ? 20.344 21.516 -16.516 1 92.19 382 SER B CA 1
ATOM 7324 C C . SER B 1 382 ? 19.328 22.641 -16.641 1 92.19 382 SER B C 1
ATOM 7326 O O . SER B 1 382 ? 19.688 23.781 -16.891 1 92.19 382 SER B O 1
ATOM 7328 N N . ASP B 1 383 ? 18.062 22.328 -16.453 1 90.12 383 ASP B N 1
ATOM 7329 C CA . ASP B 1 383 ? 16.984 23.312 -16.578 1 90.12 383 ASP B CA 1
ATOM 7330 C C . ASP B 1 383 ? 16.797 24.078 -15.273 1 90.12 383 ASP B C 1
ATOM 7332 O O . ASP B 1 383 ? 15.961 24.984 -15.195 1 90.12 383 ASP B O 1
ATOM 7336 N N . GLY B 1 384 ? 17.547 23.688 -14.266 1 90.38 384 GLY B N 1
ATOM 7337 C CA . GLY B 1 384 ? 17.453 24.375 -12.992 1 90.38 384 GLY B CA 1
ATOM 7338 C C . GLY B 1 384 ? 16.25 23.969 -12.172 1 90.38 384 GLY B C 1
ATOM 7339 O O . GLY B 1 384 ? 15.805 24.719 -11.297 1 90.38 384 GLY B O 1
ATOM 7340 N N . CYS B 1 385 ? 15.578 22.922 -12.539 1 92.69 385 CYS B N 1
ATOM 7341 C CA . CYS B 1 385 ? 14.445 22.391 -11.789 1 92.69 385 CYS B CA 1
ATOM 7342 C C . CYS B 1 385 ? 14.898 21.328 -10.797 1 92.69 385 CYS B C 1
ATOM 7344 O O . CYS B 1 385 ? 15.352 20.25 -11.195 1 92.69 385 CYS B O 1
ATOM 7346 N N . LEU B 1 386 ? 14.773 21.594 -9.492 1 93.75 386 LEU B N 1
ATOM 7347 C CA . LEU B 1 386 ? 15.266 20.688 -8.469 1 93.75 386 LEU B CA 1
ATOM 7348 C C . LEU B 1 386 ? 14.195 19.641 -8.109 1 93.75 386 LEU B C 1
ATOM 7350 O O . LEU B 1 386 ? 13.016 19.984 -7.992 1 93.75 386 LEU B O 1
ATOM 7354 N N . PRO B 1 387 ? 14.641 18.406 -7.996 1 94.88 387 PRO B N 1
ATOM 7355 C CA . PRO B 1 387 ? 13.68 17.359 -7.656 1 94.88 387 PRO B CA 1
ATOM 7356 C C . PRO B 1 387 ? 13.109 17.516 -6.25 1 94.88 387 PRO B C 1
ATOM 7358 O O . PRO B 1 387 ? 13.742 18.125 -5.387 1 94.88 387 PRO B O 1
ATOM 7361 N N . ASN B 1 388 ? 11.883 17.031 -6.086 1 94 388 ASN B N 1
ATOM 7362 C CA . ASN B 1 388 ? 11.328 16.953 -4.734 1 94 388 ASN B CA 1
ATOM 7363 C C . ASN B 1 388 ? 11.812 15.703 -4.008 1 94 388 ASN B C 1
ATOM 7365 O O . ASN B 1 388 ? 12.539 14.883 -4.582 1 94 388 ASN B O 1
ATOM 7369 N N . THR B 1 389 ? 11.5 15.516 -2.779 1 94.81 389 THR B N 1
ATOM 7370 C CA . THR B 1 389 ? 11.984 14.43 -1.929 1 94.81 389 THR B CA 1
ATOM 7371 C C . THR B 1 389 ? 11.578 13.078 -2.496 1 94.81 389 THR B C 1
ATOM 7373 O O . THR B 1 389 ? 12.383 12.141 -2.516 1 94.81 389 THR B O 1
ATOM 7376 N N . GLN B 1 390 ? 10.367 13.031 -2.957 1 96.06 390 GLN B N 1
ATOM 7377 C CA . GLN B 1 390 ? 9.875 11.766 -3.486 1 96.06 390 GLN B CA 1
ATOM 7378 C C . GLN B 1 390 ? 10.695 11.32 -4.699 1 96.06 390 GLN B C 1
ATOM 7380 O O . GLN B 1 390 ? 11.008 10.141 -4.84 1 96.06 390 GLN B O 1
ATOM 7385 N N . SER B 1 391 ? 10.938 12.281 -5.551 1 97.25 391 SER B N 1
ATOM 7386 C CA . SER B 1 391 ? 11.773 11.992 -6.711 1 97.25 391 SER B CA 1
ATOM 7387 C C . SER B 1 391 ? 13.156 11.508 -6.285 1 97.25 391 SER B C 1
ATOM 7389 O O . SER B 1 391 ? 13.688 10.547 -6.844 1 97.25 391 SER B O 1
ATOM 7391 N N . CYS B 1 392 ? 13.742 12.148 -5.277 1 97.88 392 CYS B N 1
ATOM 7392 C CA . CYS B 1 392 ? 15.039 11.742 -4.746 1 97.88 392 CYS B CA 1
ATOM 7393 C C . CYS B 1 392 ? 14.984 10.32 -4.207 1 97.88 392 CYS B C 1
ATOM 7395 O O . CYS B 1 392 ? 15.93 9.547 -4.387 1 97.88 392 CYS B O 1
ATOM 7397 N N . MET B 1 393 ? 13.953 10.023 -3.578 1 98 393 MET B N 1
ATOM 7398 C CA . MET B 1 393 ? 13.781 8.68 -3.018 1 98 393 MET B CA 1
ATOM 7399 C C . MET B 1 393 ? 13.719 7.633 -4.121 1 98 393 MET B C 1
ATOM 7401 O O . MET B 1 393 ? 14.32 6.566 -4.008 1 98 393 MET B O 1
ATOM 7405 N N . PHE B 1 394 ? 12.977 7.953 -5.199 1 97.94 394 PHE B N 1
ATOM 7406 C CA . PHE B 1 394 ? 12.93 7.023 -6.324 1 97.94 394 PHE B CA 1
ATOM 7407 C C . PHE B 1 394 ? 14.32 6.816 -6.914 1 97.94 394 PHE B C 1
ATOM 7409 O O . PHE B 1 394 ? 14.703 5.688 -7.227 1 97.94 394 PHE B O 1
ATOM 7416 N N . LEU B 1 395 ? 15.031 7.871 -7.039 1 98.31 395 LEU B N 1
ATOM 7417 C CA . LEU B 1 395 ? 16.359 7.809 -7.621 1 98.31 395 LEU B CA 1
ATOM 7418 C C . LEU B 1 395 ? 17.312 6.992 -6.742 1 98.31 395 LEU B C 1
ATOM 7420 O O . LEU B 1 395 ? 17.922 6.035 -7.215 1 98.31 395 LEU B O 1
ATOM 7424 N N . ILE B 1 396 ? 17.359 7.312 -5.438 1 98.44 396 ILE B N 1
ATOM 7425 C CA . ILE B 1 396 ? 18.328 6.68 -4.555 1 98.44 396 ILE B CA 1
ATOM 7426 C C . ILE B 1 396 ? 18 5.195 -4.41 1 98.44 396 ILE B C 1
ATOM 7428 O O . ILE B 1 396 ? 18.906 4.363 -4.324 1 98.44 396 ILE B O 1
ATOM 7432 N N . ARG B 1 397 ? 16.781 4.891 -4.391 1 97.81 397 ARG B N 1
ATOM 7433 C CA . ARG B 1 397 ? 16.391 3.49 -4.312 1 97.81 397 ARG B CA 1
ATOM 7434 C C . ARG B 1 397 ? 16.75 2.746 -5.594 1 97.81 397 ARG B C 1
ATOM 7436 O O . ARG B 1 397 ? 17.125 1.575 -5.551 1 97.81 397 ARG B O 1
ATOM 7443 N N . LEU B 1 398 ? 16.516 3.436 -6.695 1 97.69 398 LEU B N 1
ATOM 7444 C CA . LEU B 1 398 ? 16.891 2.84 -7.969 1 97.69 398 LEU B CA 1
ATOM 7445 C C . LEU B 1 398 ? 18.406 2.621 -8.031 1 97.69 398 LEU B C 1
ATOM 7447 O O . LEU B 1 398 ? 18.859 1.599 -8.547 1 97.69 398 LEU B O 1
ATOM 7451 N N . PHE B 1 399 ? 19.188 3.557 -7.52 1 98.19 399 PHE B N 1
ATOM 7452 C CA . PHE B 1 399 ? 20.625 3.414 -7.438 1 98.19 399 PHE B CA 1
ATOM 7453 C C . PHE B 1 399 ? 21.016 2.219 -6.57 1 98.19 399 PHE B C 1
ATOM 7455 O O . PHE B 1 399 ? 21.922 1.468 -6.906 1 98.19 399 PHE B O 1
ATOM 7462 N N . LYS B 1 400 ? 20.359 2.053 -5.465 1 96.62 400 LYS B N 1
ATOM 7463 C CA . LYS B 1 400 ? 20.609 0.935 -4.559 1 96.62 400 LYS B CA 1
ATOM 7464 C C . LYS B 1 400 ? 20.281 -0.398 -5.223 1 96.62 400 LYS B C 1
ATOM 7466 O O . LYS B 1 400 ? 21.062 -1.348 -5.148 1 96.62 400 LYS B O 1
ATOM 7471 N N . ARG B 1 401 ? 19.125 -0.372 -5.898 1 94.38 401 ARG B N 1
ATOM 7472 C CA . ARG B 1 401 ? 18.656 -1.595 -6.547 1 94.38 401 ARG B CA 1
ATOM 7473 C C . ARG B 1 401 ? 19.656 -2.076 -7.59 1 94.38 401 ARG B C 1
ATOM 7475 O O . ARG B 1 401 ? 19.891 -3.279 -7.734 1 94.38 401 ARG B O 1
ATOM 7482 N N . GLN B 1 402 ? 20.234 -1.126 -8.25 1 95.88 402 GLN B N 1
ATOM 7483 C CA . GLN B 1 402 ? 21.172 -1.487 -9.297 1 95.88 402 GLN B CA 1
ATOM 7484 C C . GLN B 1 402 ? 22.609 -1.293 -8.836 1 95.88 402 GLN B C 1
ATOM 7486 O O . GLN B 1 402 ? 23.547 -1.347 -9.641 1 95.88 402 GLN B O 1
ATOM 7491 N N . GLU B 1 403 ? 22.812 -0.979 -7.602 1 94.94 403 GLU B N 1
ATOM 7492 C CA . GLU B 1 403 ? 24.094 -0.866 -6.922 1 94.94 403 GLU B CA 1
ATOM 7493 C C . GLU B 1 403 ? 25 0.136 -7.625 1 94.94 403 GLU B C 1
ATOM 7495 O O . GLU B 1 403 ? 26.172 -0.15 -7.871 1 94.94 403 GLU B O 1
ATOM 7500 N N . ARG B 1 404 ? 24.422 1.257 -8.008 1 97.12 404 ARG B N 1
ATOM 7501 C CA . ARG B 1 404 ? 25.188 2.322 -8.656 1 97.12 404 ARG B CA 1
ATOM 7502 C C . ARG B 1 404 ? 25.609 3.385 -7.645 1 97.12 404 ARG B C 1
ATOM 7504 O O . ARG B 1 404 ? 24.984 4.445 -7.551 1 97.12 404 ARG B O 1
ATOM 7511 N N . VAL B 1 405 ? 26.766 3.182 -7.023 1 97.56 405 VAL B N 1
ATOM 7512 C CA . VAL B 1 405 ? 27.25 3.996 -5.914 1 97.56 405 VAL B CA 1
ATOM 7513 C C . VAL B 1 405 ? 27.625 5.391 -6.418 1 97.56 405 VAL B C 1
ATOM 7515 O O . VAL B 1 405 ? 27.312 6.395 -5.777 1 97.56 405 VAL B O 1
ATOM 7518 N N . GLU B 1 406 ? 28.266 5.406 -7.539 1 97.31 406 GLU B N 1
ATOM 7519 C CA . GLU B 1 406 ? 28.734 6.684 -8.07 1 97.31 406 GLU B CA 1
ATOM 7520 C C . GLU B 1 406 ? 27.578 7.633 -8.336 1 97.31 406 GLU B C 1
ATOM 7522 O O . GLU B 1 406 ? 27.641 8.812 -8 1 97.31 406 GLU B O 1
ATOM 7527 N N . MET B 1 407 ? 26.547 7.102 -8.898 1 97.75 407 MET B N 1
ATOM 7528 C CA . MET B 1 407 ? 25.359 7.914 -9.18 1 97.75 407 MET B CA 1
ATOM 7529 C C . MET B 1 407 ? 24.688 8.367 -7.887 1 97.75 407 MET B C 1
ATOM 7531 O O . MET B 1 407 ? 24.25 9.508 -7.781 1 97.75 407 MET B O 1
ATOM 7535 N N . ALA B 1 408 ? 24.641 7.48 -6.918 1 98.56 408 ALA B N 1
ATOM 7536 C CA . ALA B 1 408 ? 24.047 7.797 -5.621 1 98.56 408 ALA B CA 1
ATOM 7537 C C . ALA B 1 408 ? 24.797 8.938 -4.938 1 98.56 408 ALA B C 1
ATOM 7539 O O . ALA B 1 408 ? 24.188 9.859 -4.398 1 98.56 408 ALA B O 1
ATOM 7540 N N . LEU B 1 409 ? 26.125 8.844 -5.039 1 98.44 409 LEU B N 1
ATOM 7541 C CA . LEU B 1 409 ? 26.953 9.867 -4.406 1 98.44 409 LEU B CA 1
ATOM 7542 C C . LEU B 1 409 ? 26.828 11.195 -5.141 1 98.44 409 LEU B C 1
ATOM 7544 O O . LEU B 1 409 ? 26.891 12.258 -4.52 1 98.44 409 LEU B O 1
ATOM 7548 N N . GLU B 1 410 ? 26.688 11.141 -6.41 1 97.75 410 GLU B N 1
ATOM 7549 C CA . GLU B 1 410 ? 26.469 12.367 -7.168 1 97.75 410 GLU B CA 1
ATOM 7550 C C . GLU B 1 410 ? 25.172 13.055 -6.75 1 97.75 410 GLU B C 1
ATOM 7552 O O . GLU B 1 410 ? 25.156 14.273 -6.535 1 97.75 410 GLU B O 1
ATOM 7557 N N . LEU B 1 411 ? 24.109 12.289 -6.676 1 98.19 411 LEU B N 1
ATOM 7558 C CA . LEU B 1 411 ? 22.844 12.844 -6.211 1 98.19 411 LEU B CA 1
ATOM 7559 C C . LEU B 1 411 ? 23 13.453 -4.82 1 98.19 411 LEU B C 1
ATOM 7561 O O . LEU B 1 411 ? 22.547 14.57 -4.574 1 98.19 411 LEU B O 1
ATOM 7565 N N . TRP B 1 412 ? 23.641 12.711 -3.951 1 98.12 412 TRP B N 1
ATOM 7566 C CA . TRP B 1 412 ? 23.844 13.18 -2.582 1 98.12 412 TRP B CA 1
ATOM 7567 C C . TRP B 1 412 ? 24.625 14.492 -2.559 1 98.12 412 TRP B C 1
ATOM 7569 O O . TRP B 1 412 ? 24.234 15.438 -1.874 1 98.12 412 TRP B O 1
ATOM 7579 N N . ASP B 1 413 ? 25.641 14.555 -3.305 1 97.31 413 ASP B N 1
ATOM 7580 C CA . ASP B 1 413 ? 26.453 15.766 -3.373 1 97.31 413 ASP B CA 1
ATOM 7581 C C . ASP B 1 413 ? 25.641 16.938 -3.896 1 97.31 413 ASP B C 1
ATOM 7583 O O . ASP B 1 413 ? 25.75 18.062 -3.391 1 97.31 413 ASP B O 1
ATOM 7587 N N . ASP B 1 414 ? 24.875 16.641 -4.875 1 96.81 414 ASP B N 1
ATOM 7588 C CA . ASP B 1 414 ? 24 17.688 -5.398 1 96.81 414 ASP B CA 1
ATOM 7589 C C . ASP B 1 414 ? 23.031 18.188 -4.324 1 96.81 414 ASP B C 1
ATOM 7591 O O . ASP B 1 414 ? 22.797 19.391 -4.207 1 96.81 414 ASP B O 1
ATOM 7595 N N . MET B 1 415 ? 22.438 17.297 -3.572 1 96.75 415 MET B N 1
ATOM 7596 C CA . MET B 1 415 ? 21.5 17.641 -2.514 1 96.75 415 MET B CA 1
ATOM 7597 C C . MET B 1 415 ? 22.172 18.516 -1.462 1 96.75 415 MET B C 1
ATOM 7599 O O . MET B 1 415 ? 21.594 19.531 -1.035 1 96.75 415 MET B O 1
ATOM 7603 N N . VAL B 1 416 ? 23.359 18.156 -1.13 1 94.81 416 VAL B N 1
ATOM 7604 C CA . VAL B 1 416 ? 24.094 18.875 -0.093 1 94.81 416 VAL B CA 1
ATOM 7605 C C . VAL B 1 416 ? 24.5 20.266 -0.607 1 94.81 416 VAL B C 1
ATOM 7607 O O . VAL B 1 416 ? 24.375 21.25 0.108 1 94.81 416 VAL B O 1
ATOM 7610 N N . GLU B 1 417 ? 24.891 20.297 -1.791 1 93.06 417 GLU B N 1
ATOM 7611 C CA . GLU B 1 417 ? 25.375 21.547 -2.377 1 93.06 417 GLU B CA 1
ATOM 7612 C C . GLU B 1 417 ? 24.234 22.516 -2.668 1 93.06 417 GLU B C 1
ATOM 7614 O O . GLU B 1 417 ? 24.344 23.703 -2.389 1 93.06 417 GLU B O 1
ATOM 7619 N N . LYS B 1 418 ? 23.156 21.953 -3.166 1 92.69 418 LYS B N 1
ATOM 7620 C CA . LYS B 1 418 ? 22.094 22.828 -3.65 1 92.69 418 LYS B CA 1
ATOM 7621 C C . LYS B 1 418 ? 20.938 22.906 -2.648 1 92.69 418 LYS B C 1
ATOM 7623 O O . LYS B 1 418 ? 20.062 23.75 -2.768 1 92.69 418 LYS B O 1
ATOM 7628 N N . GLY B 1 419 ? 20.859 22.031 -1.745 1 90.31 419 GLY B N 1
ATOM 7629 C CA . GLY B 1 419 ? 19.891 22.109 -0.664 1 90.31 419 GLY B CA 1
ATOM 7630 C C . GLY B 1 419 ? 18.5 21.641 -1.074 1 90.31 419 GLY B C 1
ATOM 7631 O O . GLY B 1 419 ? 17.547 22.422 -1.02 1 90.31 419 GLY B O 1
ATOM 7632 N N . PHE B 1 420 ? 18.328 20.547 -1.528 1 92.38 420 PHE B N 1
ATOM 7633 C CA . PHE B 1 420 ? 17 20.031 -1.858 1 92.38 420 PHE B CA 1
ATOM 7634 C C . PHE B 1 420 ? 16.844 18.609 -1.342 1 92.38 420 PHE B C 1
ATOM 7636 O O . PHE B 1 420 ? 17.828 17.953 -0.965 1 92.38 420 PHE B O 1
ATOM 7643 N N . GLY B 1 421 ? 15.609 18.156 -1.182 1 91.94 421 GLY B N 1
ATOM 7644 C CA . GLY B 1 421 ? 15.336 16.797 -0.734 1 91.94 421 GLY B CA 1
ATOM 7645 C C . GLY B 1 421 ? 15.508 16.625 0.764 1 91.94 421 GLY B C 1
ATOM 7646 O O . GLY B 1 421 ? 16.078 17.469 1.436 1 91.94 421 GLY B O 1
ATOM 7647 N N . SER B 1 422 ? 14.938 15.578 1.254 1 92.38 422 SER B N 1
ATOM 7648 C CA . SER B 1 422 ? 15.102 15.227 2.66 1 92.38 422 SER B CA 1
ATOM 7649 C C . SER B 1 422 ? 16.422 14.5 2.9 1 92.38 422 SER B C 1
ATOM 7651 O O . SER B 1 422 ? 16.594 13.367 2.457 1 92.38 422 SER B O 1
ATOM 7653 N N . TYR B 1 423 ? 17.297 15.133 3.66 1 92.56 423 TYR B N 1
ATOM 7654 C CA . TYR B 1 423 ? 18.594 14.531 3.955 1 92.56 423 TYR B CA 1
ATOM 7655 C C . TYR B 1 423 ? 18.438 13.234 4.734 1 92.56 423 TYR B C 1
ATOM 7657 O O . TYR B 1 423 ? 19.094 12.242 4.441 1 92.56 423 TYR B O 1
ATOM 7665 N N . VAL B 1 424 ? 17.578 13.242 5.605 1 90.25 424 VAL B N 1
ATOM 7666 C CA . VAL B 1 424 ? 17.422 12.109 6.512 1 90.25 424 VAL B CA 1
ATOM 7667 C C . VAL B 1 424 ? 16.875 10.906 5.746 1 90.25 424 VAL B C 1
ATOM 7669 O O . VAL B 1 424 ? 17.438 9.805 5.828 1 90.25 424 VAL B O 1
ATOM 7672 N N . LEU B 1 425 ? 15.883 11.102 4.949 1 92.88 425 LEU B N 1
ATOM 7673 C CA . LEU B 1 425 ? 15.242 9.992 4.242 1 92.88 425 LEU B CA 1
ATOM 7674 C C . LEU B 1 425 ? 16.188 9.414 3.193 1 92.88 425 LEU B C 1
ATOM 7676 O O . LEU B 1 425 ? 16.344 8.195 3.105 1 92.88 425 LEU B O 1
ATOM 7680 N N . VAL B 1 426 ? 16.797 10.281 2.482 1 96.25 426 VAL B N 1
ATOM 7681 C CA . VAL B 1 426 ? 17.656 9.836 1.39 1 96.25 426 VAL B CA 1
ATOM 7682 C C . VAL B 1 426 ? 18.922 9.195 1.953 1 96.25 426 VAL B C 1
ATOM 7684 O O . VAL B 1 426 ? 19.391 8.172 1.439 1 96.25 426 VAL B O 1
ATOM 7687 N N . SER B 1 427 ? 19.484 9.734 3.004 1 96.81 427 SER B N 1
ATOM 7688 C CA . SER B 1 427 ? 20.703 9.195 3.582 1 96.81 427 SER B CA 1
ATOM 7689 C C . SER B 1 427 ? 20.484 7.809 4.164 1 96.81 427 SER B C 1
ATOM 7691 O O . SER B 1 427 ? 21.391 6.969 4.145 1 96.81 427 SER B O 1
ATOM 7693 N N . ASP B 1 428 ? 19.359 7.547 4.688 1 95.19 428 ASP B N 1
ATOM 7694 C CA . ASP B 1 428 ? 19.062 6.223 5.223 1 95.19 428 ASP B CA 1
ATOM 7695 C C . ASP B 1 428 ? 19.25 5.145 4.152 1 95.19 428 ASP B C 1
ATOM 7697 O O . ASP B 1 428 ? 19.875 4.113 4.406 1 95.19 428 ASP B O 1
ATOM 7701 N N . VAL B 1 429 ? 18.688 5.461 3.023 1 96.75 429 VAL B N 1
ATOM 7702 C CA . VAL B 1 429 ? 18.797 4.516 1.92 1 96.75 429 VAL B CA 1
ATOM 7703 C C . VAL B 1 429 ? 20.25 4.473 1.427 1 96.75 429 VAL B C 1
ATOM 7705 O O . VAL B 1 429 ? 20.781 3.398 1.138 1 96.75 429 VAL B O 1
ATOM 7708 N N . LEU B 1 430 ? 20.828 5.613 1.341 1 98 430 LEU B N 1
ATOM 7709 C CA . LEU B 1 430 ? 22.219 5.727 0.896 1 98 430 LEU B CA 1
ATOM 7710 C C . LEU B 1 430 ? 23.141 4.93 1.807 1 98 430 LEU B C 1
ATOM 7712 O O . LEU B 1 430 ? 23.969 4.137 1.329 1 98 430 LEU B O 1
ATOM 7716 N N . PHE B 1 431 ? 23.062 5.07 3.084 1 96.94 431 PHE B N 1
ATOM 7717 C CA . PHE B 1 431 ? 23.922 4.383 4.047 1 96.94 431 PHE B CA 1
ATOM 7718 C C . PHE B 1 431 ? 23.688 2.875 3.99 1 96.94 431 PHE B C 1
ATOM 7720 O O . PHE B 1 431 ? 24.625 2.092 4.117 1 96.94 431 PHE B O 1
ATOM 7727 N N . ASP B 1 432 ? 22.453 2.557 3.859 1 94.06 432 ASP B N 1
ATOM 7728 C CA . ASP B 1 432 ? 22.141 1.14 3.688 1 94.06 432 ASP B CA 1
ATOM 7729 C C . ASP B 1 432 ? 22.906 0.549 2.508 1 94.06 432 ASP B C 1
ATOM 7731 O O . ASP B 1 432 ? 23.547 -0.499 2.639 1 94.06 432 ASP B O 1
ATOM 7735 N N . MET B 1 433 ? 22.844 1.219 1.389 1 95.75 433 MET B N 1
ATOM 7736 C CA . MET B 1 433 ? 23.531 0.762 0.185 1 95.75 433 MET B CA 1
ATOM 7737 C C . MET B 1 433 ? 25.047 0.713 0.407 1 95.75 433 MET B C 1
ATOM 7739 O O . MET B 1 433 ? 25.688 -0.28 0.073 1 95.75 433 MET B O 1
ATOM 7743 N N . LEU B 1 434 ? 25.578 1.745 0.964 1 96.38 434 LEU B N 1
ATOM 7744 C CA . LEU B 1 434 ? 27.031 1.834 1.166 1 96.38 434 LEU B CA 1
ATOM 7745 C C . LEU B 1 434 ? 27.5 0.754 2.131 1 96.38 434 LEU B C 1
ATOM 7747 O O . LEU B 1 434 ? 28.547 0.123 1.897 1 96.38 434 LEU B O 1
ATOM 7751 N N . CYS B 1 435 ? 26.781 0.521 3.174 1 92.88 435 CYS B N 1
ATOM 7752 C CA . CYS B 1 435 ? 27.141 -0.51 4.141 1 92.88 435 CYS B CA 1
ATOM 7753 C C . CYS B 1 435 ? 27 -1.9 3.533 1 92.88 435 CYS B C 1
ATOM 7755 O O . CYS B 1 435 ? 27.859 -2.764 3.746 1 92.88 435 CYS B O 1
ATOM 7757 N N . ASP B 1 436 ? 25.938 -2.037 2.773 1 90.69 436 ASP B N 1
ATOM 7758 C CA . ASP B 1 436 ? 25.734 -3.324 2.111 1 90.69 436 ASP B CA 1
ATOM 7759 C C . ASP B 1 436 ? 26.891 -3.652 1.179 1 90.69 436 ASP B C 1
ATOM 7761 O O . ASP B 1 436 ? 27.219 -4.824 0.982 1 90.69 436 ASP B O 1
ATOM 7765 N N . LEU B 1 437 ? 27.484 -2.623 0.657 1 93.69 437 LEU B N 1
ATOM 7766 C CA . LEU B 1 437 ? 28.547 -2.822 -0.328 1 93.69 437 LEU B CA 1
ATOM 7767 C C . LEU B 1 437 ? 29.922 -2.633 0.305 1 93.69 437 LEU B C 1
ATOM 7769 O O . LEU B 1 437 ? 30.938 -2.65 -0.392 1 93.69 437 LEU B O 1
ATOM 7773 N N . GLY B 1 438 ? 29.969 -2.375 1.637 1 91.69 438 GLY B N 1
ATOM 7774 C CA . GLY B 1 438 ? 31.219 -2.264 2.377 1 91.69 438 GLY B CA 1
ATOM 7775 C C . GLY B 1 438 ? 31.969 -0.978 2.09 1 91.69 438 GLY B C 1
ATOM 7776 O O . GLY B 1 438 ? 33.188 -0.925 2.227 1 91.69 438 GLY B O 1
ATOM 7777 N N . LYS B 1 439 ? 31.25 0.026 1.603 1 94.56 439 LYS B N 1
ATOM 7778 C CA . LYS B 1 439 ? 31.875 1.31 1.28 1 94.56 439 LYS B CA 1
ATOM 7779 C C . LYS B 1 439 ? 31.891 2.232 2.496 1 94.56 439 LYS B C 1
ATOM 7781 O O . LYS B 1 439 ? 31.234 3.279 2.494 1 94.56 439 LYS B O 1
ATOM 7786 N N . LEU B 1 440 ? 32.75 1.949 3.449 1 94.12 440 LEU B N 1
ATOM 7787 C CA . LEU B 1 440 ? 32.75 2.607 4.75 1 94.12 440 LEU B CA 1
ATOM 7788 C C . LEU B 1 440 ? 33.344 4.02 4.641 1 94.12 440 LEU B C 1
ATOM 7790 O O . LEU B 1 440 ? 32.875 4.926 5.348 1 94.12 440 LEU B O 1
ATOM 7794 N N . ASN B 1 441 ? 34.281 4.172 3.736 1 94.5 441 ASN B N 1
ATOM 7795 C CA . ASN B 1 441 ? 34.875 5.5 3.561 1 94.5 441 ASN B CA 1
ATOM 7796 C C . ASN B 1 441 ? 33.812 6.504 3.068 1 94.5 441 ASN B C 1
ATOM 7798 O O . ASN B 1 441 ? 33.719 7.609 3.602 1 94.5 441 ASN B O 1
ATOM 7802 N N . GLU B 1 442 ? 33.156 6.059 2.088 1 96.5 442 GLU B N 1
ATOM 7803 C CA . GLU B 1 442 ? 32.094 6.918 1.551 1 96.5 442 GLU B CA 1
ATOM 7804 C C . GLU B 1 442 ? 31 7.168 2.586 1 96.5 442 GLU B C 1
ATOM 7806 O O . GLU B 1 442 ? 30.484 8.289 2.699 1 96.5 442 GLU B O 1
ATOM 7811 N N . ALA B 1 443 ? 30.656 6.148 3.348 1 96.62 443 ALA B N 1
ATOM 7812 C CA . ALA B 1 443 ? 29.641 6.281 4.391 1 96.62 443 ALA B CA 1
ATOM 7813 C C . ALA B 1 443 ? 30.062 7.305 5.441 1 96.62 443 ALA B C 1
ATOM 7815 O O . ALA B 1 443 ? 29.266 8.141 5.863 1 96.62 443 ALA B O 1
ATOM 7816 N N . GLU B 1 444 ? 31.312 7.211 5.797 1 95.31 444 GLU B N 1
ATOM 7817 C CA . GLU B 1 444 ? 31.844 8.148 6.781 1 95.31 444 GLU B CA 1
ATOM 7818 C C . GLU B 1 444 ? 31.812 9.578 6.258 1 95.31 444 GLU B C 1
ATOM 7820 O O . GLU B 1 444 ? 31.406 10.5 6.977 1 95.31 444 GLU B O 1
ATOM 7825 N N . LYS B 1 445 ? 32.219 9.727 5.086 1 95.44 445 LYS B N 1
ATOM 7826 C CA . LYS B 1 445 ? 32.219 11.047 4.465 1 95.44 445 LYS B CA 1
ATOM 7827 C C . LYS B 1 445 ? 30.812 11.641 4.441 1 95.44 445 LYS B C 1
ATOM 7829 O O . LYS B 1 445 ? 30.609 12.789 4.852 1 95.44 445 LYS B O 1
ATOM 7834 N N . CYS B 1 446 ? 29.859 10.914 3.936 1 96.94 446 CYS B N 1
ATOM 7835 C CA . CYS B 1 446 ? 28.484 11.383 3.838 1 96.94 446 CYS B CA 1
ATOM 7836 C C . CYS B 1 446 ? 27.906 11.672 5.219 1 96.94 446 CYS B C 1
ATOM 7838 O O . CYS B 1 446 ? 27.172 12.641 5.395 1 96.94 446 CYS B O 1
ATOM 7840 N N . PHE B 1 447 ? 28.281 10.812 6.168 1 95.88 447 PHE B N 1
ATOM 7841 C CA . PHE B 1 447 ? 27.844 10.984 7.547 1 95.88 447 PHE B CA 1
ATOM 7842 C C . PHE B 1 447 ? 28.297 12.328 8.102 1 95.88 447 PHE B C 1
ATOM 7844 O O . PHE B 1 447 ? 27.516 13.078 8.68 1 95.88 447 PHE B O 1
ATOM 7851 N N . LEU B 1 448 ? 29.5 12.617 7.852 1 93.56 448 LEU B N 1
ATOM 7852 C CA . LEU B 1 448 ? 30.078 13.859 8.344 1 93.56 448 LEU B CA 1
ATOM 7853 C C . LEU B 1 448 ? 29.484 15.062 7.621 1 93.56 448 LEU B C 1
ATOM 7855 O O . LEU B 1 448 ? 29.312 16.125 8.211 1 93.56 448 LEU B O 1
ATOM 7859 N N . GLN B 1 449 ? 29.141 14.898 6.41 1 93.94 449 GLN B N 1
ATOM 7860 C CA . GLN B 1 449 ? 28.484 15.969 5.66 1 93.94 449 GLN B CA 1
ATOM 7861 C C . GLN B 1 449 ? 27.125 16.312 6.27 1 93.94 449 GLN B C 1
ATOM 7863 O O . GLN B 1 449 ? 26.75 17.484 6.324 1 93.94 449 GLN B O 1
ATOM 7868 N N . MET B 1 450 ? 26.375 15.328 6.703 1 92.81 450 MET B N 1
ATOM 7869 C CA . MET B 1 450 ? 25.094 15.57 7.367 1 92.81 450 MET B CA 1
ATOM 7870 C C . MET B 1 450 ? 25.281 16.391 8.633 1 92.81 450 MET B C 1
ATOM 7872 O O . MET B 1 450 ? 24.531 17.359 8.867 1 92.81 450 MET B O 1
ATOM 7876 N N . VAL B 1 451 ? 26.312 16.031 9.336 1 87.38 451 VAL B N 1
ATOM 7877 C CA . VAL B 1 451 ? 26.594 16.719 10.594 1 87.38 451 VAL B CA 1
ATOM 7878 C C . VAL B 1 451 ? 26.984 18.156 10.32 1 87.38 451 VAL B C 1
ATOM 7880 O O . VAL B 1 451 ? 26.547 19.078 11.031 1 87.38 451 VAL B O 1
ATOM 7883 N N . GLU B 1 452 ? 27.734 18.344 9.336 1 86.25 452 GLU B N 1
ATOM 7884 C CA . GLU B 1 452 ? 28.156 19.688 8.945 1 86.25 452 GLU B CA 1
ATOM 7885 C C . GLU B 1 452 ? 26.953 20.547 8.57 1 86.25 452 GLU B C 1
ATOM 7887 O O . GLU B 1 452 ? 26.938 21.75 8.82 1 86.25 452 GLU B O 1
ATOM 7892 N N . LYS B 1 453 ? 25.984 19.922 8.023 1 84.69 453 LYS B N 1
ATOM 7893 C CA . LYS B 1 453 ? 24.766 20.641 7.652 1 84.69 453 LYS B CA 1
ATOM 7894 C C . LYS B 1 453 ? 23.781 20.688 8.82 1 84.69 453 LYS B C 1
ATOM 7896 O O . LYS B 1 453 ? 22.625 21.078 8.641 1 84.69 453 LYS B O 1
ATOM 7901 N N . ARG B 1 454 ? 24.281 20.141 9.914 1 79 454 ARG B N 1
ATOM 7902 C CA . ARG B 1 454 ? 23.516 20.156 11.164 1 79 454 ARG B CA 1
ATOM 7903 C C . ARG B 1 454 ? 22.281 19.266 11.055 1 79 454 ARG B C 1
ATOM 7905 O O . ARG B 1 454 ? 21.203 19.625 11.555 1 79 454 ARG B O 1
ATOM 7912 N N . GLN B 1 455 ? 22.391 18.359 10.25 1 85.62 455 GLN B N 1
ATOM 7913 C CA . GLN B 1 455 ? 21.344 17.328 10.133 1 85.62 455 GLN B CA 1
ATOM 7914 C C . GLN B 1 455 ? 21.75 16.062 10.875 1 85.62 455 GLN B C 1
ATOM 7916 O O . GLN B 1 455 ? 22.828 15.508 10.641 1 85.62 455 GLN B O 1
ATOM 7921 N N . LYS B 1 456 ? 20.953 15.641 11.766 1 86.06 456 LYS B N 1
ATOM 7922 C CA . LYS B 1 456 ? 21.266 14.445 12.539 1 86.06 456 LYS B CA 1
ATOM 7923 C C . LYS B 1 456 ? 20.969 13.18 11.734 1 86.06 456 LYS B C 1
ATOM 7925 O O . LYS B 1 456 ? 19.812 12.945 11.344 1 86.06 456 LYS B O 1
ATOM 7930 N N . PRO B 1 457 ? 21.922 12.375 11.508 1 90 457 PRO B N 1
ATOM 7931 C CA . PRO B 1 457 ? 21.641 11.078 10.898 1 90 457 PRO B CA 1
ATOM 7932 C C . PRO B 1 457 ? 20.75 10.195 11.773 1 90 457 PRO B C 1
ATOM 7934 O O . PRO B 1 457 ? 20.719 10.367 13 1 90 457 PRO B O 1
ATOM 7937 N N . SER B 1 458 ? 20 9.344 11.156 1 89.44 458 SER B N 1
ATOM 7938 C CA . SER B 1 458 ? 19.125 8.453 11.922 1 89.44 458 SER B CA 1
ATOM 7939 C C . SER B 1 458 ? 19.938 7.5 12.789 1 89.44 458 SER B C 1
ATOM 7941 O O . SER B 1 458 ? 21.078 7.164 12.461 1 89.44 458 SER B O 1
ATOM 7943 N N . ASN B 1 459 ? 19.359 7.02 13.875 1 86.94 459 ASN B N 1
ATOM 7944 C CA . ASN B 1 459 ? 20.016 6.07 14.766 1 86.94 459 ASN B CA 1
ATOM 7945 C C . ASN B 1 459 ? 20.234 4.727 14.078 1 86.94 459 ASN B C 1
ATOM 7947 O O . ASN B 1 459 ? 21.219 4.043 14.359 1 86.94 459 ASN B O 1
ATOM 7951 N N . VAL B 1 460 ? 19.328 4.473 13.258 1 86.81 460 VAL B N 1
ATOM 7952 C CA . VAL B 1 460 ? 19.422 3.211 12.539 1 86.81 460 VAL B CA 1
ATOM 7953 C C . VAL B 1 460 ? 20.641 3.23 11.617 1 86.81 460 VAL B C 1
ATOM 7955 O O . VAL B 1 460 ? 21.438 2.281 11.602 1 86.81 460 VAL B O 1
ATOM 7958 N N . SER B 1 461 ? 20.812 4.301 10.914 1 90.94 461 SER B N 1
ATOM 7959 C CA . SER B 1 461 ? 21.953 4.438 10.016 1 90.94 461 SER B CA 1
ATOM 7960 C C . SER B 1 461 ? 23.266 4.441 10.797 1 90.94 461 SER B C 1
ATOM 7962 O O . SER B 1 461 ? 24.234 3.793 10.398 1 90.94 461 SER B O 1
ATOM 7964 N N . PHE B 1 462 ? 23.297 5.148 11.891 1 93.38 462 PHE B N 1
ATOM 7965 C CA . PHE B 1 462 ? 24.5 5.211 12.719 1 93.38 462 PHE B CA 1
ATOM 7966 C C . PHE B 1 462 ? 24.859 3.832 13.25 1 93.38 462 PHE B C 1
ATOM 7968 O O . PHE B 1 462 ? 26.031 3.447 13.25 1 93.38 462 PHE B O 1
ATOM 7975 N N . LYS B 1 463 ? 23.938 3.164 13.703 1 90.94 463 LYS B N 1
ATOM 7976 C CA . LYS B 1 463 ? 24.172 1.83 14.25 1 90.94 463 LYS B CA 1
ATOM 7977 C C . LYS B 1 463 ? 24.766 0.899 13.195 1 90.94 463 LYS B C 1
ATOM 7979 O O . LYS B 1 463 ? 25.703 0.14 13.477 1 90.94 463 LYS B O 1
ATOM 7984 N N . ARG B 1 464 ? 24.25 0.968 12.086 1 90.75 464 ARG B N 1
ATOM 7985 C CA . ARG B 1 464 ? 24.734 0.126 11 1 90.75 464 ARG B CA 1
ATOM 7986 C C . ARG B 1 464 ? 26.188 0.437 10.672 1 90.75 464 ARG B C 1
ATOM 7988 O O . ARG B 1 464 ? 27 -0.475 10.523 1 90.75 464 ARG B O 1
ATOM 7995 N N . ILE B 1 465 ? 26.469 1.662 10.562 1 93.81 465 ILE B N 1
ATOM 7996 C CA . ILE B 1 465 ? 27.828 2.09 10.266 1 93.81 465 ILE B CA 1
ATOM 7997 C C . ILE B 1 465 ? 28.75 1.672 11.406 1 93.81 465 ILE B C 1
ATOM 7999 O O . ILE B 1 465 ? 29.875 1.199 11.164 1 93.81 465 ILE B O 1
ATOM 8003 N N . LYS B 1 466 ? 28.281 1.799 12.539 1 93.62 466 LYS B N 1
ATOM 8004 C CA . LYS B 1 466 ? 29.062 1.458 13.734 1 93.62 466 LYS B CA 1
ATOM 8005 C C . LYS B 1 466 ? 29.453 -0.016 13.727 1 93.62 466 LYS B C 1
ATOM 8007 O O . LYS B 1 466 ? 30.609 -0.355 13.969 1 93.62 466 LYS B O 1
ATOM 8012 N N . VAL B 1 467 ? 28.531 -0.833 13.492 1 91.75 467 VAL B N 1
ATOM 8013 C CA . VAL B 1 467 ? 28.766 -2.271 13.492 1 91.75 467 VAL B CA 1
ATOM 8014 C C . VAL B 1 467 ? 29.828 -2.619 12.453 1 91.75 467 VAL B C 1
ATOM 8016 O O . VAL B 1 467 ? 30.734 -3.4 12.734 1 91.75 467 VAL B O 1
ATOM 8019 N N . LEU B 1 468 ? 29.688 -2.047 11.344 1 92.19 468 LEU B N 1
ATOM 8020 C CA . LEU B 1 468 ? 30.656 -2.34 10.281 1 92.19 468 LEU B CA 1
ATOM 8021 C C . LEU B 1 468 ? 32.031 -1.792 10.641 1 92.19 468 LEU B C 1
ATOM 8023 O O . LEU B 1 468 ? 33.062 -2.436 10.367 1 92.19 468 LEU B O 1
ATOM 8027 N N . MET B 1 469 ? 32.031 -0.677 11.211 1 93.44 469 MET B N 1
ATOM 8028 C CA . MET B 1 469 ? 33.312 -0.093 11.625 1 93.44 469 MET B CA 1
ATOM 8029 C C . MET B 1 469 ? 33.969 -0.938 12.711 1 93.44 469 MET B C 1
ATOM 8031 O O . MET B 1 469 ? 35.188 -1.099 12.719 1 93.44 469 MET B O 1
ATOM 8035 N N . GLU B 1 470 ? 33.156 -1.492 13.531 1 92.88 470 GLU B N 1
ATOM 8036 C CA . GLU B 1 470 ? 33.688 -2.391 14.562 1 92.88 470 GLU B CA 1
ATOM 8037 C C . GLU B 1 470 ? 34.25 -3.67 13.953 1 92.88 470 GLU B C 1
ATOM 8039 O O . GLU B 1 470 ? 35.312 -4.121 14.336 1 92.88 470 GLU B O 1
ATOM 8044 N N . LEU B 1 471 ? 33.5 -4.145 13.062 1 90.19 471 LEU B N 1
ATOM 8045 C CA . LEU B 1 471 ? 33.969 -5.359 12.391 1 90.19 471 LEU B CA 1
ATOM 8046 C C . LEU B 1 471 ? 35.25 -5.109 11.609 1 90.19 471 LEU B C 1
ATOM 8048 O O . LEU B 1 471 ? 36.125 -5.977 11.547 1 90.19 471 LEU B O 1
ATOM 8052 N N . ALA B 1 472 ? 35.375 -3.896 11.078 1 91.19 472 ALA B N 1
ATOM 8053 C CA . ALA B 1 472 ? 36.531 -3.537 10.266 1 91.19 472 ALA B CA 1
ATOM 8054 C C . ALA B 1 472 ? 37.656 -2.973 11.133 1 91.19 472 ALA B C 1
ATOM 8056 O O . ALA B 1 472 ? 38.688 -2.545 10.609 1 91.19 472 ALA B O 1
ATOM 8057 N N . ASN B 1 473 ? 37.469 -2.924 12.414 1 90.75 473 ASN B N 1
ATOM 8058 C CA . ASN B 1 473 ? 38.469 -2.436 13.375 1 90.75 473 ASN B CA 1
ATOM 8059 C C . ASN B 1 473 ? 38.875 -0.993 13.086 1 90.75 473 ASN B C 1
ATOM 8061 O O . ASN B 1 473 ? 40.062 -0.67 13.062 1 90.75 473 ASN B O 1
ATOM 8065 N N . ARG B 1 474 ? 37.875 -0.182 12.758 1 92.19 474 ARG B N 1
ATOM 8066 C CA . ARG B 1 474 ? 38.094 1.247 12.539 1 92.19 474 ARG B CA 1
ATOM 8067 C C . ARG B 1 474 ? 37.656 2.051 13.766 1 92.19 474 ARG B C 1
ATOM 8069 O O . ARG B 1 474 ? 36.75 2.877 13.695 1 92.19 474 ARG B O 1
ATOM 8076 N N . ASP B 1 475 ? 38.438 1.943 14.75 1 92.44 475 ASP B N 1
ATOM 8077 C CA . ASP B 1 475 ? 38.062 2.469 16.062 1 92.44 475 ASP B CA 1
ATOM 8078 C C . ASP B 1 475 ? 38.156 3.992 16.094 1 92.44 475 ASP B C 1
ATOM 8080 O O . ASP B 1 475 ? 37.312 4.652 16.703 1 92.44 475 ASP B O 1
ATOM 8084 N N . GLU B 1 476 ? 39.125 4.516 15.453 1 91.5 476 GLU B N 1
ATOM 8085 C CA . GLU B 1 476 ? 39.281 5.969 15.453 1 91.5 476 GLU B CA 1
ATOM 8086 C C . GLU B 1 476 ? 38.125 6.652 14.719 1 91.5 476 GLU B C 1
ATOM 8088 O O . GLU B 1 476 ? 37.594 7.652 15.188 1 91.5 476 GLU B O 1
ATOM 8093 N N . ALA B 1 477 ? 37.906 6.125 13.602 1 91.31 477 ALA B N 1
ATOM 8094 C CA . ALA B 1 477 ? 36.812 6.676 12.82 1 91.31 477 ALA B CA 1
ATOM 8095 C C . ALA B 1 477 ? 35.5 6.562 13.586 1 91.31 477 ALA B C 1
ATOM 8097 O O . ALA B 1 477 ? 34.656 7.484 13.562 1 91.31 477 ALA B O 1
ATOM 8098 N N . LEU B 1 478 ? 35.281 5.477 14.25 1 93.38 478 LEU B N 1
ATOM 8099 C CA . LEU B 1 478 ? 34.062 5.238 15.031 1 93.38 478 LEU B CA 1
ATOM 8100 C C . LEU B 1 478 ? 33.969 6.254 16.156 1 93.38 478 LEU B C 1
ATOM 8102 O O . LEU B 1 478 ? 32.875 6.746 16.453 1 93.38 478 LEU B O 1
ATOM 8106 N N . LYS B 1 479 ? 35.031 6.516 16.75 1 92.81 479 LYS B N 1
ATOM 8107 C CA . LYS B 1 479 ? 35.031 7.516 17.812 1 92.81 479 LYS B CA 1
ATOM 8108 C C . LYS B 1 479 ? 34.656 8.891 17.281 1 92.81 479 LYS B C 1
ATOM 8110 O O . LYS B 1 479 ? 33.844 9.602 17.922 1 92.81 479 LYS B O 1
ATOM 8115 N N . ARG B 1 480 ? 35.156 9.227 16.219 1 91.31 480 ARG B N 1
ATOM 8116 C CA . ARG B 1 480 ? 34.844 10.508 15.602 1 91.31 480 ARG B CA 1
ATOM 8117 C C . ARG B 1 480 ? 33.344 10.609 15.297 1 91.31 480 ARG B C 1
ATOM 8119 O O . ARG B 1 480 ? 32.719 11.641 15.562 1 91.31 480 ARG B O 1
ATOM 8126 N N . LEU B 1 481 ? 32.781 9.586 14.758 1 92.81 481 LEU B N 1
ATOM 8127 C CA . LEU B 1 481 ? 31.375 9.578 14.406 1 92.81 481 LEU B CA 1
ATOM 8128 C C . LEU B 1 481 ? 30.516 9.648 15.664 1 92.81 481 LEU B C 1
ATOM 8130 O O . LEU B 1 481 ? 29.484 10.336 15.68 1 92.81 481 LEU B O 1
ATOM 8134 N N . SER B 1 482 ? 30.922 8.969 16.703 1 91.31 482 SER B N 1
ATOM 8135 C CA . SER B 1 482 ? 30.172 8.953 17.953 1 91.31 482 SER B CA 1
ATOM 8136 C C . SER B 1 482 ? 30.172 10.336 18.609 1 91.31 482 SER B C 1
ATOM 8138 O O . SER B 1 482 ? 29.141 10.766 19.141 1 91.31 482 SER B O 1
ATOM 8140 N N . GLU B 1 483 ? 31.25 10.961 18.484 1 88.88 483 GLU B N 1
ATOM 8141 C CA . GLU B 1 483 ? 31.344 12.32 19 1 88.88 483 GLU B CA 1
ATOM 8142 C C . GLU B 1 483 ? 30.438 13.273 18.219 1 88.88 483 GLU B C 1
ATOM 8144 O O . GLU B 1 483 ? 29.812 14.156 18.797 1 88.88 483 GLU B O 1
ATOM 8149 N N . SER B 1 484 ? 30.469 13.055 17.016 1 87.81 484 SER B N 1
ATOM 8150 C CA . SER B 1 484 ? 29.625 13.883 16.156 1 87.81 484 SER B CA 1
ATOM 8151 C C . SER B 1 484 ? 28.141 13.664 16.469 1 87.81 484 SER B C 1
ATOM 8153 O O . SER B 1 484 ? 27.344 14.602 16.422 1 87.81 484 SER B O 1
ATOM 8155 N N . MET B 1 485 ? 27.719 12.445 16.766 1 86.56 485 MET B N 1
ATOM 8156 C CA . MET B 1 485 ? 26.344 12.109 17.109 1 86.56 485 MET B CA 1
ATOM 8157 C C . MET B 1 485 ? 25.953 12.719 18.453 1 86.56 485 MET B C 1
ATOM 8159 O O . MET B 1 485 ? 24.797 13.125 18.641 1 86.56 485 MET B O 1
ATOM 8163 N N . ALA B 1 486 ? 26.891 12.797 19.312 1 81 486 ALA B N 1
ATOM 8164 C CA . ALA B 1 486 ? 26.672 13.281 20.672 1 81 486 ALA B CA 1
ATOM 8165 C C . ALA B 1 486 ? 26.312 14.766 20.672 1 81 486 ALA B C 1
ATOM 8167 O O . ALA B 1 486 ? 25.656 15.258 21.594 1 81 486 ALA B O 1
ATOM 8168 N N . VAL B 1 487 ? 26.781 15.43 19.672 1 73.5 487 VAL B N 1
ATOM 8169 C CA . VAL B 1 487 ? 26.516 16.859 19.562 1 73.5 487 VAL B CA 1
ATOM 8170 C C . VAL B 1 487 ? 25.016 17.109 19.484 1 73.5 487 VAL B C 1
ATOM 8172 O O . VAL B 1 487 ? 24.516 18.156 19.906 1 73.5 487 VAL B O 1
ATOM 8175 N N . PHE B 1 488 ? 24.203 16.219 18.891 1 74.38 488 PHE B N 1
ATOM 8176 C CA . PHE B 1 488 ? 22.766 16.406 18.688 1 74.38 488 PHE B CA 1
ATOM 8177 C C . PHE B 1 488 ? 21.984 16.047 19.938 1 74.38 488 PHE B C 1
ATOM 8179 O O . PHE B 1 488 ? 20.797 16.359 20.062 1 74.38 488 PHE B O 1
ATOM 8186 N N . GLY B 1 489 ? 22.516 15.828 21.031 1 61.59 489 GLY B N 1
ATOM 8187 C CA . GLY B 1 489 ? 21.875 15.523 22.297 1 61.59 489 GLY B CA 1
ATOM 8188 C C . GLY B 1 489 ? 21.125 14.203 22.297 1 61.59 489 GLY B C 1
ATOM 8189 O O . GLY B 1 489 ? 21.031 13.547 21.25 1 61.59 489 GLY B O 1
ATOM 8190 N N . PRO B 1 490 ? 20.719 13.727 23.531 1 53.59 490 PRO B N 1
ATOM 8191 C CA . PRO B 1 490 ? 20.078 12.414 23.672 1 53.59 490 PRO B CA 1
ATOM 8192 C C . PRO B 1 490 ? 18.719 12.352 22.969 1 53.59 490 PRO B C 1
ATOM 8194 O O . PRO B 1 490 ? 18.047 13.375 22.828 1 53.59 490 PRO B O 1
ATOM 8197 N N . GLN B 1 491 ? 18.469 11.359 22.25 1 50.31 491 GLN B N 1
ATOM 8198 C CA . GLN B 1 491 ? 17.234 11.102 21.5 1 50.31 491 GLN B CA 1
ATOM 8199 C C . GLN B 1 491 ? 16.016 11.141 22.438 1 50.31 491 GLN B C 1
ATOM 8201 O O . GLN B 1 491 ? 16.016 10.5 23.484 1 50.31 491 GLN B O 1
ATOM 8206 N N . ILE B 1 492 ? 15.352 12.227 22.5 1 42.72 492 ILE B N 1
ATOM 8207 C CA . ILE B 1 492 ? 14.047 12.039 23.109 1 42.72 492 ILE B CA 1
ATOM 8208 C C . ILE B 1 492 ? 13.32 10.875 22.438 1 42.72 492 ILE B C 1
ATOM 8210 O O . ILE B 1 492 ? 13.156 10.859 21.219 1 42.72 492 ILE B O 1
ATOM 8214 N N . GLN B 1 493 ? 13.398 9.773 23.031 1 42.03 493 GLN B N 1
ATOM 8215 C CA . GLN B 1 493 ? 12.68 8.609 22.547 1 42.03 493 GLN B CA 1
ATOM 8216 C C . GLN B 1 493 ? 11.219 8.953 22.234 1 42.03 493 GLN B C 1
ATOM 8218 O O . GLN B 1 493 ? 10.461 9.312 23.141 1 42.03 493 GLN B O 1
ATOM 8223 N N . PHE B 1 494 ? 10.977 9.648 21.375 1 32.81 494 PHE B N 1
ATOM 8224 C CA . PHE B 1 494 ? 9.562 9.773 21.078 1 32.81 494 PHE B CA 1
ATOM 8225 C C . PHE B 1 494 ? 8.953 8.422 20.719 1 32.81 494 PHE B C 1
ATOM 8227 O O . PHE B 1 494 ? 9.539 7.664 19.938 1 32.81 494 PHE B O 1
ATOM 8234 N N . ARG B 1 495 ? 8.227 7.883 21.703 1 37.5 495 ARG B N 1
ATOM 8235 C CA . ARG B 1 495 ? 7.367 6.75 21.359 1 37.5 495 ARG B CA 1
ATOM 8236 C C . ARG B 1 495 ? 6.574 7.023 20.094 1 37.5 495 ARG B C 1
ATOM 8238 O O . ARG B 1 495 ? 6.023 8.109 19.906 1 37.5 495 ARG B O 1
ATOM 8245 N N . ARG B 1 496 ? 6.82 6.5 19.141 1 37.25 496 ARG B N 1
ATOM 8246 C CA . ARG B 1 496 ? 5.953 6.598 17.969 1 37.25 496 ARG B CA 1
ATOM 8247 C C . ARG B 1 496 ? 4.484 6.562 18.375 1 37.25 496 ARG B C 1
ATOM 8249 O O . ARG B 1 496 ? 4.082 5.742 19.203 1 37.25 496 ARG B O 1
ATOM 8256 N N . PRO B 1 497 ? 3.658 7.57 18.062 1 33.66 497 PRO B N 1
ATOM 8257 C CA . PRO B 1 497 ? 2.266 7.715 18.5 1 33.66 497 PRO B CA 1
ATOM 8258 C C . PRO B 1 497 ? 1.484 6.406 18.422 1 33.66 497 PRO B C 1
ATOM 8260 O O . PRO B 1 497 ? 0.443 6.266 19.062 1 33.66 497 PRO B O 1
ATOM 8263 N N . ASN B 1 498 ? 1.764 5.531 17.484 1 33.47 498 ASN B N 1
ATOM 8264 C CA . ASN B 1 498 ? 0.646 4.609 17.312 1 33.47 498 ASN B CA 1
ATOM 8265 C C . ASN B 1 498 ? 0.571 3.604 18.469 1 33.47 498 ASN B C 1
ATOM 8267 O O . ASN B 1 498 ? -0.132 2.598 18.375 1 33.47 498 ASN B O 1
ATOM 8271 N N . GLU B 1 499 ? 1.403 3.771 19.453 1 31.42 499 GLU B N 1
ATOM 8272 C CA . GLU B 1 499 ? 1.378 2.709 20.453 1 31.42 499 GLU B CA 1
ATOM 8273 C C . GLU B 1 499 ? 0.163 2.842 21.359 1 31.42 499 GLU B C 1
ATOM 8275 O O . GLU B 1 499 ? -0.348 1.843 21.875 1 31.42 499 GLU B O 1
ATOM 8280 N N . ASP B 1 500 ? -0.112 4.066 21.891 1 30.34 500 ASP B N 1
ATOM 8281 C CA . ASP B 1 500 ? -0.987 4.062 23.047 1 30.34 500 ASP B CA 1
ATOM 8282 C C . ASP B 1 500 ? -2.445 3.863 22.641 1 30.34 500 ASP B C 1
ATOM 8284 O O . ASP B 1 500 ? -3.357 4.316 23.344 1 30.34 500 ASP B O 1
ATOM 8288 N N . PHE B 1 501 ? -2.807 3.307 21.625 1 30.34 501 PHE B N 1
ATOM 8289 C CA . PHE B 1 501 ? -4.238 3.355 21.344 1 30.34 501 PHE B CA 1
ATOM 8290 C C . PHE B 1 501 ? -5.008 2.496 22.344 1 30.34 501 PHE B C 1
ATOM 8292 O O . PHE B 1 501 ? -5.523 1.435 21.984 1 30.34 501 PHE B O 1
ATOM 8299 N N . ASP B 1 502 ? -4.582 2.287 23.547 1 26.41 502 ASP B N 1
ATOM 8300 C CA . ASP B 1 502 ? -5.469 1.459 24.359 1 26.41 502 ASP B CA 1
ATOM 8301 C C . ASP B 1 502 ? -6.773 2.189 24.672 1 26.41 502 ASP B C 1
ATOM 8303 O O . ASP B 1 502 ? -7.652 1.645 25.344 1 26.41 502 ASP B O 1
ATOM 8307 N N . ASP B 1 503 ? -6.902 3.555 24.781 1 24.47 503 ASP B N 1
ATOM 8308 C CA . ASP B 1 503 ? -8.062 3.908 25.594 1 24.47 503 ASP B CA 1
ATOM 8309 C C . ASP B 1 503 ? -9.359 3.756 24.797 1 24.47 503 ASP B C 1
ATOM 8311 O O . ASP B 1 503 ? -9.75 4.656 24.047 1 24.47 503 ASP B O 1
ATOM 8315 N N . ALA B 1 504 ? -9.836 2.699 24.375 1 27.27 504 ALA B N 1
ATOM 8316 C CA . ALA B 1 504 ? -11.195 2.402 23.922 1 27.27 504 ALA B CA 1
ATOM 8317 C C . ALA B 1 504 ? -12.227 2.904 24.922 1 27.27 504 ALA B C 1
ATOM 8319 O O . ALA B 1 504 ? -12.734 2.133 25.75 1 27.27 504 ALA B O 1
ATOM 8320 N N . THR B 1 505 ? -12.133 4.094 25.578 1 23.88 505 THR B N 1
ATOM 8321 C CA . THR B 1 505 ? -13.25 4.48 26.438 1 23.88 505 THR B CA 1
ATOM 8322 C C . THR B 1 505 ? -14.5 4.75 25.609 1 23.88 505 THR B C 1
ATOM 8324 O O . THR B 1 505 ? -14.414 5.238 24.484 1 23.88 505 THR B O 1
ATOM 8327 N N . SER B 1 506 ? -15.719 4.293 26.016 1 23.5 506 SER B N 1
ATOM 8328 C CA . SER B 1 506 ? -17.125 4.273 25.641 1 23.5 506 SER B CA 1
ATOM 8329 C C . SER B 1 506 ? -17.656 5.688 25.406 1 23.5 506 SER B C 1
ATOM 8331 O O . SER B 1 506 ? -17.547 6.547 26.281 1 23.5 506 SER B O 1
ATOM 8333 N N . LEU B 1 507 ? -17.594 6.215 24.312 1 24.19 507 LEU B N 1
ATOM 8334 C CA . LEU B 1 507 ? -18.281 7.445 23.922 1 24.19 507 LEU B CA 1
ATOM 8335 C C . LEU B 1 507 ? -19.75 7.383 24.281 1 24.19 507 LEU B C 1
ATOM 8337 O O . LEU B 1 507 ? -20.547 8.227 23.844 1 24.19 507 LEU B O 1
ATOM 8341 N N . GLN B 1 508 ? -20.312 6.488 25.062 1 23.27 508 GLN B N 1
ATOM 8342 C CA . GLN B 1 508 ? -21.719 6.586 25.406 1 23.27 508 GLN B CA 1
ATOM 8343 C C . GLN B 1 508 ? -22.047 7.949 26.016 1 23.27 508 GLN B C 1
ATOM 8345 O O . GLN B 1 508 ? -23.125 8.492 25.797 1 23.27 508 GLN B O 1
ATOM 8350 N N . HIS B 1 509 ? -21.156 8.586 26.875 1 23.11 509 HIS B N 1
ATOM 8351 C CA . HIS B 1 509 ? -21.734 9.57 27.766 1 23.11 509 HIS B CA 1
ATOM 8352 C C . HIS B 1 509 ? -21.891 10.93 27.078 1 23.11 509 HIS B C 1
ATOM 8354 O O . HIS B 1 509 ? -22.328 11.898 27.703 1 23.11 509 HIS B O 1
ATOM 8360 N N . VAL B 1 510 ? -21.281 11.266 26.109 1 20.81 510 VAL B N 1
ATOM 8361 C CA . VAL B 1 510 ? -21.453 12.672 25.766 1 20.81 510 VAL B CA 1
ATOM 8362 C C . VAL B 1 510 ? -22.859 12.906 25.234 1 20.81 510 VAL B C 1
ATOM 8364 O O . VAL B 1 510 ? -23.203 14.023 24.812 1 20.81 510 VAL B O 1
ATOM 8367 N N . ALA B 1 511 ? -23.703 11.914 24.969 1 19.83 511 ALA B N 1
ATOM 8368 C CA . ALA B 1 511 ? -25.062 12.312 24.625 1 19.83 511 ALA B CA 1
ATOM 8369 C C . ALA B 1 511 ? -25.797 12.875 25.828 1 19.83 511 ALA B C 1
ATOM 8371 O O . ALA B 1 511 ? -26.906 13.391 25.703 1 19.83 511 ALA B O 1
ATOM 8372 N N . ARG B 1 512 ? -25.531 12.57 27.062 1 19.2 512 ARG B N 1
ATOM 8373 C CA . ARG B 1 512 ? -26.422 13.242 28 1 19.2 512 ARG B CA 1
ATOM 8374 C C . ARG B 1 512 ? -25.984 14.672 28.266 1 19.2 512 ARG B C 1
ATOM 8376 O O . ARG B 1 512 ? -24.781 14.93 28.438 1 19.2 512 ARG B O 1
#

Secondary structure (DSSP, 8-state):
----------------------------------------HHHHHHHHHHHHHHH-SSHHHHHHHHHHHT----HHHHHHHHHHHHHHT--HHHHHHHHHHHHHSTT----HHHHHHHHHHHHHTT-HHHHHHHHHHHHHHHGGG--HHHHHHHHHHHHHHS-HHHHHHHHHHGGGTSS--SHHHHHHHHHHHHHHS-HHHHHHHHHHHTTTS---HHHHHHHHHH---HHHHHHHHHHHHHTTPPP-HHHHHHHHHHHHHTT-HHHHHHHHHHHHHTTPPP-HHHHHHHHHHHHHTT-HHHHHHHHHHHHHTTPPP-HHHHHHHHHHHHHTT-HHHHHHHHHHHHHTTPPP-HHHHHHHHHHHHHTT-HHHHHHHHHHHHHHT----HHHHHHHHHHHHHTT-HHHHHHHHHHHHHHT-S-HHHHHHHHHHHHHHTT-HHHHHHHHHHHHHTTPPPPHHHHHHHHHHHHHTT-HHHHHHHHHHHHTT--------GGG-TT----GGGGG-/----------------------------------------HHHHHHHHHHHHHHH-SSHHHHHHHHHHHT----HHHHHHHHHHHHHHT--HHHHHHHHHHHHHSTT----HHHHHHHHHHHHHTT-HHHHHHHHHHHHHHHGGG--HHHHHHHHHHHHHHS-HHHHHHHHHHGGGTSS--SHHHHHHHHHHHHHHS-HHHHHHHHHHHTTTS---HHHHHHHHHH---HHHHHHHHHHHHHTTPPP-HHHHHHHHHHHHHTT-HHHHHHHHHHHHHTTPPP-HHHHHHHHHHHHHTT-HHHHHHHHHHHHHTTPPP-HHHHHHHHHHHHHTT-HHHHHHHHHHHHHTTPPP-HHHHHHHHHHHHHTT-HHHHHHHHHHHHHHT----HHHHHHHHHHHHHTT-HHHHHHHHHHHHHHT-S-HHHHHHHHHHHHHHTT-HHHHHHHHHHHHHTTPPPPHHHHHHHHHHHHHTT-HHHHHHHHHHHHTT--------GGG-TT----GGGGG-

Organism: Saponaria officinalis (NCBI:txid3572)

Sequence (1024 aa):
MALKILQFQPQLKRYAFNSSISSSFLKFHFFSSESSSPYSPLDKDVDKLFHIIHNCPSIETLKKTLKSTEMHLSNELVEKVLKRVRFSHSNPIQALDFFYYVDSKKGFYHSQISLDTMLYILGRSRKFDKMWQLLIETKRKDKSLISHRTLQVVLGRIAKICSVRQTVEGFKKFRRLVYDFDTNCFNGLLRVLCQEKSMVDVRNVYHALKGDFRPNLQTFNILLSGWKSSEEAEGFFEEMKEMGVKPDVVSYNSLIDVYCKRMEIEKAYRLIDKMREEDVCPDVITYTSLIGGLGLAGQPDKARDLLTEMKEYGCYPDVPAYNAAIRNYCIAKRLGNAYELVNEMTEKGLKPNPTTFNLFFRVFYWSNDLKSAWSLYRKMKSDGCLPNTQSCMFLIRLFKRQERVEMALELWDDMVEKGFGSYVLVSDVLFDMLCDLGKLNEAEKCFLQMVEKRQKPSNVSFKRIKVLMELANRDEALKRLSESMAVFGPQIQFRRPNEDFDDATSLQHVARMALKILQFQPQLKRYAFNSSISSSFLKFHFFSSESSSPYSPLDKDVDKLFHIIHNCPSIETLKKTLKSTEMHLSNELVEKVLKRVRFSHSNPIQALDFFYYVDSKKGFYHSQISLDTMLYILGRSRKFDKMWQLLIETKRKDKSLISHRTLQVVLGRIAKICSVRQTVEGFKKFRRLVYDFDTNCFNGLLRVLCQEKSMVDVRNVYHALKGDFRPNLQTFNILLSGWKSSEEAEGFFEEMKEMGVKPDVVSYNSLIDVYCKRMEIEKAYRLIDKMREEDVCPDVITYTSLIGGLGLAGQPDKARDLLTEMKEYGCYPDVPAYNAAIRNYCIAKRLGNAYELVNEMTEKGLKPNPTTFNLFFRVFYWSNDLKSAWSLYRKMKSDGCLPNTQSCMFLIRLFKRQERVEMALELWDDMVEKGFGSYVLVSDVLFDMLCDLGKLNEAEKCFLQMVEKRQKPSNVSFKRIKVLMELANRDEALKRLSESMAVFGPQIQFRRPNEDFDDATSLQHVAR

Foldseek 3Di:
DDPPPPPPPPPPPPPPPPPVVPLPPVPPPPVPPPPPPPCPPLNVLLVVLLVLLQPQPDLVSSLVVVVVVPDDDDQVSLLSNLVVCLVLLGDLVSNVSVVVSQVPDPPDDHALSNLLSSLLSCLQVVVVVVSVVSLVVCQVVPLASCDLVSLLSNLLSCLQFHDLVVSVVSLVVCVVRHPDSAVSSVLSSLLSCLNRHALVSSVVVCVLCCVVYPDAQSNLLSSLQRDQDLVVSVVSVVVCVVSVHDHAQSSLLSSLLSCLVVLVLVVSVVSQVVCVVVVHHHAQSSLLSNLLSCLVNVRLVVSVVSQVVVVVVVHHHAQSSLLSSLLSCLVVVNNVVSVVSQVVCVVVVHHDALSSVLSVLVSCLVVLPLVVLVVSCVVCVVVVHDHAQSSLLSNLVSCLVVLPLVSLVVSLVCCLVVPHYDLQNSLQSNLVSCLVVLVLVSNLVSLVSCLVVVHAHDPVSLVSSLVSCVVVVVVVSNVVSVVSNPVSPDPPPPDDSVPPPPPPDDPVPPSD/DDPPVVPPVPPPPPPPPPPPVVLCPVPPPPVPPPPPPPCPPLNVVLVVLLCLLQPQPDLVSSLVVVVVVPDDDDQVSLLSNLVVCQVLLGDLVSNVSVVVSQVPDPPDDHALSNLLSSLLSCLQVVVVVVSVVSLVVCQVVPLASCDLVSLLSNLLSCLQFHDLVVSVVSLVVCVVRHPDSAVSNVLSSLLSCLNRHALVSSVVVCVLCCVVYPDAQSNLLSSLQRDQDLVVSVVSVVVCVVSVHDHAQSSLLSNLLSCLVVLVLVVSVVSQVVCVVVVHHHALSSLLSNLLSCLVNVRLVVSVVSQVVVVVVVHHHAQSSLLSSLLSCLVVVNNVVSVVSQVVCVVVPHHDALSSVLSVLVSCLVVLPLPVLLVSCVVCVVVVHDHAQSSLLSNLVSCLVVLPLVSLVVSLVCCLVVPHYDLQNSLQSNLVSCLVVLVLVSNLVSLVSCLVVVHAHDPVSLVSSLVSCVVVVVVVSNVVSVVSNPVSPDPPPPDDSVPPPPPPPDPVPVSD

Radius of gyration: 33.99 Å; Cα contacts (8 Å, |Δi|>4): 1076; chains: 2; bounding box: 98×120×76 Å

Solvent-accessible surface area (backbone atoms only — not comparable to full-atom values): 56920 Å² total; per-residue (Å²): 137,81,78,77,74,80,76,78,74,77,77,77,78,74,80,72,79,76,76,72,78,63,83,64,63,81,59,70,67,64,70,67,76,64,75,84,57,71,83,42,71,63,52,51,51,33,51,51,50,44,50,47,48,72,66,41,92,44,67,67,55,38,52,53,51,54,62,68,62,72,67,85,84,44,64,69,53,52,35,52,32,49,51,49,41,54,77,64,66,51,64,50,66,45,51,48,48,50,51,52,53,54,51,67,38,86,91,48,70,80,47,53,66,41,49,44,48,52,41,42,39,23,29,73,68,67,35,52,68,61,37,52,49,50,49,53,52,38,39,74,74,44,35,82,58,46,40,70,64,40,50,35,49,51,43,38,34,38,34,66,75,46,50,69,67,55,29,52,52,54,55,58,56,37,58,81,49,34,88,71,76,45,45,68,51,50,40,37,50,52,48,40,33,52,72,58,46,53,61,69,57,40,51,53,51,45,67,72,40,41,85,84,33,68,78,47,63,68,41,51,39,52,55,33,62,59,43,72,43,54,64,60,35,49,50,53,53,51,48,36,50,74,71,68,40,74,79,49,63,66,43,50,37,31,53,34,37,26,22,17,77,65,43,34,53,69,59,31,53,52,48,52,51,48,35,49,74,70,72,39,73,82,47,57,66,42,52,29,35,47,24,39,16,31,22,75,64,71,32,40,66,62,20,49,50,44,59,57,50,37,46,79,75,72,34,66,74,49,67,69,36,51,40,32,43,30,45,26,22,43,75,68,66,37,54,68,61,23,50,50,48,52,51,51,42,44,72,73,70,43,74,85,47,46,72,51,54,33,50,52,33,51,48,24,43,74,40,68,33,59,68,61,41,50,51,51,49,52,50,30,56,74,71,69,48,69,60,41,43,68,39,48,44,36,49,47,50,46,23,49,75,69,65,35,60,68,62,40,49,50,53,49,51,47,28,69,73,70,66,49,54,50,63,57,66,46,44,48,56,49,42,50,42,28,58,48,67,60,37,57,67,61,41,50,52,54,52,50,51,34,49,73,70,70,38,76,73,53,68,68,49,50,46,40,53,47,38,52,29,58,50,52,66,37,61,66,62,46,50,54,52,52,54,58,54,55,72,73,50,83,75,74,76,69,71,63,75,71,54,74,70,69,80,79,72,78,74,72,65,76,77,111,138,83,76,79,78,78,76,78,73,76,77,77,78,72,78,72,78,77,76,72,78,63,83,64,63,81,60,69,67,64,69,66,77,67,75,83,56,73,81,43,73,64,52,50,52,32,50,51,52,45,50,46,49,72,68,40,91,45,67,68,54,39,53,53,52,54,61,69,62,71,68,84,84,44,64,69,53,51,35,52,33,50,51,48,41,53,77,64,67,51,64,47,68,46,52,48,48,51,52,52,52,52,50,66,37,85,92,47,70,79,46,53,67,40,48,44,50,50,41,42,38,23,32,74,69,67,35,50,68,60,36,53,49,50,49,54,53,37,41,74,74,44,37,80,58,47,41,69,63,40,50,36,49,53,44,38,34,37,34,68,74,45,51,70,66,55,29,52,53,54,54,58,57,40,57,80,50,34,91,71,77,46,46,68,49,51,40,38,51,50,49,39,33,52,73,57,45,54,61,68,54,40,50,51,52,46,67,71,40,41,84,83,32,68,77,47,65,66,41,51,41,52,55,33,62,57,42,72,41,54,65,60,35,50,49,53,54,51,48,36,50,74,72,67,39,75,80,49,64,67,42,51,38,31,52,35,38,24,22,14,77,65,43,34,55,68,60,31,53,53,49,52,52,49,34,49,73,70,74,39,73,83,45,57,67,42,52,30,36,48,26,39,16,30,22,75,64,72,31,40,66,61,19,48,50,44,61,56,50,38,46,77,74,72,36,66,74,50,68,69,35,50,42,33,42,31,44,24,22,44,74,68,64,36,54,68,61,23,51,50,48,52,50,50,40,44,75,73,70,43,74,85,48,47,70,50,54,31,50,52,33,52,49,24,41,76,40,68,35,57,68,63,41,50,52,51,50,53,49,29,56,73,71,69,49,68,59,42,44,68,38,48,45,36,49,48,50,44,24,48,74,69,65,37,62,70,60,40,50,50,51,49,50,47,28,69,73,70,66,48,52,50,64,57,68,46,43,46,55,48,41,50,42,27,58,49,68,58,37,56,69,61,41,50,52,55,52,51,50,33,48,74,69,71,37,75,74,51,68,67,50,50,45,40,53,46,38,52,29,58,48,52,66,35,60,68,62,45,50,54,51,50,55,58,54,56,73,73,52,82,74,74,76,69,73,65,77,69,53,70,75,68,78,81,72,78,74,71,62,77,76,111